Protein AF-A0A1H0EAZ0-F1 (afdb_monomer)

Structure (mmCIF, N/CA/C/O backbone):
data_AF-A0A1H0EAZ0-F1
#
_entry.id   AF-A0A1H0EAZ0-F1
#
loop_
_atom_site.group_PDB
_atom_site.id
_atom_site.type_symbol
_atom_site.label_atom_id
_atom_site.label_alt_id
_atom_site.label_comp_id
_atom_site.label_asym_id
_atom_site.label_entity_id
_atom_site.label_seq_id
_atom_site.pdbx_PDB_ins_code
_atom_site.Cartn_x
_atom_site.Cartn_y
_atom_site.Cartn_z
_atom_site.occupancy
_atom_site.B_iso_or_equiv
_atom_site.auth_seq_id
_atom_site.auth_comp_id
_atom_site.auth_asym_id
_atom_site.auth_atom_id
_atom_site.pdbx_PDB_model_num
ATOM 1 N N . MET A 1 1 ? 7.162 -7.312 -62.634 1.00 75.19 1 MET A N 1
ATOM 2 C CA . MET A 1 1 ? 7.905 -6.163 -62.086 1.00 75.19 1 MET A CA 1
ATOM 3 C C . MET A 1 1 ? 6.933 -5.300 -61.300 1.00 75.19 1 MET A C 1
ATOM 5 O O . MET A 1 1 ? 5.851 -5.012 -61.807 1.00 75.19 1 MET A O 1
ATOM 9 N N . LYS A 1 2 ? 7.267 -4.965 -60.054 1.00 89.38 2 LYS A N 1
ATOM 10 C CA . LYS A 1 2 ? 6.483 -4.031 -59.228 1.00 89.38 2 LYS A CA 1
ATOM 11 C C . LYS A 1 2 ? 6.548 -2.629 -59.865 1.00 89.38 2 LYS A C 1
ATOM 13 O O . LYS A 1 2 ? 7.605 -2.264 -60.364 1.00 89.38 2 LYS A O 1
ATOM 18 N N . GLN A 1 3 ? 5.442 -1.880 -59.892 1.00 92.50 3 GLN A N 1
ATOM 19 C CA . GLN A 1 3 ? 5.361 -0.563 -60.566 1.00 92.50 3 GLN A CA 1
ATOM 20 C C . GLN A 1 3 ? 5.279 0.632 -59.602 1.00 92.50 3 GLN A C 1
ATOM 22 O O . GLN A 1 3 ? 5.315 1.778 -60.044 1.00 92.50 3 GLN A O 1
ATOM 27 N N . GLU A 1 4 ? 5.167 0.376 -58.297 1.00 96.19 4 GLU A N 1
ATOM 28 C CA . GLU A 1 4 ? 5.025 1.400 -57.259 1.00 96.19 4 GLU A CA 1
ATOM 29 C C . GLU A 1 4 ? 5.944 1.061 -56.075 1.00 96.19 4 GLU A C 1
ATOM 31 O O . GLU A 1 4 ? 5.953 -0.098 -55.646 1.00 96.19 4 GLU A O 1
ATOM 36 N N . LEU A 1 5 ? 6.721 2.028 -55.567 1.00 98.12 5 LEU A N 1
ATOM 37 C CA . LEU A 1 5 ? 7.737 1.804 -54.526 1.00 98.12 5 LEU A CA 1
ATOM 38 C C . LEU A 1 5 ? 7.929 3.016 -53.596 1.00 98.12 5 LEU A C 1
ATOM 40 O O . LEU A 1 5 ? 8.307 4.093 -54.044 1.00 98.12 5 LEU A O 1
ATOM 44 N N . SER A 1 6 ? 7.781 2.819 -52.289 1.00 98.69 6 SER A N 1
ATOM 45 C CA . SER A 1 6 ? 8.208 3.776 -51.262 1.00 98.69 6 SER A CA 1
ATOM 46 C C . SER A 1 6 ? 9.520 3.308 -50.640 1.00 98.69 6 SER A C 1
ATOM 48 O O . SER A 1 6 ? 9.581 2.229 -50.052 1.00 98.69 6 SER A O 1
ATOM 50 N N . ILE A 1 7 ? 10.576 4.108 -50.755 1.00 98.62 7 ILE A N 1
ATOM 51 C CA . ILE A 1 7 ? 11.876 3.850 -50.130 1.00 98.62 7 ILE A CA 1
ATOM 52 C C . ILE A 1 7 ? 11.924 4.611 -48.803 1.00 98.62 7 ILE A C 1
ATOM 54 O O . ILE A 1 7 ? 11.739 5.823 -48.780 1.00 98.62 7 ILE A O 1
ATOM 58 N N . LEU A 1 8 ? 12.142 3.908 -47.695 1.00 98.62 8 LEU A N 1
ATOM 59 C CA . LEU A 1 8 ? 11.975 4.427 -46.338 1.00 98.62 8 LEU A CA 1
ATOM 60 C C . LEU A 1 8 ? 13.297 4.351 -45.574 1.00 98.62 8 LEU A C 1
ATOM 62 O O . LEU A 1 8 ? 13.820 3.258 -45.346 1.00 98.62 8 LEU A O 1
ATOM 66 N N . ILE A 1 9 ? 13.821 5.508 -45.171 1.00 97.88 9 ILE A N 1
ATOM 67 C CA . ILE A 1 9 ? 15.162 5.640 -44.592 1.00 97.88 9 ILE A CA 1
ATOM 68 C C . ILE A 1 9 ? 15.060 6.337 -43.227 1.00 97.88 9 ILE A C 1
ATOM 70 O O . ILE A 1 9 ? 14.933 7.564 -43.172 1.00 97.88 9 ILE A O 1
ATOM 74 N N . PRO A 1 10 ? 15.073 5.591 -42.108 1.00 96.56 10 PRO A N 1
ATOM 75 C CA . PRO A 1 10 ? 15.198 6.187 -40.786 1.00 96.56 10 PRO A CA 1
ATOM 76 C C . PRO A 1 10 ? 16.650 6.602 -40.521 1.00 96.56 10 PRO A C 1
ATOM 78 O O . PRO A 1 10 ? 17.575 5.816 -40.741 1.00 96.56 10 PRO A O 1
ATOM 81 N N . ILE A 1 11 ? 16.846 7.810 -39.990 1.00 94.00 11 ILE A N 1
ATOM 82 C CA . ILE A 1 11 ? 18.159 8.314 -39.569 1.00 94.00 11 ILE A CA 1
ATOM 83 C C . ILE A 1 11 ? 18.129 8.814 -38.123 1.00 94.00 11 ILE A C 1
ATOM 85 O O . ILE A 1 11 ? 17.109 9.294 -37.634 1.00 94.00 11 ILE A O 1
ATOM 89 N N . TYR A 1 12 ? 19.273 8.705 -37.452 1.00 90.88 12 TYR A N 1
ATOM 90 C CA . TYR A 1 12 ? 19.576 9.378 -36.190 1.00 90.88 12 TYR A CA 1
ATOM 91 C C . TYR A 1 12 ? 21.089 9.605 -36.138 1.00 90.88 12 TYR A C 1
ATOM 93 O O . TYR A 1 12 ? 21.846 8.635 -36.212 1.00 90.88 12 TYR A O 1
ATOM 101 N N . ASN A 1 13 ? 21.519 10.865 -36.059 1.00 87.50 13 ASN A N 1
ATOM 102 C CA . ASN A 1 13 ? 22.922 11.285 -36.098 1.00 87.50 13 ASN A CA 1
ATOM 103 C C . ASN A 1 13 ? 23.698 10.630 -37.267 1.00 87.50 13 ASN A C 1
ATOM 105 O O . ASN A 1 13 ? 24.755 10.033 -37.070 1.00 87.50 13 ASN A O 1
ATOM 109 N N . SER A 1 14 ? 23.144 10.697 -38.487 1.00 87.06 14 SER A N 1
ATOM 110 C CA . SER A 1 14 ? 23.717 10.092 -39.701 1.00 87.06 14 SER A CA 1
ATOM 111 C C . SER A 1 14 ? 23.388 10.913 -40.958 1.00 87.06 14 SER A C 1
ATOM 113 O O . SER A 1 14 ? 22.325 11.530 -41.028 1.00 87.06 14 SER A O 1
ATOM 115 N N . ASP A 1 15 ? 24.294 10.912 -41.944 1.00 89.31 15 ASP A N 1
ATOM 116 C CA . ASP A 1 15 ? 24.123 11.545 -43.261 1.00 89.31 15 ASP A CA 1
ATOM 117 C C . ASP A 1 15 ? 23.876 10.476 -44.340 1.00 89.31 15 ASP A C 1
ATOM 119 O O . ASP A 1 15 ? 24.774 9.714 -44.701 1.00 89.31 15 ASP A O 1
ATOM 123 N N . CYS A 1 16 ? 22.659 10.457 -44.890 1.00 92.81 16 CYS A N 1
ATOM 124 C CA . CYS A 1 16 ? 22.253 9.528 -45.948 1.00 92.81 16 CYS A CA 1
ATOM 125 C C . CYS A 1 16 ? 22.241 10.152 -47.361 1.00 92.81 16 CYS A C 1
ATOM 127 O O . CYS A 1 16 ? 21.711 9.554 -48.299 1.00 92.81 16 CYS A O 1
ATOM 129 N N . THR A 1 17 ? 22.831 11.337 -47.570 1.00 92.50 17 THR A N 1
ATOM 130 C CA . THR A 1 17 ? 22.710 12.101 -48.832 1.00 92.50 17 THR A CA 1
ATOM 131 C C . THR A 1 17 ? 23.202 11.303 -50.038 1.00 92.50 17 THR A C 1
ATOM 133 O O . THR A 1 17 ? 22.524 11.223 -51.063 1.00 92.50 17 THR A O 1
ATOM 136 N N . SER A 1 18 ? 24.361 10.649 -49.912 1.00 92.25 18 SER A N 1
ATOM 137 C CA . SER A 1 18 ? 24.937 9.833 -50.993 1.00 92.25 18 SER A CA 1
ATOM 138 C C . SER A 1 18 ? 24.083 8.601 -51.313 1.00 92.25 18 SER A C 1
ATOM 140 O O . SER A 1 18 ? 23.947 8.218 -52.477 1.00 92.25 18 SER A O 1
ATOM 142 N N . GLN A 1 19 ? 23.478 7.997 -50.286 1.00 95.44 19 GLN A N 1
ATOM 143 C CA . GLN A 1 19 ? 22.566 6.867 -50.432 1.00 95.44 19 GLN A CA 1
ATOM 144 C C . GLN A 1 19 ? 21.293 7.294 -51.173 1.00 95.44 19 GLN A C 1
ATOM 146 O O . GLN A 1 19 ? 20.914 6.662 -52.161 1.00 95.44 19 GLN A O 1
ATOM 151 N N . VAL A 1 20 ? 20.670 8.395 -50.744 1.00 96.12 20 VAL A N 1
ATOM 152 C CA . VAL A 1 20 ? 19.465 8.955 -51.370 1.00 96.12 20 VAL A CA 1
ATOM 153 C C . VAL A 1 20 ? 19.732 9.350 -52.818 1.00 96.12 20 VAL A C 1
ATOM 155 O O . VAL A 1 20 ? 18.945 8.995 -53.694 1.00 96.12 20 VAL A O 1
ATOM 158 N N . ALA A 1 21 ? 20.861 10.004 -53.098 1.00 95.00 21 ALA A N 1
ATOM 159 C CA . ALA A 1 21 ? 21.250 10.379 -54.455 1.00 95.00 21 ALA A CA 1
ATOM 160 C C . ALA A 1 21 ? 21.356 9.154 -55.380 1.00 95.00 21 ALA A C 1
ATOM 162 O O . ALA A 1 21 ? 20.850 9.169 -56.504 1.00 95.00 21 ALA A O 1
ATOM 163 N N . ALA A 1 22 ? 21.978 8.068 -54.905 1.00 96.56 22 ALA A N 1
ATOM 164 C CA . ALA A 1 22 ? 22.103 6.830 -55.669 1.00 96.56 22 ALA A CA 1
ATOM 165 C C . ALA A 1 22 ? 20.742 6.160 -55.920 1.00 96.56 22 ALA A C 1
ATOM 167 O O . ALA A 1 22 ? 20.476 5.739 -57.048 1.00 96.56 22 ALA A O 1
ATOM 168 N N . LEU A 1 23 ? 19.882 6.087 -54.899 1.00 97.38 23 LEU A N 1
ATOM 169 C CA . LEU A 1 23 ? 18.546 5.487 -54.988 1.00 97.38 23 LEU A CA 1
ATOM 170 C C . LEU A 1 23 ? 17.617 6.294 -55.901 1.00 97.38 23 LEU A C 1
ATOM 172 O O . LEU A 1 23 ? 16.982 5.712 -56.777 1.00 97.38 23 LEU A O 1
ATOM 176 N N . SER A 1 24 ? 17.595 7.622 -55.753 1.00 96.69 24 SER A N 1
ATOM 177 C CA . SER A 1 24 ? 16.812 8.530 -56.599 1.00 96.69 24 SER A CA 1
ATOM 178 C C . SER A 1 24 ? 17.235 8.414 -58.063 1.00 96.69 24 SER A C 1
ATOM 180 O O . SER A 1 24 ? 16.397 8.158 -58.922 1.00 96.69 24 SER A O 1
ATOM 182 N N . ARG A 1 25 ? 18.544 8.468 -58.353 1.00 96.38 25 ARG A N 1
ATOM 183 C CA . ARG A 1 25 ? 19.076 8.303 -59.716 1.00 96.38 25 ARG A CA 1
ATOM 184 C C . ARG A 1 25 ? 18.666 6.970 -60.350 1.00 96.38 25 ARG A C 1
ATOM 186 O O . ARG A 1 25 ? 18.361 6.931 -61.538 1.00 96.38 25 ARG A O 1
ATOM 193 N N . GLN A 1 26 ? 18.692 5.875 -59.587 1.00 97.31 26 GLN A N 1
ATOM 194 C CA . GLN A 1 26 ? 18.288 4.563 -60.098 1.00 97.31 26 GLN A CA 1
ATOM 195 C C . GLN A 1 26 ? 16.780 4.452 -60.316 1.00 97.31 26 GLN A C 1
ATOM 197 O O . GLN A 1 26 ? 16.370 3.838 -61.294 1.00 97.31 26 GLN A O 1
ATOM 202 N N . ALA A 1 27 ? 15.966 5.026 -59.428 1.00 96.50 27 ALA A N 1
ATOM 203 C CA . ALA A 1 27 ? 14.513 5.005 -59.552 1.00 96.50 27 ALA A CA 1
ATOM 204 C C . ALA A 1 27 ? 14.028 5.850 -60.745 1.00 96.50 27 ALA A C 1
ATOM 206 O O . ALA A 1 27 ? 13.235 5.358 -61.543 1.00 96.50 27 ALA A O 1
ATOM 207 N N . GLU A 1 28 ? 14.584 7.053 -60.934 1.00 95.56 28 GLU A N 1
ATOM 208 C CA . GLU A 1 28 ? 14.316 7.927 -62.092 1.00 95.56 28 GLU A CA 1
ATOM 209 C C . GLU A 1 28 ? 14.637 7.264 -63.438 1.00 95.56 28 GLU A C 1
ATOM 211 O O . GLU A 1 28 ? 13.974 7.503 -64.444 1.00 95.56 28 GLU A O 1
ATOM 216 N N . ALA A 1 29 ? 15.655 6.400 -63.475 1.00 95.62 29 ALA A N 1
ATOM 217 C CA . ALA A 1 29 ? 16.058 5.709 -64.696 1.00 95.62 29 ALA A CA 1
ATOM 218 C C . ALA A 1 29 ? 15.087 4.585 -65.124 1.00 95.62 29 ALA A C 1
ATOM 220 O O . ALA A 1 29 ? 15.291 3.973 -66.177 1.00 95.62 29 ALA A O 1
ATOM 221 N N . ILE A 1 30 ? 14.060 4.271 -64.324 1.00 96.06 30 ILE A N 1
ATOM 222 C CA . ILE A 1 30 ? 13.120 3.172 -64.575 1.00 96.06 30 ILE A CA 1
ATOM 223 C C . ILE A 1 30 ? 11.807 3.735 -65.128 1.00 96.06 30 ILE A C 1
ATOM 225 O O . ILE A 1 30 ? 10.995 4.317 -64.412 1.00 96.06 30 ILE A O 1
ATOM 229 N N . GLU A 1 31 ? 11.576 3.509 -66.420 1.00 93.94 31 GLU A N 1
ATOM 230 C CA . GLU A 1 31 ? 10.382 3.990 -67.119 1.00 93.94 31 GLU A CA 1
ATOM 231 C C . GLU A 1 31 ? 9.082 3.463 -66.482 1.00 93.94 31 GLU A C 1
ATOM 233 O O . GLU A 1 31 ? 8.897 2.258 -66.299 1.00 93.94 31 GLU A O 1
ATOM 238 N N . GLY A 1 32 ? 8.165 4.383 -66.163 1.00 93.06 32 GLY A N 1
ATOM 239 C CA . GLY A 1 32 ? 6.838 4.070 -65.625 1.00 93.06 32 GLY A CA 1
ATOM 240 C C . GLY A 1 32 ? 6.793 3.720 -64.133 1.00 93.06 32 GLY A C 1
ATOM 241 O O . GLY A 1 32 ? 5.708 3.430 -63.626 1.00 93.06 32 GLY A O 1
ATOM 242 N N . LEU A 1 33 ? 7.925 3.758 -63.420 1.00 96.88 33 LEU A N 1
ATOM 243 C CA . LEU A 1 33 ? 7.958 3.556 -61.973 1.00 96.88 33 LEU A CA 1
ATOM 244 C C . LEU A 1 33 ? 7.374 4.775 -61.252 1.00 96.88 33 LEU A C 1
ATOM 246 O O . LEU A 1 33 ? 7.866 5.891 -61.400 1.00 96.88 33 LEU A O 1
ATOM 250 N N . LYS A 1 34 ? 6.369 4.553 -60.404 1.00 97.38 34 LYS A N 1
ATOM 251 C CA . LYS A 1 34 ? 5.972 5.550 -59.407 1.00 97.38 34 LYS A CA 1
ATOM 252 C C . LYS A 1 34 ? 6.749 5.291 -58.130 1.00 97.38 34 LYS A C 1
ATOM 254 O O . LYS A 1 34 ? 6.650 4.200 -57.565 1.00 97.38 34 LYS A O 1
ATOM 259 N N . TYR A 1 35 ? 7.513 6.269 -57.668 1.00 98.00 35 TYR A N 1
ATOM 260 C CA . TYR A 1 35 ? 8.278 6.096 -56.446 1.00 98.00 35 TYR A CA 1
ATOM 261 C C . TYR A 1 35 ? 8.280 7.335 -55.563 1.00 98.00 35 TYR A C 1
ATOM 263 O O . TYR A 1 35 ? 7.905 8.431 -55.978 1.00 98.00 35 TYR A O 1
ATOM 271 N N . GLU A 1 36 ? 8.679 7.123 -54.318 1.00 98.06 36 GLU A N 1
ATOM 272 C CA . GLU A 1 36 ? 9.067 8.173 -53.388 1.00 98.06 36 GLU A CA 1
ATOM 273 C C . GLU A 1 36 ? 10.224 7.686 -52.516 1.00 98.06 36 GLU A C 1
ATOM 275 O O . GLU A 1 36 ? 10.402 6.480 -52.315 1.00 98.06 36 GLU A O 1
ATOM 280 N N . ILE A 1 37 ? 10.976 8.627 -51.958 1.00 98.25 37 ILE A N 1
ATOM 281 C CA . ILE A 1 37 ? 11.946 8.370 -50.898 1.00 98.25 37 ILE A CA 1
ATOM 282 C C . ILE A 1 37 ? 11.550 9.223 -49.701 1.00 98.25 37 ILE A C 1
ATOM 284 O O . ILE A 1 37 ? 11.485 10.445 -49.807 1.00 98.25 37 ILE A O 1
ATOM 288 N N . ILE A 1 38 ? 11.284 8.590 -48.564 1.00 97.81 38 ILE A N 1
ATOM 289 C CA . ILE A 1 38 ? 10.988 9.280 -47.312 1.00 97.81 38 ILE A CA 1
ATOM 290 C C . ILE A 1 38 ? 12.156 9.053 -46.363 1.00 97.81 38 ILE A C 1
ATOM 292 O O . ILE A 1 38 ? 12.427 7.924 -45.951 1.00 97.81 38 ILE A O 1
ATOM 296 N N . VAL A 1 39 ? 12.824 10.144 -46.008 1.00 97.31 39 VAL A N 1
ATOM 297 C CA . VAL A 1 39 ? 13.862 10.169 -44.981 1.00 97.31 39 VAL A CA 1
ATOM 298 C C . VAL A 1 39 ? 13.243 10.743 -43.712 1.00 97.31 39 VAL A C 1
ATOM 300 O O . VAL A 1 39 ? 12.748 11.870 -43.733 1.00 97.31 39 VAL A O 1
ATOM 303 N N . ALA A 1 40 ? 13.250 9.978 -42.621 1.00 96.00 40 ALA A N 1
ATOM 304 C CA . ALA A 1 40 ? 12.739 10.436 -41.330 1.00 96.00 40 ALA A CA 1
ATOM 305 C C . ALA A 1 40 ? 13.860 10.484 -40.288 1.00 96.00 40 ALA A C 1
ATOM 307 O O . ALA A 1 40 ? 14.454 9.460 -39.952 1.00 96.00 40 ALA A O 1
ATOM 308 N N . ASP A 1 41 ? 14.118 11.684 -39.779 1.00 94.56 41 ASP A N 1
ATOM 309 C CA . ASP A 1 41 ? 15.078 11.974 -38.722 1.00 94.56 41 ASP A CA 1
ATOM 310 C C . ASP A 1 41 ? 14.413 11.819 -37.350 1.00 94.56 41 ASP A C 1
ATOM 312 O O . ASP A 1 41 ? 13.504 12.579 -36.994 1.00 94.56 41 ASP A O 1
ATOM 316 N N . ASP A 1 42 ? 14.857 10.814 -36.592 1.00 93.69 42 ASP A N 1
ATOM 317 C CA . ASP A 1 42 ? 14.332 10.464 -35.273 1.00 93.69 42 ASP A CA 1
ATOM 318 C C . ASP A 1 42 ? 14.944 11.326 -34.160 1.00 93.69 42 ASP A C 1
ATOM 320 O O . ASP A 1 42 ? 15.516 10.823 -33.197 1.00 93.69 42 ASP A O 1
ATOM 324 N N . GLY A 1 43 ? 14.859 12.647 -34.321 1.00 91.38 43 GLY A N 1
ATOM 325 C CA . GLY A 1 43 ? 15.325 13.616 -33.332 1.00 91.38 43 GLY A CA 1
ATOM 326 C C . GLY A 1 43 ? 16.843 13.648 -33.161 1.00 91.38 4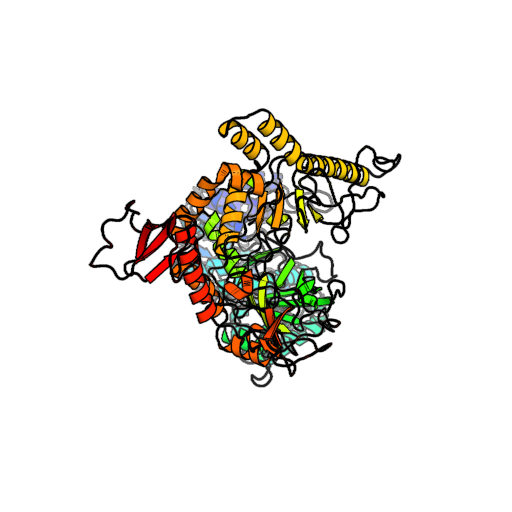3 GLY A C 1
ATOM 327 O O . GLY A 1 43 ? 17.306 13.649 -32.023 1.00 91.38 43 GLY A O 1
ATOM 328 N N . SER A 1 44 ? 17.606 13.650 -34.263 1.00 89.56 44 SER A N 1
ATOM 329 C CA . SER A 1 44 ? 19.066 13.839 -34.236 1.00 89.56 44 SER A CA 1
ATOM 330 C C . SER A 1 44 ? 19.468 15.090 -33.458 1.00 89.56 44 SER A C 1
ATOM 332 O O . SER A 1 44 ? 18.774 16.106 -33.475 1.00 89.56 44 SER A O 1
ATOM 334 N N . ASP A 1 45 ? 20.630 15.034 -32.821 1.00 84.12 45 ASP A N 1
ATOM 335 C CA . ASP A 1 45 ? 21.192 16.160 -32.090 1.00 84.12 45 ASP A CA 1
ATOM 336 C C . ASP A 1 45 ? 21.805 17.190 -33.049 1.00 84.12 45 ASP A C 1
ATOM 338 O O . ASP A 1 45 ? 22.197 16.896 -34.186 1.00 84.12 45 ASP A O 1
ATOM 342 N N . ARG A 1 46 ? 21.919 18.435 -32.578 1.00 82.31 46 ARG A N 1
ATOM 343 C CA . ARG A 1 46 ? 22.770 19.424 -33.247 1.00 82.31 46 ARG A CA 1
ATOM 344 C C . ARG A 1 46 ? 24.232 19.125 -32.942 1.00 82.31 46 ARG A C 1
ATOM 346 O O . ARG A 1 46 ? 24.571 18.748 -31.825 1.00 82.31 46 ARG A O 1
ATOM 353 N N . MET A 1 47 ? 25.090 19.348 -33.929 1.00 76.38 47 MET A N 1
ATOM 354 C CA . MET A 1 47 ? 26.537 19.305 -33.746 1.00 76.38 47 MET A CA 1
ATOM 355 C C . MET A 1 47 ? 26.993 20.430 -32.802 1.00 76.38 47 MET A C 1
ATOM 357 O O . MET A 1 47 ? 26.276 21.416 -32.608 1.00 76.38 47 MET A O 1
ATOM 361 N N . ASP A 1 48 ? 28.210 20.321 -32.261 1.00 76.06 48 ASP A N 1
ATOM 362 C CA . ASP A 1 48 ? 28.787 21.298 -31.318 1.00 76.06 48 ASP A CA 1
ATOM 363 C C . ASP A 1 48 ? 28.826 22.740 -31.862 1.00 76.06 48 ASP A C 1
ATOM 365 O O . ASP A 1 48 ? 28.812 23.706 -31.101 1.00 76.06 48 ASP A O 1
ATOM 369 N N . ASP A 1 49 ? 28.850 22.905 -33.186 1.00 77.06 49 ASP A N 1
ATOM 370 C CA . ASP A 1 49 ? 28.832 24.200 -33.875 1.00 77.06 49 ASP A CA 1
ATOM 371 C C . ASP A 1 49 ? 27.413 24.724 -34.186 1.00 77.06 49 ASP A C 1
ATOM 373 O O . ASP A 1 49 ? 27.246 25.735 -34.873 1.00 77.06 49 ASP A O 1
ATOM 377 N N . GLY A 1 50 ? 26.380 24.049 -33.676 1.00 75.69 50 GLY A N 1
ATOM 378 C CA . GLY A 1 50 ? 24.973 24.412 -33.823 1.00 75.69 50 GLY A CA 1
ATOM 379 C C . GLY A 1 50 ? 24.338 24.008 -35.155 1.00 75.69 50 GLY A C 1
ATOM 380 O O . GLY A 1 50 ? 23.145 24.269 -35.343 1.00 75.69 50 GLY A O 1
ATOM 381 N N . ARG A 1 51 ? 25.087 23.376 -36.070 1.00 80.12 51 ARG A N 1
ATOM 382 C CA . ARG A 1 51 ? 24.555 22.867 -37.341 1.00 80.12 51 ARG A CA 1
ATOM 383 C C . ARG A 1 51 ? 23.891 21.507 -37.158 1.00 80.12 51 ARG A C 1
ATOM 385 O O . ARG A 1 51 ? 24.195 20.753 -36.238 1.00 80.12 51 ARG A O 1
ATOM 392 N N . TRP A 1 52 ? 22.967 21.192 -38.056 1.00 78.94 52 TRP A N 1
ATOM 393 C CA . TRP A 1 52 ? 22.421 19.845 -38.159 1.00 78.94 52 TRP A CA 1
ATOM 394 C C . TRP A 1 52 ? 23.429 18.938 -38.852 1.00 78.94 52 TRP A C 1
ATOM 396 O O . TRP A 1 52 ? 24.070 19.360 -39.814 1.00 78.94 52 TRP A O 1
ATOM 406 N N . MET A 1 53 ? 23.527 17.689 -38.393 1.00 75.38 53 MET A N 1
ATOM 407 C CA . MET A 1 53 ? 24.358 16.677 -39.052 1.00 75.38 53 MET A CA 1
ATOM 408 C C . MET A 1 53 ? 23.923 16.429 -40.503 1.00 75.38 53 MET A C 1
ATOM 410 O O . MET A 1 53 ? 24.744 16.062 -41.336 1.00 75.38 53 MET A O 1
ATOM 414 N N . MET A 1 54 ? 22.648 16.688 -40.807 1.00 75.50 54 MET A N 1
ATOM 415 C CA . MET A 1 54 ? 22.094 16.613 -42.149 1.00 75.50 54 MET A CA 1
ATOM 416 C C . MET A 1 54 ? 21.301 17.879 -42.500 1.00 75.50 54 MET A C 1
ATOM 418 O O . MET A 1 54 ? 20.460 18.341 -41.718 1.00 75.50 54 MET A O 1
ATOM 422 N N . ASP A 1 55 ? 21.585 18.420 -43.685 1.00 76.00 55 ASP A N 1
ATOM 423 C CA . ASP A 1 55 ? 20.919 19.584 -44.277 1.00 76.00 55 ASP A CA 1
ATOM 424 C C . ASP A 1 55 ? 19.684 19.133 -45.078 1.00 76.00 55 ASP A C 1
ATOM 426 O O . ASP A 1 55 ? 19.791 18.416 -46.077 1.00 76.00 55 ASP A O 1
ATOM 430 N N . ASP A 1 56 ? 18.498 19.553 -44.636 1.00 76.44 56 ASP A N 1
ATOM 431 C CA . ASP A 1 56 ? 17.212 19.228 -45.258 1.00 76.44 56 ASP A CA 1
ATOM 432 C C . ASP A 1 56 ? 17.075 19.820 -46.669 1.00 76.44 56 ASP A C 1
ATOM 434 O O . ASP A 1 56 ? 16.398 19.239 -47.529 1.00 76.44 56 ASP A O 1
ATOM 438 N N . GLY A 1 57 ? 17.771 20.928 -46.943 1.00 76.69 57 GLY A N 1
ATOM 439 C CA . GLY A 1 57 ? 17.808 21.564 -48.256 1.00 76.69 57 GLY A CA 1
ATOM 440 C C . GLY A 1 57 ? 18.481 20.704 -49.329 1.00 76.69 57 GLY A C 1
ATOM 441 O O . GLY A 1 57 ? 18.058 20.731 -50.485 1.00 76.69 57 GLY A O 1
ATOM 442 N N . GLN A 1 58 ? 19.482 19.895 -48.960 1.00 82.38 58 GLN A N 1
ATOM 443 C CA . GLN A 1 58 ? 20.186 19.022 -49.908 1.00 82.38 58 GLN A CA 1
ATOM 444 C C . GLN A 1 58 ? 19.334 17.826 -50.332 1.00 82.38 58 GLN A C 1
ATOM 446 O O . GLN A 1 58 ? 19.309 17.471 -51.509 1.00 82.38 58 GLN A O 1
ATOM 451 N N . LEU A 1 59 ? 18.596 17.228 -49.393 1.00 86.19 59 LEU A N 1
ATOM 452 C CA . LEU A 1 59 ? 17.703 16.109 -49.693 1.00 86.19 59 LEU A CA 1
ATOM 453 C C . LEU A 1 59 ? 16.487 16.538 -50.509 1.00 86.19 59 LEU A C 1
ATOM 455 O O . LEU A 1 59 ? 16.089 15.837 -51.438 1.00 86.19 59 LEU A O 1
ATOM 459 N N . SER A 1 60 ? 15.931 17.707 -50.193 1.00 80.75 60 SER A N 1
ATOM 460 C CA . SER A 1 60 ? 14.746 18.244 -50.871 1.00 80.75 60 SER A CA 1
ATOM 461 C C . SER A 1 60 ? 15.005 18.626 -52.336 1.00 80.75 60 SER A C 1
ATOM 463 O O . SER A 1 60 ? 14.059 18.863 -53.083 1.00 80.75 60 SER A O 1
ATOM 465 N N . ALA A 1 61 ? 16.272 18.686 -52.764 1.00 87.12 61 ALA A N 1
ATOM 466 C CA . ALA A 1 61 ? 16.650 18.939 -54.153 1.00 87.12 61 ALA A CA 1
ATOM 467 C C . ALA A 1 61 ? 16.493 17.708 -55.066 1.00 87.12 61 ALA A C 1
ATOM 469 O O . ALA A 1 61 ? 16.464 17.859 -56.290 1.00 87.12 61 ALA A O 1
ATOM 470 N N . PHE A 1 62 ? 16.404 16.498 -54.504 1.00 91.00 62 PHE A N 1
ATOM 471 C CA . PHE A 1 62 ? 16.229 15.274 -55.283 1.00 91.00 62 PHE A CA 1
ATOM 472 C C . PHE A 1 62 ? 14.748 15.029 -55.629 1.00 91.00 62 PHE A C 1
ATOM 474 O O . PHE A 1 62 ? 13.864 15.270 -54.800 1.00 91.00 62 PHE A O 1
ATOM 481 N N . PRO A 1 63 ? 14.445 14.520 -56.837 1.00 88.56 63 PRO A N 1
ATOM 482 C CA . PRO A 1 63 ? 13.073 14.265 -57.252 1.00 88.56 63 PRO A CA 1
ATOM 483 C C . PRO A 1 63 ? 12.426 13.166 -56.403 1.00 88.56 63 PRO A C 1
ATOM 485 O O . PRO A 1 63 ? 13.028 12.125 -56.120 1.00 88.56 63 PRO A O 1
ATOM 488 N N . HIS A 1 64 ? 11.169 13.407 -56.022 1.00 95.06 64 HIS A N 1
ATOM 489 C CA . HIS A 1 64 ? 10.343 12.499 -55.221 1.00 95.06 64 HIS A CA 1
ATOM 490 C C . HIS A 1 64 ? 10.918 12.162 -53.833 1.00 95.06 64 HIS A C 1
ATOM 492 O O . HIS A 1 64 ? 10.582 11.124 -53.263 1.00 95.06 64 HIS A O 1
ATOM 498 N N . VAL A 1 65 ? 11.757 13.041 -53.270 1.00 96.31 65 VAL A N 1
ATOM 499 C CA . VAL A 1 65 ? 12.313 12.893 -51.919 1.00 96.31 65 VAL A CA 1
ATOM 500 C C . VAL A 1 65 ? 11.587 13.801 -50.928 1.00 96.31 65 VAL A C 1
ATOM 502 O O . VAL A 1 65 ? 11.390 14.989 -51.179 1.00 96.31 65 VAL A O 1
ATOM 505 N N . ARG A 1 66 ? 11.199 13.241 -49.780 1.00 95.25 66 ARG A N 1
ATOM 506 C CA . ARG A 1 66 ? 10.597 13.955 -48.651 1.00 95.25 66 ARG A CA 1
ATOM 507 C C . ARG A 1 66 ? 11.434 13.736 -47.397 1.00 95.25 66 ARG A C 1
ATOM 509 O O . ARG A 1 66 ? 11.667 12.598 -46.999 1.00 95.25 66 ARG A O 1
ATOM 516 N N . PHE A 1 67 ? 11.842 14.829 -46.762 1.00 94.94 67 PHE A N 1
ATOM 517 C CA . PHE A 1 67 ? 12.524 14.811 -45.472 1.00 94.94 67 PHE A CA 1
ATOM 518 C C . PHE A 1 67 ? 11.548 15.179 -44.349 1.00 94.94 67 PHE A C 1
ATOM 520 O O . PHE A 1 67 ? 10.794 16.144 -44.471 1.00 94.94 67 PHE A O 1
ATOM 527 N N . ILE A 1 68 ? 11.550 14.408 -43.262 1.00 94.69 68 ILE A N 1
ATOM 528 C CA . ILE A 1 68 ? 10.708 14.631 -42.083 1.00 94.69 68 ILE A CA 1
ATOM 529 C C . ILE A 1 68 ? 11.605 14.647 -40.850 1.00 94.69 68 ILE A C 1
ATOM 531 O O . ILE A 1 68 ? 12.233 13.641 -40.534 1.00 94.69 68 ILE A O 1
ATOM 535 N N . ARG A 1 69 ? 11.626 15.761 -40.115 1.00 93.00 69 ARG A N 1
ATOM 536 C CA . ARG A 1 69 ? 12.340 15.863 -38.837 1.00 93.00 69 ARG A CA 1
ATOM 537 C C . ARG A 1 69 ? 11.379 15.775 -37.665 1.00 93.00 69 ARG A C 1
ATOM 539 O O . ARG A 1 69 ? 10.375 16.484 -37.636 1.00 93.00 69 ARG A O 1
ATOM 546 N N . ARG A 1 70 ? 11.701 14.919 -36.697 1.00 92.31 70 ARG A N 1
ATOM 547 C CA . ARG A 1 70 ? 10.947 14.768 -35.448 1.00 92.31 70 ARG A CA 1
ATOM 548 C C . ARG A 1 70 ? 11.629 15.528 -34.315 1.00 92.31 70 ARG A C 1
ATOM 550 O O . ARG A 1 70 ? 12.832 15.757 -34.348 1.00 92.31 70 ARG A O 1
ATOM 557 N N . GLU A 1 71 ? 10.843 15.929 -33.320 1.00 89.12 71 GLU A N 1
ATOM 558 C CA . GLU A 1 71 ? 11.334 16.725 -32.184 1.00 89.12 71 GLU A CA 1
ATOM 559 C C . GLU A 1 71 ? 12.105 15.894 -31.153 1.00 89.12 71 GLU A C 1
ATOM 561 O O . GLU A 1 71 ? 12.959 16.422 -30.449 1.00 89.12 71 GLU A O 1
ATOM 566 N N . GLN A 1 72 ? 11.800 14.600 -31.059 1.00 90.25 72 GLN A N 1
ATOM 567 C CA . GLN A 1 72 ? 12.373 13.695 -30.070 1.00 90.25 72 GLN A CA 1
ATOM 568 C C . GLN A 1 72 ? 12.646 12.323 -30.681 1.00 90.25 72 GLN A C 1
ATOM 570 O O . GLN A 1 72 ? 11.866 11.839 -31.508 1.00 90.25 72 GLN A O 1
ATOM 575 N N . ASN A 1 73 ? 13.715 11.687 -30.208 1.00 89.69 73 ASN A N 1
ATOM 576 C CA . ASN A 1 73 ? 14.039 10.302 -30.517 1.00 89.69 73 ASN A CA 1
ATOM 577 C C . ASN A 1 73 ? 13.032 9.366 -29.837 1.00 89.69 73 ASN A C 1
ATOM 579 O O . ASN A 1 73 ? 12.910 9.370 -28.611 1.00 89.69 73 ASN A O 1
ATOM 583 N N . VAL A 1 74 ? 12.277 8.596 -30.630 1.00 89.19 74 VAL A N 1
ATOM 584 C CA . VAL A 1 74 ? 11.315 7.600 -30.109 1.00 89.19 74 VAL A CA 1
ATOM 585 C C . VAL A 1 74 ? 11.787 6.161 -30.268 1.00 89.19 74 VAL A C 1
ATOM 587 O O . VAL A 1 74 ? 11.156 5.248 -29.731 1.00 89.19 74 VAL A O 1
ATOM 590 N N . GLY A 1 75 ? 12.876 5.951 -30.998 1.00 90.31 75 GLY A N 1
ATOM 591 C CA . GLY A 1 75 ? 13.491 4.656 -31.187 1.00 90.31 75 GLY A CA 1
ATOM 592 C C . GLY A 1 75 ? 13.147 3.988 -32.518 1.00 90.31 75 GLY A C 1
ATOM 593 O O . GLY A 1 75 ? 12.168 4.272 -33.214 1.00 90.31 75 GLY A O 1
ATOM 594 N N . ARG A 1 76 ? 13.990 3.005 -32.841 1.00 90.88 76 ARG A N 1
ATOM 595 C CA . ARG A 1 76 ? 14.081 2.290 -34.1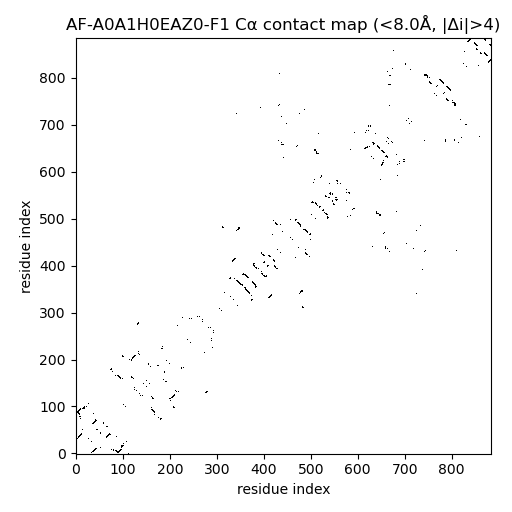25 1.00 90.88 76 ARG A CA 1
ATOM 596 C C . ARG A 1 76 ? 12.802 1.574 -34.562 1.00 90.88 76 ARG A C 1
ATOM 598 O O . ARG A 1 76 ? 12.537 1.484 -35.761 1.00 90.88 76 ARG A O 1
ATOM 605 N N . ALA A 1 77 ? 12.039 1.029 -33.617 1.00 94.44 77 ALA A N 1
ATOM 606 C CA . ALA A 1 77 ? 10.775 0.359 -33.909 1.00 94.44 77 ALA A CA 1
ATOM 607 C C . ALA A 1 77 ? 9.708 1.377 -34.341 1.00 94.44 77 ALA A C 1
ATOM 609 O O . ALA A 1 77 ? 9.143 1.278 -35.433 1.00 94.44 77 ALA A O 1
ATOM 610 N N . ALA A 1 78 ? 9.505 2.403 -33.516 1.00 95.62 78 ALA A N 1
ATOM 611 C CA . ALA A 1 78 ? 8.485 3.419 -33.725 1.00 95.62 78 ALA A CA 1
ATOM 612 C C . ALA A 1 78 ? 8.766 4.295 -34.960 1.00 95.62 78 ALA A C 1
ATOM 614 O O . ALA A 1 78 ? 7.844 4.556 -35.731 1.00 95.62 78 ALA A O 1
ATOM 615 N N . ILE A 1 79 ? 10.022 4.670 -35.245 1.00 95.94 79 ILE A N 1
ATOM 616 C CA . ILE A 1 79 ? 10.340 5.446 -36.461 1.00 95.94 79 ILE A CA 1
ATOM 617 C C . ILE A 1 79 ? 10.042 4.670 -37.755 1.00 95.94 79 ILE A C 1
ATOM 619 O O . ILE A 1 79 ? 9.596 5.248 -38.747 1.00 95.94 79 ILE A O 1
ATOM 623 N N . ARG A 1 80 ? 10.222 3.342 -37.759 1.00 97.12 80 ARG A N 1
ATOM 624 C CA . ARG A 1 80 ? 9.890 2.500 -38.921 1.00 97.12 80 ARG A CA 1
ATOM 625 C C . ARG A 1 80 ? 8.384 2.328 -39.091 1.00 97.12 80 ARG A C 1
ATOM 627 O O . ARG A 1 80 ? 7.895 2.380 -40.219 1.00 97.12 80 ARG A O 1
ATOM 634 N N . ASN A 1 81 ? 7.646 2.184 -37.990 1.00 97.75 81 ASN A N 1
ATOM 635 C CA . ASN A 1 81 ? 6.182 2.190 -38.015 1.00 97.75 81 ASN A CA 1
ATOM 636 C C . ASN A 1 81 ? 5.646 3.538 -38.528 1.00 97.75 81 ASN A C 1
ATOM 638 O O . ASN A 1 81 ? 4.753 3.568 -39.374 1.00 97.75 81 ASN A O 1
ATOM 642 N N . PHE A 1 82 ? 6.242 4.647 -38.084 1.00 97.69 82 PHE A N 1
ATOM 643 C CA . PHE A 1 82 ? 5.939 5.992 -38.567 1.00 97.69 82 PHE A CA 1
ATOM 644 C C . PHE A 1 82 ? 6.161 6.117 -40.082 1.00 97.69 82 PHE A C 1
ATOM 646 O O . PHE A 1 82 ? 5.239 6.485 -40.806 1.00 97.69 82 PHE A O 1
ATOM 653 N N . LEU A 1 83 ? 7.334 5.717 -40.584 1.00 98.12 83 LEU A N 1
ATOM 654 C CA . LEU A 1 83 ? 7.641 5.715 -42.020 1.00 98.12 83 LEU A CA 1
ATOM 655 C C . LEU A 1 83 ? 6.650 4.871 -42.842 1.00 98.12 83 LEU A C 1
ATOM 657 O O . LEU A 1 83 ? 6.256 5.277 -43.933 1.00 98.12 83 LEU A O 1
ATOM 661 N N . CYS A 1 84 ? 6.204 3.721 -42.323 1.00 97.81 84 CYS A N 1
ATOM 662 C CA . CYS A 1 84 ? 5.172 2.904 -42.971 1.00 97.81 84 CYS A CA 1
ATOM 663 C C . CYS A 1 84 ? 3.840 3.659 -43.125 1.00 97.81 84 CYS A C 1
ATOM 665 O O . CYS A 1 84 ? 3.157 3.510 -44.142 1.00 97.81 84 CYS A O 1
ATOM 667 N N . ASN A 1 85 ? 3.453 4.448 -42.123 1.00 97.62 85 ASN A N 1
ATOM 668 C CA . ASN A 1 85 ? 2.218 5.229 -42.164 1.00 97.62 85 ASN A CA 1
ATOM 669 C C . ASN A 1 85 ? 2.318 6.403 -43.144 1.00 97.62 85 ASN A C 1
ATOM 671 O O . ASN A 1 85 ? 1.351 6.684 -43.849 1.00 97.62 85 ASN A O 1
ATOM 675 N N . GLU A 1 86 ? 3.497 7.017 -43.235 1.00 98.12 86 GLU A N 1
ATOM 676 C CA . GLU A 1 86 ? 3.788 8.123 -44.150 1.00 98.12 86 GLU A CA 1
ATOM 677 C C . GLU A 1 86 ? 3.895 7.703 -45.623 1.00 98.12 86 GLU A C 1
ATOM 679 O O . GLU A 1 86 ? 3.655 8.521 -46.510 1.00 98.12 86 GLU A O 1
ATOM 684 N N . ALA A 1 87 ? 4.260 6.451 -45.897 1.00 97.94 87 ALA A N 1
ATOM 685 C CA . ALA A 1 87 ? 4.415 5.931 -47.252 1.00 97.94 87 ALA A CA 1
ATOM 686 C C . ALA A 1 87 ? 3.099 5.965 -48.047 1.00 97.94 87 ALA A C 1
ATOM 688 O O . ALA A 1 87 ? 2.047 5.596 -47.532 1.00 97.94 87 ALA A O 1
ATOM 689 N N . GLN A 1 88 ? 3.137 6.314 -49.328 1.00 97.00 88 GLN A N 1
ATOM 690 C CA . GLN A 1 88 ? 1.971 6.352 -50.210 1.00 97.00 88 GLN A CA 1
ATOM 691 C C . GLN A 1 88 ? 1.770 5.054 -51.013 1.00 97.00 88 GLN A C 1
ATOM 693 O O . GLN A 1 88 ? 0.631 4.711 -51.330 1.00 97.00 88 GLN A O 1
ATOM 698 N N . TYR A 1 89 ? 2.840 4.310 -51.318 1.00 97.88 89 TYR A N 1
ATOM 699 C CA . TYR A 1 89 ? 2.783 3.153 -52.219 1.00 97.88 89 TYR A CA 1
ATOM 700 C C . TYR A 1 89 ? 2.687 1.804 -51.491 1.00 97.88 89 TYR A C 1
ATOM 702 O O . TYR A 1 89 ? 2.935 1.674 -50.291 1.00 97.88 89 TYR A O 1
ATOM 710 N N . ALA A 1 90 ? 2.299 0.768 -52.243 1.00 95.06 90 ALA A N 1
ATOM 711 C CA . ALA A 1 90 ? 2.021 -0.566 -51.707 1.00 95.06 90 ALA A CA 1
ATOM 712 C C . ALA A 1 90 ? 3.273 -1.370 -51.316 1.00 95.06 90 ALA A C 1
ATOM 714 O O . ALA A 1 90 ? 3.166 -2.306 -50.520 1.00 95.06 90 ALA A O 1
ATOM 715 N N . TRP A 1 91 ? 4.444 -1.033 -51.861 1.00 98.12 91 TRP A N 1
ATOM 716 C CA . TRP A 1 91 ? 5.710 -1.706 -51.570 1.00 98.12 91 TRP A CA 1
ATOM 717 C C . TRP A 1 91 ? 6.657 -0.775 -50.835 1.00 98.12 91 TRP A C 1
ATOM 719 O O . TRP A 1 91 ? 6.931 0.321 -51.311 1.00 98.12 91 TRP A O 1
ATOM 729 N N . LEU A 1 92 ? 7.165 -1.238 -49.696 1.00 98.62 92 LEU A N 1
ATOM 730 C CA . LEU A 1 92 ? 8.025 -0.478 -48.802 1.00 98.62 92 LEU A CA 1
ATOM 731 C C . LEU A 1 92 ? 9.424 -1.093 -48.807 1.00 98.62 92 LEU A C 1
ATOM 733 O O . LEU A 1 92 ? 9.587 -2.238 -48.383 1.00 98.62 92 LEU A O 1
ATOM 737 N N . LEU A 1 93 ? 10.421 -0.357 -49.288 1.00 98.44 93 LEU A N 1
ATOM 738 C CA . LEU A 1 93 ? 11.831 -0.729 -49.195 1.00 98.44 93 LEU A CA 1
ATOM 739 C C . LEU A 1 93 ? 12.468 0.032 -48.035 1.00 98.44 93 LEU A C 1
ATOM 741 O O . LEU A 1 93 ? 12.769 1.215 -48.161 1.00 98.44 93 LEU A O 1
ATOM 745 N N . PHE A 1 94 ? 12.675 -0.650 -46.915 1.00 98.44 94 PHE A N 1
ATOM 746 C CA . PHE A 1 94 ? 13.383 -0.103 -45.765 1.00 98.44 94 PHE A CA 1
ATOM 747 C C . PHE A 1 94 ? 14.892 -0.271 -45.927 1.00 98.44 94 PHE A C 1
ATOM 749 O O . PHE A 1 94 ? 15.376 -1.363 -46.243 1.00 98.44 94 PHE A O 1
ATOM 756 N N . MET A 1 95 ? 15.617 0.814 -45.671 1.00 96.81 95 MET A N 1
ATOM 757 C CA . MET A 1 95 ? 17.072 0.893 -45.752 1.00 96.81 95 MET A CA 1
ATOM 758 C C . MET A 1 95 ? 17.598 1.643 -44.530 1.00 96.81 95 MET A C 1
ATOM 760 O O . MET A 1 95 ? 17.084 2.714 -44.221 1.00 96.81 95 MET A O 1
ATOM 764 N N . ASP A 1 96 ? 18.619 1.123 -43.850 1.00 93.81 96 ASP A N 1
ATOM 765 C CA . ASP A 1 96 ? 19.289 1.904 -42.800 1.00 93.81 96 ASP A CA 1
ATOM 766 C C . ASP A 1 96 ? 20.063 3.080 -43.437 1.00 93.81 96 ASP A C 1
ATOM 768 O O . ASP A 1 96 ? 20.571 2.970 -44.558 1.00 93.81 96 ASP A O 1
ATOM 772 N N . GLY A 1 97 ? 20.114 4.221 -42.742 1.00 91.94 97 GLY A N 1
ATOM 773 C CA . GLY A 1 97 ? 20.640 5.483 -43.283 1.00 91.94 97 GLY A CA 1
ATOM 774 C C . GLY A 1 97 ? 22.151 5.547 -43.518 1.00 91.94 97 GLY A C 1
ATOM 775 O O . GLY A 1 97 ? 22.623 6.455 -44.191 1.00 91.94 97 GLY A O 1
ATOM 776 N N . ASP A 1 98 ? 22.906 4.581 -43.001 1.00 89.75 98 ASP A N 1
ATOM 777 C CA . ASP A 1 98 ? 24.365 4.469 -43.103 1.00 89.75 98 ASP A CA 1
ATOM 778 C C . ASP A 1 98 ? 24.817 3.438 -44.159 1.00 89.75 98 ASP A C 1
ATOM 780 O O . ASP A 1 98 ? 25.985 3.045 -44.219 1.00 89.75 98 ASP A O 1
ATOM 784 N N . MET A 1 99 ? 23.903 2.996 -45.030 1.00 94.25 99 MET A N 1
ATOM 785 C CA . MET A 1 99 ? 24.194 1.983 -46.046 1.00 94.25 99 MET A CA 1
ATOM 786 C C . MET A 1 99 ? 24.596 2.600 -47.392 1.00 94.25 99 MET A C 1
ATOM 788 O O . MET A 1 99 ? 23.960 3.514 -47.913 1.00 94.25 99 MET A O 1
ATOM 792 N N . THR A 1 100 ? 25.603 2.015 -48.035 1.00 94.81 100 THR A N 1
ATOM 793 C CA . THR A 1 100 ? 26.029 2.334 -49.405 1.00 94.81 100 THR A CA 1
ATOM 794 C C . THR A 1 100 ? 25.256 1.503 -50.434 1.00 94.81 100 THR A C 1
ATOM 796 O O . THR A 1 100 ? 24.902 0.355 -50.173 1.00 94.81 100 THR A O 1
ATOM 799 N N . ILE A 1 101 ? 25.025 2.043 -51.635 1.00 96.25 101 ILE A N 1
ATOM 800 C CA . ILE A 1 101 ? 24.417 1.311 -52.760 1.00 96.25 101 ILE A CA 1
ATOM 801 C C . ILE A 1 101 ? 25.527 0.832 -53.710 1.00 96.25 101 ILE A C 1
ATOM 803 O O . ILE A 1 101 ? 26.056 1.644 -54.467 1.00 96.25 101 ILE A O 1
ATOM 807 N N . PRO A 1 102 ? 25.923 -0.457 -53.679 1.00 91.31 102 PRO A N 1
ATOM 808 C CA . PRO A 1 102 ? 27.130 -0.920 -54.369 1.00 91.31 102 PRO A CA 1
ATOM 809 C C . PRO A 1 102 ? 26.939 -1.195 -55.869 1.00 91.31 102 PRO A C 1
ATOM 811 O O . PRO A 1 102 ? 27.920 -1.370 -56.584 1.00 91.31 102 PRO A O 1
ATOM 814 N N . SER A 1 103 ? 25.698 -1.273 -56.349 1.00 91.94 103 SER A N 1
ATOM 815 C CA . SER A 1 103 ? 25.364 -1.642 -57.730 1.00 91.94 103 SER A CA 1
ATOM 816 C C . SER A 1 103 ? 24.461 -0.604 -58.380 1.00 91.94 103 SER A C 1
ATOM 818 O O . SER A 1 103 ? 23.509 -0.155 -57.739 1.00 91.94 103 SER A O 1
ATOM 820 N N . ASP A 1 104 ? 24.665 -0.322 -59.665 1.00 94.62 104 ASP A N 1
ATOM 821 C CA . ASP A 1 104 ? 23.843 0.625 -60.434 1.00 94.62 104 ASP A CA 1
ATOM 822 C C . ASP A 1 104 ? 22.431 0.109 -60.788 1.00 94.62 104 ASP A C 1
ATOM 824 O O . ASP A 1 104 ? 21.606 0.876 -61.276 1.00 94.62 104 ASP A O 1
ATOM 828 N N . ASP A 1 105 ? 22.122 -1.163 -60.516 1.00 95.75 105 ASP A N 1
ATOM 829 C CA . ASP A 1 105 ? 20.825 -1.804 -60.778 1.00 95.75 105 ASP A CA 1
ATOM 830 C C . ASP A 1 105 ? 20.067 -2.230 -59.499 1.00 95.75 105 ASP A C 1
ATOM 832 O O . ASP A 1 105 ? 19.100 -2.989 -59.572 1.00 95.75 105 ASP A O 1
ATOM 836 N N . PHE A 1 106 ? 20.480 -1.741 -58.324 1.00 97.69 106 PHE A N 1
ATOM 837 C CA . PHE A 1 106 ? 19.953 -2.129 -57.006 1.00 97.69 106 PHE A CA 1
ATOM 838 C C . PHE A 1 106 ? 18.423 -2.021 -56.897 1.00 97.69 106 PHE A C 1
ATOM 840 O O . PHE A 1 106 ? 17.760 -2.973 -56.473 1.00 97.69 106 PHE A O 1
ATOM 847 N N . VAL A 1 107 ? 17.849 -0.879 -57.299 1.00 97.44 107 VAL A N 1
ATOM 848 C CA . VAL A 1 107 ? 16.392 -0.648 -57.256 1.00 97.44 107 VAL A CA 1
ATOM 849 C C . VAL A 1 107 ? 15.675 -1.589 -58.224 1.00 97.44 107 VAL A C 1
ATOM 851 O O . VAL A 1 107 ? 14.690 -2.229 -57.856 1.00 97.44 107 VAL A O 1
ATOM 854 N N . ARG A 1 108 ? 16.209 -1.752 -59.441 1.00 96.50 108 ARG A N 1
ATOM 855 C CA . ARG A 1 108 ? 15.638 -2.649 -60.455 1.00 96.50 108 ARG A CA 1
ATOM 856 C C . ARG A 1 108 ? 15.596 -4.096 -59.967 1.00 96.50 108 ARG A C 1
ATOM 858 O O . ARG A 1 108 ? 14.558 -4.744 -60.078 1.00 96.50 108 ARG A O 1
ATOM 865 N N . ARG A 1 109 ? 16.674 -4.571 -59.333 1.00 96.56 109 ARG A N 1
ATOM 866 C CA . ARG A 1 109 ? 16.741 -5.914 -58.739 1.00 96.56 109 ARG A CA 1
ATOM 867 C C . ARG A 1 109 ? 15.682 -6.134 -57.656 1.00 96.56 109 ARG A C 1
ATOM 869 O O . ARG A 1 109 ? 15.155 -7.238 -57.563 1.00 96.56 109 ARG A O 1
ATOM 876 N N . TRP A 1 110 ? 15.303 -5.110 -56.886 1.00 97.06 110 TRP A N 1
ATOM 877 C CA . TRP A 1 110 ? 14.184 -5.207 -55.936 1.00 97.06 110 TRP A CA 1
ATOM 878 C C . TRP A 1 110 ? 12.810 -5.293 -56.615 1.00 97.06 110 TRP A C 1
ATOM 880 O O . TRP A 1 110 ? 11.958 -6.072 -56.177 1.00 97.06 110 TRP A O 1
ATOM 890 N N . LEU A 1 111 ? 12.589 -4.530 -57.689 1.00 96.00 111 LEU A N 1
ATOM 891 C CA . LEU A 1 111 ? 11.327 -4.547 -58.442 1.00 96.00 111 LEU A CA 1
ATOM 892 C C . LEU A 1 111 ? 11.105 -5.860 -59.206 1.00 96.00 111 LEU A C 1
ATOM 894 O O . LEU A 1 111 ? 9.953 -6.282 -59.379 1.00 96.00 111 LEU A O 1
ATOM 898 N N . ASP A 1 112 ? 12.199 -6.487 -59.642 1.00 94.50 112 ASP A N 1
ATOM 899 C CA . ASP A 1 112 ? 12.221 -7.766 -60.357 1.00 94.50 112 ASP A CA 1
ATOM 900 C C . ASP A 1 112 ? 12.286 -8.983 -59.428 1.00 94.50 112 ASP A C 1
ATOM 902 O O . ASP A 1 112 ? 11.968 -10.094 -59.853 1.00 94.50 112 ASP A O 1
ATOM 906 N N . ALA A 1 113 ? 12.650 -8.796 -58.156 1.00 93.94 113 ALA A N 1
ATOM 907 C CA . ALA A 1 113 ? 12.702 -9.886 -57.194 1.00 93.94 113 ALA A CA 1
ATOM 908 C C . ALA A 1 113 ? 11.316 -10.515 -56.976 1.00 93.94 113 ALA A C 1
ATOM 910 O O . ALA A 1 113 ? 10.319 -9.821 -56.725 1.00 93.94 113 ALA A O 1
ATOM 911 N N . ASP A 1 114 ? 11.292 -11.850 -56.989 1.00 92.94 114 ASP A N 1
ATOM 912 C CA . ASP A 1 114 ? 10.125 -12.686 -56.695 1.00 92.94 114 ASP A CA 1
ATOM 913 C C . ASP A 1 114 ? 9.813 -12.691 -55.187 1.00 92.94 114 ASP A C 1
ATOM 915 O O . ASP A 1 114 ? 10.053 -13.644 -54.446 1.00 92.94 114 ASP A O 1
ATOM 919 N N . VAL A 1 115 ? 9.381 -11.526 -54.710 1.00 94.75 115 VAL A N 1
ATOM 920 C CA . VAL A 1 115 ? 8.969 -11.260 -53.332 1.00 94.75 115 VAL A CA 1
ATOM 921 C C . VAL A 1 115 ? 7.466 -11.025 -53.337 1.00 94.75 115 VAL A C 1
ATOM 923 O O . VAL A 1 115 ? 7.020 -9.994 -53.848 1.00 94.75 115 VAL A O 1
ATOM 926 N N . GLU A 1 116 ? 6.715 -11.969 -52.767 1.00 91.75 116 GLU A N 1
ATOM 927 C CA . GLU A 1 116 ? 5.248 -11.918 -52.654 1.00 91.75 116 GLU A CA 1
ATOM 928 C C . GLU A 1 116 ? 4.764 -11.034 -51.500 1.00 91.75 116 GLU A C 1
ATOM 930 O O . GLU A 1 116 ? 3.766 -10.334 -51.642 1.00 91.75 116 GLU A O 1
ATOM 935 N N . GLN A 1 117 ? 5.466 -11.049 -50.360 1.00 94.81 117 GLN A N 1
ATOM 936 C CA . GLN A 1 117 ? 5.076 -10.277 -49.174 1.00 94.81 117 GLN A CA 1
ATOM 937 C C . GLN A 1 117 ? 6.258 -9.593 -48.487 1.00 94.81 117 GLN A C 1
ATOM 939 O O . GLN A 1 117 ? 6.173 -8.405 -48.189 1.00 94.81 117 GLN A O 1
ATOM 944 N N . VAL A 1 118 ? 7.353 -10.318 -48.233 1.00 97.56 118 VAL A N 1
ATOM 945 C CA . VAL A 1 118 ? 8.542 -9.785 -47.554 1.00 97.56 118 VAL A CA 1
ATOM 946 C C . VAL A 1 118 ? 9.821 -10.445 -48.063 1.00 97.56 118 VAL A C 1
ATOM 948 O O . VAL A 1 118 ? 9.882 -11.662 -48.269 1.00 97.56 118 VAL A O 1
ATOM 951 N N . GLY A 1 119 ? 10.860 -9.641 -48.271 1.00 97.12 119 GLY A N 1
ATOM 952 C CA . GLY A 1 119 ? 12.169 -10.118 -48.678 1.00 97.12 119 GLY A CA 1
ATOM 953 C C . GLY A 1 119 ? 13.308 -9.311 -48.071 1.00 97.12 119 GLY A C 1
ATOM 954 O O . GLY A 1 119 ? 13.189 -8.109 -47.881 1.00 97.12 119 GLY A O 1
ATOM 955 N N . TYR A 1 120 ? 14.424 -9.974 -47.781 1.00 97.44 120 TYR A N 1
ATOM 956 C CA . TYR A 1 120 ? 15.619 -9.376 -47.190 1.00 97.44 120 TYR A CA 1
ATOM 957 C C . TYR A 1 120 ? 16.813 -9.497 -48.142 1.00 97.44 120 TYR A C 1
ATOM 959 O O . TYR A 1 120 ? 17.198 -10.604 -48.528 1.00 97.44 120 TYR A O 1
ATOM 967 N N . GLY A 1 121 ? 17.417 -8.368 -48.517 1.00 95.31 121 GLY A N 1
ATOM 968 C CA . GLY A 1 121 ? 18.473 -8.302 -49.533 1.00 95.31 121 GLY A CA 1
ATOM 969 C C . GLY A 1 121 ? 19.864 -8.648 -49.007 1.00 95.31 121 GLY A C 1
ATOM 970 O O . GLY A 1 121 ? 20.718 -9.078 -49.778 1.00 95.31 121 GLY A O 1
ATOM 971 N N . GLY A 1 122 ? 20.075 -8.565 -47.690 1.00 94.56 122 GLY A N 1
ATOM 972 C CA . GLY A 1 122 ? 21.398 -8.743 -47.091 1.00 94.56 122 GLY A CA 1
ATOM 973 C C . GLY A 1 122 ? 22.266 -7.491 -47.192 1.00 94.56 122 GLY A C 1
ATOM 974 O O . GLY A 1 122 ? 21.830 -6.443 -47.680 1.00 94.56 122 GLY A O 1
ATOM 975 N N . TYR A 1 123 ? 23.511 -7.623 -46.745 1.00 94.94 123 TYR A N 1
ATOM 976 C CA . TYR A 1 123 ? 24.537 -6.604 -46.910 1.00 94.94 123 TYR A CA 1
ATOM 977 C C . TYR A 1 123 ? 25.927 -7.221 -47.110 1.00 94.94 123 TYR A C 1
ATOM 979 O O . TYR A 1 123 ? 26.166 -8.365 -46.721 1.00 94.94 123 TYR A O 1
ATOM 987 N N . ILE A 1 124 ? 26.826 -6.461 -47.732 1.00 94.56 124 ILE A N 1
ATOM 988 C CA . ILE A 1 124 ? 28.245 -6.786 -47.923 1.00 94.56 124 ILE A CA 1
ATOM 989 C C . ILE A 1 124 ? 29.122 -5.848 -47.098 1.00 94.56 124 ILE A C 1
ATOM 991 O O . ILE A 1 124 ? 28.739 -4.713 -46.817 1.00 94.56 124 ILE A O 1
ATOM 995 N N . ILE A 1 125 ? 30.304 -6.328 -46.721 1.00 93.88 125 ILE A N 1
ATOM 996 C CA . ILE A 1 125 ? 31.237 -5.616 -45.847 1.00 93.88 125 ILE A CA 1
ATOM 997 C C . ILE A 1 125 ? 32.258 -4.860 -46.700 1.00 93.88 125 ILE A C 1
ATOM 999 O O . ILE A 1 125 ? 32.858 -5.416 -47.618 1.00 93.88 125 ILE A O 1
ATOM 1003 N N . GLY A 1 126 ? 32.438 -3.571 -46.421 1.00 90.69 126 GLY A N 1
ATOM 1004 C CA . GLY A 1 126 ? 33.442 -2.737 -47.085 1.00 90.69 126 GLY A CA 1
ATOM 1005 C C . GLY A 1 126 ? 34.833 -2.928 -46.498 1.00 90.69 126 GLY A C 1
ATOM 1006 O O . GLY A 1 126 ? 35.010 -3.523 -45.437 1.00 90.69 126 GLY A O 1
ATOM 1007 N N . ARG A 1 127 ? 35.856 -2.359 -47.136 1.00 89.94 127 ARG A N 1
ATOM 1008 C CA . ARG A 1 127 ? 37.199 -2.353 -46.545 1.00 89.94 127 ARG A CA 1
ATOM 1009 C C . ARG A 1 127 ? 37.213 -1.469 -45.290 1.00 89.94 127 ARG A C 1
ATOM 1011 O O . ARG A 1 127 ? 36.889 -0.294 -45.385 1.00 89.94 127 ARG A O 1
ATOM 1018 N N . GLY A 1 128 ? 37.628 -2.026 -44.154 1.00 90.38 128 GLY A N 1
ATOM 1019 C CA . GLY A 1 128 ? 37.815 -1.306 -42.889 1.00 90.38 128 GLY A CA 1
ATOM 1020 C C . GLY A 1 128 ? 39.227 -1.463 -42.320 1.00 90.38 128 GLY A C 1
ATOM 1021 O O . GLY A 1 128 ? 40.073 -2.161 -42.889 1.00 90.38 128 GLY A O 1
ATOM 1022 N N . GLU A 1 129 ? 39.488 -0.799 -41.194 1.00 91.44 129 GLU A N 1
ATOM 1023 C CA . GLU A 1 129 ? 40.775 -0.857 -40.494 1.00 91.44 129 GLU A CA 1
ATOM 1024 C C . GLU A 1 129 ? 40.863 -2.057 -39.537 1.00 91.44 129 GLU A C 1
ATOM 1026 O O . GLU A 1 129 ? 39.936 -2.331 -38.780 1.00 91.44 129 GLU A O 1
ATOM 1031 N N . GLU A 1 130 ? 42.011 -2.742 -39.485 1.00 90.56 130 GLU A N 1
ATOM 1032 C CA . GLU A 1 130 ? 42.243 -3.876 -38.561 1.00 90.56 130 GLU A CA 1
ATOM 1033 C C . GLU A 1 130 ? 42.264 -3.472 -37.073 1.00 90.56 130 GLU A C 1
ATOM 1035 O O . GLU A 1 130 ? 42.259 -4.331 -36.193 1.00 90.56 130 GLU A O 1
ATOM 1040 N N . THR A 1 131 ? 42.311 -2.172 -36.784 1.00 94.12 131 THR A N 1
ATOM 1041 C CA . THR A 1 131 ? 42.205 -1.578 -35.444 1.00 94.12 131 THR A CA 1
ATOM 1042 C C . THR A 1 131 ? 40.748 -1.455 -34.979 1.00 94.12 131 THR A C 1
ATOM 1044 O O . THR A 1 131 ? 40.505 -1.273 -33.784 1.00 94.12 131 THR A O 1
ATOM 1047 N N . ASN A 1 132 ? 39.771 -1.576 -35.888 1.00 95.88 132 ASN A N 1
ATOM 1048 C CA . ASN A 1 132 ? 38.352 -1.377 -35.614 1.00 95.88 132 ASN A CA 1
ATOM 1049 C C . ASN A 1 132 ? 37.641 -2.709 -35.283 1.00 95.88 132 ASN A C 1
ATOM 1051 O O . ASN A 1 132 ? 37.517 -3.615 -36.109 1.00 95.88 132 ASN A O 1
ATOM 1055 N N . LEU A 1 133 ? 37.136 -2.830 -34.055 1.00 96.25 133 LEU A N 1
ATOM 1056 C CA . LEU A 1 133 ? 36.445 -4.004 -33.527 1.00 96.25 133 LEU A CA 1
ATOM 1057 C C . LEU A 1 133 ? 35.147 -4.314 -34.286 1.00 96.25 133 LEU A C 1
ATOM 1059 O O . LEU A 1 133 ? 34.854 -5.496 -34.485 1.00 96.25 133 LEU A O 1
ATOM 1063 N N . ARG A 1 134 ? 34.383 -3.295 -34.711 1.00 95.12 134 ARG A N 1
ATOM 1064 C CA . ARG A 1 134 ? 33.156 -3.489 -35.499 1.00 95.12 134 ARG A CA 1
ATOM 1065 C C . ARG A 1 134 ? 33.490 -4.144 -36.833 1.00 95.12 134 ARG A C 1
ATOM 1067 O O . ARG A 1 134 ? 32.912 -5.181 -37.148 1.00 95.12 134 ARG A O 1
ATOM 1074 N N . TYR A 1 135 ? 34.468 -3.609 -37.560 1.00 95.00 135 TYR A N 1
ATOM 1075 C CA . TYR A 1 135 ? 34.932 -4.187 -38.821 1.00 95.00 135 TYR A CA 1
ATOM 1076 C C . TYR A 1 135 ? 35.431 -5.624 -38.645 1.00 95.00 135 TYR A C 1
ATOM 1078 O O . TYR A 1 135 ? 35.008 -6.522 -39.373 1.00 95.00 135 TYR A O 1
ATOM 1086 N N . LEU A 1 136 ? 36.284 -5.879 -37.646 1.00 94.81 136 LEU A N 1
ATOM 1087 C CA . LEU A 1 136 ? 36.775 -7.231 -37.364 1.00 94.81 136 LEU A CA 1
ATOM 1088 C C . LEU A 1 136 ? 35.628 -8.215 -37.085 1.00 94.81 136 LEU A C 1
ATOM 1090 O O . LEU A 1 136 ? 35.693 -9.370 -37.516 1.00 94.81 136 LEU A O 1
ATOM 1094 N N . TYR A 1 137 ? 34.603 -7.772 -36.352 1.00 93.75 137 TYR A N 1
ATOM 1095 C CA . TYR A 1 137 ? 33.431 -8.578 -36.026 1.00 93.75 137 TYR A CA 1
ATOM 1096 C C . TYR A 1 137 ? 32.600 -8.890 -37.274 1.00 93.75 137 TYR A C 1
ATOM 1098 O O . TYR A 1 137 ? 32.329 -10.061 -37.536 1.00 93.75 137 TYR A O 1
ATOM 1106 N N . GLU A 1 138 ? 32.257 -7.876 -38.069 1.00 93.19 138 GLU A N 1
ATOM 1107 C CA . GLU A 1 138 ? 31.491 -8.041 -39.310 1.00 93.19 138 GLU A CA 1
ATOM 1108 C C . GLU A 1 138 ? 32.230 -8.920 -40.324 1.00 93.19 138 GLU A C 1
ATOM 1110 O O . GLU A 1 138 ? 31.653 -9.857 -40.876 1.00 93.19 138 GLU A O 1
ATOM 1115 N N . ARG A 1 139 ? 33.540 -8.709 -40.495 1.00 92.50 139 ARG A N 1
ATOM 1116 C CA . ARG A 1 139 ? 34.377 -9.525 -41.382 1.00 92.50 139 ARG A CA 1
ATOM 1117 C C . ARG A 1 139 ? 34.425 -10.995 -40.957 1.00 92.50 139 ARG A C 1
ATOM 1119 O O . ARG A 1 139 ? 34.465 -11.882 -41.801 1.00 92.50 139 ARG A O 1
ATOM 1126 N N . GLN A 1 140 ? 34.407 -11.292 -39.653 1.00 92.06 140 GLN A N 1
ATOM 1127 C CA . GLN A 1 140 ? 34.316 -12.680 -39.181 1.00 92.06 140 GLN A CA 1
ATOM 1128 C C . GLN A 1 140 ? 32.965 -13.330 -39.540 1.00 92.06 140 GLN A C 1
ATOM 1130 O O . GLN A 1 140 ? 32.907 -14.552 -39.695 1.00 92.06 140 GLN A O 1
ATOM 1135 N N . CYS A 1 141 ? 31.897 -12.540 -39.658 1.00 87.62 141 CYS A N 1
ATOM 1136 C CA . CYS A 1 141 ? 30.545 -13.002 -39.972 1.00 87.62 141 CYS A CA 1
ATOM 1137 C C . CYS A 1 141 ? 30.239 -13.034 -41.480 1.00 87.62 141 CYS A C 1
ATOM 1139 O O . CYS A 1 141 ? 29.278 -13.688 -41.875 1.00 87.62 141 CYS A O 1
ATOM 1141 N N . GLU A 1 142 ? 31.069 -12.405 -42.317 1.00 88.50 142 GLU A N 1
ATOM 1142 C CA . GLU A 1 142 ? 30.842 -12.184 -43.754 1.00 88.50 142 GLU A CA 1
ATOM 1143 C C . GLU A 1 1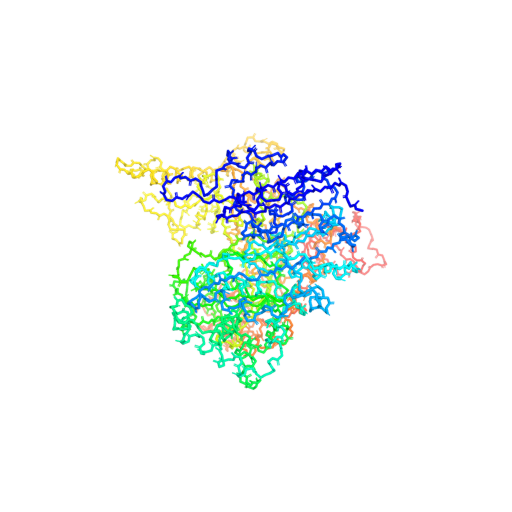42 ? 30.442 -13.446 -44.537 1.00 88.50 142 GLU A C 1
ATOM 1145 O O . GLU A 1 142 ? 29.530 -13.405 -45.363 1.00 88.50 142 GLU A O 1
ATOM 1150 N N . ALA A 1 143 ? 31.040 -14.602 -44.225 1.00 86.38 143 ALA A N 1
ATOM 1151 C CA . ALA A 1 143 ? 30.700 -15.875 -44.869 1.00 86.38 143 ALA A CA 1
ATOM 1152 C C . ALA A 1 143 ? 29.213 -16.264 -44.710 1.00 86.38 143 ALA A C 1
ATOM 1154 O O . ALA A 1 143 ? 28.662 -16.961 -45.560 1.00 86.38 143 ALA A O 1
ATOM 1155 N N . MET A 1 144 ? 28.551 -15.788 -43.650 1.00 83.56 144 MET A N 1
ATOM 1156 C CA . MET A 1 144 ? 27.134 -16.037 -43.366 1.00 83.56 144 MET A CA 1
ATOM 1157 C C . MET A 1 144 ? 26.189 -15.032 -44.044 1.00 83.56 144 MET A C 1
ATOM 1159 O O . MET A 1 144 ? 24.973 -15.214 -43.981 1.00 83.56 144 MET A O 1
ATOM 1163 N N . HIS A 1 145 ? 26.702 -13.967 -44.672 1.00 86.94 145 HIS A N 1
ATOM 1164 C CA . HIS A 1 145 ? 25.873 -12.900 -45.253 1.00 86.94 145 HIS A CA 1
ATOM 1165 C C . HIS A 1 145 ? 25.369 -13.230 -46.671 1.00 86.94 145 HIS A C 1
ATOM 1167 O O . HIS A 1 145 ? 24.458 -12.567 -47.181 1.00 86.94 145 HIS A O 1
ATOM 1173 N N . THR A 1 146 ? 25.897 -14.286 -47.303 1.00 91.62 146 THR A N 1
ATOM 1174 C CA . THR A 1 146 ? 25.496 -14.706 -48.655 1.00 91.62 146 THR A CA 1
ATOM 1175 C C . THR A 1 146 ? 24.009 -15.065 -48.725 1.00 91.62 146 THR A C 1
ATOM 1177 O O . THR A 1 146 ? 23.407 -15.543 -47.760 1.00 91.62 146 THR A O 1
ATOM 1180 N N . ALA A 1 147 ? 23.383 -14.859 -49.887 1.00 92.62 147 ALA A N 1
ATOM 1181 C CA . ALA A 1 147 ? 21.980 -15.228 -50.075 1.00 92.62 147 ALA A CA 1
ATOM 1182 C C . ALA A 1 147 ? 21.727 -16.729 -49.835 1.00 92.62 147 ALA A C 1
ATOM 1184 O O . ALA A 1 147 ? 20.672 -17.096 -49.321 1.00 92.62 147 ALA A O 1
ATOM 1185 N N . GLU A 1 148 ? 22.692 -17.592 -50.165 1.00 93.38 148 GLU A N 1
ATOM 1186 C CA . GLU A 1 148 ? 22.604 -19.035 -49.929 1.00 93.38 148 GLU A CA 1
ATOM 1187 C C . GLU A 1 148 ? 22.538 -19.380 -48.435 1.00 93.38 148 GLU A C 1
ATOM 1189 O O . GLU A 1 148 ? 21.632 -20.105 -48.021 1.00 93.38 148 GLU A O 1
ATOM 1194 N N . GLU A 1 149 ? 23.434 -18.829 -47.608 1.00 92.56 149 GLU A N 1
ATOM 1195 C CA . GLU A 1 149 ? 23.432 -19.095 -46.164 1.00 92.56 149 GLU A CA 1
ATOM 1196 C C . GLU A 1 149 ? 22.181 -18.533 -45.486 1.00 92.56 149 GLU A C 1
ATOM 1198 O O . GLU A 1 149 ? 21.521 -19.233 -44.709 1.00 92.56 149 GLU A O 1
ATOM 1203 N N . ARG A 1 150 ? 21.773 -17.308 -45.843 1.00 92.94 150 ARG A N 1
ATOM 1204 C CA . ARG A 1 150 ? 20.576 -16.680 -45.267 1.00 92.94 150 ARG A CA 1
ATOM 1205 C C . ARG A 1 150 ? 19.306 -17.499 -45.534 1.00 92.94 150 ARG A C 1
ATOM 1207 O O . ARG A 1 150 ? 18.470 -17.632 -44.641 1.00 92.94 150 ARG A O 1
ATOM 1214 N N . ARG A 1 151 ? 19.184 -18.139 -46.708 1.00 93.75 151 ARG A N 1
ATOM 1215 C CA . ARG A 1 151 ? 18.047 -19.024 -47.051 1.00 93.75 151 ARG A CA 1
ATOM 1216 C C . ARG A 1 151 ? 17.944 -20.270 -46.172 1.00 93.75 151 ARG A C 1
ATOM 1218 O O . ARG A 1 151 ? 16.847 -20.811 -46.053 1.00 93.75 151 ARG A O 1
ATOM 1225 N N . LYS A 1 152 ? 19.032 -20.729 -45.545 1.00 92.38 152 LYS A N 1
ATOM 1226 C CA . LYS A 1 152 ? 18.997 -21.904 -44.653 1.00 92.38 152 LYS A CA 1
ATOM 1227 C C . LYS A 1 152 ? 18.252 -21.613 -43.351 1.00 92.38 152 LYS A C 1
ATOM 1229 O O . LYS A 1 152 ? 17.671 -22.523 -42.761 1.00 92.38 152 LYS A O 1
ATOM 1234 N N . ARG A 1 153 ? 18.271 -20.359 -42.883 1.00 89.19 153 ARG A N 1
ATOM 1235 C CA . ARG A 1 153 ? 17.583 -19.913 -41.658 1.00 89.19 153 ARG A CA 1
ATOM 1236 C C . ARG A 1 153 ? 16.981 -18.511 -41.848 1.00 89.19 153 ARG A C 1
ATOM 1238 O O . ARG A 1 153 ? 17.409 -17.576 -41.171 1.00 89.19 153 ARG A O 1
ATOM 1245 N N . PRO A 1 154 ? 15.964 -18.359 -42.715 1.00 91.19 154 PRO A N 1
ATOM 1246 C CA . PRO A 1 154 ? 15.521 -17.053 -43.214 1.00 91.19 154 PRO A CA 1
ATOM 1247 C C . PRO A 1 154 ? 15.090 -16.092 -42.098 1.00 91.19 154 PRO A C 1
ATOM 1249 O O . PRO A 1 154 ? 15.497 -14.937 -42.060 1.00 91.19 154 PRO A O 1
ATOM 1252 N N . PHE A 1 155 ? 14.363 -16.601 -41.103 1.00 89.94 155 PHE A N 1
ATOM 1253 C CA . PHE A 1 155 ? 13.891 -15.806 -39.964 1.00 89.94 155 PHE A CA 1
ATOM 1254 C C . PHE A 1 155 ? 14.986 -15.392 -38.973 1.00 89.94 155 PHE A C 1
ATOM 1256 O O . PHE A 1 155 ? 14.812 -14.412 -38.264 1.00 89.94 155 PHE A O 1
ATOM 1263 N N . MET A 1 156 ? 16.096 -16.136 -38.895 1.00 83.56 156 MET A N 1
ATOM 1264 C CA . MET A 1 156 ? 17.209 -15.834 -37.977 1.00 83.56 156 MET A CA 1
ATOM 1265 C C . MET A 1 156 ? 18.227 -14.868 -38.590 1.00 83.56 156 MET A C 1
ATOM 1267 O O . MET A 1 156 ? 19.055 -14.326 -37.868 1.00 83.56 156 MET A O 1
ATOM 1271 N N . HIS A 1 157 ? 18.190 -14.706 -39.913 1.00 87.38 157 HIS A N 1
ATOM 1272 C CA . HIS A 1 157 ? 19.069 -13.826 -40.679 1.00 87.38 157 HIS A CA 1
ATOM 1273 C C . HIS A 1 157 ? 18.328 -12.603 -41.227 1.00 87.38 157 HIS A C 1
ATOM 1275 O O . HIS A 1 157 ? 18.832 -11.950 -42.134 1.00 87.38 157 HIS A O 1
ATOM 1281 N N . PHE A 1 158 ? 17.112 -12.329 -40.755 1.00 92.31 158 PHE A N 1
ATOM 1282 C CA . PHE A 1 158 ? 16.397 -11.114 -41.117 1.00 92.31 158 PHE A CA 1
ATOM 1283 C C . PHE A 1 158 ? 16.972 -9.931 -40.334 1.00 92.31 158 PHE A C 1
ATOM 1285 O O . PHE A 1 158 ? 17.058 -9.997 -39.111 1.00 92.31 158 PHE A O 1
ATOM 1292 N N . HIS A 1 159 ? 17.315 -8.858 -41.046 1.00 91.69 159 HIS A N 1
ATOM 1293 C CA . HIS A 1 159 ? 17.765 -7.594 -40.468 1.00 91.69 159 HIS A CA 1
ATOM 1294 C C . HIS A 1 159 ? 17.074 -6.426 -41.168 1.00 91.69 159 HIS A C 1
ATOM 1296 O O . HIS A 1 159 ? 16.711 -6.510 -42.343 1.00 91.69 159 HIS A O 1
ATOM 1302 N N . THR A 1 160 ? 16.933 -5.310 -40.460 1.00 93.38 160 THR A N 1
ATOM 1303 C CA . THR A 1 160 ? 16.195 -4.134 -40.943 1.00 93.38 160 THR A CA 1
ATOM 1304 C C . THR A 1 160 ? 16.953 -3.264 -41.944 1.00 93.38 160 THR A C 1
ATOM 1306 O O . THR A 1 160 ? 16.360 -2.343 -42.492 1.00 93.38 160 THR A O 1
ATOM 1309 N N . CYS A 1 161 ? 18.231 -3.549 -42.207 1.00 92.75 161 CYS A N 1
ATOM 1310 C CA . CYS A 1 161 ? 19.104 -2.668 -42.986 1.00 92.75 161 CYS A CA 1
ATOM 1311 C C . CYS A 1 161 ? 18.801 -2.599 -44.491 1.00 92.75 161 CYS A C 1
ATOM 1313 O O . CYS A 1 161 ? 19.250 -1.662 -45.145 1.00 92.75 161 CYS A O 1
ATOM 1315 N N . ASN A 1 162 ? 18.096 -3.592 -45.049 1.00 96.62 162 ASN A N 1
ATOM 1316 C CA . ASN A 1 162 ? 17.791 -3.686 -46.482 1.00 96.62 162 ASN A CA 1
ATOM 1317 C C . ASN A 1 162 ? 16.690 -4.731 -46.742 1.00 96.62 162 ASN A C 1
ATOM 1319 O O . ASN A 1 162 ? 16.984 -5.893 -47.064 1.00 96.62 162 ASN A O 1
ATOM 1323 N N . PHE A 1 163 ? 15.421 -4.358 -46.564 1.00 98.00 163 PHE A N 1
ATOM 1324 C CA . PHE A 1 163 ? 14.299 -5.276 -46.782 1.00 98.00 163 PHE A CA 1
ATOM 1325 C C . PHE A 1 163 ? 13.108 -4.624 -47.486 1.00 98.00 163 PHE A C 1
ATOM 1327 O O . PHE A 1 163 ? 12.763 -3.473 -47.241 1.00 98.00 163 PHE A O 1
ATOM 1334 N N . LEU A 1 164 ? 12.458 -5.406 -48.346 1.00 98.19 164 LEU A N 1
ATOM 1335 C CA . LEU A 1 164 ? 11.237 -5.045 -49.054 1.00 98.19 164 LEU A CA 1
ATOM 1336 C C . LEU A 1 164 ? 10.045 -5.736 -48.387 1.00 98.19 164 LEU A C 1
ATOM 1338 O O . LEU A 1 164 ? 10.083 -6.948 -48.177 1.00 98.19 164 LEU A O 1
ATOM 1342 N N . ILE A 1 165 ? 8.975 -5.003 -48.096 1.00 98.19 165 ILE A N 1
ATOM 1343 C CA . ILE A 1 165 ? 7.743 -5.547 -47.515 1.00 98.19 165 ILE A CA 1
ATOM 1344 C C . ILE A 1 165 ? 6.504 -4.891 -48.130 1.00 98.19 165 ILE A C 1
ATOM 1346 O O . ILE A 1 165 ? 6.518 -3.714 -48.480 1.00 98.19 165 ILE A O 1
ATOM 1350 N N . SER A 1 166 ? 5.409 -5.636 -48.268 1.00 97.88 166 SER A N 1
ATOM 1351 C CA . SER A 1 166 ? 4.124 -5.043 -48.649 1.00 97.88 166 SER A CA 1
ATOM 1352 C C . SER A 1 166 ? 3.569 -4.191 -47.500 1.00 97.88 166 SER A C 1
ATOM 1354 O O . SER A 1 166 ? 3.540 -4.649 -46.354 1.00 97.88 166 SER A O 1
ATOM 1356 N N . LYS A 1 167 ? 3.065 -2.993 -47.800 1.00 97.81 167 LYS A N 1
ATOM 1357 C CA . LYS A 1 167 ? 2.474 -2.080 -46.813 1.00 97.81 167 LYS A CA 1
ATOM 1358 C C . LYS A 1 167 ? 1.370 -2.732 -45.959 1.00 97.81 167 LYS A C 1
ATOM 1360 O O . LYS A 1 167 ? 1.440 -2.583 -44.740 1.00 97.81 167 LYS A O 1
ATOM 1365 N N . PRO A 1 168 ? 0.422 -3.521 -46.514 1.00 97.31 168 PRO A N 1
ATOM 1366 C CA . PRO A 1 168 ? -0.592 -4.194 -45.698 1.00 97.31 168 PRO A CA 1
ATOM 1367 C C . PRO A 1 168 ? 0.006 -5.145 -44.655 1.00 97.31 168 PRO A C 1
ATOM 1369 O O . PRO A 1 168 ? -0.447 -5.173 -43.514 1.00 97.31 168 PRO A O 1
ATOM 1372 N N . LEU A 1 169 ? 1.059 -5.887 -45.019 1.00 97.38 169 LEU A N 1
ATOM 1373 C CA . LEU A 1 169 ? 1.733 -6.787 -44.084 1.00 97.38 169 LEU A CA 1
ATOM 1374 C C . LEU A 1 169 ? 2.434 -6.014 -42.962 1.00 97.38 169 LEU A C 1
ATOM 1376 O O . LEU A 1 169 ? 2.344 -6.409 -41.802 1.00 97.38 169 LEU A O 1
ATOM 1380 N N . MET A 1 170 ? 3.099 -4.908 -43.307 1.00 97.00 170 MET A N 1
ATOM 1381 C CA . MET A 1 170 ? 3.779 -4.045 -42.340 1.00 97.00 170 MET A CA 1
ATOM 1382 C C . MET A 1 170 ? 2.791 -3.404 -41.351 1.00 97.00 170 MET A C 1
ATOM 1384 O O . MET A 1 170 ? 3.069 -3.338 -40.159 1.00 97.00 170 MET A O 1
ATOM 1388 N N . GLN A 1 171 ? 1.609 -2.997 -41.822 1.00 96.25 171 GLN A N 1
ATOM 1389 C CA . GLN A 1 171 ? 0.541 -2.463 -40.969 1.00 96.25 171 GLN A CA 1
ATOM 1390 C C . GLN A 1 171 ? -0.105 -3.537 -40.084 1.00 96.25 171 GLN A C 1
ATOM 1392 O O . GLN A 1 171 ? -0.487 -3.254 -38.952 1.00 96.25 171 GLN A O 1
ATOM 1397 N N . GLN A 1 172 ? -0.224 -4.771 -40.581 1.00 97.19 172 GLN A N 1
ATOM 1398 C CA . GLN A 1 172 ? -0.768 -5.889 -39.811 1.00 97.19 172 GLN A CA 1
ATOM 1399 C C . GLN A 1 172 ? 0.200 -6.370 -38.718 1.00 97.19 172 GLN A C 1
ATOM 1401 O O . GLN A 1 172 ? -0.229 -6.771 -37.634 1.00 97.19 172 GLN A O 1
ATOM 1406 N N . TYR A 1 173 ? 1.504 -6.330 -38.989 1.00 96.75 173 TYR A N 1
ATOM 1407 C CA . TYR A 1 173 ? 2.551 -6.764 -38.070 1.00 96.75 173 TYR A CA 1
ATOM 1408 C C . TYR A 1 173 ? 3.589 -5.652 -37.875 1.00 96.75 173 TYR A C 1
ATOM 1410 O O . TYR A 1 173 ? 4.705 -5.810 -38.351 1.00 96.75 173 TYR A O 1
ATOM 1418 N N . PRO A 1 174 ? 3.274 -4.546 -37.176 1.00 96.75 174 PRO A N 1
ATOM 1419 C CA . PRO A 1 174 ? 4.238 -3.469 -36.942 1.00 96.75 174 PRO A CA 1
ATOM 1420 C C . PRO A 1 174 ? 5.385 -3.924 -36.026 1.00 96.75 174 PRO A C 1
ATOM 1422 O O . PRO A 1 174 ? 5.236 -4.896 -35.269 1.00 96.75 174 PRO A O 1
ATOM 1425 N N . PHE A 1 175 ? 6.513 -3.203 -36.048 1.00 96.38 175 PHE A N 1
ATOM 1426 C CA . PHE A 1 175 ? 7.571 -3.391 -35.050 1.00 96.38 175 PHE A CA 1
ATOM 1427 C C . PHE A 1 175 ? 7.021 -3.128 -33.644 1.00 96.38 175 PHE A C 1
ATOM 1429 O O . PHE A 1 175 ? 6.133 -2.298 -33.456 1.00 96.38 175 PHE A O 1
ATOM 1436 N N . ASP A 1 176 ? 7.538 -3.860 -32.659 1.00 94.62 176 ASP A N 1
ATOM 1437 C CA . ASP A 1 176 ? 7.113 -3.734 -31.267 1.00 94.62 176 ASP A CA 1
ATOM 1438 C C . ASP A 1 176 ? 7.755 -2.497 -30.627 1.00 94.62 176 ASP A C 1
ATOM 1440 O O . ASP A 1 176 ? 8.966 -2.455 -30.412 1.00 94.62 176 ASP A O 1
ATOM 1444 N N . GLU A 1 177 ? 6.942 -1.484 -30.334 1.00 94.19 177 GLU A N 1
ATOM 1445 C CA . GLU A 1 177 ? 7.412 -0.192 -29.822 1.00 94.19 177 GLU A CA 1
ATOM 1446 C C . GLU A 1 177 ? 7.884 -0.240 -28.365 1.00 94.19 177 GLU A C 1
ATOM 1448 O O . GLU A 1 177 ? 8.436 0.747 -27.891 1.00 94.19 177 GLU A O 1
ATOM 1453 N N . ARG A 1 178 ? 7.766 -1.387 -27.674 1.00 93.00 178 ARG A N 1
ATOM 1454 C CA . ARG A 1 178 ? 8.438 -1.599 -26.380 1.00 93.00 178 ARG A CA 1
ATOM 1455 C C . ARG A 1 178 ? 9.969 -1.555 -26.521 1.00 93.00 178 ARG A C 1
ATOM 1457 O O . ARG A 1 178 ? 10.670 -1.285 -25.550 1.00 93.00 178 ARG A O 1
ATOM 1464 N N . PHE A 1 179 ? 10.504 -1.811 -27.719 1.00 87.94 179 PHE A N 1
ATOM 1465 C CA . PHE A 1 179 ? 11.938 -1.742 -28.012 1.00 87.94 179 PHE A CA 1
ATOM 1466 C C . PHE A 1 179 ? 12.381 -0.288 -28.232 1.00 87.94 179 PHE A C 1
ATOM 1468 O O . PHE A 1 179 ? 12.508 0.179 -29.365 1.00 87.94 179 PHE A O 1
ATOM 1475 N N . HIS A 1 180 ? 12.628 0.423 -27.130 1.00 83.81 180 HIS A N 1
ATOM 1476 C CA . HIS A 1 180 ? 13.130 1.804 -27.150 1.00 83.81 180 HIS A CA 1
ATOM 1477 C C . HIS A 1 180 ? 14.645 1.894 -27.386 1.00 83.81 180 HIS A C 1
ATOM 1479 O O . HIS A 1 180 ? 15.133 2.854 -27.979 1.00 83.81 180 HIS A O 1
ATOM 1485 N N . HIS A 1 181 ? 15.388 0.886 -26.929 1.00 84.12 181 HIS A N 1
ATOM 1486 C CA . HIS A 1 181 ? 16.848 0.835 -26.963 1.00 84.12 181 HIS A CA 1
ATOM 1487 C C . HIS A 1 181 ? 17.368 -0.036 -28.112 1.00 84.12 181 HIS A C 1
ATOM 1489 O O . HIS A 1 181 ? 16.629 -0.812 -28.716 1.00 84.12 181 HIS A O 1
ATOM 1495 N N . TYR A 1 182 ? 18.657 0.090 -28.428 1.00 86.31 182 TYR A N 1
ATOM 1496 C CA . TYR A 1 182 ? 19.284 -0.622 -29.540 1.00 86.31 182 TYR A CA 1
ATOM 1497 C C . TYR A 1 182 ? 19.128 -2.154 -29.448 1.00 86.31 182 TYR A C 1
ATOM 1499 O O . TYR A 1 182 ? 19.470 -2.764 -28.433 1.00 86.31 182 TYR A O 1
ATOM 1507 N N . GLY A 1 183 ? 18.715 -2.775 -30.560 1.00 89.50 183 GLY A N 1
ATOM 1508 C CA . GLY A 1 183 ? 18.882 -4.199 -30.859 1.00 89.50 183 GLY A CA 1
ATOM 1509 C C . GLY A 1 183 ? 17.673 -5.101 -30.587 1.00 89.50 183 GLY A C 1
ATOM 1510 O O . GLY A 1 183 ? 16.898 -4.887 -29.662 1.00 89.50 183 GLY A O 1
ATOM 1511 N N . TYR A 1 184 ? 17.611 -6.207 -31.339 1.00 92.31 184 TYR A N 1
ATOM 1512 C CA . TYR A 1 184 ? 16.642 -7.313 -31.238 1.00 92.31 184 TYR A CA 1
ATOM 1513 C C . TYR A 1 184 ? 15.200 -7.008 -31.673 1.00 92.31 184 TYR A C 1
ATOM 1515 O O . TYR A 1 184 ? 14.379 -7.933 -31.682 1.00 92.31 184 TYR A O 1
ATOM 1523 N N . GLU A 1 185 ? 14.884 -5.782 -32.098 1.00 93.50 185 GLU A N 1
ATOM 1524 C CA . GLU A 1 185 ? 13.575 -5.461 -32.673 1.00 93.50 185 GLU A CA 1
ATOM 1525 C C . GLU A 1 185 ? 13.342 -6.217 -33.995 1.00 93.50 185 GLU A C 1
ATOM 1527 O O . GLU A 1 185 ? 12.243 -6.704 -34.270 1.00 93.50 185 GLU A O 1
ATOM 1532 N N . ASP A 1 186 ? 14.408 -6.387 -34.778 1.00 93.06 186 ASP A N 1
ATOM 1533 C CA . ASP A 1 186 ? 14.449 -7.138 -36.033 1.00 93.06 186 ASP A CA 1
ATOM 1534 C C . ASP A 1 186 ? 14.265 -8.648 -35.810 1.00 93.06 186 ASP A C 1
ATOM 1536 O O . ASP A 1 186 ? 13.488 -9.303 -36.511 1.00 93.06 186 ASP A O 1
ATOM 1540 N N . VAL A 1 187 ? 14.910 -9.192 -34.775 1.00 93.12 187 VAL A N 1
ATOM 1541 C CA . VAL A 1 187 ? 14.787 -10.597 -34.366 1.00 93.12 187 VAL A CA 1
ATOM 1542 C C . VAL A 1 187 ? 13.355 -10.912 -33.938 1.00 93.12 187 VAL A C 1
ATOM 1544 O O . VAL A 1 187 ? 12.795 -11.934 -34.353 1.00 93.12 187 VAL A O 1
ATOM 1547 N N . LEU A 1 188 ? 12.735 -10.046 -33.127 1.00 93.19 188 LEU A N 1
ATOM 1548 C CA . LEU A 1 188 ? 11.347 -10.236 -32.709 1.00 93.19 188 LEU A CA 1
ATOM 1549 C C . LEU A 1 188 ? 10.387 -10.130 -33.899 1.00 93.19 188 LEU A C 1
ATOM 1551 O O . LEU A 1 188 ? 9.460 -10.935 -34.011 1.00 93.19 188 LEU A O 1
ATOM 1555 N N . PHE A 1 189 ? 10.627 -9.192 -34.814 1.00 94.62 189 PHE A N 1
ATOM 1556 C CA . PHE A 1 189 ? 9.846 -9.067 -36.040 1.00 94.62 189 PHE A CA 1
ATOM 1557 C C . PHE A 1 189 ? 9.918 -10.345 -36.889 1.00 94.62 189 PHE A C 1
ATOM 1559 O O . PHE A 1 189 ? 8.884 -10.929 -37.221 1.00 94.62 189 PHE A O 1
ATOM 1566 N N . GLY A 1 190 ? 11.124 -10.867 -37.138 1.00 93.25 190 GLY A N 1
ATOM 1567 C CA . GLY A 1 190 ? 11.323 -12.143 -37.832 1.00 93.25 190 GLY A CA 1
ATOM 1568 C C . GLY A 1 190 ? 10.623 -13.319 -37.137 1.00 93.25 190 GLY A C 1
ATOM 1569 O O . GLY A 1 190 ? 9.997 -14.155 -37.797 1.00 93.25 190 GLY A O 1
ATOM 1570 N N . LYS A 1 191 ? 10.649 -13.365 -35.797 1.00 92.38 191 LYS A N 1
ATOM 1571 C CA . LYS A 1 191 ? 9.900 -14.352 -35.000 1.00 92.38 191 LYS A CA 1
ATOM 1572 C C . LYS A 1 191 ? 8.388 -14.238 -35.217 1.00 92.38 191 LYS A C 1
ATOM 1574 O O . LYS A 1 191 ? 7.744 -15.265 -35.435 1.00 92.38 191 LYS A O 1
ATOM 1579 N N . ARG A 1 192 ? 7.821 -13.028 -35.177 1.00 93.56 192 ARG A N 1
ATOM 1580 C CA . ARG A 1 192 ? 6.377 -12.796 -35.373 1.00 93.56 192 ARG A CA 1
ATOM 1581 C C . ARG A 1 192 ? 5.928 -13.210 -36.771 1.00 93.56 192 ARG A C 1
ATOM 1583 O O . ARG A 1 192 ? 4.928 -13.912 -36.896 1.00 93.56 192 ARG A O 1
ATOM 1590 N N . LEU A 1 193 ? 6.710 -12.876 -37.800 1.00 94.56 193 LEU A N 1
ATOM 1591 C CA . LEU A 1 193 ? 6.444 -13.322 -39.170 1.00 94.56 193 LEU A CA 1
ATOM 1592 C C . LEU A 1 193 ? 6.441 -14.853 -39.278 1.00 94.56 193 LEU A C 1
ATOM 1594 O O . LEU A 1 193 ? 5.532 -15.429 -39.875 1.00 94.56 193 LEU A O 1
ATOM 1598 N N . ARG A 1 194 ? 7.404 -15.529 -38.634 1.00 93.62 194 ARG A N 1
ATOM 1599 C CA . ARG A 1 194 ? 7.441 -16.998 -38.589 1.00 93.62 194 ARG A CA 1
ATOM 1600 C C . ARG A 1 194 ? 6.206 -17.590 -37.916 1.00 93.62 194 ARG A C 1
ATOM 1602 O O . ARG A 1 194 ? 5.661 -18.570 -38.414 1.00 93.62 194 ARG A O 1
ATOM 1609 N N . GLN A 1 195 ? 5.786 -17.028 -36.784 1.00 92.75 195 GLN A N 1
ATOM 1610 C CA . GLN A 1 195 ? 4.607 -17.491 -36.043 1.00 92.75 195 GLN A CA 1
ATOM 1611 C C . GLN A 1 195 ? 3.313 -17.307 -36.842 1.00 92.75 195 GLN A C 1
ATOM 1613 O O . GLN A 1 195 ? 2.418 -18.139 -36.746 1.00 92.75 195 GLN A O 1
ATOM 1618 N N . ALA A 1 196 ? 3.246 -16.264 -37.667 1.00 93.81 196 ALA A N 1
ATOM 1619 C CA . ALA A 1 196 ? 2.147 -16.012 -38.592 1.00 93.81 196 ALA A CA 1
ATOM 1620 C C . ALA A 1 196 ? 2.227 -16.833 -39.897 1.00 93.81 196 ALA A C 1
ATOM 1622 O O . ALA A 1 196 ? 1.370 -16.685 -40.763 1.00 93.81 196 ALA A O 1
ATOM 1623 N N . GLY A 1 197 ? 3.241 -17.693 -40.064 1.00 95.25 197 GLY A N 1
ATOM 1624 C CA . GLY A 1 197 ? 3.409 -18.519 -41.265 1.00 95.25 197 GLY A CA 1
ATOM 1625 C C . GLY A 1 197 ? 3.857 -17.746 -42.511 1.00 95.25 197 GLY A C 1
ATOM 1626 O O . GLY A 1 197 ? 3.766 -18.273 -43.617 1.00 95.25 197 GLY A O 1
ATOM 1627 N N . ILE A 1 198 ? 4.355 -16.518 -42.352 1.00 96.44 198 ILE A N 1
ATOM 1628 C CA . ILE A 1 198 ? 4.771 -15.653 -43.461 1.00 96.44 198 ILE A CA 1
ATOM 1629 C C . ILE A 1 198 ? 6.185 -16.027 -43.897 1.00 96.44 198 ILE A C 1
ATOM 1631 O O . ILE A 1 198 ? 7.103 -16.097 -43.081 1.00 96.44 198 ILE A O 1
ATOM 1635 N N . ARG A 1 199 ? 6.393 -16.243 -45.196 1.00 95.19 199 ARG A N 1
ATOM 1636 C CA . ARG A 1 199 ? 7.704 -16.592 -45.756 1.00 95.19 199 ARG A CA 1
ATOM 1637 C C . ARG A 1 199 ? 8.545 -15.340 -46.027 1.00 95.19 199 ARG A C 1
ATOM 1639 O O . ARG A 1 199 ? 8.082 -14.428 -46.701 1.00 95.19 199 ARG A O 1
ATOM 1646 N N . ILE A 1 200 ? 9.810 -15.351 -45.592 1.00 95.94 200 ILE A N 1
ATOM 1647 C CA . ILE A 1 200 ? 10.808 -14.329 -45.954 1.00 95.94 200 ILE A CA 1
ATOM 1648 C C . ILE A 1 200 ? 11.665 -14.832 -47.117 1.00 95.94 200 ILE A C 1
ATOM 1650 O O . ILE A 1 200 ? 12.295 -15.890 -47.030 1.00 95.94 200 ILE A O 1
ATOM 1654 N N . VAL A 1 201 ? 11.685 -14.080 -48.218 1.00 96.38 201 VAL A N 1
ATOM 1655 C CA . VAL A 1 201 ? 12.517 -14.374 -49.395 1.00 96.38 201 VAL A CA 1
ATOM 1656 C C . VAL A 1 201 ? 13.875 -13.685 -49.258 1.00 96.38 201 VAL A C 1
ATOM 1658 O O . VAL A 1 201 ? 13.962 -12.544 -48.828 1.00 96.38 201 VAL A O 1
ATOM 1661 N N . HIS A 1 202 ? 14.960 -14.357 -49.635 1.00 96.38 202 HIS A N 1
ATOM 1662 C CA . HIS A 1 202 ? 16.316 -13.803 -49.542 1.00 96.38 202 HIS A CA 1
ATOM 1663 C C . HIS A 1 202 ? 16.943 -13.694 -50.939 1.00 96.38 202 HIS A C 1
ATOM 1665 O O . HIS A 1 202 ? 17.672 -14.609 -51.360 1.00 96.38 202 HIS A O 1
ATOM 1671 N N . PRO A 1 203 ? 16.615 -12.632 -51.703 1.00 94.81 203 PRO A N 1
ATOM 1672 C CA . PRO A 1 203 ? 17.290 -12.346 -52.961 1.00 94.81 203 PRO A CA 1
ATOM 1673 C C . PRO A 1 203 ? 18.753 -11.963 -52.714 1.00 94.81 203 PRO A C 1
ATOM 1675 O O . PRO A 1 203 ? 19.134 -11.528 -51.621 1.00 94.81 203 PRO A O 1
ATOM 1678 N N . ASP A 1 204 ? 19.572 -12.138 -53.746 1.00 95.12 204 ASP A N 1
ATOM 1679 C CA . ASP A 1 204 ? 20.948 -11.650 -53.757 1.00 95.12 204 ASP A CA 1
ATOM 1680 C C . ASP A 1 204 ? 20.958 -10.192 -54.231 1.00 95.12 204 ASP A C 1
ATOM 1682 O O . ASP A 1 204 ? 21.214 -9.893 -55.396 1.00 95.12 204 ASP A O 1
ATOM 1686 N N . ASN A 1 205 ? 20.548 -9.292 -53.333 1.00 96.19 205 ASN A N 1
ATOM 1687 C CA . ASN A 1 205 ? 20.511 -7.851 -53.574 1.00 96.19 205 ASN A CA 1
ATOM 1688 C C . ASN A 1 205 ? 21.070 -7.073 -52.374 1.00 96.19 205 ASN A C 1
ATOM 1690 O O . ASN A 1 205 ? 20.314 -6.373 -51.695 1.00 96.19 205 ASN A O 1
ATOM 1694 N N . PRO A 1 206 ? 22.364 -7.249 -52.047 1.00 95.69 206 PRO A N 1
ATOM 1695 C CA . PRO A 1 206 ? 22.925 -6.687 -50.831 1.00 95.69 206 PRO A CA 1
ATOM 1696 C C . PRO A 1 206 ? 23.157 -5.177 -50.938 1.00 95.69 206 PRO A C 1
ATOM 1698 O O . PRO A 1 206 ? 23.566 -4.669 -51.983 1.00 95.69 206 PRO A O 1
ATOM 1701 N N . ALA A 1 207 ? 22.960 -4.480 -49.821 1.00 96.19 207 ALA A N 1
ATOM 1702 C CA . ALA A 1 207 ? 23.473 -3.127 -49.610 1.00 96.19 207 ALA A CA 1
ATOM 1703 C C . ALA A 1 207 ? 24.924 -3.184 -49.083 1.00 96.19 207 ALA A C 1
ATOM 1705 O O . ALA A 1 207 ? 25.385 -4.233 -48.643 1.00 96.19 207 ALA A O 1
ATOM 1706 N N . GLY A 1 208 ? 25.674 -2.088 -49.131 1.00 94.94 208 GLY A N 1
ATOM 1707 C CA . GLY A 1 208 ? 27.047 -2.013 -48.622 1.00 94.94 208 GLY A CA 1
ATOM 1708 C C . GLY A 1 208 ? 27.108 -1.433 -47.212 1.00 94.94 208 GLY A C 1
ATOM 1709 O O . GLY A 1 208 ? 26.586 -0.349 -46.987 1.00 94.94 208 GLY A O 1
ATOM 1710 N N . PHE A 1 209 ? 27.764 -2.116 -46.277 1.00 94.12 209 PHE A N 1
ATOM 1711 C CA . PHE A 1 209 ? 28.065 -1.599 -44.939 1.00 94.12 209 PHE A CA 1
ATOM 1712 C C . PHE A 1 209 ? 29.549 -1.230 -44.867 1.00 94.12 209 PHE A C 1
ATOM 1714 O O . PHE A 1 209 ? 30.407 -2.107 -44.713 1.00 94.12 209 PHE A O 1
ATOM 1721 N N . PHE A 1 210 ? 29.854 0.046 -45.124 1.00 91.56 210 PHE A N 1
ATOM 1722 C CA . PHE A 1 210 ? 31.220 0.533 -45.376 1.00 91.56 210 PHE A CA 1
ATOM 1723 C C . PHE A 1 210 ? 31.719 1.527 -44.322 1.00 91.56 210 PHE A C 1
ATOM 1725 O O . PHE A 1 210 ? 32.920 1.789 -44.280 1.00 91.56 210 PHE A O 1
ATOM 1732 N N . ASP A 1 211 ? 30.821 2.056 -43.493 1.00 89.69 211 ASP A N 1
ATOM 1733 C CA . ASP A 1 211 ? 31.161 2.947 -42.390 1.00 89.69 211 ASP A CA 1
ATOM 1734 C C . ASP A 1 211 ? 31.146 2.169 -41.070 1.00 89.69 211 ASP A C 1
ATOM 1736 O O . ASP A 1 211 ? 30.225 1.399 -40.787 1.00 89.69 211 ASP A O 1
ATOM 1740 N N . TYR A 1 212 ? 32.202 2.333 -40.278 1.00 91.81 212 TYR A N 1
ATOM 1741 C CA . TYR A 1 212 ? 32.406 1.593 -39.041 1.00 91.81 212 TYR A CA 1
ATOM 1742 C C . TYR A 1 212 ? 32.579 2.571 -37.892 1.00 91.81 212 TYR A C 1
ATOM 1744 O O . TYR A 1 212 ? 33.595 3.256 -37.783 1.00 91.81 212 TYR A O 1
ATOM 1752 N N . GLU A 1 213 ? 31.611 2.559 -36.982 1.00 90.38 213 GLU A N 1
ATOM 1753 C CA . GLU A 1 213 ? 31.709 3.268 -35.711 1.00 90.38 213 GLU A CA 1
ATOM 1754 C C . GLU A 1 213 ? 32.975 2.870 -34.931 1.00 90.38 213 GLU A C 1
ATOM 1756 O O . GLU A 1 213 ? 33.501 1.758 -35.080 1.00 90.38 213 GLU A O 1
ATOM 1761 N N . ASP A 1 214 ? 33.476 3.771 -34.083 1.00 94.19 214 ASP A N 1
ATOM 1762 C CA . ASP A 1 214 ? 34.665 3.472 -33.291 1.00 94.19 214 ASP A CA 1
ATOM 1763 C C . ASP A 1 214 ? 34.418 2.382 -32.236 1.00 94.19 214 ASP A C 1
ATOM 1765 O O . ASP A 1 214 ? 33.292 2.016 -31.880 1.00 94.19 214 ASP A O 1
ATOM 1769 N N . ASN A 1 215 ? 35.521 1.863 -31.699 1.00 96.44 215 ASN A N 1
ATOM 1770 C CA . ASN A 1 215 ? 35.491 0.743 -30.769 1.00 96.44 215 ASN A CA 1
ATOM 1771 C C . ASN A 1 215 ? 34.693 1.037 -29.492 1.00 96.44 215 ASN A C 1
ATOM 1773 O O . ASN A 1 215 ? 34.042 0.139 -28.959 1.00 96.44 215 ASN A O 1
ATOM 1777 N N . ALA A 1 216 ? 34.750 2.264 -28.971 1.00 93.56 216 ALA A N 1
ATOM 1778 C CA . ALA A 1 216 ? 34.045 2.623 -27.748 1.00 93.56 216 ALA A CA 1
ATOM 1779 C C . ALA A 1 216 ? 32.534 2.707 -27.982 1.00 93.56 216 ALA A C 1
ATOM 1781 O O . ALA A 1 216 ? 31.768 2.170 -27.174 1.00 93.56 216 ALA A O 1
ATOM 1782 N N . HIS A 1 217 ? 32.118 3.298 -29.101 1.00 91.12 217 HIS A N 1
ATOM 1783 C CA . HIS A 1 217 ? 30.719 3.351 -29.509 1.00 91.12 217 HIS A CA 1
ATOM 1784 C C . HIS A 1 217 ? 30.158 1.950 -29.783 1.00 91.12 217 HIS A C 1
ATOM 1786 O O . HIS A 1 217 ? 29.107 1.606 -29.237 1.00 91.12 217 HIS A O 1
ATOM 1792 N N . PHE A 1 218 ? 30.887 1.091 -30.508 1.00 94.94 218 PHE A N 1
ATOM 1793 C CA . PHE A 1 218 ? 30.434 -0.277 -30.782 1.00 94.94 218 PHE A CA 1
ATOM 1794 C C . PHE A 1 218 ? 30.265 -1.117 -29.507 1.00 94.94 218 PHE A C 1
ATOM 1796 O O . PHE A 1 218 ? 29.285 -1.857 -29.358 1.00 94.94 218 PHE A O 1
ATOM 1803 N N . VAL A 1 219 ? 31.203 -1.003 -28.558 1.00 95.62 219 VAL A N 1
ATOM 1804 C CA . VAL A 1 219 ? 31.092 -1.688 -27.262 1.00 95.62 219 VAL A CA 1
ATOM 1805 C C . VAL A 1 219 ? 29.887 -1.164 -26.482 1.00 95.62 219 VAL A C 1
ATOM 1807 O O . VAL A 1 219 ? 29.103 -1.973 -25.991 1.00 95.62 219 VAL A O 1
ATOM 1810 N N . SER A 1 220 ? 29.681 0.156 -26.435 1.00 92.25 220 SER A N 1
ATOM 1811 C CA . SER A 1 220 ? 28.526 0.766 -25.762 1.00 92.25 220 SER A CA 1
ATOM 1812 C C . SER A 1 220 ? 27.189 0.277 -26.336 1.00 92.25 220 SER A C 1
ATOM 1814 O O . SER A 1 220 ? 26.341 -0.210 -25.586 1.00 92.25 220 SER A O 1
ATOM 1816 N N . LYS A 1 221 ? 27.030 0.290 -27.670 1.00 92.12 221 LYS A N 1
ATOM 1817 C CA . LYS A 1 221 ? 25.836 -0.257 -28.343 1.00 92.12 221 LYS A CA 1
ATOM 1818 C C . LYS A 1 221 ? 25.655 -1.749 -28.079 1.00 92.12 221 LYS A C 1
ATOM 1820 O O . LYS A 1 221 ? 24.536 -2.230 -27.927 1.00 92.12 221 LYS A O 1
ATOM 1825 N N . THR A 1 222 ? 26.747 -2.505 -27.989 1.00 95.12 222 THR A N 1
ATOM 1826 C CA . THR A 1 222 ? 26.680 -3.931 -27.644 1.00 95.12 222 THR A CA 1
ATOM 1827 C C . THR A 1 222 ? 26.169 -4.145 -26.219 1.00 95.12 222 THR A C 1
ATOM 1829 O O . THR A 1 222 ? 25.329 -5.018 -26.005 1.00 95.12 222 THR A O 1
ATOM 1832 N N . GLU A 1 223 ? 26.658 -3.374 -25.244 1.00 93.88 223 GLU A N 1
ATOM 1833 C CA . GLU A 1 223 ? 26.173 -3.417 -23.860 1.00 93.88 223 GLU A CA 1
ATOM 1834 C C . GLU A 1 223 ? 24.683 -3.050 -23.782 1.00 93.88 223 GLU A C 1
ATOM 1836 O O . GLU A 1 223 ? 23.918 -3.737 -23.104 1.00 93.88 223 GLU A O 1
ATOM 1841 N N . GLU A 1 224 ? 24.262 -2.011 -24.511 1.00 89.94 224 GLU A N 1
ATOM 1842 C CA . GLU A 1 224 ? 22.857 -1.613 -24.644 1.00 89.94 224 GLU A CA 1
ATOM 1843 C C . GLU A 1 224 ? 22.004 -2.755 -25.201 1.00 89.94 224 GLU A C 1
ATOM 1845 O O . GLU A 1 224 ? 21.048 -3.168 -24.550 1.00 89.94 224 GLU A O 1
ATOM 1850 N N . GLY A 1 225 ? 22.425 -3.371 -26.309 1.00 92.69 225 GLY A N 1
ATOM 1851 C CA . GLY A 1 225 ? 21.728 -4.523 -26.876 1.00 92.69 225 GLY A CA 1
ATOM 1852 C C . GLY A 1 225 ? 21.617 -5.701 -25.908 1.00 92.69 225 GLY A C 1
ATOM 1853 O O . GLY A 1 225 ? 20.596 -6.383 -25.871 1.00 92.69 225 GLY A O 1
ATOM 1854 N N . LEU A 1 226 ? 22.628 -5.959 -25.075 1.00 93.94 226 LEU A N 1
ATOM 1855 C CA . LEU A 1 226 ? 22.546 -7.020 -24.064 1.00 93.94 226 LEU A CA 1
ATOM 1856 C C . LEU A 1 226 ? 21.561 -6.695 -22.932 1.00 93.94 226 LEU A C 1
ATOM 1858 O O . LEU A 1 226 ? 20.947 -7.625 -22.400 1.00 93.94 226 LEU A O 1
ATOM 1862 N N . ARG A 1 227 ? 21.379 -5.413 -22.587 1.00 89.88 227 ARG A N 1
ATOM 1863 C CA . ARG A 1 227 ? 20.322 -4.967 -21.665 1.00 89.88 227 ARG A CA 1
ATOM 1864 C C . ARG A 1 227 ? 18.942 -5.169 -22.293 1.00 89.88 227 ARG A C 1
ATOM 1866 O O . ARG A 1 227 ? 18.116 -5.833 -21.669 1.00 89.88 227 ARG A O 1
ATOM 1873 N N . THR A 1 228 ? 18.751 -4.764 -23.551 1.00 89.38 228 THR A N 1
ATOM 1874 C CA . THR A 1 228 ? 17.516 -5.024 -24.315 1.00 89.38 228 THR A CA 1
ATOM 1875 C C . THR A 1 228 ? 17.208 -6.525 -24.384 1.00 89.38 228 THR A C 1
ATOM 1877 O O . THR A 1 228 ? 16.099 -6.963 -24.088 1.00 89.38 228 THR A O 1
ATOM 1880 N N . LEU A 1 229 ? 18.212 -7.366 -24.666 1.00 91.88 229 LEU A N 1
ATOM 1881 C CA . LEU A 1 229 ? 18.044 -8.824 -24.668 1.00 91.88 229 LEU A CA 1
ATOM 1882 C C . LEU A 1 229 ? 17.604 -9.366 -23.304 1.00 91.88 229 LEU A C 1
ATOM 1884 O O . LEU A 1 229 ? 16.844 -10.333 -23.240 1.00 91.88 229 LEU A O 1
ATOM 1888 N N . LYS A 1 230 ? 18.121 -8.803 -22.206 1.00 86.56 230 LYS A N 1
ATOM 1889 C CA . LYS A 1 230 ? 17.776 -9.243 -20.850 1.00 86.56 230 LYS A CA 1
ATOM 1890 C C . LYS A 1 230 ? 16.331 -8.895 -20.501 1.00 86.56 230 LYS A C 1
ATOM 1892 O O . LYS A 1 230 ? 15.649 -9.721 -19.877 1.00 86.56 230 LYS A O 1
ATOM 1897 N N . GLU A 1 231 ? 15.911 -7.696 -20.884 1.00 86.06 231 GLU A N 1
ATOM 1898 C CA . GLU A 1 231 ? 14.557 -7.176 -20.722 1.00 86.06 231 GLU A CA 1
ATOM 1899 C C . GLU A 1 231 ? 13.552 -8.050 -21.482 1.00 86.06 231 GLU A C 1
ATOM 1901 O O . GLU A 1 231 ? 12.691 -8.672 -20.861 1.00 86.06 231 GLU A O 1
ATOM 1906 N N . PHE A 1 232 ? 13.766 -8.255 -22.784 1.00 86.56 232 PHE A N 1
ATOM 1907 C CA . PHE A 1 232 ? 12.876 -9.023 -23.668 1.00 86.56 232 PHE A CA 1
ATOM 1908 C C . PHE A 1 232 ? 13.228 -10.518 -23.774 1.00 86.56 232 PHE A C 1
ATOM 1910 O O . PHE A 1 232 ? 12.922 -11.185 -24.765 1.00 86.56 232 PHE A O 1
ATOM 1917 N N . ARG A 1 233 ? 13.889 -11.092 -22.760 1.00 86.25 233 ARG A N 1
ATOM 1918 C CA . ARG A 1 233 ? 14.418 -12.472 -22.821 1.00 86.25 233 ARG A CA 1
ATOM 1919 C C . ARG A 1 233 ? 13.347 -13.541 -23.059 1.00 86.25 233 ARG A C 1
ATOM 1921 O O . ARG A 1 233 ? 13.615 -14.532 -23.733 1.00 86.25 233 ARG A O 1
ATOM 1928 N N . SER A 1 234 ? 12.150 -13.353 -22.503 1.00 81.81 234 SER A N 1
ATOM 1929 C CA . SER A 1 234 ? 10.999 -14.243 -22.694 1.00 81.81 234 SER A CA 1
ATOM 1930 C C . SER A 1 234 ? 10.515 -14.183 -24.142 1.00 81.81 234 SER A C 1
ATOM 1932 O O . SER A 1 234 ? 10.387 -15.215 -24.806 1.00 81.81 234 SER A O 1
ATOM 1934 N N . ASP A 1 235 ? 10.347 -12.966 -24.656 1.00 86.44 235 ASP A N 1
ATOM 1935 C CA . ASP A 1 235 ? 9.909 -12.688 -26.021 1.00 86.44 235 ASP A CA 1
ATOM 1936 C C . ASP A 1 235 ? 10.914 -13.194 -27.067 1.00 86.44 235 ASP A C 1
ATOM 1938 O O . ASP A 1 235 ? 10.516 -13.623 -28.149 1.00 86.44 235 ASP A O 1
ATOM 1942 N N . LEU A 1 236 ? 12.208 -13.244 -26.744 1.00 87.81 236 LEU A N 1
ATOM 1943 C CA . LEU A 1 236 ? 13.286 -13.644 -27.660 1.00 87.81 236 LEU A CA 1
ATOM 1944 C C . LEU A 1 236 ? 13.773 -15.095 -27.472 1.00 87.81 236 LEU A C 1
ATOM 1946 O O . LEU A 1 236 ? 14.682 -15.549 -28.182 1.00 87.81 236 LEU A O 1
ATOM 1950 N N . ARG A 1 237 ? 13.178 -15.859 -26.544 1.00 84.25 237 ARG A N 1
ATOM 1951 C CA . ARG A 1 237 ? 13.586 -17.245 -26.256 1.00 84.25 237 ARG A CA 1
ATOM 1952 C C . ARG A 1 237 ? 13.486 -18.124 -27.506 1.00 84.25 237 ARG A C 1
ATOM 1954 O O . ARG A 1 237 ? 12.468 -18.124 -28.198 1.00 84.25 237 ARG A O 1
ATOM 1961 N N . GLY A 1 238 ? 14.556 -18.866 -27.798 1.00 81.44 238 GLY A N 1
ATOM 1962 C CA . GLY A 1 238 ? 14.676 -19.722 -28.987 1.00 81.44 238 GLY A CA 1
ATOM 1963 C C . GLY A 1 238 ? 15.041 -18.996 -30.291 1.00 81.44 238 GLY A C 1
ATOM 1964 O O . GLY A 1 238 ? 15.242 -19.662 -31.304 1.00 81.44 238 GLY A O 1
ATOM 1965 N N . TYR A 1 239 ? 15.156 -17.662 -30.271 1.00 84.62 239 TYR A N 1
ATOM 1966 C CA . TYR A 1 239 ? 15.500 -16.837 -31.440 1.00 84.62 239 TYR A CA 1
ATOM 1967 C C . TYR A 1 239 ? 16.761 -15.978 -31.230 1.00 84.62 239 TYR A C 1
ATOM 1969 O O . TYR A 1 239 ? 17.275 -15.397 -32.178 1.00 84.62 239 TYR A O 1
ATOM 1977 N N . SER A 1 240 ? 17.331 -15.960 -30.019 1.00 88.38 240 SER A N 1
ATOM 1978 C CA . SER A 1 240 ? 18.648 -15.372 -29.734 1.00 88.38 240 SER A CA 1
ATOM 1979 C C . SER A 1 240 ? 19.712 -16.452 -29.523 1.00 88.38 240 SER A C 1
ATOM 1981 O O . SER A 1 240 ? 19.552 -17.355 -28.694 1.00 88.38 240 SER A O 1
ATOM 1983 N N . GLN A 1 241 ? 20.839 -16.338 -30.235 1.00 87.12 241 GLN A N 1
ATOM 1984 C CA . GLN A 1 241 ? 21.989 -17.233 -30.053 1.00 87.12 241 GLN A CA 1
ATOM 1985 C C . GLN A 1 241 ? 22.603 -17.100 -28.652 1.00 87.12 241 GLN A C 1
ATOM 1987 O O . GLN A 1 241 ? 23.019 -18.101 -28.078 1.00 87.12 241 GLN A O 1
ATOM 1992 N N . MET A 1 242 ? 22.621 -15.887 -28.083 1.00 90.06 242 MET A N 1
ATOM 1993 C CA . MET A 1 242 ? 23.141 -15.647 -26.732 1.00 90.06 242 MET A CA 1
ATOM 1994 C C . MET A 1 242 ? 22.283 -16.352 -25.677 1.00 90.06 242 MET A C 1
ATOM 1996 O O . MET A 1 242 ? 22.830 -17.055 -24.833 1.00 90.06 242 MET A O 1
ATOM 2000 N N . LEU A 1 243 ? 20.951 -16.231 -25.760 1.00 87.75 243 LEU A N 1
ATOM 2001 C CA . LEU A 1 243 ? 20.044 -16.949 -24.853 1.00 87.75 243 LEU A CA 1
ATOM 2002 C C . LEU A 1 243 ? 20.201 -18.461 -25.007 1.00 87.75 243 LEU A C 1
ATOM 2004 O O . LEU A 1 243 ? 20.403 -19.153 -24.021 1.00 87.75 243 LEU A O 1
ATOM 2008 N N . THR A 1 244 ? 20.217 -18.958 -26.247 1.00 88.00 244 THR A N 1
ATOM 2009 C CA . THR A 1 244 ? 20.397 -20.393 -26.531 1.00 88.00 244 THR A CA 1
ATOM 2010 C C . THR A 1 244 ? 21.704 -20.926 -25.938 1.00 88.00 244 THR A C 1
ATOM 2012 O O . THR A 1 244 ? 21.734 -22.007 -25.355 1.00 88.00 244 THR A O 1
ATOM 2015 N N . PHE A 1 245 ? 22.790 -20.160 -26.057 1.00 88.94 245 PHE A N 1
ATOM 2016 C CA . PHE A 1 245 ? 24.083 -20.529 -25.496 1.00 88.94 245 PHE A CA 1
ATOM 2017 C C . PHE A 1 245 ? 24.064 -20.530 -23.962 1.00 88.94 245 PHE A C 1
ATOM 2019 O O . PHE A 1 245 ? 24.516 -21.492 -23.347 1.00 88.94 245 PHE A O 1
ATOM 2026 N N . VAL A 1 246 ? 23.516 -19.484 -23.334 1.00 87.06 246 VAL A N 1
ATOM 2027 C CA . VAL A 1 246 ? 23.408 -19.383 -21.869 1.00 87.06 246 VAL A CA 1
ATOM 2028 C C . VAL A 1 246 ? 22.514 -20.486 -21.296 1.00 87.06 246 VAL A C 1
ATOM 2030 O O . VAL A 1 246 ? 22.871 -21.084 -20.276 1.00 87.06 246 VAL A O 1
ATOM 2033 N N . ASP A 1 247 ? 21.399 -20.794 -21.954 1.00 80.88 247 ASP A N 1
ATOM 2034 C CA . ASP A 1 247 ? 20.473 -21.866 -21.575 1.00 80.88 247 ASP A CA 1
ATOM 2035 C C . ASP A 1 247 ? 21.134 -23.249 -21.704 1.00 80.88 247 ASP A C 1
ATOM 2037 O O . ASP A 1 247 ? 20.919 -24.119 -20.862 1.00 80.88 247 ASP A O 1
ATOM 2041 N N . GLY A 1 248 ? 22.012 -23.435 -22.698 1.00 82.75 248 GLY A N 1
ATOM 2042 C CA . GLY A 1 248 ? 22.784 -24.667 -22.898 1.00 82.75 248 GLY A CA 1
ATOM 2043 C C . GLY A 1 248 ? 23.923 -24.900 -21.894 1.00 82.75 248 GLY A C 1
ATOM 2044 O O . GLY A 1 248 ? 24.458 -26.006 -21.813 1.00 82.75 248 GLY A O 1
ATOM 2045 N N . ILE A 1 249 ? 24.317 -23.898 -21.097 1.00 83.69 249 ILE A N 1
ATOM 2046 C CA . ILE A 1 249 ? 25.296 -24.093 -20.016 1.00 83.69 249 ILE A CA 1
ATOM 2047 C C . ILE A 1 249 ? 24.573 -24.692 -18.800 1.00 83.69 249 ILE A C 1
ATOM 2049 O O . ILE A 1 249 ? 24.033 -23.973 -17.956 1.00 83.69 249 ILE A O 1
ATOM 2053 N N . HIS A 1 250 ? 24.602 -26.019 -18.681 1.00 75.00 250 HIS A N 1
ATOM 2054 C CA . HIS A 1 250 ? 23.940 -26.745 -17.587 1.00 75.00 250 HIS A CA 1
ATOM 2055 C C . HIS A 1 250 ? 24.697 -26.692 -16.246 1.00 75.00 250 HIS A C 1
ATOM 2057 O O . HIS A 1 250 ? 24.119 -26.944 -15.193 1.00 75.00 250 HIS A O 1
ATOM 2063 N N . ILE A 1 251 ? 25.986 -26.331 -16.252 1.00 77.75 251 ILE A N 1
ATOM 2064 C CA . ILE A 1 251 ? 26.816 -26.273 -15.040 1.00 77.75 251 ILE A CA 1
ATOM 2065 C C . ILE A 1 251 ? 26.824 -24.843 -14.479 1.00 77.75 251 ILE A C 1
ATOM 2067 O O . ILE A 1 251 ? 27.516 -23.961 -14.993 1.00 77.75 251 ILE A O 1
ATOM 2071 N N . SER A 1 252 ? 26.100 -24.611 -13.379 1.00 69.50 252 SER A N 1
ATOM 2072 C CA . SER A 1 252 ? 25.973 -23.284 -12.739 1.00 69.50 252 SER A CA 1
ATOM 2073 C C . SER A 1 252 ? 27.318 -22.672 -12.298 1.00 69.50 252 SER A C 1
ATOM 2075 O O . SER A 1 252 ? 27.523 -21.456 -12.384 1.00 69.50 252 SER A O 1
ATOM 2077 N N . ALA A 1 253 ? 28.289 -23.509 -11.909 1.00 70.62 253 ALA A N 1
ATOM 2078 C CA . ALA A 1 253 ? 29.636 -23.058 -11.554 1.00 70.62 253 ALA A CA 1
ATOM 2079 C C . ALA A 1 253 ? 30.344 -22.351 -12.723 1.00 70.62 253 ALA A C 1
ATOM 2081 O O . ALA A 1 253 ? 31.001 -21.335 -12.514 1.00 70.62 253 ALA A O 1
ATOM 2082 N N . VAL A 1 254 ? 30.148 -22.815 -13.963 1.00 79.81 254 VAL A N 1
ATOM 2083 C CA . VAL A 1 254 ? 30.748 -22.200 -15.159 1.00 79.81 254 VAL A CA 1
ATOM 2084 C C . VAL A 1 254 ? 30.189 -20.795 -15.381 1.00 79.81 254 VAL A C 1
ATOM 2086 O O . VAL A 1 254 ? 30.958 -19.849 -15.549 1.00 79.81 254 VAL A O 1
ATOM 2089 N N . LYS A 1 255 ? 28.861 -20.626 -15.286 1.00 81.50 255 LYS A N 1
ATOM 2090 C CA . LYS A 1 255 ? 28.213 -19.301 -15.343 1.00 81.50 255 LYS A CA 1
ATOM 2091 C C . LYS A 1 255 ? 28.761 -18.375 -14.255 1.00 81.50 255 LYS A C 1
ATOM 2093 O O . LYS A 1 255 ? 29.036 -17.204 -14.509 1.00 81.50 255 LYS A O 1
ATOM 2098 N N . SER A 1 256 ? 28.962 -18.904 -13.048 1.00 74.31 256 SER A N 1
ATOM 2099 C CA . SER A 1 256 ? 29.484 -18.140 -11.912 1.00 74.31 256 SER A CA 1
ATOM 2100 C C . SER A 1 256 ? 30.937 -17.709 -12.088 1.00 74.31 256 SER A C 1
ATOM 2102 O O . SER A 1 256 ? 31.245 -16.559 -11.788 1.00 74.31 256 SER A O 1
ATOM 2104 N N . VAL A 1 257 ? 31.803 -18.575 -12.618 1.00 83.75 257 VAL A N 1
ATOM 2105 C CA . VAL A 1 257 ? 33.207 -18.244 -12.907 1.00 83.75 257 VAL A CA 1
ATOM 2106 C C . VAL A 1 257 ? 33.301 -17.155 -13.972 1.00 83.75 257 VAL A C 1
ATOM 2108 O O . VAL A 1 257 ? 34.005 -16.173 -13.766 1.00 83.75 257 VAL A O 1
ATOM 2111 N N . ILE A 1 258 ? 32.553 -17.278 -15.072 1.00 88.06 258 ILE A N 1
ATOM 2112 C CA . ILE A 1 258 ? 32.554 -16.283 -16.159 1.00 88.06 258 ILE A CA 1
ATOM 2113 C C . ILE A 1 258 ? 32.043 -14.927 -15.657 1.00 88.06 258 ILE A C 1
ATOM 2115 O O . ILE A 1 258 ? 32.615 -13.879 -15.950 1.00 88.06 258 ILE A O 1
ATOM 2119 N N . ARG A 1 259 ? 30.991 -14.944 -14.839 1.00 83.38 259 ARG A N 1
ATOM 2120 C CA . ARG A 1 259 ? 30.444 -13.742 -14.208 1.00 83.38 259 ARG A CA 1
ATOM 2121 C C . ARG A 1 259 ? 31.426 -13.106 -13.217 1.00 83.38 259 ARG A C 1
ATOM 2123 O O . ARG A 1 259 ? 31.556 -11.886 -13.197 1.00 83.38 259 ARG A O 1
ATOM 2130 N N . LEU A 1 260 ? 32.109 -13.906 -12.393 1.00 81.44 260 LEU A N 1
ATOM 2131 C CA . LEU A 1 260 ? 33.126 -13.419 -11.454 1.00 81.44 260 LEU A CA 1
ATOM 2132 C C . LEU A 1 260 ? 34.316 -12.815 -12.202 1.00 81.44 260 LEU A C 1
ATOM 2134 O O . LEU A 1 260 ? 34.764 -11.728 -11.850 1.00 81.44 260 LEU A O 1
ATOM 2138 N N . TRP A 1 261 ? 34.777 -13.487 -13.256 1.00 88.94 261 TRP A N 1
ATOM 2139 C CA . TRP A 1 261 ? 35.806 -12.979 -14.154 1.00 88.94 261 TRP A CA 1
ATOM 2140 C C . TRP A 1 261 ? 35.429 -11.597 -14.691 1.00 88.94 261 TRP A C 1
ATOM 2142 O O . TRP A 1 261 ? 36.182 -10.647 -14.505 1.00 88.94 261 TRP A O 1
ATOM 2152 N N . HIS A 1 262 ? 34.230 -11.455 -15.258 1.00 93.19 262 HIS A N 1
ATOM 2153 C CA . HIS A 1 262 ? 33.771 -10.177 -15.796 1.00 93.19 262 HIS A CA 1
ATOM 2154 C C . HIS A 1 262 ? 33.641 -9.089 -14.720 1.00 93.19 262 HIS A C 1
ATOM 2156 O O . HIS A 1 262 ? 33.977 -7.936 -14.961 1.00 93.19 262 HIS A O 1
ATOM 2162 N N . ARG A 1 263 ? 33.227 -9.429 -13.494 1.00 83.62 263 ARG A N 1
ATOM 2163 C CA . ARG A 1 263 ? 33.198 -8.455 -12.387 1.00 83.62 263 ARG A CA 1
ATOM 2164 C C . ARG A 1 263 ? 34.585 -7.949 -11.999 1.00 83.62 263 ARG A C 1
ATOM 2166 O O . ARG A 1 263 ? 34.728 -6.771 -11.697 1.00 83.62 263 ARG A O 1
ATOM 2173 N N . LEU A 1 264 ? 35.583 -8.829 -11.974 1.00 85.38 264 LEU A N 1
ATOM 2174 C CA . LEU A 1 264 ? 36.945 -8.470 -11.571 1.00 85.38 264 LEU A CA 1
ATOM 2175 C C . LEU A 1 264 ? 37.722 -7.781 -12.697 1.00 85.38 264 LEU A C 1
ATOM 2177 O O . LEU A 1 264 ? 38.513 -6.878 -12.439 1.00 85.38 264 LEU A O 1
ATOM 2181 N N . PHE A 1 265 ? 37.494 -8.200 -13.941 1.00 92.06 265 PHE A N 1
ATOM 2182 C CA . PHE A 1 265 ? 38.308 -7.805 -15.086 1.00 92.06 265 PHE A CA 1
ATOM 2183 C C . PHE A 1 265 ? 37.546 -7.008 -16.146 1.00 92.06 265 PHE A C 1
ATOM 2185 O O . PHE A 1 265 ? 38.172 -6.560 -17.100 1.00 92.06 265 PHE A O 1
ATOM 2192 N N . GLY A 1 266 ? 36.247 -6.743 -15.987 1.00 88.94 266 GLY A N 1
ATOM 2193 C CA . GLY A 1 266 ? 35.404 -6.094 -17.000 1.00 88.94 266 GLY A CA 1
ATOM 2194 C C . GLY A 1 266 ? 35.933 -4.746 -17.491 1.00 88.94 266 GLY A C 1
ATOM 2195 O O . GLY A 1 266 ? 35.888 -4.464 -18.686 1.00 88.94 266 GLY A O 1
ATOM 2196 N N . THR A 1 267 ? 36.533 -3.942 -16.610 1.00 90.56 267 THR A N 1
ATOM 2197 C CA . THR A 1 267 ? 37.196 -2.682 -16.993 1.00 90.56 267 THR A CA 1
ATOM 2198 C C . THR A 1 267 ? 38.421 -2.921 -17.878 1.00 90.56 267 THR A C 1
ATOM 2200 O O . THR A 1 267 ? 38.651 -2.182 -18.835 1.00 90.56 267 THR A O 1
ATOM 2203 N N . TRP A 1 268 ? 39.210 -3.959 -17.586 1.00 95.50 268 TRP A N 1
ATOM 2204 C CA . TRP A 1 268 ? 40.348 -4.359 -18.416 1.00 95.50 268 TRP A CA 1
ATOM 2205 C C . TRP A 1 268 ? 39.884 -4.922 -19.761 1.00 95.50 268 TRP A C 1
ATOM 2207 O O . TRP A 1 268 ? 40.434 -4.544 -20.796 1.00 95.50 268 TRP A O 1
ATOM 2217 N N . GLU A 1 269 ? 38.843 -5.760 -19.755 1.00 96.00 269 GLU A N 1
ATOM 2218 C CA . GLU A 1 269 ? 38.240 -6.299 -20.973 1.00 96.00 269 GLU A CA 1
ATOM 2219 C C . GLU A 1 269 ? 37.783 -5.155 -21.877 1.00 96.00 269 GLU A C 1
ATOM 2221 O O . GLU A 1 269 ? 38.237 -5.045 -23.015 1.00 96.00 269 GLU A O 1
ATOM 2226 N N . ARG A 1 270 ? 36.983 -4.231 -21.329 1.00 95.38 270 ARG A N 1
ATOM 2227 C CA . ARG A 1 270 ? 36.502 -3.044 -22.038 1.00 95.38 270 ARG A CA 1
ATOM 2228 C C . ARG A 1 270 ? 37.652 -2.185 -22.558 1.00 95.38 270 ARG A C 1
ATOM 2230 O O . ARG A 1 270 ? 37.615 -1.756 -23.705 1.00 95.38 270 ARG A O 1
ATOM 2237 N N . ARG A 1 271 ? 38.711 -1.976 -21.768 1.00 94.69 271 ARG A N 1
ATOM 2238 C CA . ARG A 1 271 ? 39.892 -1.211 -22.200 1.00 94.69 271 ARG A CA 1
ATOM 2239 C C . ARG A 1 271 ? 40.609 -1.857 -23.386 1.00 94.69 271 ARG A C 1
ATOM 2241 O O . ARG A 1 271 ? 41.055 -1.131 -24.267 1.00 94.69 271 ARG A O 1
ATOM 2248 N N . ASN A 1 272 ? 40.732 -3.187 -23.430 1.00 96.44 272 ASN A N 1
ATOM 2249 C CA . ASN A 1 272 ? 41.280 -3.862 -24.610 1.00 96.44 272 ASN A CA 1
ATOM 2250 C C . ASN A 1 272 ? 40.354 -3.705 -25.822 1.00 96.44 272 ASN A C 1
ATOM 2252 O O . ASN A 1 272 ? 40.836 -3.402 -26.912 1.00 96.44 272 ASN A O 1
ATOM 2256 N N . LEU A 1 273 ? 39.046 -3.877 -25.628 1.00 96.19 273 LEU A N 1
ATOM 2257 C CA . LEU A 1 273 ? 38.060 -3.755 -26.700 1.00 96.19 273 LEU A CA 1
ATOM 2258 C C . LEU A 1 273 ? 38.020 -2.345 -27.298 1.00 96.19 273 LEU A C 1
ATOM 2260 O O . LEU A 1 273 ? 37.863 -2.225 -28.503 1.00 96.19 273 LEU A O 1
ATOM 2264 N N . CYS A 1 274 ? 38.248 -1.307 -26.489 1.00 95.50 274 CYS A N 1
ATOM 2265 C CA . CYS A 1 274 ? 38.365 0.089 -26.920 1.00 95.50 274 CYS A CA 1
ATOM 2266 C C . CYS A 1 274 ? 39.770 0.490 -27.420 1.00 95.50 274 CYS A C 1
ATOM 2268 O O . CYS A 1 274 ? 39.990 1.663 -27.704 1.00 95.50 274 CYS A O 1
ATOM 2270 N N . SER A 1 275 ? 40.741 -0.428 -27.476 1.00 93.88 275 SER A N 1
ATOM 2271 C CA . SER A 1 275 ? 42.121 -0.115 -27.889 1.00 93.88 275 SER A CA 1
ATOM 2272 C C . SER A 1 275 ? 42.333 -0.264 -29.398 1.00 93.88 275 SER A C 1
ATOM 2274 O O . SER A 1 275 ? 41.473 -0.792 -30.091 1.00 93.88 275 SER A O 1
ATOM 2276 N N . GLU A 1 276 ? 43.516 0.106 -29.897 1.00 92.75 276 GLU A N 1
ATOM 2277 C CA . GLU A 1 276 ? 43.934 -0.123 -31.294 1.00 92.75 276 GLU A CA 1
ATOM 2278 C C . GLU A 1 276 ? 44.200 -1.607 -31.628 1.00 92.75 276 GLU A C 1
ATOM 2280 O O . GLU A 1 276 ? 44.456 -1.952 -32.778 1.00 92.75 276 GLU A O 1
ATOM 2285 N N . LYS A 1 277 ? 44.176 -2.510 -30.635 1.00 93.38 277 LYS A N 1
ATOM 2286 C CA . LYS A 1 277 ? 44.361 -3.961 -30.827 1.00 93.38 277 LYS A CA 1
ATOM 2287 C C . LYS A 1 277 ? 43.246 -4.757 -30.136 1.00 93.38 277 LYS A C 1
ATOM 2289 O O . LYS A 1 277 ? 43.518 -5.483 -29.166 1.00 93.38 277 LYS A O 1
ATOM 2294 N N . PRO A 1 278 ? 41.988 -4.618 -30.587 1.00 95.38 278 PRO A N 1
ATOM 2295 C CA . PRO A 1 278 ? 40.859 -5.267 -29.941 1.00 95.38 278 PRO A CA 1
ATOM 2296 C C . PRO A 1 278 ? 40.829 -6.776 -30.239 1.00 95.38 278 PRO A C 1
ATOM 2298 O O . PRO A 1 278 ? 41.182 -7.234 -31.325 1.00 95.38 278 PRO A O 1
ATOM 2301 N N . SER A 1 279 ? 40.397 -7.581 -29.265 1.00 95.94 279 SER A N 1
ATOM 2302 C CA . SER A 1 279 ? 40.336 -9.044 -29.395 1.00 95.94 279 SER A CA 1
ATOM 2303 C C . SER A 1 279 ? 38.905 -9.554 -29.571 1.00 95.94 279 SER A C 1
ATOM 2305 O O . SER A 1 279 ? 38.092 -9.473 -28.653 1.00 95.94 279 SER A O 1
ATOM 2307 N N . LEU A 1 280 ? 38.606 -10.202 -30.705 1.00 94.38 280 LEU A N 1
ATOM 2308 C CA . LEU A 1 280 ? 37.291 -10.827 -30.948 1.00 94.38 280 LEU A CA 1
ATOM 2309 C C . LEU A 1 280 ? 36.969 -11.971 -29.978 1.00 94.38 280 LEU A C 1
ATOM 2311 O O . LEU A 1 280 ? 35.809 -12.193 -29.631 1.00 94.38 280 LEU A O 1
ATOM 2315 N N . ARG A 1 281 ? 37.986 -12.719 -29.530 1.00 94.81 281 ARG A N 1
ATOM 2316 C CA . ARG A 1 281 ? 37.787 -13.777 -28.524 1.00 94.81 281 ARG A CA 1
ATOM 2317 C C . ARG A 1 281 ? 37.390 -13.168 -27.184 1.00 94.81 281 ARG A C 1
ATOM 2319 O O . ARG A 1 281 ? 36.461 -13.661 -26.549 1.00 94.81 281 ARG A O 1
ATOM 2326 N N . LEU A 1 282 ? 38.059 -12.079 -26.800 1.00 95.50 282 LEU A N 1
ATOM 2327 C CA . LEU A 1 282 ? 37.728 -11.341 -25.589 1.00 95.50 282 LEU A CA 1
ATOM 2328 C C . LEU A 1 282 ? 36.349 -10.695 -25.694 1.00 95.50 282 LEU A C 1
ATOM 2330 O O . LEU A 1 282 ? 35.594 -10.746 -24.738 1.00 95.50 282 LEU A O 1
ATOM 2334 N N . PHE A 1 283 ? 35.978 -10.183 -26.868 1.00 96.12 283 PHE A N 1
ATOM 2335 C CA . PHE A 1 283 ? 34.661 -9.597 -27.105 1.00 96.12 283 PHE A CA 1
ATOM 2336 C C . PHE A 1 283 ? 33.524 -10.600 -26.876 1.00 96.12 283 PHE A C 1
ATOM 2338 O O . PHE A 1 283 ? 32.537 -10.283 -26.216 1.00 96.12 283 PHE A O 1
ATOM 2345 N N . LYS A 1 284 ? 33.671 -11.847 -27.349 1.00 94.06 284 LYS A N 1
ATOM 2346 C CA . LYS A 1 284 ? 32.686 -12.915 -27.091 1.00 94.06 284 LYS A CA 1
ATOM 2347 C C . LYS A 1 284 ? 32.569 -13.240 -25.597 1.00 94.06 284 LYS A C 1
ATOM 2349 O O . LYS A 1 284 ? 31.452 -13.383 -25.102 1.00 94.06 284 LYS A O 1
ATOM 2354 N N . LEU A 1 285 ? 33.699 -13.325 -24.887 1.00 94.50 285 LEU A N 1
ATOM 2355 C CA . LEU A 1 285 ? 33.718 -13.553 -23.438 1.00 94.50 285 LEU A CA 1
ATOM 2356 C C . LEU A 1 285 ? 33.092 -12.380 -22.673 1.00 94.50 285 LEU A C 1
ATOM 2358 O O . LEU A 1 285 ? 32.265 -12.606 -21.797 1.00 94.50 285 LEU A O 1
ATOM 2362 N N . TYR A 1 286 ? 33.425 -11.151 -23.064 1.00 96.00 286 TYR A N 1
ATOM 2363 C CA . TYR A 1 286 ? 32.887 -9.916 -22.508 1.00 96.00 286 TYR A CA 1
ATOM 2364 C C . TYR A 1 286 ? 31.365 -9.866 -22.642 1.00 96.00 286 TYR A C 1
ATOM 2366 O O . TYR A 1 286 ? 30.679 -9.683 -21.643 1.00 96.00 286 TYR A O 1
ATOM 2374 N N . LYS A 1 287 ? 30.813 -10.129 -23.839 1.00 95.69 287 LYS A N 1
ATOM 2375 C CA . LYS A 1 287 ? 29.356 -10.173 -24.062 1.00 95.69 287 LYS A CA 1
ATOM 2376 C C . LYS A 1 287 ? 28.661 -11.177 -23.141 1.00 95.69 287 LYS A C 1
ATOM 2378 O O . LYS A 1 287 ? 27.617 -10.876 -22.571 1.00 95.69 287 LYS A O 1
ATOM 2383 N N . LEU A 1 288 ? 29.234 -12.372 -22.999 1.00 94.06 288 LEU A N 1
ATOM 2384 C CA . LEU A 1 288 ? 28.688 -13.418 -22.138 1.00 94.06 288 LEU A CA 1
ATOM 2385 C C . LEU A 1 288 ? 28.771 -13.036 -20.654 1.00 94.06 288 LEU A C 1
ATOM 2387 O O . LEU A 1 288 ? 27.787 -13.166 -19.931 1.00 94.06 288 LEU A O 1
ATOM 2391 N N . GLY A 1 289 ? 29.932 -12.558 -20.205 1.00 93.12 289 GLY A N 1
ATOM 2392 C CA . GLY A 1 289 ? 30.164 -12.118 -18.832 1.00 93.12 289 GLY A CA 1
ATOM 2393 C C . GLY A 1 289 ? 29.248 -10.969 -18.430 1.00 93.12 289 GLY A C 1
ATOM 2394 O O . GLY A 1 289 ? 28.595 -11.059 -17.390 1.00 93.12 289 GLY A O 1
ATOM 2395 N N . TYR A 1 290 ? 29.134 -9.962 -19.297 1.00 93.12 290 TYR A N 1
ATOM 2396 C CA . TYR A 1 290 ? 28.234 -8.824 -19.145 1.00 93.12 290 TYR A CA 1
ATOM 2397 C C . TYR A 1 290 ? 26.774 -9.273 -19.061 1.00 93.12 290 TYR A C 1
ATOM 2399 O O . TYR A 1 290 ? 26.054 -8.918 -18.137 1.00 93.12 290 TYR A O 1
ATOM 2407 N N . PHE A 1 291 ? 26.317 -10.134 -19.972 1.00 91.56 291 PHE A N 1
ATOM 2408 C CA . PHE A 1 291 ? 24.942 -10.635 -19.928 1.00 91.56 291 PHE A CA 1
ATOM 2409 C C . PHE A 1 291 ? 24.642 -11.452 -18.656 1.00 91.56 291 PHE A C 1
ATOM 2411 O O . PHE A 1 291 ? 23.564 -11.348 -18.066 1.00 91.56 291 PHE A O 1
ATOM 2418 N N . LEU A 1 292 ? 25.603 -12.255 -18.189 1.00 87.38 292 LEU A N 1
ATOM 2419 C CA . LEU A 1 292 ? 25.459 -13.034 -16.959 1.00 87.38 292 LEU A CA 1
ATOM 2420 C C . LEU A 1 292 ? 25.472 -12.157 -15.699 1.00 87.38 292 LEU A C 1
ATOM 2422 O O . LEU A 1 292 ? 24.801 -12.510 -14.726 1.00 87.38 292 LEU A O 1
ATOM 2426 N N . THR A 1 293 ? 26.183 -11.023 -15.683 1.00 84.62 293 THR A N 1
ATOM 2427 C CA . THR A 1 293 ? 26.100 -10.066 -14.565 1.00 84.62 293 THR A CA 1
ATOM 2428 C C . THR A 1 293 ? 24.752 -9.358 -14.494 1.00 84.62 293 THR A C 1
ATOM 2430 O O . THR A 1 293 ? 24.361 -8.988 -13.389 1.00 84.62 293 THR A O 1
ATOM 2433 N N . LEU A 1 294 ? 24.002 -9.270 -15.600 1.00 77.75 294 LEU A N 1
ATOM 2434 C CA . LEU A 1 294 ? 22.612 -8.789 -15.609 1.00 77.75 294 LEU A CA 1
ATOM 2435 C C . LEU A 1 294 ? 21.611 -9.789 -14.984 1.00 77.75 294 LEU A C 1
ATOM 2437 O O . LEU A 1 294 ? 20.419 -9.500 -14.897 1.00 77.75 294 LEU A O 1
ATOM 2441 N N . THR A 1 295 ? 22.039 -10.995 -14.576 1.00 61.81 295 THR A N 1
ATOM 2442 C CA . THR A 1 295 ? 21.160 -12.040 -14.010 1.00 61.81 295 THR A CA 1
ATOM 2443 C C . THR A 1 295 ? 21.307 -12.156 -12.483 1.00 61.81 295 THR A C 1
ATOM 2445 O O . THR A 1 295 ? 22.414 -12.168 -11.943 1.00 61.81 295 THR A O 1
ATOM 2448 N N . LYS A 1 296 ? 20.155 -12.216 -11.794 1.00 60.97 296 LYS A N 1
ATOM 2449 C CA . LYS A 1 296 ? 19.952 -11.901 -10.366 1.00 60.97 296 LYS A CA 1
ATOM 2450 C C . LYS A 1 296 ? 20.807 -12.716 -9.394 1.00 60.97 296 LYS A C 1
ATOM 2452 O O . LYS A 1 296 ? 21.003 -13.919 -9.557 1.00 60.97 296 LYS A O 1
ATOM 2457 N N . LEU A 1 297 ? 21.266 -12.044 -8.336 1.00 55.72 297 LEU A N 1
ATOM 2458 C CA . LEU A 1 297 ? 22.156 -12.586 -7.304 1.00 55.72 297 LEU A CA 1
ATOM 2459 C C . LEU A 1 297 ? 21.458 -13.603 -6.378 1.00 55.72 297 LEU A C 1
ATOM 2461 O O . LEU A 1 297 ? 22.079 -14.600 -6.016 1.00 55.72 297 LEU A O 1
ATOM 2465 N N . LEU A 1 298 ? 20.185 -13.369 -6.029 1.00 55.62 298 LEU A N 1
ATOM 2466 C CA . LEU A 1 298 ? 19.449 -14.160 -5.032 1.00 55.62 298 LEU A CA 1
ATOM 2467 C C . LEU A 1 298 ? 19.137 -15.581 -5.514 1.00 55.62 298 LEU A C 1
ATOM 2469 O O . LEU A 1 298 ? 19.491 -16.540 -4.841 1.00 55.62 298 LEU A O 1
ATOM 2473 N N . LEU A 1 299 ? 18.582 -15.733 -6.719 1.00 57.41 299 LEU A N 1
ATOM 2474 C CA . LEU A 1 299 ? 18.314 -17.049 -7.318 1.00 57.41 299 LEU A CA 1
ATOM 2475 C C . LEU A 1 299 ? 19.584 -17.909 -7.406 1.00 57.41 299 LEU A C 1
ATOM 2477 O O . LEU A 1 299 ? 19.562 -19.121 -7.222 1.00 57.41 299 LEU A O 1
ATOM 2481 N N . LEU A 1 300 ? 20.721 -17.262 -7.651 1.00 53.91 300 LEU A N 1
ATOM 2482 C CA . LEU A 1 300 ? 22.008 -17.932 -7.738 1.00 53.91 300 LEU A CA 1
ATOM 2483 C C . LEU A 1 300 ? 22.535 -18.381 -6.375 1.00 53.91 300 LEU A C 1
ATOM 2485 O O . LEU A 1 300 ? 23.179 -19.424 -6.309 1.00 53.91 300 LEU A O 1
ATOM 2489 N N . LEU A 1 301 ? 22.237 -17.641 -5.303 1.00 57.25 301 LEU A N 1
ATOM 2490 C CA . LEU A 1 301 ? 22.484 -18.087 -3.932 1.00 57.25 301 LEU A CA 1
ATOM 2491 C C . LEU A 1 301 ? 21.628 -19.324 -3.621 1.00 57.25 301 LEU A C 1
ATOM 2493 O O . LEU A 1 301 ? 22.160 -20.318 -3.142 1.00 57.25 301 LEU A O 1
ATOM 2497 N N . ILE A 1 302 ? 20.340 -19.307 -3.983 1.00 58.62 302 ILE A N 1
ATOM 2498 C CA . ILE A 1 302 ? 19.410 -20.425 -3.747 1.00 58.62 302 ILE A CA 1
ATOM 2499 C C . ILE A 1 302 ? 19.882 -21.692 -4.471 1.00 58.62 302 ILE A C 1
ATOM 2501 O O . ILE A 1 302 ? 20.078 -22.725 -3.837 1.00 58.62 302 ILE A O 1
ATOM 2505 N N . LEU A 1 303 ? 20.150 -21.600 -5.778 1.00 55.12 303 LEU A N 1
ATOM 2506 C CA . LEU A 1 303 ? 20.574 -22.737 -6.607 1.00 55.12 303 LEU A CA 1
ATOM 2507 C C . LEU A 1 303 ? 21.967 -23.285 -6.250 1.00 55.12 303 LEU A C 1
ATOM 2509 O O . LEU A 1 303 ? 22.299 -24.402 -6.643 1.00 55.12 303 LEU A O 1
ATOM 2513 N N . SER A 1 304 ? 22.809 -22.503 -5.565 1.00 55.69 304 SER A N 1
ATOM 2514 C CA . SER A 1 304 ? 24.153 -22.930 -5.138 1.00 55.69 304 SER A CA 1
ATOM 2515 C C . SER A 1 304 ? 24.227 -23.375 -3.676 1.00 55.69 304 SER A C 1
ATOM 2517 O O . SER A 1 304 ? 25.228 -23.974 -3.283 1.00 55.69 304 SER A O 1
ATOM 2519 N N . THR A 1 305 ? 23.180 -23.127 -2.884 1.00 62.53 305 THR A N 1
ATOM 2520 C CA . THR A 1 305 ? 23.105 -23.538 -1.480 1.00 62.53 305 THR A CA 1
ATOM 2521 C C . THR A 1 305 ? 22.432 -24.910 -1.395 1.00 62.53 305 THR A C 1
ATOM 2523 O O . THR A 1 305 ? 21.306 -25.055 -1.876 1.00 62.53 305 THR A O 1
ATOM 2526 N N . PRO A 1 306 ? 23.078 -25.933 -0.798 1.00 68.25 306 PRO A N 1
ATOM 2527 C CA . PRO A 1 306 ? 22.432 -27.220 -0.554 1.00 68.25 306 PRO A CA 1
ATOM 2528 C C . PRO A 1 306 ? 21.104 -27.027 0.186 1.00 68.25 306 PRO A C 1
ATOM 2530 O O . PRO A 1 306 ? 21.043 -26.193 1.082 1.00 68.25 306 PRO A O 1
ATOM 2533 N N . ILE A 1 307 ? 20.071 -27.817 -0.132 1.00 63.75 307 ILE A N 1
ATOM 2534 C CA . ILE A 1 307 ? 18.732 -27.698 0.489 1.00 63.75 307 ILE A CA 1
ATOM 2535 C C . ILE A 1 307 ? 18.825 -27.679 2.025 1.00 63.75 307 ILE A C 1
ATOM 2537 O O . ILE A 1 307 ? 18.219 -26.836 2.673 1.00 63.75 307 ILE A O 1
ATOM 2541 N N . ALA A 1 308 ? 19.673 -28.534 2.608 1.00 61.09 308 ALA A N 1
ATOM 2542 C CA . ALA A 1 308 ? 19.902 -28.606 4.056 1.00 61.09 308 ALA A CA 1
ATOM 2543 C C . ALA A 1 308 ? 20.549 -27.347 4.682 1.00 61.09 308 ALA A C 1
ATOM 2545 O O . ALA A 1 308 ? 20.613 -27.240 5.902 1.00 61.09 308 ALA A O 1
ATOM 2546 N N . ALA A 1 309 ? 21.059 -26.423 3.866 1.00 67.56 309 ALA A N 1
ATOM 2547 C CA . ALA A 1 309 ? 21.679 -25.166 4.280 1.00 67.56 309 ALA A CA 1
ATOM 2548 C C . ALA A 1 309 ? 20.857 -23.928 3.865 1.00 67.56 309 ALA A C 1
ATOM 2550 O O . ALA A 1 309 ? 21.305 -22.802 4.084 1.00 67.56 309 ALA A O 1
ATOM 2551 N N . GLN A 1 310 ? 19.680 -24.111 3.252 1.00 79.62 310 GLN A N 1
ATOM 2552 C CA . GLN A 1 310 ? 18.774 -23.006 2.939 1.00 79.62 310 GLN A CA 1
ATOM 2553 C C . GLN A 1 310 ? 18.096 -22.496 4.214 1.00 79.62 310 GLN A C 1
ATOM 2555 O O . GLN A 1 310 ? 17.760 -23.266 5.113 1.00 79.62 310 GLN A O 1
ATOM 2560 N N . THR A 1 311 ? 17.910 -21.179 4.307 1.00 88.75 311 THR A N 1
ATOM 2561 C CA . THR A 1 311 ? 17.210 -20.574 5.445 1.00 88.75 311 THR A CA 1
ATOM 2562 C C . THR A 1 311 ? 15.701 -20.818 5.342 1.00 88.75 311 THR A C 1
ATOM 2564 O O . THR A 1 311 ? 15.190 -20.953 4.225 1.00 88.75 311 THR A O 1
ATOM 2567 N N . PRO A 1 312 ? 14.956 -20.800 6.465 1.00 93.56 312 PRO A N 1
ATOM 2568 C CA . PRO A 1 312 ? 13.498 -20.938 6.451 1.00 93.56 312 PRO A CA 1
ATOM 2569 C C . PRO A 1 312 ? 12.781 -19.995 5.472 1.00 93.56 312 PRO A C 1
ATOM 2571 O O . PRO A 1 312 ? 11.830 -20.409 4.814 1.00 93.56 312 PRO A O 1
ATOM 2574 N N . PHE A 1 313 ? 13.254 -18.752 5.328 1.00 94.31 313 PHE A N 1
ATOM 2575 C CA . PHE A 1 313 ? 12.733 -17.807 4.335 1.00 94.31 313 PHE A CA 1
ATOM 2576 C C . PHE A 1 313 ? 12.881 -18.324 2.900 1.00 94.31 313 PHE A C 1
ATOM 2578 O O . PHE A 1 313 ? 11.913 -18.318 2.144 1.00 94.31 313 PHE A O 1
ATOM 2585 N N . ILE A 1 314 ? 14.081 -18.785 2.528 1.00 90.12 314 ILE A N 1
ATOM 2586 C CA . ILE A 1 314 ? 14.357 -19.289 1.178 1.00 90.12 314 ILE A CA 1
ATOM 2587 C C . ILE A 1 314 ? 13.515 -20.527 0.881 1.00 90.12 314 ILE A C 1
ATOM 2589 O O . ILE A 1 314 ? 12.933 -20.616 -0.201 1.00 90.12 314 ILE A O 1
ATOM 2593 N N . THR A 1 315 ? 13.406 -21.446 1.840 1.00 90.81 315 THR A N 1
ATOM 2594 C CA . THR A 1 315 ? 12.542 -22.622 1.713 1.00 90.81 315 THR A CA 1
ATOM 2595 C C . THR A 1 315 ? 11.092 -22.201 1.469 1.00 90.81 315 THR A C 1
ATOM 2597 O O . THR A 1 315 ? 10.495 -22.612 0.476 1.00 90.81 315 THR A O 1
ATOM 2600 N N . ALA A 1 316 ? 10.558 -21.298 2.300 1.00 93.06 316 ALA A N 1
ATOM 2601 C CA . ALA A 1 316 ? 9.162 -20.877 2.230 1.00 93.06 316 ALA A CA 1
ATOM 2602 C C . ALA A 1 316 ? 8.780 -20.221 0.894 1.00 93.06 316 ALA A C 1
ATOM 2604 O O . ALA A 1 316 ? 7.693 -20.497 0.378 1.00 93.06 316 ALA A O 1
ATOM 2605 N N . ILE A 1 317 ? 9.653 -19.376 0.330 1.00 93.25 317 ILE A N 1
ATOM 2606 C CA . ILE A 1 317 ? 9.397 -18.736 -0.970 1.00 93.25 317 ILE A CA 1
ATOM 2607 C C . ILE A 1 317 ? 9.599 -19.715 -2.137 1.00 93.25 317 ILE A C 1
ATOM 2609 O O . ILE A 1 317 ? 8.832 -19.681 -3.095 1.00 93.25 317 ILE A O 1
ATOM 2613 N N . THR A 1 318 ? 10.577 -20.626 -2.058 1.00 88.38 318 THR A N 1
ATOM 2614 C CA . THR A 1 318 ? 10.854 -21.607 -3.128 1.00 88.38 318 THR A CA 1
ATOM 2615 C C . THR A 1 318 ? 9.705 -22.603 -3.277 1.00 88.38 318 THR A C 1
ATOM 2617 O O . THR A 1 318 ? 9.260 -22.867 -4.391 1.00 88.38 318 THR A O 1
ATOM 2620 N N . GLU A 1 319 ? 9.152 -23.090 -2.162 1.00 89.44 319 GLU A N 1
ATOM 2621 C CA . GLU A 1 319 ? 7.955 -23.947 -2.147 1.00 89.44 319 GLU A CA 1
ATOM 2622 C C . GLU A 1 319 ? 6.719 -23.274 -2.760 1.00 89.44 319 GLU A C 1
ATOM 2624 O O . GLU A 1 319 ? 5.772 -23.953 -3.151 1.00 89.44 319 GLU A O 1
ATOM 2629 N N . ARG A 1 320 ? 6.731 -21.941 -2.863 1.00 89.75 320 ARG A N 1
ATOM 2630 C CA . ARG A 1 320 ? 5.633 -21.120 -3.387 1.00 89.75 320 ARG A CA 1
ATOM 2631 C C . ARG A 1 320 ? 5.931 -20.526 -4.759 1.00 89.75 320 ARG A C 1
ATOM 2633 O O . ARG A 1 320 ? 5.297 -19.562 -5.157 1.00 89.75 320 ARG A O 1
ATOM 2640 N N . GLY A 1 321 ? 6.868 -21.123 -5.493 1.00 86.44 321 GLY A N 1
ATOM 2641 C CA . GLY A 1 321 ? 7.135 -20.751 -6.881 1.00 86.44 321 GLY A CA 1
ATOM 2642 C C . GLY A 1 321 ? 8.167 -19.641 -7.047 1.00 86.44 321 GLY A C 1
ATOM 2643 O O . GLY A 1 321 ? 8.215 -19.013 -8.105 1.00 86.44 321 GLY A O 1
ATOM 2644 N N . TYR A 1 322 ? 9.024 -19.396 -6.049 1.00 84.50 322 TYR A N 1
ATOM 2645 C CA . TYR A 1 322 ? 10.202 -18.564 -6.271 1.00 84.50 322 TYR A CA 1
ATOM 2646 C C . TYR A 1 322 ? 11.218 -19.304 -7.161 1.00 84.50 322 TYR A C 1
ATOM 2648 O O . TYR A 1 322 ? 11.981 -20.151 -6.692 1.00 84.50 322 TYR A O 1
ATOM 2656 N N . ASP A 1 323 ? 11.230 -18.978 -8.453 1.00 76.94 323 ASP A N 1
ATOM 2657 C CA . ASP A 1 323 ? 12.057 -19.610 -9.482 1.00 76.94 323 ASP A CA 1
ATOM 2658 C C . ASP A 1 323 ? 12.773 -18.583 -10.396 1.00 76.94 323 ASP A C 1
ATOM 2660 O O . ASP A 1 323 ? 12.922 -17.400 -10.079 1.00 76.94 323 ASP A O 1
ATOM 2664 N N . GLU A 1 324 ? 13.267 -19.038 -11.550 1.00 66.06 324 GLU A N 1
ATOM 2665 C CA . GLU A 1 324 ? 13.941 -18.193 -12.543 1.00 66.06 324 GLU A CA 1
ATOM 2666 C C . GLU A 1 324 ? 13.043 -17.176 -13.265 1.00 66.06 324 GLU A C 1
ATOM 2668 O O . GLU A 1 324 ? 13.553 -16.212 -13.855 1.00 66.06 324 GLU A O 1
ATOM 2673 N N . ASN A 1 325 ? 11.725 -17.366 -13.203 1.00 70.88 325 ASN A N 1
ATOM 2674 C CA . ASN A 1 325 ? 10.722 -16.532 -13.851 1.00 70.88 325 ASN A CA 1
ATOM 2675 C C . ASN A 1 325 ? 10.253 -15.379 -12.963 1.00 70.88 325 ASN A C 1
ATOM 2677 O O . ASN A 1 325 ? 9.756 -14.392 -13.506 1.00 70.88 325 ASN A O 1
ATOM 2681 N N . VAL A 1 326 ? 10.481 -15.453 -11.644 1.00 81.25 326 VAL A N 1
ATOM 2682 C CA . VAL A 1 326 ? 10.192 -14.360 -10.703 1.00 81.25 326 VAL A CA 1
ATOM 2683 C C . VAL A 1 326 ? 10.718 -13.038 -11.250 1.00 81.25 326 VAL A C 1
ATOM 2685 O O . VAL A 1 326 ? 11.890 -12.924 -11.632 1.00 81.25 326 VAL A O 1
ATOM 2688 N N . GLN A 1 327 ? 9.876 -12.012 -11.262 1.00 84.50 327 GLN A N 1
ATOM 2689 C CA . GLN A 1 327 ? 10.241 -10.635 -11.546 1.00 84.50 327 GLN A CA 1
ATOM 2690 C C . GLN A 1 327 ? 10.839 -10.000 -10.285 1.00 84.50 327 GLN A C 1
ATOM 2692 O O . GLN A 1 327 ? 10.305 -10.124 -9.195 1.00 84.50 327 GLN A O 1
ATOM 2697 N N . ASP A 1 328 ? 11.991 -9.347 -10.419 1.00 84.88 328 ASP A N 1
ATOM 2698 C CA . ASP A 1 328 ? 12.697 -8.725 -9.294 1.00 84.88 328 ASP A CA 1
ATOM 2699 C C . ASP A 1 328 ? 12.683 -7.245 -9.585 1.00 84.88 328 ASP A C 1
ATOM 2701 O O . ASP A 1 328 ? 13.215 -6.798 -10.601 1.00 84.88 328 ASP A O 1
ATOM 2705 N N . LEU A 1 329 ? 11.981 -6.541 -8.721 1.00 88.50 329 LEU A N 1
ATOM 2706 C CA . LEU A 1 329 ? 11.666 -5.135 -8.815 1.00 88.50 329 LEU A CA 1
ATOM 2707 C C . LEU A 1 329 ? 12.588 -4.320 -7.894 1.00 88.50 329 LEU A C 1
ATOM 2709 O O . LEU A 1 329 ? 12.335 -3.140 -7.668 1.00 88.50 329 LEU A O 1
ATOM 2713 N N . SER A 1 330 ? 13.670 -4.918 -7.372 1.00 85.69 330 SER A N 1
ATOM 2714 C CA . SER A 1 330 ? 14.625 -4.251 -6.472 1.00 85.69 330 SER A CA 1
ATOM 2715 C C . SER A 1 330 ? 15.234 -2.985 -7.071 1.00 85.69 330 SER A C 1
ATOM 2717 O O . SER A 1 330 ? 15.464 -2.028 -6.335 1.00 85.69 330 SER A O 1
ATOM 2719 N N . ASP A 1 331 ? 15.425 -2.933 -8.390 1.00 81.50 331 ASP A N 1
ATOM 2720 C CA . ASP A 1 331 ? 15.967 -1.757 -9.083 1.00 81.50 331 ASP A CA 1
ATOM 2721 C C . ASP A 1 331 ? 14.871 -0.772 -9.541 1.00 81.50 331 ASP A C 1
ATOM 2723 O O . ASP A 1 331 ? 15.176 0.344 -9.952 1.00 81.50 331 ASP A O 1
ATOM 2727 N N . SER A 1 332 ? 13.584 -1.130 -9.428 1.00 84.50 332 SER A N 1
ATOM 2728 C CA . SER A 1 332 ? 12.480 -0.262 -9.857 1.00 84.50 332 SER A CA 1
ATOM 2729 C C . SER A 1 332 ? 12.174 0.830 -8.833 1.00 84.50 332 SER A C 1
ATOM 2731 O O . SER A 1 332 ? 12.012 0.548 -7.645 1.00 84.50 332 SER A O 1
ATOM 2733 N N . MET A 1 333 ? 12.028 2.077 -9.282 1.00 86.88 333 MET A N 1
ATOM 2734 C CA . MET A 1 333 ? 11.577 3.195 -8.437 1.00 86.88 333 MET A CA 1
ATOM 2735 C C . MET A 1 333 ? 10.058 3.233 -8.247 1.00 86.88 333 MET A C 1
ATOM 2737 O O . MET A 1 333 ? 9.558 3.932 -7.368 1.00 86.88 333 MET A O 1
ATOM 2741 N N . THR A 1 334 ? 9.316 2.470 -9.047 1.00 90.12 334 THR A N 1
ATOM 2742 C CA . THR A 1 334 ? 7.865 2.335 -8.926 1.00 90.12 334 THR A CA 1
ATOM 2743 C C . THR A 1 334 ? 7.502 0.862 -8.972 1.00 90.12 334 THR A C 1
ATOM 2745 O O . THR A 1 334 ? 7.737 0.175 -9.966 1.00 90.12 334 THR A O 1
ATOM 2748 N N . ILE A 1 335 ? 6.947 0.363 -7.876 1.00 93.00 335 ILE A N 1
ATOM 2749 C CA . ILE A 1 335 ? 6.528 -1.028 -7.735 1.00 93.00 335 ILE A CA 1
ATOM 2750 C C . ILE A 1 335 ? 5.015 -1.024 -7.622 1.00 93.00 335 ILE A C 1
ATOM 2752 O O . ILE A 1 335 ? 4.458 -0.500 -6.660 1.00 93.00 335 ILE A O 1
ATOM 2756 N N . LYS A 1 336 ? 4.361 -1.604 -8.625 1.00 95.12 336 LYS A N 1
ATOM 2757 C CA . LYS A 1 336 ? 2.923 -1.833 -8.635 1.00 95.12 336 LYS A CA 1
ATOM 2758 C C . LYS A 1 336 ? 2.697 -3.324 -8.819 1.00 95.12 336 LYS A C 1
ATOM 2760 O O . LYS A 1 336 ? 3.066 -3.859 -9.860 1.00 95.12 336 LYS A O 1
ATOM 2765 N N . ILE A 1 337 ? 2.109 -3.953 -7.815 1.00 95.00 337 ILE A N 1
ATOM 2766 C CA . ILE A 1 337 ? 1.707 -5.359 -7.847 1.00 95.00 337 ILE A CA 1
ATOM 2767 C C . ILE A 1 337 ? 0.279 -5.479 -7.311 1.00 95.00 337 ILE A C 1
ATOM 2769 O O . ILE A 1 337 ? -0.227 -4.541 -6.691 1.00 95.00 337 ILE A O 1
ATOM 2773 N N . ASP A 1 338 ? -0.379 -6.604 -7.559 1.00 95.38 338 ASP A N 1
ATOM 2774 C CA . ASP A 1 338 ? -1.697 -6.878 -6.980 1.00 95.38 338 ASP A CA 1
ATOM 2775 C C . ASP A 1 338 ? -1.604 -7.053 -5.453 1.00 95.38 338 ASP A C 1
ATOM 2777 O O . ASP A 1 338 ? -0.513 -7.224 -4.903 1.00 95.38 338 ASP A O 1
ATOM 2781 N N . GLU A 1 339 ? -2.736 -6.963 -4.745 1.00 94.81 339 GLU A N 1
ATOM 2782 C CA . GLU A 1 339 ? -2.762 -7.241 -3.303 1.00 94.81 339 GLU A CA 1
ATOM 2783 C C . GLU A 1 339 ? -2.351 -8.709 -3.070 1.00 94.81 339 GLU A C 1
ATOM 2785 O O . GLU A 1 339 ? -3.007 -9.613 -3.594 1.00 94.81 339 GLU A O 1
ATOM 2790 N N . PRO A 1 340 ? -1.266 -8.983 -2.320 1.00 96.19 340 PRO A N 1
ATOM 2791 C CA . PRO A 1 340 ? -0.836 -10.348 -2.062 1.00 96.19 340 PRO A CA 1
ATOM 2792 C C . PRO A 1 340 ? -1.876 -11.117 -1.250 1.00 96.19 340 PRO A C 1
ATOM 2794 O O . PRO A 1 340 ? -2.354 -10.643 -0.220 1.00 96.19 340 PRO A O 1
ATOM 2797 N N . THR A 1 341 ? -2.148 -12.359 -1.646 1.00 95.19 341 THR A N 1
ATOM 2798 C CA . THR A 1 341 ? -2.915 -13.291 -0.811 1.00 95.19 341 THR A CA 1
ATOM 2799 C C . THR A 1 341 ? -2.172 -13.570 0.500 1.00 95.19 341 THR A C 1
ATOM 2801 O O . THR A 1 341 ? -2.764 -13.501 1.572 1.00 95.19 341 THR A O 1
ATOM 2804 N N . LEU A 1 342 ? -0.864 -13.830 0.423 1.00 97.88 342 LEU A N 1
ATOM 2805 C CA . LEU A 1 342 ? 0.045 -13.944 1.562 1.00 97.88 342 LEU A CA 1
ATOM 2806 C C . LEU A 1 342 ? 1.444 -13.516 1.117 1.00 97.88 342 LEU A C 1
ATOM 2808 O O . LEU A 1 342 ? 2.000 -14.095 0.186 1.00 97.88 342 LEU A O 1
ATOM 2812 N N . ALA A 1 343 ? 2.038 -12.546 1.808 1.00 98.19 343 ALA A N 1
ATOM 2813 C CA . ALA A 1 343 ? 3.393 -12.090 1.504 1.00 98.19 343 ALA A CA 1
ATOM 2814 C C . ALA A 1 343 ? 4.460 -12.700 2.425 1.00 98.19 343 ALA A C 1
ATOM 2816 O O . ALA A 1 343 ? 4.204 -13.023 3.584 1.00 98.19 343 ALA A O 1
ATOM 2817 N N . PHE A 1 344 ? 5.698 -12.767 1.940 1.00 98.50 344 PHE A N 1
ATOM 2818 C CA . PHE A 1 344 ? 6.863 -13.240 2.689 1.00 98.50 344 PHE A CA 1
ATOM 2819 C C . PHE A 1 344 ? 7.875 -12.114 2.798 1.00 98.50 344 PHE A C 1
ATOM 2821 O O . PHE A 1 344 ? 8.456 -11.695 1.797 1.00 98.50 344 PHE A O 1
ATOM 2828 N N . VAL A 1 345 ? 8.087 -11.627 4.016 1.00 98.56 345 VAL A N 1
ATOM 2829 C CA . VAL A 1 345 ? 8.935 -10.472 4.299 1.00 98.56 345 VAL A CA 1
ATOM 2830 C C . VAL A 1 345 ? 10.178 -10.928 5.048 1.00 98.56 345 VAL A C 1
ATOM 2832 O O . VAL A 1 345 ? 10.062 -11.524 6.110 1.00 98.56 345 VAL A O 1
ATOM 2835 N N . ASN A 1 346 ? 11.373 -10.617 4.555 1.00 98.12 346 ASN A N 1
ATOM 2836 C CA . ASN A 1 346 ? 12.626 -10.906 5.251 1.00 98.12 346 ASN A CA 1
ATOM 2837 C C . ASN A 1 346 ? 13.385 -9.615 5.570 1.00 98.12 346 ASN A C 1
ATOM 2839 O O . ASN A 1 346 ? 13.723 -8.825 4.689 1.00 98.12 346 ASN A O 1
ATOM 2843 N N . LEU A 1 347 ? 13.655 -9.408 6.856 1.00 97.56 347 LEU A N 1
ATOM 2844 C CA . LEU A 1 347 ? 14.373 -8.251 7.374 1.00 97.56 347 LEU A CA 1
ATOM 2845 C C . LEU A 1 347 ? 15.863 -8.582 7.492 1.00 97.56 347 LEU A C 1
ATOM 2847 O O . LEU A 1 347 ? 16.269 -9.420 8.304 1.00 97.56 347 LEU A O 1
ATOM 2851 N N . THR A 1 348 ? 16.700 -7.908 6.702 1.00 93.62 348 THR A N 1
ATOM 2852 C CA . THR A 1 348 ? 18.151 -8.157 6.638 1.00 93.62 348 THR A CA 1
ATOM 2853 C C . THR A 1 348 ? 18.971 -6.886 6.860 1.00 93.62 348 THR A C 1
ATOM 2855 O O . THR A 1 348 ? 18.472 -5.768 6.796 1.00 93.62 348 THR A O 1
ATOM 2858 N N . GLY A 1 349 ? 20.253 -7.032 7.203 1.00 88.94 349 GLY A N 1
ATOM 2859 C CA . GLY A 1 349 ? 21.153 -5.892 7.444 1.00 88.94 349 GLY A CA 1
ATOM 2860 C C . GLY A 1 349 ? 20.969 -5.161 8.782 1.00 88.94 349 GLY A C 1
ATOM 2861 O O . GLY A 1 349 ? 21.775 -4.296 9.103 1.00 88.94 349 GLY A O 1
ATOM 2862 N N . PHE A 1 350 ? 19.979 -5.535 9.595 1.00 89.38 350 PHE A N 1
ATOM 2863 C CA . PHE A 1 350 ? 19.776 -4.966 10.929 1.00 89.38 350 PHE A CA 1
ATOM 2864 C C . PHE A 1 350 ? 20.718 -5.590 11.973 1.00 89.38 350 PHE A C 1
ATOM 2866 O O . PHE A 1 350 ? 20.856 -6.818 12.063 1.00 89.38 350 PHE A O 1
ATOM 2873 N N . SER A 1 351 ? 21.338 -4.759 12.815 1.00 82.81 351 SER A N 1
ATOM 2874 C CA . SER A 1 351 ? 22.109 -5.226 13.979 1.00 82.81 351 SER A CA 1
ATOM 2875 C C . SER A 1 351 ? 21.183 -5.763 15.077 1.00 82.81 351 SER A C 1
ATOM 2877 O O . SER A 1 351 ? 21.439 -6.831 15.632 1.00 82.81 351 SER A O 1
ATOM 2879 N N . LYS A 1 352 ? 20.064 -5.069 15.307 1.00 90.62 352 LYS A N 1
ATOM 2880 C CA . LYS A 1 352 ? 18.930 -5.447 16.160 1.00 90.62 352 LYS A CA 1
ATOM 2881 C C . LYS A 1 352 ? 17.627 -4.919 15.553 1.00 90.62 352 LYS A C 1
ATOM 2883 O O . LYS A 1 352 ? 17.656 -3.991 14.748 1.00 90.62 352 LYS A O 1
ATOM 2888 N N . LEU A 1 353 ? 16.490 -5.469 15.971 1.00 94.31 353 LEU A N 1
ATOM 2889 C CA . LEU A 1 353 ? 15.190 -4.865 15.673 1.00 94.31 353 LEU A CA 1
ATOM 2890 C C . LEU A 1 353 ? 14.864 -3.735 16.668 1.00 94.31 353 LEU A C 1
ATOM 2892 O O . LEU A 1 353 ? 15.301 -3.806 17.823 1.00 94.31 353 LEU A O 1
ATOM 2896 N N . PRO A 1 354 ? 14.085 -2.717 16.254 1.00 94.12 354 PRO A N 1
ATOM 2897 C CA . PRO A 1 354 ? 13.611 -1.661 17.142 1.00 94.12 354 PRO A CA 1
ATOM 2898 C C . PRO A 1 354 ? 12.847 -2.200 18.350 1.00 94.12 354 PRO A C 1
ATOM 2900 O O . PRO A 1 354 ? 11.966 -3.050 18.223 1.00 94.12 354 PRO A O 1
ATOM 2903 N N . THR A 1 355 ? 13.131 -1.648 19.528 1.00 91.75 355 THR A N 1
ATOM 2904 C CA . THR A 1 355 ? 12.396 -1.987 20.765 1.00 91.75 355 THR A CA 1
ATOM 2905 C C . THR A 1 355 ? 11.509 -0.856 21.282 1.00 91.75 355 THR A C 1
ATOM 2907 O O . THR A 1 355 ? 10.677 -1.089 22.160 1.00 91.75 355 THR A O 1
ATOM 2910 N N . LYS A 1 356 ? 11.678 0.357 20.742 1.00 90.12 356 LYS A N 1
ATOM 2911 C CA . LYS A 1 356 ? 10.963 1.588 21.106 1.00 90.12 356 LYS A CA 1
ATOM 2912 C C . LYS A 1 356 ? 10.662 2.402 19.844 1.00 90.12 356 LYS A C 1
ATOM 2914 O O . LYS A 1 356 ? 11.335 2.229 18.830 1.00 90.12 356 LYS A O 1
ATOM 2919 N N . LYS A 1 357 ? 9.712 3.340 19.921 1.00 88.88 357 LYS A N 1
ATOM 2920 C CA . LYS A 1 357 ? 9.377 4.253 18.809 1.00 88.88 357 LYS A CA 1
ATOM 2921 C C . LYS A 1 357 ? 10.557 5.115 18.343 1.00 88.88 357 LYS A C 1
ATOM 2923 O O . LYS A 1 357 ? 10.686 5.383 17.158 1.00 88.88 357 LYS A O 1
ATOM 2928 N N . THR A 1 358 ? 11.427 5.516 19.268 1.00 88.50 358 THR A N 1
ATOM 2929 C CA . THR A 1 358 ? 12.609 6.352 18.992 1.00 88.50 358 THR A CA 1
ATOM 2930 C C . THR A 1 358 ? 13.848 5.552 18.576 1.00 88.50 358 THR A C 1
ATOM 2932 O O . THR A 1 358 ? 14.882 6.139 18.270 1.00 88.50 358 THR A O 1
ATOM 2935 N N . ASP A 1 359 ? 13.774 4.217 18.588 1.00 90.06 359 ASP A N 1
ATOM 2936 C CA . ASP A 1 359 ? 14.890 3.325 18.260 1.00 90.06 359 ASP A CA 1
ATOM 2937 C C . ASP A 1 359 ? 14.934 3.058 16.753 1.00 90.06 359 ASP A C 1
ATOM 2939 O O . ASP A 1 359 ? 14.507 2.003 16.287 1.00 90.06 359 ASP A O 1
ATOM 2943 N N . VAL A 1 360 ? 15.428 4.041 16.001 1.00 92.81 360 VAL A N 1
ATOM 2944 C CA . VAL A 1 360 ? 15.468 3.997 14.537 1.00 92.81 360 VAL A CA 1
ATOM 2945 C C . VAL A 1 360 ? 16.561 3.055 14.043 1.00 92.81 360 VAL A C 1
ATOM 2947 O O . VAL A 1 360 ? 17.745 3.267 14.309 1.00 92.81 360 VAL A O 1
ATOM 2950 N N . GLN A 1 361 ? 16.173 2.013 13.305 1.00 95.31 361 GLN A N 1
ATOM 2951 C CA . GLN A 1 361 ? 17.083 1.003 12.764 1.00 95.31 361 GLN A CA 1
ATOM 2952 C C . GLN A 1 361 ? 17.053 1.002 11.236 1.00 95.31 361 GLN A C 1
ATOM 2954 O O . GLN A 1 361 ? 15.990 1.051 10.627 1.00 95.31 361 GLN A O 1
ATOM 2959 N N . LYS A 1 362 ? 18.229 0.915 10.616 1.00 95.12 362 LYS A N 1
ATOM 2960 C CA . LYS A 1 362 ? 18.407 0.915 9.159 1.00 95.12 362 LYS A CA 1
ATOM 2961 C C . LYS A 1 362 ? 18.798 -0.476 8.676 1.00 95.12 362 LYS A C 1
ATOM 2963 O O . LYS A 1 362 ? 19.622 -1.139 9.306 1.00 95.12 362 LYS A O 1
ATOM 2968 N N . GLY A 1 363 ? 18.220 -0.904 7.564 1.00 95.06 363 GLY A N 1
ATOM 2969 C CA . GLY A 1 363 ? 18.482 -2.211 6.979 1.00 95.06 363 GLY A CA 1
ATOM 2970 C C . GLY A 1 363 ? 17.743 -2.379 5.662 1.00 95.06 363 GLY A C 1
ATOM 2971 O O . GLY A 1 363 ? 17.512 -1.414 4.938 1.00 95.06 363 GLY A O 1
ATOM 2972 N N . TYR A 1 364 ? 17.391 -3.615 5.343 1.00 96.12 364 TYR A N 1
ATOM 2973 C CA . TYR A 1 364 ? 16.726 -3.964 4.099 1.00 96.12 364 TYR A CA 1
ATOM 2974 C C . TYR A 1 364 ? 15.478 -4.780 4.384 1.00 96.12 364 TYR A C 1
ATOM 2976 O O . TYR A 1 364 ? 15.484 -5.664 5.243 1.00 96.12 364 TYR A O 1
ATOM 2984 N N . LEU A 1 365 ? 14.432 -4.483 3.625 1.00 97.69 365 LEU A N 1
ATOM 2985 C CA . LEU A 1 365 ? 13.225 -5.283 3.570 1.00 97.69 365 LEU A CA 1
ATOM 2986 C C . LEU A 1 365 ? 13.182 -5.976 2.220 1.00 97.69 365 LEU A C 1
ATOM 2988 O O . LEU A 1 365 ? 13.224 -5.332 1.171 1.00 97.69 365 LEU A O 1
ATOM 2992 N N . GLU A 1 366 ? 13.132 -7.295 2.281 1.00 97.06 366 GLU A N 1
ATOM 2993 C CA . GLU A 1 366 ? 12.905 -8.177 1.150 1.00 97.06 366 GLU A CA 1
ATOM 2994 C C . GLU A 1 366 ? 11.456 -8.638 1.205 1.00 97.06 366 GLU A C 1
ATOM 2996 O O . GLU A 1 366 ? 10.990 -9.016 2.276 1.00 97.06 366 GLU A O 1
ATOM 3001 N N . MET A 1 367 ? 10.746 -8.599 0.086 1.00 97.38 367 MET A N 1
ATOM 3002 C CA . MET A 1 367 ? 9.367 -9.060 -0.006 1.00 97.38 367 MET A CA 1
ATOM 3003 C C . MET A 1 367 ? 9.210 -9.934 -1.240 1.00 97.38 367 MET A C 1
ATOM 3005 O O . MET A 1 367 ? 9.601 -9.528 -2.330 1.00 97.38 367 MET A O 1
ATOM 3009 N N . TYR A 1 368 ? 8.621 -11.111 -1.053 1.00 97.44 368 TYR A N 1
ATOM 3010 C CA . TYR A 1 368 ? 8.042 -11.928 -2.112 1.00 97.44 368 TYR A CA 1
ATOM 3011 C C . TYR A 1 368 ? 6.525 -11.944 -1.929 1.00 97.44 368 TYR A C 1
ATOM 3013 O O . TYR A 1 368 ? 6.044 -12.173 -0.819 1.00 97.44 368 TYR A O 1
ATOM 3021 N N . ASP A 1 369 ? 5.776 -11.677 -2.991 1.00 95.62 369 ASP A N 1
ATOM 3022 C CA . ASP A 1 369 ? 4.316 -11.544 -2.938 1.00 95.62 369 ASP A CA 1
ATOM 3023 C C . ASP A 1 369 ? 3.555 -12.877 -3.041 1.00 95.62 369 ASP A C 1
ATOM 3025 O O . ASP A 1 369 ? 2.336 -12.892 -2.902 1.00 95.62 369 ASP A O 1
ATOM 3029 N N . GLY A 1 370 ? 4.256 -13.986 -3.300 1.00 92.19 370 GLY A N 1
ATOM 3030 C CA . GLY A 1 370 ? 3.637 -15.291 -3.558 1.00 92.19 370 GLY A CA 1
ATOM 3031 C C . GLY A 1 370 ? 3.146 -15.488 -4.998 1.00 92.19 370 GLY A C 1
ATOM 3032 O O . GLY A 1 370 ? 2.742 -16.591 -5.342 1.00 92.19 370 GLY A O 1
ATOM 3033 N N . ASN A 1 371 ? 3.224 -14.456 -5.844 1.00 90.50 371 ASN A N 1
ATOM 3034 C CA . ASN A 1 371 ? 2.686 -14.418 -7.208 1.00 90.50 371 ASN A CA 1
ATOM 3035 C C . ASN A 1 371 ? 3.755 -14.061 -8.256 1.00 90.50 371 ASN A C 1
ATOM 3037 O O . ASN A 1 371 ? 3.446 -13.625 -9.364 1.00 90.50 371 ASN A O 1
ATOM 3041 N N . GLY A 1 372 ? 5.031 -14.277 -7.928 1.00 87.62 372 GLY A N 1
ATOM 3042 C CA . GLY A 1 372 ? 6.132 -14.114 -8.876 1.00 87.62 372 GLY A CA 1
ATOM 3043 C C . GLY A 1 372 ? 6.777 -12.729 -8.882 1.00 87.62 372 GLY A C 1
ATOM 3044 O O . GLY A 1 372 ? 7.610 -12.484 -9.753 1.00 87.62 372 GLY A O 1
ATOM 3045 N N . HIS A 1 373 ? 6.490 -11.857 -7.913 1.00 94.12 373 HIS A N 1
ATOM 3046 C CA . HIS A 1 373 ? 7.193 -10.586 -7.742 1.00 94.12 373 HIS A CA 1
ATOM 3047 C C . HIS A 1 373 ? 8.014 -10.577 -6.456 1.00 94.12 373 HIS A C 1
ATOM 3049 O O . HIS A 1 373 ? 7.552 -10.923 -5.370 1.00 94.12 373 HIS A O 1
ATOM 3055 N N . TYR A 1 374 ? 9.259 -10.135 -6.577 1.00 94.62 374 TYR A N 1
ATOM 3056 C CA . TYR A 1 374 ? 10.174 -9.948 -5.464 1.00 94.62 374 TYR A CA 1
ATOM 3057 C C . TYR A 1 374 ? 10.766 -8.545 -5.495 1.00 94.62 374 TYR A C 1
ATOM 3059 O O . TYR A 1 374 ? 11.039 -8.008 -6.566 1.00 94.62 374 TYR A O 1
ATOM 3067 N N . PHE A 1 375 ? 11.029 -7.954 -4.337 1.00 93.81 375 PHE A N 1
ATOM 3068 C CA . PHE A 1 375 ? 11.895 -6.783 -4.249 1.00 93.81 375 PHE A CA 1
ATOM 3069 C C . PHE A 1 375 ? 12.678 -6.756 -2.945 1.00 93.81 375 PHE A C 1
ATOM 3071 O O . PHE A 1 375 ? 12.231 -7.249 -1.914 1.00 93.81 375 PHE A O 1
ATOM 3078 N N . ARG A 1 376 ? 13.833 -6.096 -2.988 1.00 93.94 376 ARG A N 1
ATOM 3079 C CA . ARG A 1 376 ? 14.676 -5.776 -1.843 1.00 93.94 376 ARG A CA 1
ATOM 3080 C C . ARG A 1 376 ? 14.969 -4.286 -1.833 1.00 93.94 376 ARG A C 1
ATOM 3082 O O . ARG A 1 376 ? 15.645 -3.786 -2.729 1.00 93.94 376 ARG A O 1
ATOM 3089 N N . LYS A 1 377 ? 14.500 -3.575 -0.808 1.00 93.81 377 LYS A N 1
ATOM 3090 C CA . LYS A 1 377 ? 14.660 -2.118 -0.704 1.00 93.81 377 LYS A CA 1
ATOM 3091 C C . LYS A 1 377 ? 15.277 -1.695 0.633 1.00 93.81 377 LYS A C 1
ATOM 3093 O O . LYS A 1 377 ? 14.995 -2.331 1.654 1.00 93.81 377 LYS A O 1
ATOM 3098 N N . PRO A 1 378 ? 16.118 -0.641 0.649 1.00 95.50 378 PRO A N 1
ATOM 3099 C CA . PRO A 1 378 ? 16.538 0.006 1.886 1.00 95.50 378 PRO A CA 1
ATOM 3100 C C . PRO A 1 378 ? 15.321 0.504 2.663 1.00 95.50 378 PRO A C 1
ATOM 3102 O O . PRO A 1 378 ? 14.416 1.126 2.100 1.00 95.50 378 PRO A O 1
ATOM 3105 N N . VAL A 1 379 ? 15.297 0.229 3.962 1.00 96.88 379 VAL A N 1
ATOM 3106 C CA . VAL A 1 379 ? 14.196 0.622 4.837 1.00 96.88 379 VAL A CA 1
ATOM 3107 C C . VAL A 1 379 ? 14.729 1.085 6.188 1.00 96.88 379 VAL A C 1
ATOM 3109 O O . VAL A 1 379 ? 15.696 0.538 6.733 1.00 96.88 379 VAL A O 1
ATOM 3112 N N . THR A 1 380 ? 14.035 2.059 6.754 1.00 95.81 380 THR A N 1
ATOM 3113 C CA . THR A 1 380 ? 14.138 2.455 8.149 1.00 95.81 380 THR A CA 1
ATOM 3114 C C . THR A 1 380 ? 12.966 1.858 8.931 1.00 95.81 380 THR A C 1
ATOM 3116 O O . THR A 1 380 ? 11.806 2.008 8.540 1.00 95.81 380 THR A O 1
ATOM 3119 N N . LEU A 1 381 ? 13.266 1.179 10.039 1.00 95.81 381 LEU A N 1
ATOM 3120 C CA . LEU A 1 381 ? 12.292 0.593 10.957 1.00 95.81 381 LEU A CA 1
ATOM 3121 C C . LEU A 1 381 ? 12.284 1.329 12.296 1.00 95.81 381 LEU A C 1
ATOM 3123 O O . LEU A 1 381 ? 13.338 1.558 12.886 1.00 95.81 381 LEU A O 1
ATOM 3127 N N . ASN A 1 382 ? 11.082 1.583 12.812 1.00 94.69 382 ASN A N 1
ATOM 3128 C CA . ASN A 1 382 ? 10.827 2.079 14.168 1.00 94.69 382 ASN A CA 1
ATOM 3129 C C . ASN A 1 382 ? 9.816 1.174 14.876 1.00 94.69 382 ASN A C 1
ATOM 3131 O O . ASN A 1 382 ? 8.965 0.574 14.216 1.00 94.69 382 ASN A O 1
ATOM 3135 N N . GLY A 1 383 ? 9.850 1.107 16.211 1.00 94.31 383 GLY A N 1
ATOM 3136 C CA . GLY A 1 383 ? 8.748 0.500 16.965 1.00 94.31 383 GLY A CA 1
ATOM 3137 C C . GLY A 1 383 ? 7.439 1.269 16.742 1.00 94.31 383 GLY A C 1
ATOM 3138 O O . GLY A 1 383 ? 7.460 2.488 16.582 1.00 94.31 383 GLY A O 1
ATOM 3139 N N . GLN A 1 384 ? 6.300 0.574 16.720 1.00 92.19 384 GLN A N 1
ATOM 3140 C CA . GLN A 1 384 ? 4.982 1.176 16.484 1.00 92.19 384 GLN A CA 1
ATOM 3141 C C . GLN A 1 384 ? 3.987 0.834 17.608 1.00 92.19 384 GLN A C 1
ATOM 3143 O O . GLN A 1 384 ? 3.981 -0.277 18.137 1.00 92.19 384 GLN A O 1
ATOM 3148 N N . GLY A 1 385 ? 3.123 1.806 17.931 1.00 87.44 385 GLY A N 1
ATOM 3149 C CA . GLY A 1 385 ? 2.106 1.730 18.989 1.00 87.44 385 GLY A CA 1
ATOM 3150 C C . GLY A 1 385 ? 2.644 2.159 20.356 1.00 87.44 385 GLY A C 1
ATOM 3151 O O . GLY A 1 385 ? 3.842 2.092 20.593 1.00 87.44 385 GLY A O 1
ATOM 3152 N N . ASP A 1 386 ? 1.796 2.683 21.241 1.00 83.50 386 ASP A N 1
ATOM 3153 C CA . ASP A 1 386 ? 2.221 3.081 22.597 1.00 83.50 386 ASP A CA 1
ATOM 3154 C C . ASP A 1 386 ? 2.125 1.909 23.561 1.00 83.50 386 ASP A C 1
ATOM 3156 O O . ASP A 1 386 ? 3.103 1.485 24.174 1.00 83.50 386 ASP A O 1
ATOM 3160 N N . TYR A 1 387 ? 0.932 1.334 23.638 1.00 83.62 387 TYR A N 1
ATOM 3161 C CA . TYR A 1 387 ? 0.637 0.241 24.543 1.00 83.62 387 TYR A CA 1
ATOM 3162 C C . TYR A 1 387 ? 1.300 -1.070 24.116 1.00 83.62 387 TYR A C 1
ATOM 3164 O O . TYR A 1 387 ? 1.900 -1.767 24.934 1.00 83.62 387 TYR A O 1
ATOM 3172 N N . THR A 1 388 ? 1.267 -1.379 22.818 1.00 87.44 388 THR A N 1
ATOM 3173 C CA . THR A 1 388 ? 1.830 -2.612 22.253 1.00 87.44 388 THR A CA 1
ATOM 3174 C C . THR A 1 388 ? 3.344 -2.717 22.435 1.00 87.44 388 THR A C 1
ATOM 3176 O O . THR A 1 388 ? 3.892 -3.817 22.385 1.00 87.44 388 THR A O 1
ATOM 3179 N N . MET A 1 389 ? 4.040 -1.613 22.735 1.00 90.00 389 MET A N 1
ATOM 3180 C CA . MET A 1 389 ? 5.489 -1.630 22.950 1.00 90.00 389 MET A CA 1
ATOM 3181 C C . MET A 1 389 ? 5.931 -2.428 24.172 1.00 90.00 389 MET A C 1
ATOM 3183 O O . MET A 1 389 ? 7.095 -2.824 24.248 1.00 90.00 389 MET A O 1
ATOM 3187 N N . ARG A 1 390 ? 5.021 -2.732 25.098 1.00 87.94 390 ARG A N 1
ATOM 3188 C CA . ARG A 1 390 ? 5.301 -3.613 26.238 1.00 87.94 390 ARG A CA 1
ATOM 3189 C C . ARG A 1 390 ? 5.392 -5.098 25.864 1.00 87.94 390 ARG A C 1
ATOM 3191 O O . ARG A 1 390 ? 6.013 -5.856 26.599 1.00 87.94 390 ARG A O 1
ATOM 3198 N N . TYR A 1 391 ? 4.794 -5.521 24.747 1.00 89.62 391 TYR A N 1
ATOM 3199 C CA . TYR A 1 391 ? 4.778 -6.928 24.337 1.00 89.62 391 TYR A CA 1
ATOM 3200 C C . TYR A 1 391 ? 6.123 -7.356 23.754 1.00 89.62 391 TYR A C 1
ATOM 3202 O O . TYR A 1 391 ? 6.804 -6.525 23.161 1.00 89.62 391 TYR A O 1
ATOM 3210 N N . PRO A 1 392 ? 6.548 -8.622 23.895 1.00 91.56 392 PRO A N 1
ATOM 3211 C CA . PRO A 1 392 ? 7.839 -9.074 23.374 1.00 91.56 392 PRO A CA 1
ATOM 3212 C C . PRO A 1 392 ? 7.919 -8.974 21.842 1.00 91.56 392 PRO A C 1
ATOM 3214 O O . PRO A 1 392 ? 8.927 -8.499 21.316 1.00 91.56 392 PRO A O 1
ATOM 3217 N N . LYS A 1 393 ? 6.837 -9.325 21.139 1.00 94.69 393 LYS A N 1
ATOM 3218 C CA . LYS A 1 393 ? 6.690 -9.147 19.691 1.00 94.69 393 LYS A CA 1
ATOM 3219 C C . LYS A 1 393 ? 6.240 -7.714 19.390 1.00 94.69 393 LYS A C 1
ATOM 3221 O O . LYS A 1 393 ? 5.195 -7.280 19.875 1.00 94.69 393 LYS A O 1
ATOM 3226 N N . LYS A 1 394 ? 7.042 -6.956 18.634 1.00 94.81 394 LYS A N 1
ATOM 3227 C CA . LYS A 1 394 ? 6.762 -5.537 18.342 1.00 94.81 394 LYS A CA 1
ATOM 3228 C C . LYS A 1 394 ? 6.009 -5.372 17.028 1.00 94.81 394 LYS A C 1
ATOM 3230 O O . LYS A 1 394 ? 6.229 -6.138 16.095 1.00 94.81 394 LYS A O 1
ATOM 3235 N N . ASN A 1 395 ? 5.204 -4.316 16.939 1.00 95.88 395 ASN A N 1
ATOM 3236 C CA . ASN A 1 395 ? 4.807 -3.748 15.653 1.00 95.88 395 ASN A CA 1
ATOM 3237 C C . ASN A 1 395 ? 5.948 -2.877 15.116 1.00 95.88 395 ASN A C 1
ATOM 3239 O O . ASN A 1 395 ? 6.665 -2.249 15.906 1.00 95.88 395 ASN A O 1
ATOM 3243 N N . PHE A 1 396 ? 6.058 -2.764 13.794 1.00 97.12 396 PHE A N 1
ATOM 3244 C CA . PHE A 1 396 ? 7.052 -1.908 13.152 1.00 97.12 396 PHE A CA 1
ATOM 3245 C C . PHE A 1 396 ? 6.409 -0.895 12.213 1.00 97.12 396 PHE A C 1
ATOM 3247 O O . PHE A 1 396 ? 5.477 -1.212 11.478 1.00 97.12 396 PHE A O 1
ATOM 3254 N N . SER A 1 397 ? 6.943 0.323 12.209 1.00 96.19 397 SER A N 1
ATOM 3255 C CA . SER A 1 397 ? 6.730 1.275 11.124 1.00 96.19 397 SER A CA 1
ATOM 3256 C C . SER A 1 397 ? 7.881 1.167 10.141 1.00 96.19 397 SER A C 1
ATOM 3258 O O . SER A 1 397 ? 9.032 1.352 10.530 1.00 96.19 397 SER A O 1
ATOM 3260 N N . CYS A 1 398 ? 7.555 0.876 8.885 1.00 96.62 398 CYS A N 1
ATOM 3261 C CA . CYS A 1 398 ? 8.497 0.770 7.781 1.00 96.62 398 CYS A CA 1
ATOM 3262 C C . CYS A 1 398 ? 8.460 2.062 6.965 1.00 96.62 398 CYS A C 1
ATOM 3264 O O . CYS A 1 398 ? 7.375 2.511 6.582 1.00 96.62 398 CYS A O 1
ATOM 3266 N N . HIS A 1 399 ? 9.624 2.653 6.716 1.00 95.69 399 HIS A N 1
ATOM 3267 C CA . HIS A 1 399 ? 9.809 3.817 5.851 1.00 95.69 399 HIS A CA 1
ATOM 3268 C C . HIS A 1 399 ? 10.897 3.489 4.837 1.00 95.69 399 HIS A C 1
ATOM 3270 O O . HIS A 1 399 ? 12.053 3.286 5.213 1.00 95.69 399 HIS A O 1
ATOM 3276 N N . PHE A 1 400 ? 10.520 3.347 3.571 1.00 96.12 400 PHE A N 1
ATOM 3277 C CA . PHE A 1 400 ? 11.471 3.048 2.512 1.00 96.12 400 PHE A CA 1
ATOM 3278 C C . PHE A 1 400 ? 12.327 4.272 2.201 1.00 96.12 400 PHE A C 1
ATOM 3280 O O . PHE A 1 400 ? 11.926 5.407 2.432 1.00 96.12 400 PHE A O 1
ATOM 3287 N N . THR A 1 401 ? 13.538 4.018 1.719 1.00 91.75 401 THR A N 1
ATOM 3288 C CA . THR A 1 401 ? 14.541 5.050 1.435 1.00 91.75 401 THR A CA 1
ATOM 3289 C C . THR A 1 401 ? 15.331 4.672 0.189 1.00 91.75 401 THR A C 1
ATOM 3291 O O . THR A 1 401 ? 15.275 3.524 -0.267 1.00 91.75 401 THR A O 1
ATOM 3294 N N . ASP A 1 402 ? 16.089 5.619 -0.355 1.00 84.88 402 ASP A N 1
ATOM 3295 C CA . ASP A 1 402 ? 17.131 5.299 -1.327 1.00 84.88 402 ASP A CA 1
ATOM 3296 C C . ASP A 1 402 ? 18.348 4.613 -0.667 1.00 84.88 402 ASP A C 1
ATOM 3298 O O . ASP A 1 402 ? 18.416 4.405 0.548 1.00 84.88 402 ASP A O 1
ATOM 3302 N N . ALA A 1 403 ? 19.354 4.260 -1.471 1.00 80.00 403 ALA A N 1
ATOM 3303 C CA . ALA A 1 403 ? 20.577 3.619 -0.981 1.00 80.00 403 ALA A CA 1
ATOM 3304 C C . ALA A 1 403 ? 21.420 4.506 -0.035 1.00 80.00 403 ALA A C 1
ATOM 3306 O O . ALA A 1 403 ? 22.321 4.000 0.637 1.00 80.00 403 ALA A O 1
ATOM 3307 N N . THR A 1 404 ? 21.137 5.810 0.027 1.00 83.50 404 THR A N 1
ATOM 3308 C CA . THR A 1 404 ? 21.775 6.786 0.922 1.00 83.50 404 THR A CA 1
ATOM 3309 C C . THR A 1 404 ? 20.959 7.068 2.185 1.00 83.50 404 THR A C 1
ATOM 3311 O O . THR A 1 404 ? 21.379 7.874 3.017 1.00 83.50 404 THR A O 1
ATOM 3314 N N . TRP A 1 405 ? 19.853 6.341 2.386 1.00 87.19 405 TRP A N 1
ATOM 3315 C CA . TRP A 1 405 ? 18.907 6.505 3.493 1.00 87.19 405 TRP A CA 1
ATOM 3316 C C . TRP A 1 405 ? 18.108 7.809 3.441 1.00 87.19 405 TRP A C 1
ATOM 3318 O O . TRP A 1 405 ? 17.677 8.295 4.489 1.00 87.19 405 TRP A O 1
ATOM 3328 N N . ASN A 1 406 ? 17.925 8.372 2.246 1.00 83.31 406 ASN A N 1
ATOM 3329 C CA . ASN A 1 406 ? 17.069 9.528 2.031 1.00 83.31 406 ASN A CA 1
ATOM 3330 C C . ASN A 1 406 ? 15.628 9.080 1.731 1.00 83.31 406 ASN A C 1
ATOM 3332 O O . ASN A 1 406 ? 15.404 8.206 0.890 1.00 83.31 406 ASN A O 1
ATOM 3336 N N . GLU A 1 407 ? 14.656 9.679 2.420 1.00 81.62 407 GLU A N 1
ATOM 3337 C CA . GLU A 1 407 ? 13.222 9.415 2.234 1.00 81.62 407 GLU A CA 1
ATOM 3338 C C . GLU A 1 407 ? 12.677 10.073 0.958 1.00 81.62 407 GLU A C 1
ATOM 3340 O O . GLU A 1 407 ? 11.780 9.522 0.327 1.00 81.62 407 GLU A O 1
ATOM 3345 N N . ASP A 1 408 ? 13.254 11.195 0.510 1.00 80.06 408 ASP A N 1
ATOM 3346 C CA . ASP A 1 408 ? 12.819 11.867 -0.726 1.00 80.06 408 ASP A CA 1
ATOM 3347 C C . ASP A 1 408 ? 13.115 11.028 -1.983 1.00 80.06 408 ASP A C 1
ATOM 3349 O O . ASP A 1 408 ? 12.464 11.189 -3.015 1.00 80.06 408 ASP A O 1
ATOM 3353 N N . GLY A 1 409 ? 14.089 10.117 -1.888 1.00 81.31 409 GLY A N 1
ATOM 3354 C CA . GLY A 1 409 ? 14.433 9.142 -2.922 1.00 81.31 409 GLY A CA 1
ATOM 3355 C C . GLY A 1 409 ? 13.757 7.779 -2.739 1.00 81.31 409 GLY A C 1
ATOM 3356 O O . GLY A 1 409 ? 14.189 6.805 -3.353 1.00 81.31 409 GLY A O 1
ATOM 3357 N N . ALA A 1 410 ? 12.752 7.657 -1.867 1.00 87.94 410 ALA A N 1
ATOM 3358 C CA . ALA A 1 410 ? 12.069 6.390 -1.629 1.00 87.94 410 ALA A CA 1
ATOM 3359 C C . ALA A 1 410 ? 11.319 5.882 -2.881 1.00 87.94 410 ALA A C 1
ATOM 3361 O O . ALA A 1 410 ? 10.811 6.680 -3.673 1.00 87.94 410 ALA A O 1
ATOM 3362 N N . PRO A 1 411 ? 11.207 4.553 -3.071 1.00 90.44 411 PRO A N 1
ATOM 3363 C CA . PRO A 1 411 ? 10.357 3.989 -4.111 1.00 90.44 411 PRO A CA 1
ATOM 3364 C C . PRO A 1 411 ? 8.874 4.244 -3.811 1.00 90.44 411 PRO A C 1
ATOM 3366 O O . PRO A 1 411 ? 8.434 4.162 -2.664 1.00 90.44 411 PRO A O 1
ATOM 3369 N N . ASP A 1 412 ? 8.084 4.453 -4.862 1.00 90.88 412 ASP A N 1
ATOM 3370 C CA . ASP A 1 412 ? 6.625 4.428 -4.771 1.00 90.88 412 ASP A CA 1
ATOM 3371 C C . ASP A 1 412 ? 6.151 2.965 -4.817 1.00 90.88 412 ASP A C 1
ATOM 3373 O O . ASP A 1 412 ? 6.341 2.280 -5.827 1.00 90.88 412 ASP A O 1
ATOM 3377 N N . LEU A 1 413 ? 5.522 2.484 -3.740 1.00 95.25 413 LEU A N 1
ATOM 3378 C CA . LEU A 1 413 ? 4.945 1.139 -3.658 1.00 95.25 413 LEU A CA 1
ATOM 3379 C C . LEU A 1 413 ? 3.418 1.201 -3.714 1.00 95.25 413 LEU A C 1
ATOM 3381 O O . LEU A 1 413 ? 2.793 1.989 -2.999 1.00 95.25 413 LEU A O 1
ATOM 3385 N N . LYS A 1 414 ? 2.817 0.340 -4.532 1.00 94.94 414 LYS A N 1
ATOM 3386 C CA . LYS A 1 414 ? 1.371 0.189 -4.678 1.00 94.94 414 LYS A CA 1
ATOM 3387 C C . LYS A 1 414 ? 0.985 -1.290 -4.711 1.00 94.94 414 LYS A C 1
ATOM 3389 O O . LYS A 1 414 ? 1.560 -2.054 -5.485 1.00 94.94 414 LYS A O 1
ATOM 3394 N N . PHE A 1 415 ? -0.013 -1.639 -3.904 1.00 95.88 415 PHE A N 1
ATOM 3395 C CA . PHE A 1 415 ? -0.592 -2.977 -3.804 1.00 9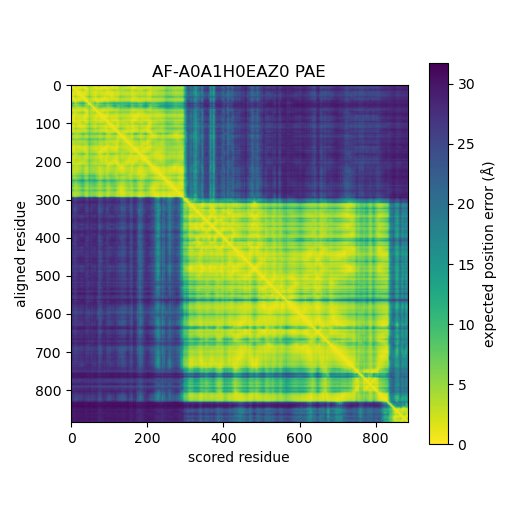5.88 415 PHE A CA 1
ATOM 3396 C C . PHE A 1 415 ? -2.072 -2.895 -4.176 1.00 95.88 415 PHE A C 1
ATOM 3398 O O . PHE A 1 415 ? -2.804 -2.116 -3.569 1.00 95.88 415 PHE A O 1
ATOM 3405 N N . GLY A 1 416 ? -2.490 -3.636 -5.200 1.00 93.75 416 GLY A N 1
ATOM 3406 C CA . GLY A 1 416 ? -3.871 -3.643 -5.680 1.00 93.75 416 GLY A CA 1
ATOM 3407 C C . GLY A 1 416 ? -4.394 -2.241 -6.013 1.00 93.75 416 GLY A C 1
ATOM 3408 O O . GLY A 1 416 ? -3.777 -1.484 -6.774 1.00 93.75 416 GLY A O 1
ATOM 3409 N N . ASP A 1 417 ? -5.538 -1.903 -5.425 1.00 92.44 417 ASP A N 1
ATOM 3410 C CA . ASP A 1 417 ? -6.231 -0.623 -5.573 1.00 92.44 417 ASP A CA 1
ATOM 3411 C C . ASP A 1 417 ? -5.831 0.415 -4.512 1.00 92.44 417 ASP A C 1
ATOM 3413 O O . ASP A 1 417 ? -6.472 1.454 -4.401 1.00 92.44 417 ASP A O 1
ATOM 3417 N N . TRP A 1 418 ? -4.775 0.174 -3.728 1.00 95.06 418 TRP A N 1
ATOM 3418 C CA . TRP A 1 418 ? -4.339 1.135 -2.719 1.00 95.06 418 TRP A CA 1
ATOM 3419 C C . TRP A 1 418 ? -3.646 2.341 -3.350 1.00 95.06 418 TRP A C 1
ATOM 3421 O O . TRP A 1 418 ? -2.908 2.236 -4.335 1.00 95.06 418 TRP A O 1
ATOM 3431 N N . VAL A 1 419 ? -3.763 3.494 -2.690 1.00 94.81 419 VAL A N 1
ATOM 3432 C CA . VAL A 1 419 ? -2.913 4.642 -3.005 1.00 94.81 419 VAL A CA 1
ATOM 3433 C C . VAL A 1 419 ? -1.429 4.297 -2.823 1.00 94.81 419 VAL A C 1
ATOM 3435 O O . VAL A 1 419 ? -1.022 3.687 -1.832 1.00 94.81 419 VAL A O 1
ATOM 3438 N N . LYS A 1 420 ? -0.588 4.759 -3.753 1.00 94.25 420 LYS A N 1
ATOM 3439 C CA . LYS A 1 420 ? 0.866 4.568 -3.666 1.00 94.25 420 LYS A CA 1
ATOM 3440 C C . LYS A 1 420 ? 1.475 5.223 -2.416 1.00 94.25 420 LYS A C 1
ATOM 3442 O O . LYS A 1 420 ? 1.185 6.387 -2.114 1.00 94.25 420 LYS A O 1
ATOM 3447 N N . GLN A 1 421 ? 2.355 4.511 -1.712 1.00 92.81 421 GLN A N 1
ATOM 3448 C CA . GLN A 1 421 ? 3.059 4.995 -0.518 1.00 92.81 421 GLN A CA 1
ATOM 3449 C C . GLN A 1 421 ? 4.514 4.517 -0.454 1.00 92.81 421 GLN A C 1
ATOM 3451 O O . GLN A 1 421 ? 4.916 3.561 -1.105 1.00 92.81 421 GLN A O 1
ATOM 3456 N N . ASP A 1 422 ? 5.283 5.200 0.383 1.00 91.94 422 ASP A N 1
ATOM 3457 C CA . ASP A 1 422 ? 6.691 4.959 0.716 1.00 91.94 422 ASP A CA 1
ATOM 3458 C C . ASP A 1 422 ? 6.840 4.390 2.145 1.00 91.94 422 ASP A C 1
ATOM 3460 O O . ASP A 1 422 ? 7.948 4.176 2.640 1.00 91.94 422 ASP A O 1
ATOM 3464 N N . GLY A 1 423 ? 5.730 4.100 2.834 1.00 94.81 423 GLY A N 1
ATOM 3465 C CA . GLY A 1 423 ? 5.765 3.565 4.188 1.00 94.81 423 GLY A CA 1
ATOM 3466 C C . GLY A 1 423 ? 4.505 2.812 4.600 1.00 94.81 423 GLY A C 1
ATOM 3467 O O . GLY A 1 423 ? 3.388 3.240 4.339 1.00 94.81 423 GLY A O 1
ATOM 3468 N N . PHE A 1 424 ? 4.708 1.714 5.330 1.00 96.88 424 PHE A N 1
ATOM 3469 C CA . PHE A 1 424 ? 3.670 0.768 5.767 1.00 96.88 424 PHE A CA 1
ATOM 3470 C C . PHE A 1 424 ? 3.893 0.351 7.225 1.00 96.88 424 PHE A C 1
ATOM 3472 O O . PHE A 1 424 ? 4.961 0.616 7.791 1.00 96.88 424 PHE A O 1
ATOM 3479 N N . HIS A 1 425 ? 2.892 -0.238 7.870 1.00 97.31 425 HIS A N 1
ATOM 3480 C CA . HIS A 1 425 ? 3.073 -0.873 9.175 1.00 97.31 425 HIS A CA 1
ATOM 3481 C C . HIS A 1 425 ? 3.169 -2.390 9.023 1.00 97.31 425 HIS A C 1
ATOM 3483 O O . HIS A 1 425 ? 2.453 -2.985 8.228 1.00 97.31 425 HIS A O 1
ATOM 3489 N N . LEU A 1 426 ? 4.016 -3.009 9.842 1.00 97.88 426 LEU A N 1
ATOM 3490 C CA . LEU A 1 426 ? 3.931 -4.426 10.173 1.00 97.88 426 LEU A CA 1
ATOM 3491 C C . LEU A 1 426 ? 3.252 -4.523 11.541 1.00 97.88 426 LEU A C 1
ATOM 3493 O O . LEU A 1 426 ? 3.876 -4.231 12.569 1.00 97.88 426 LEU A O 1
ATOM 3497 N N . LYS A 1 427 ? 1.972 -4.898 11.566 1.00 96.50 427 LYS A N 1
ATOM 3498 C CA . LYS A 1 427 ? 1.183 -5.048 12.799 1.00 96.50 427 LYS A CA 1
ATOM 3499 C C . LYS A 1 427 ? 1.226 -6.505 13.255 1.00 96.50 427 LYS A C 1
ATOM 3501 O O . LYS A 1 427 ? 0.857 -7.405 12.516 1.00 96.50 427 LYS A O 1
ATOM 3506 N N . ALA A 1 428 ? 1.718 -6.732 14.468 1.00 95.56 428 ALA A N 1
ATOM 3507 C CA . ALA A 1 428 ? 1.919 -8.061 15.036 1.00 95.56 428 ALA A CA 1
ATOM 3508 C C . ALA A 1 428 ? 0.639 -8.683 15.597 1.00 95.56 428 ALA A C 1
ATOM 3510 O O . ALA A 1 428 ? 0.604 -9.896 15.772 1.00 95.56 428 ALA A O 1
ATOM 3511 N N . PHE A 1 429 ? -0.333 -7.842 15.986 1.00 93.38 429 PHE A N 1
ATOM 3512 C CA . PHE A 1 429 ? -1.576 -8.238 16.657 1.00 93.38 429 PHE A CA 1
ATOM 3513 C C . PHE A 1 429 ? -1.347 -9.303 17.749 1.00 93.38 429 PHE A C 1
ATOM 3515 O O . PHE A 1 429 ? -1.983 -10.347 17.794 1.00 93.38 429 PHE A O 1
ATOM 3522 N N . TYR A 1 430 ? -0.380 -9.038 18.638 1.00 92.12 430 TYR A N 1
ATOM 3523 C CA . TYR A 1 430 ? 0.178 -10.025 19.575 1.00 92.12 430 TYR A CA 1
ATOM 3524 C C . TYR A 1 430 ? -0.827 -10.631 20.568 1.00 92.12 430 TYR A C 1
ATOM 3526 O O . TYR A 1 430 ? -0.536 -11.656 21.177 1.00 92.12 430 TYR A O 1
ATOM 3534 N N . THR A 1 431 ? -1.979 -10.008 20.789 1.00 88.62 431 THR A N 1
ATOM 3535 C CA . THR A 1 431 ? -3.034 -10.520 21.680 1.00 88.62 431 THR A CA 1
ATOM 3536 C C . THR A 1 431 ? -4.153 -11.237 20.941 1.00 88.62 431 THR A C 1
ATOM 3538 O O . THR A 1 431 ? -5.009 -11.819 21.591 1.00 88.62 431 THR A O 1
ATOM 3541 N N . ASP A 1 432 ? -4.153 -11.171 19.615 1.00 90.50 432 ASP A N 1
ATOM 3542 C CA . ASP A 1 432 ? -5.237 -11.622 18.754 1.00 90.50 432 ASP A CA 1
ATOM 3543 C C . ASP A 1 432 ? -4.948 -13.013 18.176 1.00 90.50 432 ASP A C 1
ATOM 3545 O O . ASP A 1 432 ? -3.849 -13.232 17.663 1.00 90.50 432 ASP A O 1
ATOM 3549 N N . TYR A 1 433 ? -5.916 -13.929 18.221 1.00 92.12 433 TYR A N 1
ATOM 3550 C CA . TYR A 1 433 ? -5.744 -15.302 17.746 1.00 92.12 433 TYR A CA 1
ATOM 3551 C C . TYR A 1 433 ? -5.517 -15.387 16.220 1.00 92.12 433 TYR A C 1
ATOM 3553 O O . TYR A 1 433 ? -4.471 -15.906 15.821 1.00 92.12 433 TYR A O 1
ATOM 3561 N N . PRO A 1 434 ? -6.368 -14.812 15.341 1.00 93.81 434 PRO A N 1
ATOM 3562 C CA . PRO A 1 434 ? -6.094 -14.758 13.901 1.00 93.81 434 PRO A CA 1
ATOM 3563 C C . PRO A 1 434 ? -4.905 -13.883 13.486 1.00 93.81 434 PRO A C 1
ATOM 3565 O O . PRO A 1 434 ? -4.464 -13.984 12.341 1.00 93.81 434 PRO A O 1
ATOM 3568 N N . ARG A 1 435 ? -4.372 -13.033 14.376 1.00 94.94 435 ARG A N 1
ATOM 3569 C CA . ARG A 1 435 ? -3.341 -12.023 14.054 1.00 94.94 435 ARG A CA 1
ATOM 3570 C C . ARG A 1 435 ? -3.793 -11.043 12.959 1.00 94.94 435 ARG A C 1
ATOM 3572 O O . ARG A 1 435 ? -2.986 -10.629 12.128 1.00 94.94 435 ARG A O 1
ATOM 3579 N N . GLY A 1 436 ? -5.074 -10.685 12.945 1.00 95.00 436 GLY A N 1
ATOM 3580 C CA . GLY A 1 436 ? -5.683 -9.886 11.882 1.00 95.00 436 GLY A CA 1
ATOM 3581 C C . GLY A 1 436 ? -7.154 -9.521 12.070 1.00 95.00 436 GLY A C 1
ATOM 3582 O O . GLY A 1 436 ? -7.760 -9.045 11.116 1.00 95.00 436 GLY A O 1
ATOM 3583 N N . LEU A 1 437 ? -7.744 -9.674 13.264 1.00 93.25 437 LEU A N 1
ATOM 3584 C CA . LEU A 1 437 ? -9.136 -9.266 13.513 1.00 93.25 437 LEU A CA 1
ATOM 3585 C C . LEU A 1 437 ? -9.383 -7.789 13.204 1.00 93.25 437 LEU A C 1
ATOM 3587 O O . LEU A 1 437 ? -10.426 -7.445 12.655 1.00 93.25 437 LEU A O 1
ATOM 3591 N N . GLY A 1 438 ? -8.406 -6.923 13.483 1.00 94.00 438 GLY A N 1
ATOM 3592 C CA . GLY A 1 438 ? -8.492 -5.516 13.096 1.00 94.00 438 GLY A CA 1
ATOM 3593 C C . GLY A 1 438 ? -8.572 -5.316 11.580 1.00 94.00 438 GLY A C 1
ATOM 3594 O O . GLY A 1 438 ? -9.321 -4.456 11.127 1.00 94.00 438 GLY A O 1
ATOM 3595 N N . GLU A 1 439 ? -7.865 -6.132 10.792 1.00 96.12 439 GLU A N 1
ATOM 3596 C CA . GLU A 1 439 ? -7.947 -6.091 9.325 1.00 96.12 439 GLU A CA 1
ATOM 3597 C C . GLU A 1 439 ? -9.285 -6.637 8.826 1.00 96.12 439 GLU A C 1
ATOM 3599 O O . GLU A 1 439 ? -9.912 -6.020 7.968 1.00 96.12 439 GLU A O 1
ATOM 3604 N N . ALA A 1 440 ? -9.790 -7.721 9.424 1.00 96.00 440 ALA A N 1
ATOM 3605 C CA . ALA A 1 440 ? -11.138 -8.217 9.144 1.00 96.00 440 ALA A CA 1
ATOM 3606 C C . ALA A 1 440 ? -12.206 -7.142 9.426 1.00 96.00 440 ALA A C 1
ATOM 3608 O O . ALA A 1 440 ? -13.122 -6.942 8.627 1.00 96.00 440 ALA A O 1
ATOM 3609 N N . ALA A 1 441 ? -12.054 -6.379 10.514 1.00 96.81 441 ALA A N 1
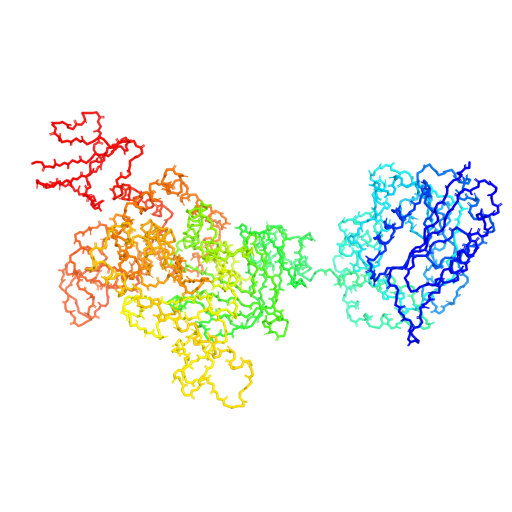ATOM 3610 C CA . ALA A 1 441 ? -12.946 -5.273 10.847 1.00 96.81 441 ALA A CA 1
ATOM 3611 C C . ALA A 1 441 ? -12.864 -4.103 9.843 1.00 96.81 441 ALA A C 1
ATOM 3613 O O . ALA A 1 441 ? -13.888 -3.459 9.597 1.00 96.81 441 ALA A O 1
ATOM 3614 N N . TYR A 1 442 ? -11.693 -3.833 9.245 1.00 97.44 442 TYR A N 1
ATOM 3615 C CA . TYR A 1 442 ? -11.560 -2.860 8.149 1.00 97.44 442 TYR A CA 1
ATOM 3616 C C . TYR A 1 442 ? -12.158 -3.372 6.837 1.00 97.44 442 TYR A C 1
ATOM 3618 O O . TYR A 1 442 ? -12.825 -2.602 6.148 1.00 97.44 442 TYR A O 1
ATOM 3626 N N . LYS A 1 443 ? -11.983 -4.657 6.498 1.00 96.75 443 LYS A N 1
ATOM 3627 C CA . LYS A 1 443 ? -12.623 -5.257 5.315 1.00 96.75 443 LYS A CA 1
ATOM 3628 C C . LYS A 1 443 ? -14.150 -5.217 5.438 1.00 96.75 443 LYS A C 1
ATOM 3630 O O . LYS A 1 443 ? -14.816 -4.816 4.487 1.00 96.75 443 LYS A O 1
ATOM 3635 N N . LEU A 1 444 ? -14.697 -5.506 6.624 1.00 98.00 444 LEU A N 1
ATOM 3636 C CA . LEU A 1 444 ? -16.125 -5.330 6.908 1.00 98.00 444 LEU A CA 1
ATOM 3637 C C . LEU A 1 444 ? -16.558 -3.864 6.758 1.00 98.00 444 LEU A C 1
ATOM 3639 O O . LEU A 1 444 ? -17.550 -3.585 6.092 1.00 98.00 444 LEU A O 1
ATOM 3643 N N . PHE A 1 445 ? -15.799 -2.914 7.316 1.00 97.94 445 PHE A N 1
ATOM 3644 C CA . PHE A 1 445 ? -16.096 -1.486 7.157 1.00 97.94 445 PHE A CA 1
ATOM 3645 C C . PHE A 1 445 ? -16.087 -1.053 5.683 1.00 97.94 445 PHE A C 1
ATOM 3647 O O . PHE A 1 445 ? -16.959 -0.301 5.260 1.00 97.94 445 PHE A O 1
ATOM 3654 N N . SER A 1 446 ? -15.157 -1.577 4.879 1.00 97.06 446 SER A N 1
ATOM 3655 C CA . SER A 1 446 ? -15.109 -1.322 3.438 1.00 97.06 446 SER A CA 1
ATOM 3656 C C . SER A 1 446 ? -16.351 -1.837 2.708 1.00 97.06 446 SER A C 1
ATOM 3658 O O . SER A 1 446 ? -16.794 -1.178 1.773 1.00 97.06 446 SER A O 1
ATOM 3660 N N . GLN A 1 447 ? -16.911 -2.985 3.110 1.00 98.00 447 GLN A N 1
ATOM 3661 C CA . GLN A 1 447 ? -18.180 -3.474 2.560 1.00 98.00 447 GLN A CA 1
ATOM 3662 C C . GLN A 1 447 ? -19.355 -2.589 2.985 1.00 98.00 447 GLN A C 1
ATOM 3664 O O . GLN A 1 447 ? -20.226 -2.311 2.166 1.00 98.00 447 GLN A O 1
ATOM 3669 N N . MET A 1 448 ? -19.364 -2.111 4.238 1.00 97.81 448 MET A N 1
ATOM 3670 C CA . MET A 1 448 ? -20.433 -1.244 4.742 1.00 97.81 448 MET A CA 1
ATOM 3671 C C . MET A 1 448 ? -20.576 0.026 3.914 1.00 97.81 448 MET A C 1
ATOM 3673 O O . MET A 1 448 ? -21.689 0.404 3.587 1.00 97.81 448 MET A O 1
ATOM 3677 N N . ILE A 1 449 ? -19.466 0.679 3.571 1.00 97.25 449 ILE A N 1
ATOM 3678 C CA . ILE A 1 449 ? -19.485 1.976 2.881 1.00 97.25 449 ILE A CA 1
ATOM 3679 C C . ILE A 1 449 ? -19.423 1.859 1.351 1.00 97.25 449 ILE A C 1
ATOM 3681 O O . ILE A 1 449 ? -19.266 2.873 0.674 1.00 97.25 449 ILE A O 1
ATOM 3685 N N . ALA A 1 450 ? -19.491 0.648 0.792 1.00 96.25 450 ALA A N 1
ATOM 3686 C CA . ALA A 1 450 ? -19.330 0.421 -0.647 1.00 96.25 450 ALA A CA 1
ATOM 3687 C C . ALA A 1 450 ? -20.440 1.074 -1.495 1.00 96.25 450 ALA A C 1
ATOM 3689 O O . ALA A 1 450 ? -20.254 1.304 -2.687 1.00 96.25 450 ALA A O 1
ATOM 3690 N N . ASP A 1 451 ? -21.581 1.383 -0.878 1.00 94.75 451 ASP A N 1
ATOM 3691 C CA . ASP A 1 451 ? -22.714 2.093 -1.472 1.00 94.75 451 ASP A CA 1
ATOM 3692 C C . ASP A 1 451 ? -22.621 3.625 -1.341 1.00 94.75 451 ASP A C 1
ATOM 3694 O O . ASP A 1 451 ? -23.510 4.345 -1.800 1.00 94.75 451 ASP A O 1
ATOM 3698 N N . ARG A 1 452 ? -21.551 4.146 -0.727 1.00 95.62 452 ARG A N 1
ATOM 3699 C CA . ARG A 1 452 ? -21.320 5.581 -0.533 1.00 95.62 452 ARG A CA 1
ATOM 3700 C C . ARG A 1 452 ? -20.287 6.119 -1.531 1.00 95.62 452 ARG A C 1
ATOM 3702 O O . ARG A 1 452 ? -19.320 5.427 -1.855 1.00 95.62 452 ARG A O 1
ATOM 3709 N N . PRO A 1 453 ? -20.411 7.387 -1.968 1.00 96.31 453 PRO A N 1
ATOM 3710 C CA . PRO A 1 453 ? -19.315 8.073 -2.641 1.00 96.31 453 PRO A CA 1
ATOM 3711 C C . PRO A 1 453 ? -18.070 8.160 -1.740 1.00 96.31 453 PRO A C 1
ATOM 3713 O O . PRO A 1 453 ? -18.195 8.195 -0.507 1.00 96.31 453 PRO A O 1
ATOM 3716 N N . PRO A 1 454 ? -16.863 8.273 -2.321 1.00 96.38 454 PRO A N 1
ATOM 3717 C CA . PRO A 1 454 ? -15.648 8.473 -1.547 1.00 96.38 454 PRO A CA 1
ATOM 3718 C C . PRO A 1 454 ? -15.734 9.687 -0.615 1.00 96.38 454 PRO A C 1
ATOM 3720 O O . PRO A 1 454 ? -16.351 10.705 -0.931 1.00 96.38 454 PRO A O 1
ATOM 3723 N N . TYR A 1 455 ? -15.063 9.612 0.537 1.00 97.06 455 TYR A N 1
ATOM 3724 C CA . TYR A 1 455 ? -15.113 10.656 1.570 1.00 97.06 455 TYR A CA 1
ATOM 3725 C C . TYR A 1 455 ? -14.763 12.061 1.058 1.00 97.06 455 TYR A C 1
ATOM 3727 O O . TYR A 1 455 ? -15.376 13.035 1.482 1.00 97.06 455 TYR A O 1
ATOM 3735 N N . TRP A 1 456 ? -13.794 12.189 0.148 1.00 95.44 456 TRP A N 1
ATOM 3736 C CA . TRP A 1 456 ? -13.444 13.500 -0.403 1.00 95.44 456 TRP A CA 1
ATOM 3737 C C . TRP A 1 456 ? -14.558 14.107 -1.252 1.00 95.44 456 TRP A C 1
ATOM 3739 O O . TRP A 1 456 ? -14.799 15.305 -1.137 1.00 95.44 456 TRP A O 1
ATOM 3749 N N . GLU A 1 457 ? -15.283 13.300 -2.029 1.00 96.38 457 GLU A N 1
ATOM 3750 C CA . GLU A 1 457 ? -16.415 13.779 -2.829 1.00 96.38 457 GLU A CA 1
ATOM 3751 C C . GLU A 1 457 ? -17.572 14.217 -1.928 1.00 96.38 457 GLU A C 1
ATOM 3753 O O . GLU A 1 457 ? -18.157 15.277 -2.148 1.00 96.38 457 GLU A O 1
ATOM 3758 N N . ARG A 1 458 ? -17.827 13.479 -0.837 1.00 94.81 458 ARG A N 1
ATOM 3759 C CA . ARG A 1 458 ? -18.792 13.883 0.204 1.00 94.81 458 ARG A CA 1
ATOM 3760 C C . ARG A 1 458 ? -18.417 15.198 0.896 1.00 94.81 458 ARG A C 1
ATOM 3762 O O . ARG A 1 458 ? -19.296 15.956 1.309 1.00 94.81 458 ARG A O 1
ATOM 3769 N N . GLY A 1 459 ? -17.118 15.482 0.983 1.00 93.62 459 GLY A N 1
ATOM 3770 C CA . GLY A 1 459 ? -16.549 16.748 1.449 1.00 93.62 459 GLY A CA 1
ATOM 3771 C C . GLY A 1 459 ? -16.394 17.826 0.367 1.00 93.62 459 GLY A C 1
ATOM 3772 O O . GLY A 1 459 ? -15.709 18.815 0.611 1.00 93.62 459 GLY A O 1
ATOM 3773 N N . GLY A 1 460 ? -16.962 17.643 -0.832 1.00 94.56 460 GLY A N 1
ATOM 3774 C CA . GLY A 1 460 ? -16.939 18.643 -1.908 1.00 94.56 460 GLY A CA 1
ATOM 3775 C C . GLY A 1 460 ? -15.618 18.751 -2.681 1.00 94.56 460 GLY A C 1
ATOM 3776 O O . GLY A 1 460 ? -15.392 19.735 -3.387 1.00 94.56 460 GLY A O 1
ATOM 3777 N N . TYR A 1 461 ? -14.735 17.759 -2.574 1.00 96.06 461 TYR A N 1
ATOM 3778 C CA . TYR A 1 461 ? -13.466 17.694 -3.295 1.00 96.06 461 TYR A CA 1
ATOM 3779 C C . TYR A 1 461 ? -13.494 16.560 -4.325 1.00 96.06 461 TYR A C 1
ATOM 3781 O O . TYR A 1 461 ? -13.737 15.420 -3.966 1.00 96.06 461 TYR A O 1
ATOM 3789 N N . TYR A 1 462 ? -13.222 16.852 -5.602 1.00 95.00 462 TYR A N 1
ATOM 3790 C CA . TYR A 1 462 ? -13.461 15.921 -6.724 1.00 95.00 462 TYR A CA 1
ATOM 3791 C C . TYR A 1 462 ? -12.186 15.505 -7.480 1.00 95.00 462 TYR A C 1
ATOM 3793 O O . TYR A 1 462 ? -12.236 15.128 -8.649 1.00 95.00 462 TYR A O 1
ATOM 3801 N N . GLU A 1 463 ? -11.012 15.599 -6.847 1.00 93.62 463 GLU A N 1
ATOM 3802 C CA . GLU A 1 463 ? -9.782 15.069 -7.450 1.00 93.62 463 GLU A CA 1
ATOM 3803 C C . GLU A 1 463 ? -9.737 13.543 -7.300 1.00 93.62 463 GLU A C 1
ATOM 3805 O O . GLU A 1 463 ? -9.811 13.027 -6.182 1.00 93.62 463 GLU A O 1
ATOM 3810 N N . SER A 1 464 ? -9.592 12.833 -8.424 1.00 91.56 464 SER A N 1
ATOM 3811 C CA . SER A 1 464 ? -9.533 11.368 -8.460 1.00 91.56 464 SER A CA 1
ATOM 3812 C C . SER A 1 464 ? -8.412 10.823 -7.574 1.00 91.56 464 SER A C 1
ATOM 3814 O O . SER A 1 464 ? -7.280 11.316 -7.594 1.00 91.56 464 SER A O 1
ATOM 3816 N N . SER A 1 465 ? -8.735 9.797 -6.790 1.00 94.31 465 SER A N 1
ATOM 3817 C CA . SER A 1 465 ? -7.813 9.178 -5.847 1.00 94.31 465 SER A CA 1
ATOM 3818 C C . SER A 1 465 ? -8.239 7.756 -5.506 1.00 94.31 465 SER A C 1
ATOM 3820 O O . SER A 1 465 ? -9.401 7.389 -5.629 1.00 94.31 465 SER A O 1
ATOM 3822 N N . GLU A 1 466 ? -7.273 6.981 -5.033 1.00 93.88 466 GLU A N 1
ATOM 3823 C CA . GLU A 1 466 ? -7.420 5.609 -4.523 1.00 93.88 466 GLU A CA 1
ATOM 3824 C C . GLU A 1 466 ? -7.278 5.574 -2.992 1.00 93.88 466 GLU A C 1
ATOM 3826 O O . GLU A 1 466 ? -6.892 4.580 -2.376 1.00 93.88 466 GLU A O 1
ATOM 3831 N N . ALA A 1 467 ? -7.483 6.725 -2.359 1.00 95.56 467 ALA A N 1
ATOM 3832 C CA . ALA A 1 467 ? -7.491 6.844 -0.916 1.00 95.56 467 ALA A CA 1
ATOM 3833 C C . ALA A 1 467 ? -8.659 6.041 -0.324 1.00 95.56 467 ALA A C 1
ATOM 3835 O O . ALA A 1 467 ? -9.774 6.079 -0.826 1.00 95.56 467 ALA A O 1
ATOM 3836 N N . ARG A 1 468 ? -8.423 5.345 0.786 1.00 94.44 468 ARG A N 1
ATOM 3837 C CA . ARG A 1 468 ? -9.492 4.678 1.543 1.00 94.44 468 ARG A CA 1
ATOM 3838 C C . ARG A 1 468 ? -10.007 5.539 2.694 1.00 94.44 468 ARG A C 1
ATOM 3840 O O . ARG A 1 468 ? -11.131 5.366 3.132 1.00 94.44 468 ARG A O 1
ATOM 3847 N N . CYS A 1 469 ? -9.200 6.475 3.194 1.00 96.31 469 CYS A N 1
ATOM 3848 C CA . CYS A 1 469 ? -9.430 7.263 4.416 1.00 96.31 469 CYS A CA 1
ATOM 3849 C C . CYS A 1 469 ? -9.433 6.455 5.732 1.00 96.31 469 CYS A C 1
ATOM 3851 O O . CYS A 1 469 ? -9.596 7.023 6.813 1.00 96.31 469 CYS A O 1
ATOM 3853 N N . PHE A 1 470 ? -9.180 5.149 5.665 1.00 95.69 470 PHE A N 1
ATOM 3854 C CA . PHE A 1 470 ? -8.916 4.254 6.792 1.00 95.69 470 PHE A CA 1
ATOM 3855 C C . PHE A 1 470 ? -7.822 3.236 6.402 1.00 95.69 470 PHE A C 1
ATOM 3857 O O . PHE A 1 470 ? -7.468 3.138 5.219 1.00 95.69 470 PHE A O 1
ATOM 3864 N N . PRO A 1 471 ? -7.192 2.547 7.371 1.00 95.56 471 PRO A N 1
ATOM 3865 C CA . PRO A 1 471 ? -6.231 1.481 7.086 1.00 95.56 471 PRO A CA 1
ATOM 3866 C C . PRO A 1 471 ? -6.855 0.286 6.357 1.00 95.56 471 PRO A C 1
ATOM 3868 O O . PRO A 1 471 ? -8.043 0.025 6.481 1.00 95.56 471 PRO A O 1
ATOM 3871 N N . ASP A 1 472 ? -6.023 -0.451 5.634 1.00 94.75 472 ASP A N 1
ATOM 3872 C CA . ASP A 1 472 ? -6.347 -1.749 5.040 1.00 94.75 472 ASP A CA 1
ATOM 3873 C C . ASP A 1 472 ? -5.074 -2.607 5.056 1.00 94.75 472 ASP A C 1
ATOM 3875 O O . ASP A 1 472 ? -3.968 -2.061 5.189 1.00 94.75 472 ASP A O 1
ATOM 3879 N N . GLY A 1 473 ? -5.205 -3.924 4.948 1.00 95.81 473 GLY A N 1
ATOM 3880 C CA . GLY A 1 473 ? -4.092 -4.838 5.142 1.00 95.81 473 GLY A CA 1
ATOM 3881 C C . GLY A 1 473 ? -4.276 -6.227 4.547 1.00 95.81 473 GLY A C 1
ATOM 3882 O O . GLY A 1 473 ? -5.387 -6.703 4.326 1.00 95.81 473 GLY A O 1
ATOM 3883 N N . PHE A 1 474 ? -3.142 -6.896 4.343 1.00 97.62 474 PHE A N 1
ATOM 3884 C CA . PHE A 1 474 ? -3.054 -8.307 3.958 1.00 97.62 474 PHE A CA 1
ATOM 3885 C C . PHE A 1 474 ? -2.055 -9.048 4.865 1.00 97.62 474 PHE A C 1
ATOM 3887 O O . PHE A 1 474 ? -1.158 -8.414 5.443 1.00 97.62 474 PHE A O 1
ATOM 3894 N N . PRO A 1 475 ? -2.186 -10.376 5.034 1.00 98.25 475 PRO A N 1
ATOM 3895 C CA . PRO A 1 475 ? -1.302 -11.124 5.914 1.00 98.25 475 PRO A CA 1
ATOM 3896 C C . PRO A 1 475 ? 0.103 -11.264 5.317 1.00 98.25 475 PRO A C 1
ATOM 3898 O O . PRO A 1 475 ? 0.296 -11.383 4.102 1.00 98.25 475 PRO A O 1
ATOM 3901 N N . CYS A 1 476 ? 1.111 -11.295 6.183 1.00 98.38 476 CYS A N 1
ATOM 3902 C CA . CYS A 1 476 ? 2.480 -11.593 5.800 1.00 98.38 476 CYS A CA 1
ATOM 3903 C C . CYS A 1 476 ? 3.226 -12.412 6.858 1.00 98.38 476 CYS A C 1
ATOM 3905 O O . CYS A 1 476 ? 2.997 -12.296 8.063 1.00 98.38 476 CYS A O 1
ATOM 3907 N N . ILE A 1 477 ? 4.159 -13.239 6.394 1.00 98.69 477 ILE A N 1
ATOM 3908 C CA . ILE A 1 477 ? 5.085 -13.979 7.245 1.00 98.69 477 ILE A CA 1
ATOM 3909 C C . ILE A 1 477 ? 6.398 -13.213 7.301 1.00 98.69 477 ILE A C 1
ATOM 3911 O O . ILE A 1 477 ? 7.047 -12.999 6.275 1.00 98.69 477 ILE A O 1
ATOM 3915 N N . VAL A 1 478 ? 6.794 -12.802 8.503 1.00 98.69 478 VAL A N 1
ATOM 3916 C CA . VAL A 1 478 ? 8.031 -12.058 8.725 1.00 98.69 478 VAL A CA 1
ATOM 3917 C C . VAL A 1 478 ? 9.144 -13.008 9.147 1.00 98.69 478 VAL A C 1
ATOM 3919 O O . VAL A 1 478 ? 8.991 -13.819 10.062 1.00 98.69 478 VAL A O 1
ATOM 3922 N N . TYR A 1 479 ? 10.292 -12.834 8.506 1.00 98.38 479 TYR A N 1
ATOM 3923 C CA . TYR A 1 479 ? 11.564 -13.472 8.793 1.00 98.38 479 TYR A CA 1
ATOM 3924 C C . TYR A 1 479 ? 12.597 -12.410 9.162 1.00 98.38 479 TYR A C 1
ATOM 3926 O O . TYR A 1 479 ? 12.539 -11.265 8.706 1.00 98.38 479 TYR A O 1
ATOM 3934 N N . VAL A 1 480 ? 13.574 -12.784 9.978 1.00 96.19 480 VAL A N 1
ATOM 3935 C CA . VAL A 1 480 ? 14.698 -11.923 10.351 1.00 96.19 480 VAL A CA 1
ATOM 3936 C C . VAL A 1 480 ? 15.972 -12.680 10.053 1.00 96.19 480 VAL A C 1
ATOM 3938 O O . VAL A 1 480 ? 16.226 -13.724 10.643 1.00 96.19 480 VAL A O 1
ATOM 3941 N N . LYS A 1 481 ? 16.784 -12.153 9.132 1.00 91.56 481 LYS A N 1
ATOM 3942 C CA . LYS A 1 481 ? 18.006 -12.823 8.654 1.00 91.56 481 LYS A CA 1
ATOM 3943 C C . LYS A 1 481 ? 17.740 -14.258 8.165 1.00 91.56 481 LYS A C 1
ATOM 3945 O O . LYS A 1 481 ? 18.611 -15.113 8.261 1.00 91.56 481 LYS A O 1
ATOM 3950 N N . GLY A 1 482 ? 16.556 -14.492 7.596 1.00 92.62 482 GLY A N 1
ATOM 3951 C CA . GLY A 1 482 ? 16.126 -15.783 7.065 1.00 92.62 482 GLY A CA 1
ATOM 3952 C C . GLY A 1 482 ? 15.380 -16.688 8.049 1.00 92.62 482 GLY A C 1
ATOM 3953 O O . GLY A 1 482 ? 14.730 -17.622 7.587 1.00 92.62 482 GLY A O 1
ATOM 3954 N N . ASP A 1 483 ? 15.408 -16.403 9.352 1.00 95.44 483 ASP A N 1
ATOM 3955 C CA . ASP A 1 483 ? 14.723 -17.206 10.372 1.00 95.44 483 ASP A CA 1
ATOM 3956 C C . ASP A 1 483 ? 13.294 -16.717 10.598 1.00 95.44 483 ASP A C 1
ATOM 3958 O O . ASP A 1 483 ? 13.045 -15.510 10.596 1.00 95.44 483 ASP A O 1
ATOM 3962 N N . PHE A 1 484 ? 12.354 -17.642 10.816 1.00 97.81 484 PHE A N 1
ATOM 3963 C CA . PHE A 1 484 ? 10.960 -17.298 11.101 1.00 97.81 484 PHE A CA 1
ATOM 3964 C C . PHE A 1 484 ? 10.867 -16.401 12.342 1.00 97.81 484 PHE A C 1
ATOM 3966 O O . PHE A 1 484 ? 11.429 -16.703 13.399 1.00 97.81 484 PHE A O 1
ATOM 3973 N N . TYR A 1 485 ? 10.147 -15.288 12.213 1.00 97.88 485 TYR A N 1
ATOM 3974 C CA . TYR A 1 485 ? 9.938 -14.340 13.301 1.00 97.88 485 TYR A CA 1
ATOM 3975 C C . TYR A 1 485 ? 8.478 -14.284 13.748 1.00 97.88 485 TYR A C 1
ATOM 3977 O O . TYR A 1 485 ? 8.225 -14.251 14.953 1.00 97.88 485 TYR A O 1
ATOM 3985 N N . GLY A 1 486 ? 7.524 -14.296 12.816 1.00 98.06 486 GLY A N 1
ATOM 3986 C CA . GLY A 1 486 ? 6.106 -14.418 13.149 1.00 98.06 486 GLY A CA 1
ATOM 3987 C C . GLY A 1 486 ? 5.153 -13.971 12.046 1.00 98.06 486 GLY A C 1
ATOM 3988 O O . GLY A 1 486 ? 5.568 -13.423 11.026 1.00 98.06 486 GLY A O 1
ATOM 3989 N N . ILE A 1 487 ? 3.862 -14.158 12.303 1.00 98.62 487 ILE A N 1
ATOM 3990 C CA . ILE A 1 487 ? 2.749 -13.686 11.469 1.00 98.62 487 ILE A CA 1
ATOM 3991 C C . ILE A 1 487 ? 2.495 -12.199 11.736 1.00 98.62 487 ILE A C 1
ATOM 3993 O O . ILE A 1 487 ? 2.468 -11.767 12.890 1.00 98.62 487 ILE A O 1
ATOM 3997 N N . TYR A 1 488 ? 2.309 -11.412 10.687 1.00 98.44 488 TYR A N 1
ATOM 3998 C CA . TYR A 1 488 ? 2.012 -9.986 10.754 1.00 98.44 488 TYR A CA 1
ATOM 3999 C C . TYR A 1 488 ? 0.920 -9.624 9.745 1.00 98.44 488 TYR A C 1
ATOM 4001 O O . TYR A 1 488 ? 0.685 -10.349 8.783 1.00 98.44 488 TYR A O 1
ATOM 4009 N N . ALA A 1 489 ? 0.302 -8.463 9.927 1.00 98.06 489 ALA A N 1
ATOM 4010 C CA . ALA A 1 489 ? -0.402 -7.771 8.858 1.00 98.06 489 ALA A CA 1
ATOM 4011 C C . ALA A 1 489 ? 0.502 -6.694 8.256 1.00 98.06 489 ALA A C 1
ATOM 4013 O O . ALA A 1 489 ? 1.092 -5.883 8.983 1.00 98.06 489 ALA A O 1
ATOM 4014 N N . TRP A 1 490 ? 0.590 -6.674 6.929 1.00 98.06 490 TRP A N 1
ATOM 4015 C CA . TRP A 1 490 ? 1.114 -5.543 6.179 1.00 98.06 490 TRP A CA 1
ATOM 4016 C C . TRP A 1 490 ? -0.003 -4.518 6.002 1.00 98.06 490 TRP A C 1
ATOM 4018 O O . TRP A 1 490 ? -0.959 -4.780 5.280 1.00 98.06 490 TRP A O 1
ATOM 4028 N N . GLN A 1 491 ? 0.105 -3.365 6.660 1.00 97.00 491 GLN A N 1
ATOM 4029 C CA . GLN A 1 491 ? -1.005 -2.422 6.789 1.00 97.00 491 GLN A CA 1
ATOM 4030 C C . GLN A 1 491 ? -0.690 -1.050 6.172 1.00 97.00 491 GLN A C 1
ATOM 4032 O O . GLN A 1 491 ? 0.365 -0.446 6.421 1.00 97.00 491 GLN A O 1
ATOM 4037 N N . LEU A 1 492 ? -1.652 -0.533 5.409 1.00 95.75 492 LEU A N 1
ATOM 4038 C CA . LEU A 1 492 ? -1.697 0.814 4.853 1.00 95.75 492 LEU A CA 1
ATOM 4039 C C . LEU A 1 492 ? -1.778 1.869 5.966 1.00 95.75 492 LEU A C 1
ATOM 4041 O O . LEU A 1 492 ? -2.599 1.793 6.881 1.00 95.75 492 LEU A O 1
ATOM 4045 N N . LYS A 1 493 ? -0.934 2.903 5.894 1.00 92.44 493 LYS A N 1
ATOM 4046 C CA . LYS A 1 493 ? -0.906 3.956 6.917 1.00 92.44 493 LYS A CA 1
ATOM 4047 C C . LYS A 1 493 ? -2.029 4.976 6.729 1.00 92.44 493 LYS A C 1
ATOM 4049 O O . LYS A 1 493 ? -2.424 5.308 5.609 1.00 92.44 493 LYS A O 1
ATOM 4054 N N . LYS A 1 494 ? -2.405 5.616 7.843 1.00 90.94 494 LYS A N 1
ATOM 4055 C CA . LYS A 1 494 ? -3.147 6.893 7.912 1.00 90.94 494 LYS A CA 1
ATOM 4056 C C . LYS A 1 494 ? -2.310 8.093 7.429 1.00 90.94 494 LYS A C 1
ATOM 4058 O O . LYS A 1 494 ? -2.068 9.068 8.142 1.00 90.94 494 LYS A O 1
ATOM 4063 N N . HIS A 1 495 ? -1.758 7.964 6.230 1.00 92.44 495 HIS A N 1
ATOM 4064 C CA . HIS A 1 495 ? -0.951 8.980 5.575 1.00 92.44 495 HIS A CA 1
ATOM 4065 C C . HIS A 1 495 ? -1.849 9.914 4.758 1.00 92.44 495 HIS A C 1
ATOM 4067 O O . HIS A 1 495 ? -2.841 9.462 4.199 1.00 92.44 495 HIS A O 1
ATOM 4073 N N . ARG A 1 496 ? -1.470 11.189 4.589 1.00 93.88 496 ARG A N 1
ATOM 4074 C CA . ARG A 1 496 ? -2.251 12.176 3.808 1.00 93.88 496 ARG A CA 1
ATOM 4075 C C . ARG A 1 496 ? -2.635 11.687 2.402 1.00 93.88 496 ARG A C 1
ATOM 4077 O O . ARG A 1 496 ? -3.697 12.042 1.912 1.00 93.88 496 ARG A O 1
ATOM 4084 N N . LYS A 1 497 ? -1.786 10.861 1.760 1.00 94.75 497 LYS A N 1
ATOM 4085 C CA . LYS A 1 497 ? -2.081 10.254 0.446 1.00 94.75 497 LYS A CA 1
ATOM 4086 C C . LYS A 1 497 ? -3.322 9.352 0.553 1.00 94.75 497 LYS A C 1
ATOM 4088 O O . LYS A 1 497 ? -4.186 9.437 -0.301 1.00 94.75 497 LYS A O 1
ATOM 4093 N N . ASN A 1 498 ? -3.442 8.580 1.636 1.00 96.62 498 ASN A N 1
ATOM 4094 C CA . ASN A 1 498 ? -4.612 7.747 1.942 1.00 96.62 498 ASN A CA 1
ATOM 4095 C C . ASN A 1 498 ? -5.818 8.536 2.457 1.00 96.62 498 ASN A C 1
ATOM 4097 O O . ASN A 1 498 ? -6.876 7.958 2.638 1.00 96.62 498 ASN A O 1
ATOM 4101 N N . MET A 1 499 ? -5.671 9.839 2.682 1.00 96.56 499 MET A N 1
ATOM 4102 C CA . MET A 1 499 ? -6.781 10.741 2.982 1.00 96.56 499 MET A CA 1
ATOM 4103 C C . MET A 1 499 ? -7.138 11.613 1.772 1.00 96.56 499 MET A C 1
ATOM 4105 O O . MET A 1 499 ? -7.895 12.549 1.928 1.00 96.56 499 MET A O 1
ATOM 4109 N N . ASN A 1 500 ? -6.532 11.417 0.593 1.00 96.94 500 ASN A N 1
ATOM 4110 C CA . ASN A 1 500 ? -6.629 12.348 -0.543 1.00 96.94 500 ASN A CA 1
ATOM 4111 C C . ASN A 1 500 ? -6.365 13.832 -0.175 1.00 96.94 500 ASN A C 1
ATOM 4113 O O . ASN A 1 500 ? -6.970 14.754 -0.720 1.00 96.94 500 ASN A O 1
ATOM 4117 N N . GLN A 1 501 ? -5.467 14.090 0.785 1.00 97.31 501 GLN A N 1
ATOM 4118 C CA . GLN A 1 501 ? -5.224 15.437 1.299 1.00 97.31 501 GLN A CA 1
ATOM 4119 C C . GLN A 1 501 ? -3.905 16.060 0.829 1.00 97.31 501 GLN A C 1
ATOM 4121 O O . GLN A 1 501 ? -2.857 15.406 0.726 1.00 97.31 501 GLN A O 1
ATOM 4126 N N . LYS A 1 502 ? -3.948 17.375 0.575 1.00 95.38 502 LYS A N 1
ATOM 4127 C CA . LYS A 1 502 ? -2.799 18.169 0.128 1.00 95.38 502 LYS A CA 1
ATOM 4128 C C . LYS A 1 502 ? -2.017 18.705 1.324 1.00 95.38 502 LYS A C 1
ATOM 4130 O O . LYS A 1 502 ? -2.575 19.121 2.328 1.00 95.38 502 LYS A O 1
ATOM 4135 N N . LYS A 1 503 ? -0.688 18.725 1.193 1.00 94.12 503 LYS A N 1
ATOM 4136 C CA . LYS A 1 503 ? 0.223 19.129 2.278 1.00 94.12 503 LYS A CA 1
ATOM 4137 C C . LYS A 1 503 ? 0.247 20.636 2.569 1.00 94.12 503 LYS A C 1
ATOM 4139 O O . LYS A 1 503 ? 0.802 21.003 3.591 1.00 94.12 503 LYS A O 1
ATOM 4144 N N . ALA A 1 504 ? -0.294 21.468 1.679 1.00 94.31 504 ALA A N 1
ATOM 4145 C CA . ALA A 1 504 ? -0.218 22.930 1.731 1.00 94.31 504 ALA A CA 1
ATOM 4146 C C . ALA A 1 504 ? -1.587 23.570 1.434 1.00 94.31 504 ALA A C 1
ATOM 4148 O O . ALA A 1 504 ? -1.699 24.443 0.579 1.00 94.31 504 ALA A O 1
ATOM 4149 N N . ARG A 1 505 ? -2.646 23.058 2.072 1.00 96.44 505 ARG A N 1
ATOM 4150 C CA . ARG A 1 505 ? -4.014 23.575 1.950 1.00 96.44 505 ARG A CA 1
ATOM 4151 C C . ARG A 1 505 ? -4.669 23.567 3.327 1.00 96.44 505 ARG A C 1
ATOM 4153 O O . ARG A 1 505 ? -4.767 22.499 3.925 1.00 96.44 505 ARG A O 1
ATOM 4160 N N . ALA A 1 506 ? -5.087 24.734 3.815 1.00 97.44 506 ALA A N 1
ATOM 4161 C CA . ALA A 1 506 ? -5.594 24.895 5.178 1.00 97.44 506 ALA A CA 1
ATOM 4162 C C . ALA A 1 506 ? -6.904 24.146 5.429 1.00 97.44 506 ALA A C 1
ATOM 4164 O O . ALA A 1 506 ? -7.118 23.638 6.518 1.00 97.44 506 ALA A O 1
ATOM 4165 N N . THR A 1 507 ? -7.730 24.007 4.392 1.00 97.56 507 THR A N 1
ATOM 4166 C CA . THR A 1 507 ? -9.022 23.308 4.434 1.00 97.56 507 THR A CA 1
ATOM 4167 C C . THR A 1 507 ? -8.907 21.781 4.424 1.00 97.56 507 THR A C 1
ATOM 4169 O O . THR A 1 507 ? -9.881 21.085 4.684 1.00 97.56 507 THR A O 1
ATOM 4172 N N . HIS A 1 508 ? -7.718 21.227 4.155 1.00 98.19 508 HIS A N 1
ATOM 4173 C CA . HIS A 1 508 ? -7.468 19.783 4.203 1.00 98.19 508 HIS A CA 1
ATOM 4174 C C . HIS A 1 508 ? -6.844 19.408 5.550 1.00 98.19 508 HIS A C 1
ATOM 4176 O O . HIS A 1 508 ? -5.620 19.285 5.666 1.00 98.19 508 HIS A O 1
ATOM 4182 N N . ILE A 1 509 ? -7.691 19.224 6.563 1.00 98.56 509 ILE A N 1
ATOM 4183 C CA . ILE A 1 509 ? -7.259 18.983 7.944 1.00 98.56 509 ILE A CA 1
ATOM 4184 C C . ILE A 1 509 ? -7.491 17.525 8.324 1.00 98.56 509 ILE A C 1
ATOM 4186 O O . ILE A 1 509 ? -8.530 16.953 8.003 1.00 98.56 509 ILE A O 1
ATOM 4190 N N . HIS A 1 510 ? -6.532 16.914 9.019 1.00 98.06 510 HIS A N 1
ATOM 4191 C CA . HIS A 1 510 ? -6.672 15.580 9.611 1.00 98.06 510 HIS A CA 1
ATOM 4192 C C . HIS A 1 510 ? -6.177 15.602 11.055 1.00 98.06 510 HIS A C 1
ATOM 4194 O O . HIS A 1 510 ? -5.007 15.889 11.303 1.00 98.06 510 HIS A O 1
ATOM 4200 N N . LEU A 1 511 ? -7.073 15.300 11.990 1.00 96.50 511 LEU A N 1
ATOM 4201 C CA . LEU A 1 511 ? -6.850 15.252 13.428 1.00 96.50 511 LEU A CA 1
ATOM 4202 C C . LEU A 1 511 ? -6.816 13.810 13.940 1.00 96.50 511 LEU A C 1
ATOM 4204 O O . LEU A 1 511 ? -7.588 12.948 13.509 1.00 96.50 511 LEU A O 1
ATOM 4208 N N . ASP A 1 512 ? -5.929 13.563 14.898 1.00 94.25 512 ASP A N 1
ATOM 4209 C CA . ASP A 1 512 ? -5.684 12.234 15.455 1.00 94.25 512 ASP A CA 1
ATOM 4210 C C . ASP A 1 512 ? -5.318 12.311 16.933 1.00 94.25 512 ASP A C 1
ATOM 4212 O O . ASP A 1 512 ? -4.362 12.980 17.307 1.00 94.25 512 ASP A O 1
ATOM 4216 N N . GLY A 1 513 ? -6.072 11.630 17.790 1.00 91.50 513 GLY A N 1
ATOM 4217 C CA . GLY A 1 513 ? -5.837 11.633 19.230 1.00 91.50 513 GLY A CA 1
ATOM 4218 C C . GLY A 1 513 ? -7.129 11.552 20.031 1.00 91.50 513 GLY A C 1
ATOM 4219 O O . GLY A 1 513 ? -8.119 10.971 19.584 1.00 91.50 513 GLY A O 1
ATOM 4220 N N . ASN A 1 514 ? -7.107 12.122 21.236 1.00 91.69 514 ASN A N 1
ATOM 4221 C CA . ASN A 1 514 ? -8.275 12.175 22.108 1.00 91.69 514 ASN A CA 1
ATOM 4222 C C . ASN A 1 514 ? -9.009 13.504 21.906 1.00 91.69 514 ASN A C 1
ATOM 4224 O O . ASN A 1 514 ? -8.548 14.552 22.358 1.00 91.69 514 ASN A O 1
ATOM 4228 N N . LEU A 1 515 ? -10.139 13.435 21.208 1.00 89.69 515 LEU A N 1
ATOM 4229 C CA . LEU A 1 515 ? -10.886 14.590 20.703 1.00 89.69 515 LEU A CA 1
ATOM 4230 C C . LEU A 1 515 ? -12.224 14.762 21.428 1.00 89.69 515 LEU A C 1
ATOM 4232 O O . LEU A 1 515 ? -13.158 15.309 20.868 1.00 89.69 515 LEU A O 1
ATOM 4236 N N . ASN A 1 516 ? -12.352 14.265 22.657 1.00 90.88 516 ASN A N 1
ATOM 4237 C CA . ASN A 1 516 ? -13.628 14.297 23.363 1.00 90.88 516 ASN A CA 1
ATOM 4238 C C . ASN A 1 516 ? -14.102 15.722 23.735 1.00 90.88 516 ASN A C 1
ATOM 4240 O O . ASN A 1 516 ? -13.408 16.722 23.545 1.00 90.88 516 ASN A O 1
ATOM 4244 N N . ASP A 1 517 ? -15.282 15.800 24.344 1.00 92.44 517 ASP A N 1
ATOM 4245 C CA . ASP A 1 517 ? -15.918 17.041 24.805 1.00 92.44 517 ASP A CA 1
ATOM 4246 C C . ASP A 1 517 ? -15.019 17.915 25.687 1.00 92.44 517 ASP A C 1
ATOM 4248 O O . ASP A 1 517 ? -15.076 19.138 25.599 1.00 92.44 517 ASP A O 1
ATOM 4252 N N . GLN A 1 518 ? -14.191 17.297 26.535 1.00 92.31 518 GLN A N 1
ATOM 4253 C CA . GLN A 1 518 ? -13.269 18.006 27.423 1.00 92.31 518 GLN A CA 1
ATOM 4254 C C . GLN A 1 518 ? -12.132 18.684 26.642 1.00 92.31 518 GLN A C 1
ATOM 4256 O O . GLN A 1 518 ? -11.542 19.648 27.132 1.00 92.31 518 GLN A O 1
ATOM 4261 N N . TYR A 1 519 ? -11.784 18.163 25.464 1.00 93.50 519 TYR A N 1
ATOM 4262 C CA . TYR A 1 519 ? -10.562 18.526 24.749 1.00 93.50 519 TYR A CA 1
ATOM 4263 C C . TYR A 1 519 ? -10.778 19.249 23.425 1.00 93.50 519 TYR A C 1
ATOM 4265 O O . TYR A 1 519 ? -9.827 19.885 22.968 1.00 93.50 519 TYR A O 1
ATOM 4273 N N . LEU A 1 520 ? -11.958 19.148 22.809 1.00 94.62 520 LEU A N 1
ATOM 4274 C CA . LEU A 1 520 ? -12.246 19.862 21.566 1.00 94.62 520 LEU A CA 1
ATOM 4275 C C . LEU A 1 520 ? -13.708 20.298 21.431 1.00 94.62 520 LEU A C 1
ATOM 4277 O O . LEU A 1 520 ? -13.976 21.480 21.241 1.00 94.62 520 LEU A O 1
ATOM 4281 N N . PHE A 1 521 ? -14.661 19.366 21.500 1.00 93.19 521 PHE A N 1
ATOM 4282 C CA . PHE A 1 521 ? -15.998 19.623 20.949 1.00 93.19 521 PHE A CA 1
ATOM 4283 C C . PHE A 1 521 ? -16.873 20.618 21.729 1.00 93.19 521 PHE A C 1
ATOM 4285 O O . PHE A 1 521 ? -17.847 21.094 21.163 1.00 93.19 521 PHE A O 1
ATOM 4292 N N . LYS A 1 522 ? -16.573 20.946 22.996 1.00 92.19 522 LYS A N 1
ATOM 4293 C CA . LYS A 1 522 ? -17.372 21.889 23.815 1.00 92.19 522 LYS A CA 1
ATOM 4294 C C . LYS A 1 522 ? -16.664 23.226 24.058 1.00 92.19 522 LYS A C 1
ATOM 4296 O O . LYS A 1 522 ? -16.623 23.726 25.181 1.00 92.19 522 LYS A O 1
ATOM 4301 N N . GLY A 1 523 ? -16.055 23.782 23.014 1.00 89.62 523 GLY A N 1
ATOM 4302 C CA . GLY A 1 523 ? -15.439 25.113 23.012 1.00 89.62 523 GLY A CA 1
ATOM 4303 C C . GLY A 1 523 ? -14.094 25.231 23.736 1.00 89.62 523 GLY A C 1
ATOM 4304 O O . GLY A 1 523 ? -13.472 26.289 23.696 1.00 89.62 523 GLY A O 1
ATOM 4305 N N . THR A 1 524 ? -13.618 24.163 24.382 1.00 90.25 524 THR A N 1
ATOM 4306 C CA . THR A 1 524 ? -12.276 24.100 24.977 1.00 90.25 524 THR A CA 1
ATOM 4307 C C . THR A 1 524 ? -11.351 23.327 24.052 1.00 90.25 524 THR A C 1
ATOM 4309 O O . THR A 1 524 ? -11.667 22.195 23.704 1.00 90.25 524 THR A O 1
ATOM 4312 N N . ILE A 1 525 ? -10.185 23.890 23.716 1.00 96.75 525 ILE A N 1
ATOM 4313 C CA . ILE A 1 525 ? -9.186 23.213 22.879 1.00 96.75 525 ILE A CA 1
ATOM 4314 C C . ILE A 1 525 ? -7.956 22.858 23.709 1.00 96.75 525 ILE A C 1
ATOM 4316 O O . ILE A 1 525 ? -7.203 23.721 24.157 1.00 96.75 525 ILE A O 1
ATOM 4320 N N . SER A 1 526 ? -7.722 21.559 23.880 1.00 96.56 526 SER A N 1
ATOM 4321 C CA . SER A 1 526 ? -6.509 21.021 24.495 1.00 96.56 526 SER A CA 1
ATOM 4322 C C . SER A 1 526 ? -5.531 20.554 23.417 1.00 96.56 526 SER A C 1
ATOM 4324 O O . SER A 1 526 ? -5.461 19.370 23.093 1.00 96.56 526 SER A O 1
ATOM 4326 N N . TRP A 1 527 ? -4.733 21.481 22.884 1.00 95.62 527 TRP A N 1
ATOM 4327 C CA . TRP A 1 527 ? -3.786 21.243 21.779 1.00 95.62 527 TRP A CA 1
ATOM 4328 C C . TRP A 1 527 ? -2.730 20.155 22.022 1.00 95.62 527 TRP A C 1
ATOM 4330 O O . TRP A 1 527 ? -2.069 19.719 21.088 1.00 95.62 527 TRP A O 1
ATOM 4340 N N . ASN A 1 528 ? -2.545 19.712 23.266 1.00 94.75 528 ASN A N 1
ATOM 4341 C CA . ASN A 1 528 ? -1.646 18.614 23.626 1.00 94.75 528 ASN A CA 1
ATOM 4342 C C . ASN A 1 528 ? -2.323 17.228 23.618 1.00 94.75 528 ASN A C 1
ATOM 4344 O O . ASN A 1 528 ? -1.700 16.254 24.041 1.00 94.75 528 ASN A O 1
ATOM 4348 N N . ARG A 1 529 ? -3.599 17.131 23.216 1.00 94.06 529 ARG A N 1
ATOM 4349 C CA . ARG A 1 529 ? -4.384 15.881 23.223 1.00 94.06 529 ARG A CA 1
ATOM 4350 C C . ARG A 1 529 ? -4.596 15.262 21.845 1.00 94.06 529 ARG A C 1
ATOM 4352 O O . ARG A 1 529 ? -4.969 14.089 21.783 1.00 94.06 529 ARG A O 1
ATOM 4359 N N . PHE A 1 530 ? -4.339 16.008 20.776 1.00 94.06 530 PHE A N 1
ATOM 4360 C CA . PHE A 1 530 ? -4.483 15.541 19.402 1.00 94.06 530 PHE A CA 1
ATOM 4361 C C . PHE A 1 530 ? -3.416 16.141 18.485 1.00 94.06 530 PHE A C 1
ATOM 4363 O O . PHE A 1 530 ? -2.966 17.267 18.683 1.00 94.06 530 PHE A O 1
ATOM 4370 N N . GLU A 1 531 ? -3.019 15.377 17.477 1.00 95.06 531 GLU A N 1
ATOM 4371 C CA . GLU A 1 531 ? -2.100 15.776 16.421 1.00 95.06 531 GLU A CA 1
ATOM 4372 C C . GLU A 1 531 ? -2.871 16.413 15.259 1.00 95.06 531 GLU A C 1
ATOM 4374 O O . GLU A 1 531 ? -3.919 15.906 14.857 1.00 95.06 531 GLU A O 1
ATOM 4379 N N . VAL A 1 532 ? -2.311 17.460 14.655 1.00 96.88 532 VAL A N 1
ATOM 4380 C CA . VAL A 1 532 ? -2.689 17.937 13.320 1.00 96.88 532 VAL A CA 1
ATOM 4381 C C . VAL A 1 532 ? -1.786 17.224 12.318 1.00 96.88 532 VAL A C 1
ATOM 4383 O O . VAL A 1 532 ? -0.619 17.572 12.126 1.00 96.88 532 VAL A O 1
ATOM 4386 N N . ARG A 1 533 ? -2.298 16.150 11.715 1.00 95.44 533 ARG A N 1
ATOM 4387 C CA . ARG A 1 533 ? -1.531 15.280 10.813 1.00 95.44 533 ARG A CA 1
ATOM 4388 C C . ARG A 1 533 ? -1.348 15.890 9.430 1.00 95.44 533 ARG A C 1
ATOM 4390 O O . ARG A 1 533 ? -0.307 15.651 8.810 1.00 95.44 533 ARG A O 1
ATOM 4397 N N . THR A 1 534 ? -2.334 16.646 8.963 1.00 96.00 534 THR A N 1
ATOM 4398 C CA . THR A 1 534 ? -2.346 17.360 7.680 1.00 96.00 534 THR A CA 1
ATOM 4399 C C . THR A 1 534 ? -3.047 18.704 7.900 1.00 96.00 534 THR A C 1
ATOM 4401 O O . THR A 1 534 ? -4.013 18.711 8.667 1.00 96.00 534 THR A O 1
ATOM 4404 N N . PRO A 1 535 ? -2.591 19.815 7.283 1.00 96.44 535 PRO A N 1
ATOM 4405 C CA . PRO A 1 535 ? -1.433 19.959 6.381 1.00 96.44 535 PRO A CA 1
ATOM 4406 C C . PRO A 1 535 ? -0.061 19.795 7.074 1.00 96.44 535 PRO A C 1
ATOM 4408 O O . PRO A 1 535 ? 0.022 19.496 8.262 1.00 96.44 535 PRO A O 1
ATOM 4411 N N . LYS A 1 536 ? 1.037 19.874 6.306 1.00 92.44 536 LYS A N 1
ATOM 4412 C CA . LYS A 1 536 ? 2.420 19.717 6.804 1.00 92.44 536 LYS A CA 1
ATOM 4413 C C . LYS A 1 536 ? 3.136 21.067 6.857 1.00 92.44 536 LYS A C 1
ATOM 4415 O O . LYS A 1 536 ? 2.718 22.005 6.191 1.00 92.44 536 LYS A O 1
ATOM 4420 N N . THR A 1 537 ? 4.245 21.122 7.600 1.00 91.25 537 THR A N 1
ATOM 4421 C CA . THR A 1 537 ? 5.051 22.344 7.787 1.00 91.25 537 THR A CA 1
ATOM 4422 C C . THR A 1 537 ? 4.240 23.449 8.470 1.00 91.25 537 THR A C 1
ATOM 4424 O O . THR A 1 537 ? 4.081 24.540 7.940 1.00 91.25 537 THR A O 1
ATOM 4427 N N . LEU A 1 538 ? 3.689 23.133 9.642 1.00 96.19 538 LEU A N 1
ATOM 4428 C CA . LEU A 1 538 ? 2.971 24.084 10.493 1.00 96.19 538 LEU A CA 1
ATOM 4429 C C . LEU A 1 538 ? 3.907 24.684 11.550 1.00 96.19 538 LEU A C 1
ATOM 4431 O O . LEU A 1 538 ? 5.007 24.172 11.760 1.00 96.19 538 LEU A O 1
ATOM 4435 N N . TYR A 1 539 ? 3.465 25.739 12.232 1.00 96.69 539 TYR A N 1
ATOM 4436 C CA . TYR A 1 539 ? 4.210 26.431 13.283 1.00 96.69 539 TYR A CA 1
ATOM 4437 C C . TYR A 1 539 ? 3.404 26.535 14.578 1.00 96.69 539 TYR A C 1
ATOM 4439 O O . TYR A 1 539 ? 2.196 26.773 14.568 1.00 96.69 539 TYR A O 1
ATOM 4447 N N . THR A 1 540 ? 4.088 26.363 15.708 1.00 96.69 540 THR A N 1
ATOM 4448 C CA . THR A 1 540 ? 3.500 26.524 17.041 1.00 96.69 540 THR A CA 1
ATOM 4449 C C . THR A 1 540 ? 3.460 27.993 17.451 1.00 96.69 540 THR A C 1
ATOM 4451 O O . THR A 1 540 ? 4.225 28.810 16.940 1.00 96.69 540 THR A O 1
ATOM 4454 N N . VAL A 1 541 ? 2.643 28.332 18.453 1.00 95.31 541 VAL A N 1
ATOM 4455 C CA . VAL A 1 541 ? 2.614 29.681 19.062 1.00 95.31 541 VAL A CA 1
ATOM 4456 C C . VAL A 1 541 ? 3.973 30.149 19.592 1.00 95.31 541 VAL A C 1
ATOM 4458 O O . VAL A 1 541 ? 4.179 31.346 19.749 1.00 95.31 541 VAL A O 1
ATOM 4461 N N . GLN A 1 542 ? 4.912 29.230 19.847 1.00 93.19 542 GLN A N 1
ATOM 4462 C CA . GLN A 1 542 ? 6.287 29.558 20.244 1.00 93.19 542 GLN A CA 1
ATOM 4463 C C . GLN A 1 542 ? 7.229 29.807 19.050 1.00 93.19 542 GLN A C 1
ATOM 4465 O O . GLN A 1 542 ? 8.432 29.939 19.254 1.00 93.19 542 GLN A O 1
ATOM 4470 N N . GLY A 1 543 ? 6.723 29.828 17.813 1.00 90.94 543 GLY A N 1
ATOM 4471 C CA . GLY A 1 543 ? 7.515 30.047 16.597 1.00 90.94 543 GLY A CA 1
ATOM 4472 C C . GLY A 1 543 ? 8.331 28.834 16.135 1.00 90.94 543 GLY A C 1
ATOM 4473 O O . GLY A 1 543 ? 9.108 28.948 15.191 1.00 90.94 543 GLY A O 1
ATOM 4474 N N . ASN A 1 544 ? 8.155 27.667 16.760 1.00 93.75 544 ASN A N 1
ATOM 4475 C CA . ASN A 1 544 ? 8.832 26.434 16.360 1.00 93.75 544 ASN A CA 1
ATOM 4476 C C . ASN A 1 544 ? 8.038 25.708 15.273 1.00 93.75 544 ASN A C 1
ATOM 4478 O O . ASN A 1 544 ? 6.812 25.797 15.241 1.00 93.75 544 ASN A O 1
ATOM 4482 N N . VAL A 1 545 ? 8.716 24.923 14.432 1.00 94.50 545 VAL A N 1
ATOM 4483 C CA . VAL A 1 545 ? 8.028 23.997 13.522 1.00 94.50 545 VAL A CA 1
ATOM 4484 C C . VAL A 1 545 ? 7.215 23.004 14.356 1.00 94.50 545 VAL A C 1
ATOM 4486 O O . VAL A 1 545 ? 7.716 22.426 15.321 1.00 94.50 545 VAL A O 1
ATOM 4489 N N . TYR A 1 546 ? 5.949 22.826 13.994 1.00 93.88 546 TYR A N 1
ATOM 4490 C CA . TYR A 1 546 ? 5.030 21.909 14.648 1.00 93.88 546 TYR A CA 1
ATOM 4491 C C . TYR A 1 546 ? 5.488 20.462 14.444 1.00 93.88 546 TYR A C 1
ATOM 4493 O O . TYR A 1 546 ? 5.472 19.929 13.331 1.00 93.88 546 TYR A O 1
ATOM 4501 N N . ASP A 1 547 ? 5.868 19.822 15.547 1.00 82.00 547 ASP A N 1
ATOM 4502 C CA . ASP A 1 547 ? 6.122 18.390 15.615 1.00 82.00 547 ASP A CA 1
ATOM 4503 C C . ASP A 1 547 ? 4.834 17.681 16.038 1.00 82.00 547 ASP A C 1
ATOM 4505 O O . ASP A 1 547 ? 4.443 17.710 17.207 1.00 82.00 547 ASP A O 1
ATOM 4509 N N . GLY A 1 548 ? 4.176 17.031 15.079 1.00 82.12 548 GLY A N 1
ATOM 4510 C CA . GLY A 1 548 ? 2.947 16.278 15.326 1.00 82.12 548 GLY A CA 1
ATOM 4511 C C . GLY A 1 548 ? 3.089 15.186 16.389 1.00 82.12 548 GLY A C 1
ATOM 4512 O O . GLY A 1 548 ? 2.087 14.834 16.988 1.00 82.12 548 GLY A O 1
ATOM 4513 N N . ASN A 1 549 ? 4.301 14.703 16.694 1.00 78.62 549 ASN A N 1
ATOM 4514 C CA . ASN A 1 549 ? 4.514 13.699 17.746 1.00 78.62 549 ASN A CA 1
ATOM 4515 C C . ASN A 1 549 ? 4.473 14.284 19.167 1.00 78.62 549 ASN A C 1
ATOM 4517 O O . ASN A 1 549 ? 4.323 13.546 20.141 1.00 78.62 549 ASN A O 1
ATOM 4521 N N . SER A 1 550 ? 4.639 15.603 19.297 1.00 86.00 550 SER A N 1
ATOM 4522 C CA . SER A 1 550 ? 4.552 16.336 20.562 1.00 86.00 550 SER A CA 1
ATOM 4523 C C . SER A 1 550 ? 3.593 17.518 20.404 1.00 86.00 550 SER A C 1
ATOM 4525 O O . SER A 1 550 ? 4.051 18.663 20.424 1.00 86.00 550 SER A O 1
ATOM 4527 N N . PRO A 1 551 ? 2.274 17.278 20.250 1.00 90.62 551 PRO A N 1
ATOM 4528 C CA . PRO A 1 551 ? 1.326 18.310 19.849 1.00 90.62 551 PRO A CA 1
ATOM 4529 C C . PRO A 1 551 ? 1.349 19.559 20.733 1.00 90.62 551 PRO A C 1
ATOM 4531 O O . PRO A 1 551 ? 1.371 19.489 21.969 1.00 90.62 551 PRO A O 1
ATOM 4534 N N . LYS A 1 552 ? 1.346 20.718 20.072 1.00 95.00 552 LYS A N 1
ATOM 4535 C CA . LYS A 1 552 ? 1.311 22.057 20.666 1.00 95.00 552 LYS A CA 1
ATOM 4536 C C . LYS A 1 552 ? 0.321 22.938 19.923 1.00 95.00 552 LYS A C 1
ATOM 4538 O O . LYS A 1 552 ? -0.052 22.658 18.790 1.00 95.00 552 LYS A O 1
ATOM 4543 N N . GLU A 1 553 ? -0.069 24.025 20.571 1.00 96.69 553 GLU A N 1
ATOM 4544 C CA . GLU A 1 553 ? -0.937 25.023 19.964 1.00 96.69 553 GLU A CA 1
ATOM 4545 C C . GLU A 1 553 ? -0.290 25.664 18.735 1.00 96.69 553 GLU A C 1
ATOM 4547 O O . GLU A 1 553 ? 0.889 26.036 18.772 1.00 96.69 553 GLU A O 1
ATOM 4552 N N . LEU A 1 554 ? -1.076 25.785 17.664 1.00 97.62 554 LEU A N 1
ATOM 4553 C CA . LEU A 1 554 ? -0.676 26.424 16.415 1.00 97.62 554 LEU A CA 1
ATOM 4554 C C . LEU A 1 554 ? -0.673 27.950 16.538 1.00 97.62 554 LEU A C 1
ATOM 4556 O O . LEU A 1 554 ? -1.453 28.538 17.292 1.00 97.62 554 LEU A O 1
ATOM 4560 N N . ILE A 1 555 ? 0.221 28.585 15.787 1.00 96.88 555 ILE A N 1
ATOM 4561 C CA . ILE A 1 555 ? 0.312 30.042 15.713 1.00 96.88 555 ILE A CA 1
ATOM 4562 C C . ILE A 1 555 ? -0.917 30.647 15.018 1.00 96.88 555 ILE A C 1
ATOM 4564 O O . ILE A 1 555 ? -1.465 30.036 14.107 1.00 96.88 555 ILE A O 1
ATOM 4568 N N . ASP A 1 556 ? -1.335 31.836 15.450 1.00 96.44 556 ASP A N 1
ATOM 4569 C CA . ASP A 1 556 ? -2.378 32.654 14.820 1.00 96.44 556 ASP A CA 1
ATOM 4570 C C . ASP A 1 556 ? -1.916 34.110 14.671 1.00 96.44 556 ASP A C 1
ATOM 4572 O O . ASP A 1 556 ? -0.838 34.474 15.142 1.00 96.44 556 ASP A O 1
ATOM 4576 N N . GLU A 1 557 ? -2.755 34.941 14.051 1.00 94.88 557 GLU A N 1
ATOM 4577 C CA . GLU A 1 557 ? -2.522 36.371 13.815 1.00 94.88 557 GLU A CA 1
ATOM 4578 C C . GLU A 1 557 ? -2.318 37.221 15.077 1.00 94.88 557 GLU A C 1
ATOM 4580 O O . GLU A 1 557 ? -1.744 38.306 15.002 1.00 94.88 557 GLU A O 1
ATOM 4585 N N . ASN A 1 558 ? -2.733 36.724 16.245 1.00 93.69 558 ASN A N 1
ATOM 4586 C CA . ASN A 1 558 ? -2.557 37.418 17.520 1.00 93.69 558 ASN A CA 1
ATOM 4587 C C . ASN A 1 558 ? -1.197 37.116 18.163 1.00 93.69 558 ASN A C 1
ATOM 4589 O O . ASN A 1 558 ? -0.818 37.746 19.155 1.00 93.69 558 ASN A O 1
ATOM 4593 N N . SER A 1 559 ? -0.452 36.146 17.629 1.00 93.25 559 SER A N 1
ATOM 4594 C CA . SER A 1 559 ? 0.870 35.810 18.132 1.00 93.25 559 SER A CA 1
ATOM 4595 C C . SER A 1 559 ? 1.896 36.886 17.763 1.00 93.25 559 SER A C 1
ATOM 4597 O O . SER A 1 559 ? 2.020 37.237 16.587 1.00 93.25 559 SER A O 1
ATOM 4599 N N . PRO A 1 560 ? 2.754 37.321 18.707 1.00 91.69 560 PRO A N 1
ATOM 4600 C CA . PRO A 1 560 ? 3.867 38.223 18.402 1.00 91.69 560 PRO A CA 1
ATOM 4601 C C . PRO A 1 560 ? 4.912 37.602 17.457 1.00 91.69 560 PRO A C 1
ATOM 4603 O O . PRO A 1 560 ? 5.841 38.284 17.039 1.00 91.69 560 PRO A O 1
ATOM 4606 N N . LEU A 1 561 ? 4.791 36.306 17.145 1.00 92.06 561 LEU A N 1
ATOM 4607 C CA . LEU A 1 561 ? 5.688 35.564 16.261 1.00 92.06 561 LEU A CA 1
ATOM 4608 C C . LEU A 1 561 ? 5.054 35.234 14.897 1.00 92.06 561 LEU A C 1
ATOM 4610 O O . LEU A 1 561 ? 5.664 34.482 14.138 1.00 92.06 561 LEU A O 1
ATOM 4614 N N . TYR A 1 562 ? 3.836 35.707 14.594 1.00 89.81 562 TYR A N 1
ATOM 4615 C CA . TYR A 1 562 ? 3.082 35.304 13.396 1.00 89.81 562 TYR A CA 1
ATOM 4616 C C . TYR A 1 562 ? 3.723 35.767 12.089 1.00 89.81 562 TYR A C 1
ATOM 4618 O O . TYR A 1 562 ? 3.894 34.975 11.167 1.00 89.81 562 TYR A O 1
ATOM 4626 N N . ILE A 1 563 ? 4.117 37.034 12.022 1.00 77.50 563 ILE A N 1
ATOM 4627 C CA . ILE A 1 563 ? 4.847 37.605 10.893 1.00 77.50 563 ILE A CA 1
ATOM 4628 C C . ILE A 1 563 ? 5.890 38.536 11.494 1.00 77.50 563 ILE A C 1
ATOM 4630 O O . ILE A 1 563 ? 5.543 39.522 12.140 1.00 77.50 563 ILE A O 1
ATOM 4634 N N . VAL A 1 564 ? 7.160 38.179 11.322 1.00 77.12 564 VAL A N 1
ATOM 4635 C CA . VAL A 1 564 ? 8.296 38.995 11.753 1.00 77.12 564 VAL A CA 1
ATOM 4636 C C . VAL A 1 564 ? 8.967 39.563 10.505 1.00 77.12 564 VAL A C 1
ATOM 4638 O O . VAL A 1 564 ? 9.068 38.874 9.485 1.00 77.12 564 VAL A O 1
ATOM 4641 N N . ASP A 1 565 ? 9.396 40.824 10.571 1.00 79.12 565 ASP A N 1
ATOM 4642 C CA . ASP A 1 565 ? 10.133 41.465 9.481 1.00 79.12 565 ASP A CA 1
ATOM 4643 C C . ASP A 1 565 ? 11.370 40.623 9.097 1.00 79.12 565 ASP A C 1
ATOM 4645 O O . ASP A 1 565 ? 11.993 39.983 9.947 1.00 79.12 565 ASP A O 1
ATOM 4649 N N . ASP A 1 566 ? 11.708 40.605 7.804 1.00 85.06 566 ASP A N 1
ATOM 4650 C CA . ASP A 1 566 ? 12.838 39.868 7.210 1.00 85.06 566 ASP A CA 1
ATOM 4651 C C . ASP A 1 566 ? 12.762 38.318 7.226 1.00 85.06 566 ASP A C 1
ATOM 4653 O O . ASP A 1 566 ? 13.743 37.645 6.890 1.00 85.06 566 ASP A O 1
ATOM 4657 N N . GLU A 1 567 ? 11.613 37.704 7.544 1.00 89.50 567 GLU A N 1
ATOM 4658 C CA . GLU A 1 567 ? 11.455 36.243 7.435 1.00 89.50 567 GLU A CA 1
ATOM 4659 C C . GLU A 1 567 ? 11.340 35.739 5.978 1.00 89.50 567 GLU A C 1
ATOM 4661 O O . GLU A 1 567 ? 10.664 36.358 5.149 1.00 89.50 567 GLU A O 1
ATOM 4666 N N . PRO A 1 568 ? 11.918 34.562 5.649 1.00 93.50 568 PRO A N 1
ATOM 4667 C CA . PRO A 1 568 ? 11.724 33.928 4.349 1.00 93.50 568 PRO A CA 1
ATOM 4668 C C . PRO A 1 568 ? 10.243 33.709 4.013 1.00 93.50 568 PRO A C 1
ATOM 4670 O O . PRO A 1 568 ? 9.472 33.216 4.838 1.00 93.50 568 PRO A O 1
ATOM 4673 N N . ASP A 1 569 ? 9.869 33.952 2.755 1.00 92.31 569 ASP A N 1
ATOM 4674 C CA . ASP A 1 569 ? 8.502 33.761 2.242 1.00 92.31 569 ASP A CA 1
ATOM 4675 C C . ASP A 1 569 ? 7.913 32.373 2.544 1.00 92.31 569 ASP A C 1
ATOM 4677 O O . ASP A 1 569 ? 6.709 32.238 2.758 1.00 92.31 569 ASP A O 1
ATOM 4681 N N . SER A 1 570 ? 8.746 31.328 2.554 1.00 91.88 570 SER A N 1
ATOM 4682 C CA . SER A 1 570 ? 8.323 29.962 2.878 1.00 91.88 570 SER A CA 1
ATOM 4683 C C . SER A 1 570 ? 7.871 29.811 4.332 1.00 91.88 570 SER A C 1
ATOM 4685 O O . SER A 1 570 ? 6.918 29.080 4.591 1.00 91.88 570 SER A O 1
ATOM 4687 N N . ILE A 1 571 ? 8.521 30.514 5.264 1.00 94.19 571 ILE A N 1
ATOM 4688 C CA . ILE A 1 571 ? 8.158 30.531 6.685 1.00 94.19 571 ILE A CA 1
ATOM 4689 C C . ILE A 1 571 ? 6.890 31.359 6.878 1.00 94.19 571 ILE A C 1
ATOM 4691 O O . ILE A 1 571 ? 5.957 30.880 7.520 1.00 94.19 571 ILE A O 1
ATOM 4695 N N . ARG A 1 572 ? 6.809 32.547 6.261 1.00 93.44 572 ARG A N 1
ATOM 4696 C CA . ARG A 1 572 ? 5.614 33.404 6.329 1.00 93.44 572 ARG A CA 1
ATOM 4697 C C . ARG A 1 572 ? 4.358 32.656 5.869 1.00 93.44 572 ARG A C 1
ATOM 4699 O O . ARG A 1 572 ? 3.403 32.547 6.630 1.00 93.44 572 ARG A O 1
ATOM 4706 N N . LYS A 1 573 ? 4.407 32.021 4.692 1.00 94.31 573 LYS A N 1
ATOM 4707 C CA . LYS A 1 573 ? 3.295 31.209 4.156 1.00 94.31 573 LYS A CA 1
ATOM 4708 C C . LYS A 1 573 ? 2.920 30.028 5.052 1.00 94.31 573 LYS A C 1
ATOM 4710 O O . LYS A 1 573 ? 1.754 29.661 5.139 1.00 94.31 573 LYS A O 1
ATOM 4715 N N . ALA A 1 574 ? 3.897 29.402 5.706 1.00 95.44 574 ALA A N 1
ATOM 4716 C CA . ALA A 1 574 ? 3.646 28.296 6.627 1.00 95.44 574 ALA A CA 1
ATOM 4717 C C . ALA A 1 574 ? 2.969 28.758 7.929 1.00 95.44 574 ALA A C 1
ATOM 4719 O O . ALA A 1 574 ? 2.125 28.042 8.474 1.00 95.44 574 ALA A O 1
ATOM 4720 N N . LYS A 1 575 ? 3.303 29.955 8.423 1.00 96.44 575 LYS A N 1
ATOM 4721 C CA . LYS A 1 575 ? 2.613 30.571 9.562 1.00 96.44 575 LYS A CA 1
ATOM 4722 C C . LYS A 1 575 ? 1.196 30.999 9.185 1.00 96.44 575 LYS A C 1
ATOM 4724 O O . LYS A 1 575 ? 0.282 30.644 9.919 1.00 96.44 575 LYS A O 1
ATOM 4729 N N . GLU A 1 576 ? 1.000 31.619 8.018 1.00 96.00 576 GLU A N 1
ATOM 4730 C CA . GLU A 1 576 ? -0.330 31.931 7.459 1.00 96.00 576 GLU A CA 1
ATOM 4731 C C . GLU A 1 576 ? -1.214 30.677 7.370 1.00 96.00 576 GLU A C 1
ATOM 4733 O O . GLU A 1 576 ? -2.314 30.642 7.919 1.00 96.00 576 GLU A O 1
ATOM 4738 N N . LEU A 1 577 ? -0.677 29.592 6.798 1.00 97.44 577 LEU A N 1
ATOM 4739 C CA . LEU A 1 577 ? -1.336 28.285 6.758 1.00 97.44 577 LEU A CA 1
ATOM 4740 C C . LEU A 1 577 ? -1.690 27.765 8.162 1.00 97.44 577 LEU A C 1
ATOM 4742 O O . LEU A 1 577 ? -2.744 27.167 8.353 1.00 97.44 577 LEU A O 1
ATOM 4746 N N . SER A 1 578 ? -0.812 27.969 9.148 1.00 98.06 578 SER A N 1
ATOM 4747 C CA . SER A 1 578 ? -1.045 27.531 10.531 1.00 98.06 578 SER A CA 1
ATOM 4748 C C . SER A 1 578 ? -2.181 28.296 11.203 1.00 98.06 578 SER A C 1
ATOM 4750 O O . SER A 1 578 ? -2.973 27.673 11.911 1.00 98.06 578 SER A O 1
ATOM 4752 N N . ALA A 1 579 ? -2.286 29.604 10.952 1.00 98.12 579 ALA A N 1
ATOM 4753 C CA . ALA A 1 579 ? -3.365 30.435 11.474 1.00 98.12 579 ALA A CA 1
ATOM 4754 C C . ALA A 1 579 ? -4.722 30.039 10.887 1.00 98.12 579 ALA A C 1
ATOM 4756 O O . ALA A 1 579 ? -5.677 29.857 11.637 1.00 98.12 579 ALA A O 1
ATOM 4757 N N . GLU A 1 580 ? -4.792 29.816 9.574 1.00 98.19 580 GLU A N 1
ATOM 4758 C CA . GLU A 1 580 ? -6.026 29.389 8.904 1.00 98.19 580 GLU A CA 1
ATOM 4759 C C . GLU A 1 580 ? -6.472 27.992 9.380 1.00 98.19 580 GLU A C 1
ATOM 4761 O O . GLU A 1 580 ? -7.633 27.777 9.726 1.00 98.19 580 GLU A O 1
ATOM 4766 N N . VAL A 1 581 ? -5.536 27.044 9.530 1.00 98.56 581 VAL A N 1
ATOM 4767 C CA . VAL A 1 581 ? -5.831 25.725 10.128 1.00 98.56 581 VAL A CA 1
ATOM 4768 C C . VAL A 1 581 ? -6.337 25.866 11.565 1.00 98.56 581 VAL A C 1
ATOM 47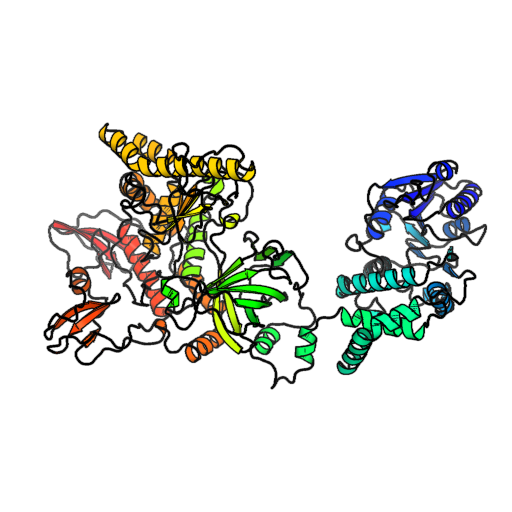70 O O . VAL A 1 581 ? -7.289 25.187 11.958 1.00 98.56 581 VAL A O 1
ATOM 4773 N N . LYS A 1 582 ? -5.717 26.742 12.365 1.00 98.31 582 LYS A N 1
ATOM 4774 C CA . LYS A 1 582 ? -6.159 27.009 13.736 1.00 98.31 582 LYS A CA 1
ATOM 4775 C C . LYS A 1 582 ? -7.577 27.569 13.771 1.00 98.31 582 LYS A C 1
ATOM 4777 O O .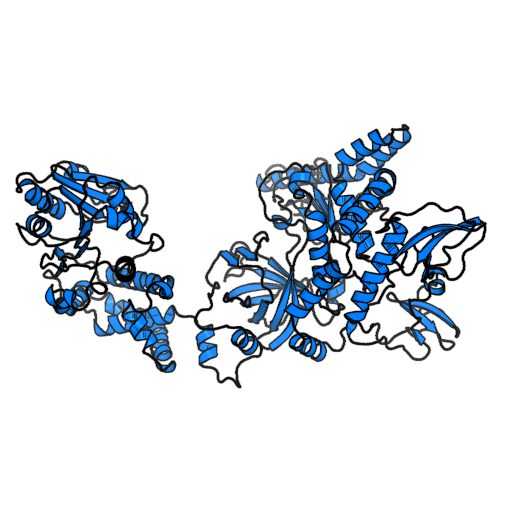 LYS A 1 582 ? -8.358 27.111 14.603 1.00 98.31 582 LYS A O 1
ATOM 4782 N N . GLN A 1 583 ? -7.919 28.475 12.859 1.00 98.38 583 GLN A N 1
ATOM 4783 C CA . GLN A 1 583 ? -9.257 29.047 12.745 1.00 98.38 583 GLN A CA 1
ATOM 4784 C C . GLN A 1 583 ? -10.318 27.967 12.492 1.00 98.38 583 GLN A C 1
ATOM 4786 O O . GLN A 1 583 ? -11.308 27.918 13.215 1.00 98.38 583 GLN A O 1
ATOM 4791 N N . HIS A 1 584 ? -10.093 27.045 11.552 1.00 98.62 584 HIS A N 1
ATOM 4792 C CA . HIS A 1 584 ? -11.030 25.944 11.288 1.00 98.62 584 HIS A CA 1
ATOM 4793 C C . HIS A 1 584 ? -11.204 24.997 12.490 1.00 98.62 584 HIS A C 1
ATOM 4795 O O . HIS A 1 584 ? -12.309 24.547 12.787 1.00 98.62 584 HIS A O 1
ATOM 4801 N N . ILE A 1 585 ? -10.127 24.704 13.231 1.00 98.50 585 ILE A N 1
ATOM 4802 C CA . ILE A 1 585 ? -10.210 23.884 14.456 1.00 98.50 585 ILE A CA 1
ATOM 4803 C C . ILE A 1 585 ? -10.959 24.638 15.568 1.00 98.50 585 ILE A C 1
ATOM 4805 O O . ILE A 1 585 ? -11.732 24.038 16.320 1.00 98.50 585 ILE A O 1
ATOM 4809 N N . GLN A 1 586 ? -10.752 25.953 15.673 1.00 98.00 586 GLN A N 1
ATOM 4810 C CA . GLN A 1 586 ? -11.511 26.812 16.579 1.00 98.00 586 GLN A CA 1
ATOM 4811 C C . GLN A 1 586 ? -12.992 26.818 16.220 1.00 98.00 586 GLN A C 1
ATOM 4813 O O . GLN A 1 586 ? -13.820 26.638 17.109 1.00 98.00 586 GLN A O 1
ATOM 4818 N N . GLU A 1 587 ? -13.329 26.928 14.942 1.00 98.00 587 GLU A N 1
ATOM 4819 C CA . GLU A 1 587 ? -14.706 26.867 14.465 1.00 98.00 587 GLU A CA 1
ATOM 4820 C C . GLU A 1 587 ? -15.379 25.534 14.830 1.00 98.00 587 GLU A C 1
ATOM 4822 O O . GLU A 1 587 ? -16.436 25.537 15.465 1.00 98.00 587 GLU A O 1
ATOM 4827 N N . LEU A 1 588 ? -14.713 24.402 14.560 1.00 98.25 588 LEU A N 1
ATOM 4828 C CA . LEU A 1 588 ? -15.176 23.069 14.971 1.00 98.25 588 LEU A CA 1
ATOM 4829 C C . LEU A 1 588 ? -15.474 23.003 16.475 1.00 98.25 588 LEU A C 1
ATOM 4831 O O . LEU A 1 588 ? -16.491 22.441 16.885 1.00 98.25 588 LEU A O 1
ATOM 4835 N N . SER A 1 589 ? -14.609 23.589 17.312 1.00 97.50 589 SER A N 1
ATOM 4836 C CA . SER A 1 589 ? -14.807 23.594 18.767 1.00 97.50 589 SER A CA 1
ATOM 4837 C C . SER A 1 589 ? -16.086 24.321 19.198 1.00 97.50 589 SER A C 1
ATOM 4839 O O . SER A 1 589 ? -16.642 24.003 20.249 1.00 97.50 589 SER A O 1
ATOM 4841 N N . GLN A 1 590 ? -16.572 25.271 18.392 1.00 97.44 590 GLN A N 1
ATOM 4842 C CA . GLN A 1 590 ? -17.766 26.070 18.676 1.00 97.44 590 GLN A CA 1
ATOM 4843 C C . GLN A 1 590 ? -19.057 25.457 18.121 1.00 97.44 590 GLN A C 1
ATOM 4845 O O . GLN A 1 590 ? -20.144 25.901 18.479 1.00 97.44 590 GLN A O 1
ATOM 4850 N N . TYR A 1 591 ? -19.003 24.414 17.289 1.00 97.56 591 TYR A N 1
ATOM 4851 C CA . TYR A 1 591 ? -20.223 23.822 16.725 1.00 97.56 591 TYR A CA 1
ATOM 4852 C C . TYR A 1 591 ? -21.206 23.329 17.786 1.00 97.56 591 TYR A C 1
ATOM 4854 O O . TYR A 1 591 ? -22.415 23.417 17.585 1.00 97.56 591 TYR A O 1
ATOM 4862 N N . TRP A 1 592 ? -20.716 22.882 18.945 1.00 96.19 592 TRP A N 1
ATOM 4863 C CA . TRP A 1 592 ? -21.589 22.518 20.056 1.00 96.19 592 TRP A CA 1
ATOM 4864 C C . TRP A 1 592 ? -22.425 23.692 20.573 1.00 96.19 592 TRP A C 1
ATOM 4866 O O . TRP A 1 592 ? -23.631 23.528 20.757 1.00 96.19 592 TRP A O 1
ATOM 4876 N N . SER A 1 593 ? -21.808 24.848 20.845 1.00 96.31 593 SER A N 1
ATOM 4877 C CA . SER A 1 593 ? -22.535 26.016 21.363 1.00 96.31 593 SER A CA 1
ATOM 4878 C C . SER A 1 593 ? -23.538 26.510 20.332 1.00 96.31 593 SER A C 1
ATOM 4880 O O . SER A 1 593 ? -24.701 26.684 20.670 1.00 96.31 593 SER A O 1
ATOM 4882 N N . VAL A 1 594 ? -23.132 26.587 19.064 1.00 96.62 594 VAL A N 1
ATOM 4883 C CA . VAL A 1 594 ? -24.015 26.986 17.961 1.00 96.62 594 VAL A CA 1
ATOM 4884 C C . VAL A 1 594 ? -25.246 26.078 17.859 1.00 96.62 594 VAL A C 1
ATOM 4886 O O . VAL A 1 594 ? -26.368 26.574 17.847 1.00 96.62 594 VAL A O 1
ATOM 4889 N N . LEU A 1 595 ? -25.069 24.753 17.841 1.00 97.25 595 LEU A N 1
ATOM 4890 C CA . LEU A 1 595 ? -26.197 23.813 17.773 1.00 97.25 595 LEU A CA 1
ATOM 4891 C C . LEU A 1 595 ? -27.069 23.853 19.036 1.00 97.25 595 LEU A C 1
ATOM 4893 O O . LEU A 1 595 ? -28.286 23.712 18.945 1.00 97.25 595 LEU A O 1
ATOM 4897 N N . THR A 1 596 ? -26.466 24.083 20.205 1.00 97.00 596 THR A N 1
ATOM 4898 C CA . THR A 1 596 ? -27.207 24.254 21.464 1.00 97.00 596 THR A CA 1
ATOM 4899 C C . THR A 1 596 ? -28.068 25.515 21.434 1.00 97.00 596 THR A C 1
ATOM 4901 O O . THR A 1 596 ? -29.221 25.466 21.853 1.00 97.00 596 THR A O 1
ATOM 4904 N N . ASP A 1 597 ? -27.543 26.625 20.915 1.00 97.75 597 ASP A N 1
ATOM 4905 C CA . ASP A 1 597 ? -28.267 27.893 20.818 1.00 97.75 597 ASP A CA 1
ATOM 4906 C C . ASP A 1 597 ? -29.423 27.811 19.814 1.00 97.75 597 ASP A C 1
ATOM 4908 O O . ASP A 1 597 ? -30.491 28.370 20.061 1.00 97.75 597 ASP A O 1
ATOM 4912 N N . ILE A 1 598 ? -29.235 27.090 18.704 1.00 97.31 598 ILE A N 1
ATOM 4913 C CA . ILE A 1 598 ? -30.290 26.830 17.712 1.00 97.31 598 ILE A CA 1
ATOM 4914 C C . ILE A 1 598 ? -31.385 25.940 18.318 1.00 97.31 598 ILE A C 1
ATOM 4916 O O . ILE A 1 598 ? -32.568 26.256 18.205 1.00 97.31 598 ILE A O 1
ATOM 4920 N N . GLU A 1 599 ? -31.011 24.869 19.025 1.00 96.75 599 GLU A N 1
ATOM 4921 C CA . GLU A 1 599 ? -31.967 24.012 19.737 1.00 96.75 599 GLU A CA 1
ATOM 4922 C C . GLU A 1 599 ? -32.739 24.793 20.818 1.00 96.75 599 GLU A C 1
ATOM 4924 O O . GLU A 1 599 ? -33.951 24.629 20.956 1.00 96.75 599 GLU A O 1
ATOM 4929 N N . ALA A 1 600 ? -32.064 25.681 21.555 1.00 97.31 600 ALA A N 1
ATOM 4930 C CA . ALA A 1 600 ? -32.677 26.527 22.581 1.00 97.31 600 ALA A CA 1
ATOM 4931 C C . ALA A 1 600 ? -33.665 27.561 22.010 1.00 97.31 600 ALA A C 1
ATOM 4933 O O . ALA A 1 600 ? -34.521 28.056 22.742 1.00 97.31 600 ALA A O 1
ATOM 4934 N N . GLN A 1 601 ? -33.571 27.867 20.715 1.00 96.62 601 GLN A N 1
ATOM 4935 C CA . GLN A 1 601 ? -34.536 28.688 19.977 1.00 96.62 601 GLN A CA 1
ATOM 4936 C C . GLN A 1 601 ? -35.730 27.873 19.451 1.00 96.62 601 GLN A C 1
ATOM 4938 O O . GLN A 1 601 ? -36.477 28.363 18.607 1.00 96.62 601 GLN A O 1
ATOM 4943 N N . GLU A 1 602 ? -35.918 26.645 19.948 1.00 94.25 602 GLU A N 1
ATOM 4944 C CA . GLU A 1 602 ? -37.009 25.737 19.573 1.00 94.25 602 GLU A CA 1
ATOM 4945 C C . GLU A 1 602 ? -37.030 25.412 18.068 1.00 94.25 602 GLU A C 1
ATOM 4947 O O . GLU A 1 602 ? -38.093 25.247 17.462 1.00 94.25 602 GLU A O 1
ATOM 4952 N N . ALA A 1 603 ? -35.846 25.306 17.451 1.00 94.12 603 ALA A N 1
ATOM 4953 C CA . ALA A 1 603 ? -35.718 24.873 16.066 1.00 94.12 603 ALA A CA 1
ATOM 4954 C C . ALA A 1 603 ? -36.407 23.515 15.838 1.00 94.12 603 ALA A C 1
ATOM 4956 O O . ALA A 1 603 ? -36.323 22.592 16.651 1.00 94.12 603 ALA A O 1
ATOM 4957 N N . SER A 1 604 ? -37.083 23.384 14.697 1.00 95.62 604 SER A N 1
ATOM 4958 C CA . SER A 1 604 ? -37.687 22.118 14.276 1.00 95.62 604 SER A CA 1
ATOM 4959 C C . SER A 1 604 ? -36.627 21.035 14.046 1.00 95.62 604 SER A C 1
ATOM 4961 O O . SER A 1 604 ? -35.462 21.332 13.783 1.00 95.62 604 SER A O 1
ATOM 4963 N N . ILE A 1 605 ? -37.044 19.763 14.075 1.00 94.31 605 ILE A N 1
ATOM 4964 C CA . ILE A 1 605 ? -36.164 18.621 13.764 1.00 94.31 605 ILE A CA 1
ATOM 4965 C C . ILE A 1 605 ? -35.487 18.806 12.399 1.00 94.31 605 ILE A C 1
ATOM 4967 O O . ILE A 1 605 ? -34.287 18.587 12.284 1.00 94.31 605 ILE A O 1
ATOM 4971 N N . GLU A 1 606 ? -36.233 19.265 11.392 1.00 96.12 606 GLU A N 1
ATOM 4972 C CA . GLU A 1 606 ? -35.709 19.520 10.045 1.00 96.12 606 GLU A CA 1
ATOM 4973 C C . GLU A 1 606 ? -34.617 20.599 10.048 1.00 96.12 606 GLU A C 1
ATOM 4975 O O . GLU A 1 606 ? -33.544 20.403 9.484 1.00 96.12 606 GLU A O 1
ATOM 4980 N N . GLN A 1 607 ? -34.847 21.712 10.750 1.00 97.25 607 GLN A N 1
ATOM 4981 C CA . GLN A 1 607 ? -33.840 22.768 10.894 1.00 97.25 607 GLN A CA 1
ATOM 4982 C C . GLN A 1 607 ? -32.592 22.261 11.623 1.00 97.25 607 GLN A C 1
ATOM 4984 O O . GLN A 1 607 ? -31.476 22.533 11.191 1.00 97.25 607 GLN A O 1
ATOM 4989 N N . MET A 1 608 ? -32.760 21.478 12.693 1.00 98.00 608 MET A N 1
ATOM 4990 C CA . MET A 1 608 ? -31.628 20.881 13.403 1.00 98.00 608 MET A CA 1
ATOM 4991 C C . MET A 1 608 ? -30.819 19.950 12.501 1.00 98.00 608 MET A C 1
ATOM 4993 O O . MET A 1 608 ? -29.590 20.001 12.517 1.00 98.00 608 MET A O 1
ATOM 4997 N N . ARG A 1 609 ? -31.486 19.122 11.690 1.00 98.25 609 ARG A N 1
ATOM 4998 C CA . ARG A 1 609 ? -30.815 18.228 10.740 1.00 98.25 609 ARG A CA 1
ATOM 4999 C C . ARG A 1 609 ? -30.001 19.011 9.713 1.00 98.25 609 ARG A C 1
ATOM 5001 O O . ARG A 1 609 ? -28.812 18.729 9.581 1.00 98.25 609 ARG A O 1
ATOM 5008 N N . GLN A 1 610 ? -30.584 20.044 9.102 1.00 97.88 610 GLN A N 1
ATOM 5009 C CA . GLN A 1 610 ? -29.895 20.916 8.142 1.00 97.88 610 GLN A CA 1
ATOM 5010 C C . GLN A 1 610 ? -28.644 21.574 8.742 1.00 97.88 610 GLN A C 1
ATOM 5012 O O . GLN A 1 610 ? -27.590 21.612 8.110 1.00 97.88 610 GLN A O 1
ATOM 5017 N N . GLU A 1 611 ? -28.726 22.060 9.981 1.00 97.81 611 GLU A N 1
ATOM 5018 C CA . GLU A 1 611 ? -27.584 22.677 10.661 1.00 97.81 611 GLU A CA 1
ATOM 5019 C C . GLU A 1 611 ? -26.493 21.651 11.014 1.00 97.81 611 GLU A C 1
ATOM 5021 O O . GLU A 1 611 ? -25.297 21.945 10.928 1.00 97.81 611 GLU A O 1
ATOM 5026 N N . ILE A 1 612 ? -26.866 20.420 11.365 1.00 98.31 612 ILE A N 1
ATOM 5027 C CA . ILE A 1 612 ? -25.898 19.339 11.588 1.00 98.31 612 ILE A CA 1
ATOM 5028 C C . ILE A 1 612 ? -25.199 18.963 10.271 1.00 98.31 612 ILE A C 1
ATOM 5030 O O . ILE A 1 612 ? -23.976 18.840 10.252 1.00 98.31 612 ILE A O 1
ATOM 5034 N N . GLU A 1 613 ? -25.939 18.827 9.170 1.00 97.44 613 GLU A N 1
ATOM 5035 C CA . GLU A 1 613 ? -25.413 18.418 7.856 1.00 97.44 613 GLU A CA 1
ATOM 5036 C C . GLU A 1 613 ? -24.443 19.434 7.240 1.00 97.44 613 GLU A C 1
ATOM 5038 O O . GLU A 1 613 ? -23.494 19.040 6.557 1.00 97.44 613 GLU A O 1
ATOM 5043 N N . GLN A 1 614 ? -24.628 20.729 7.522 1.00 96.25 614 GLN A N 1
ATOM 5044 C CA . GLN A 1 614 ? -23.682 21.783 7.131 1.00 96.25 614 GLN A CA 1
ATOM 5045 C C . GLN A 1 614 ? -22.313 21.634 7.815 1.00 96.25 614 GLN A C 1
ATOM 5047 O O . GLN A 1 614 ? -21.298 22.057 7.271 1.00 96.25 614 GLN A O 1
ATOM 5052 N N . ARG A 1 615 ? -22.281 21.044 9.015 1.00 97.62 615 ARG A N 1
ATOM 5053 C CA . ARG A 1 615 ? -21.093 20.970 9.883 1.00 97.62 615 ARG A CA 1
ATOM 5054 C C . ARG A 1 615 ? -20.448 19.591 9.888 1.00 97.62 615 ARG A C 1
ATOM 5056 O O . ARG A 1 615 ? -19.257 19.465 10.172 1.00 97.62 615 ARG A O 1
ATOM 5063 N N . PHE A 1 616 ? -21.214 18.551 9.566 1.00 98.31 616 PHE A N 1
ATOM 5064 C CA . PHE A 1 616 ? -20.753 17.172 9.605 1.00 98.31 616 PHE A CA 1
ATOM 5065 C C . PHE A 1 616 ? -21.247 16.338 8.418 1.00 98.31 616 PHE A C 1
ATOM 5067 O O . PHE A 1 616 ? -22.340 16.531 7.884 1.00 98.31 616 PHE A O 1
ATOM 5074 N N . ASP A 1 617 ? -20.438 15.359 8.020 1.00 98.38 617 ASP A N 1
ATOM 5075 C CA . ASP A 1 617 ? -20.888 14.242 7.189 1.00 98.38 617 ASP A CA 1
ATOM 5076 C C . ASP A 1 617 ? -21.671 13.262 8.078 1.00 98.38 617 ASP A C 1
ATOM 5078 O O . ASP A 1 617 ? -21.097 12.466 8.827 1.00 98.38 617 ASP A O 1
ATOM 5082 N N . THR A 1 618 ? -22.999 13.379 8.050 1.00 98.12 618 THR A N 1
ATOM 5083 C CA . THR A 1 618 ? -23.914 12.578 8.871 1.00 98.12 618 THR A CA 1
ATOM 5084 C C . THR A 1 618 ? -23.857 11.098 8.510 1.00 98.12 618 THR A C 1
ATOM 5086 O O . THR A 1 618 ? -23.868 10.268 9.416 1.00 98.12 618 THR A O 1
ATOM 5089 N N . ASP A 1 619 ? -23.676 10.758 7.231 1.00 98.06 619 ASP A N 1
ATOM 5090 C CA . ASP A 1 619 ? -23.486 9.376 6.786 1.00 98.06 619 ASP A CA 1
ATOM 5091 C C . ASP A 1 619 ? -22.229 8.762 7.407 1.00 98.06 619 ASP A C 1
ATOM 5093 O O . ASP A 1 619 ? -22.285 7.665 7.957 1.00 98.06 619 ASP A O 1
ATOM 5097 N N . ALA A 1 620 ? -21.103 9.484 7.401 1.00 98.12 620 ALA A N 1
ATOM 5098 C CA . ALA A 1 620 ? -19.871 9.014 8.036 1.00 98.12 620 ALA A CA 1
ATOM 5099 C C . ALA A 1 620 ? -20.040 8.769 9.547 1.00 98.12 620 ALA A C 1
ATOM 5101 O O . ALA A 1 620 ? -19.493 7.803 10.085 1.00 98.12 620 ALA A O 1
ATOM 5102 N N . LEU A 1 621 ? -20.798 9.626 10.237 1.00 97.88 621 LEU A N 1
ATOM 5103 C CA . LEU A 1 621 ? -21.093 9.459 11.663 1.00 97.88 621 LEU A CA 1
ATOM 5104 C C . LEU A 1 621 ? -22.007 8.255 11.921 1.00 97.88 621 LEU A C 1
ATOM 5106 O O . LEU A 1 621 ? -21.764 7.495 12.859 1.00 97.88 621 LEU A O 1
ATOM 5110 N N . ILE A 1 622 ? -23.033 8.064 11.093 1.00 98.44 622 ILE A N 1
ATOM 5111 C CA . ILE A 1 622 ? -23.948 6.923 11.182 1.00 98.44 622 ILE A CA 1
ATOM 5112 C C . ILE A 1 622 ? -23.190 5.615 10.916 1.00 98.44 622 ILE A C 1
ATOM 5114 O O . ILE A 1 622 ? -23.252 4.703 11.742 1.00 98.44 622 ILE A O 1
ATOM 5118 N N . ASP A 1 623 ? -22.408 5.542 9.834 1.00 98.12 623 ASP A N 1
ATOM 5119 C CA . ASP A 1 623 ? -21.587 4.375 9.487 1.00 98.12 623 ASP A CA 1
ATOM 5120 C C . ASP A 1 623 ? -20.607 4.023 10.616 1.00 98.12 623 ASP A C 1
ATOM 5122 O O . ASP A 1 623 ? -20.476 2.855 10.993 1.00 98.12 623 ASP A O 1
ATOM 5126 N N . TYR A 1 624 ? -19.953 5.030 11.211 1.00 97.44 624 TYR A N 1
ATOM 5127 C CA . TYR A 1 624 ? -19.067 4.829 12.358 1.00 97.44 624 TYR A CA 1
ATOM 5128 C C . TYR A 1 624 ? -19.822 4.274 13.570 1.00 97.44 624 TYR A C 1
ATOM 5130 O O . TYR A 1 624 ? -19.355 3.324 14.198 1.00 97.44 624 TYR A O 1
ATOM 5138 N N . ALA A 1 625 ? -20.981 4.844 13.917 1.00 96.56 625 ALA A N 1
ATOM 5139 C CA . ALA A 1 625 ? -21.773 4.393 15.059 1.00 96.56 625 ALA A CA 1
ATOM 5140 C C . ALA A 1 625 ? -22.229 2.939 14.878 1.00 96.56 625 ALA A C 1
ATOM 5142 O O . ALA A 1 625 ? -22.044 2.116 15.773 1.00 96.56 625 ALA A O 1
ATOM 5143 N N . VAL A 1 626 ? -22.756 2.607 13.699 1.00 97.31 626 VAL A N 1
ATOM 5144 C CA . VAL A 1 626 ? -23.217 1.259 13.357 1.00 97.31 626 VAL A CA 1
ATOM 5145 C C . VAL A 1 626 ? -22.058 0.254 13.374 1.00 97.31 626 VAL A C 1
ATOM 5147 O O . VAL A 1 626 ? -22.185 -0.811 13.982 1.00 97.31 626 VAL A O 1
ATOM 5150 N N . HIS A 1 627 ? -20.897 0.605 12.807 1.00 97.31 627 HIS A N 1
ATOM 5151 C CA . HIS A 1 627 ? -19.685 -0.226 12.864 1.00 97.31 627 HIS A CA 1
ATOM 5152 C C . HIS A 1 627 ? -19.205 -0.440 14.302 1.00 97.31 627 HIS A C 1
ATOM 5154 O O . HIS A 1 627 ? -18.919 -1.572 14.700 1.00 97.31 627 HIS A O 1
ATOM 5160 N N . TYR A 1 628 ? -19.166 0.629 15.101 1.00 95.44 628 TYR A N 1
ATOM 5161 C CA . TYR A 1 628 ? -18.788 0.597 16.512 1.00 95.44 628 TYR A CA 1
ATOM 5162 C C . TYR A 1 628 ? -19.728 -0.308 17.322 1.00 95.44 628 TYR A C 1
ATOM 5164 O O . TYR A 1 628 ? -19.268 -1.097 18.150 1.00 95.44 628 TYR A O 1
ATOM 5172 N N . TYR A 1 629 ? -21.038 -0.250 17.064 1.00 94.62 629 TYR A N 1
ATOM 5173 C CA . TYR A 1 629 ? -22.019 -1.116 17.714 1.00 94.62 629 TYR A CA 1
ATOM 5174 C C . TYR A 1 629 ? -21.866 -2.575 17.284 1.00 94.62 629 TYR A C 1
ATOM 5176 O O . TYR A 1 629 ? -21.897 -3.451 18.150 1.00 94.62 629 TYR A O 1
ATOM 5184 N N . PHE A 1 630 ? -21.658 -2.843 15.995 1.00 96.19 630 PHE A N 1
ATOM 5185 C CA . PHE A 1 630 ? -21.496 -4.198 15.470 1.00 96.19 630 PHE A CA 1
ATOM 5186 C C . PHE A 1 630 ? -20.210 -4.861 15.952 1.00 96.19 630 PHE A C 1
ATOM 5188 O O . PHE A 1 630 ? -20.248 -5.891 16.617 1.00 96.19 630 PHE A O 1
ATOM 5195 N N . THR A 1 631 ? -19.063 -4.243 15.685 1.00 94.62 631 THR A N 1
ATOM 5196 C CA . THR A 1 631 ? -17.748 -4.812 16.018 1.00 94.62 631 THR A CA 1
ATOM 5197 C C . THR A 1 631 ? -17.419 -4.739 17.503 1.00 94.62 631 THR A C 1
ATOM 5199 O O . THR A 1 631 ? -16.498 -5.415 17.960 1.00 94.62 631 THR A O 1
ATOM 5202 N N . ARG A 1 632 ? -18.166 -3.920 18.254 1.00 90.88 632 ARG A N 1
ATOM 5203 C CA . ARG A 1 632 ? -17.891 -3.560 19.645 1.00 90.88 632 ARG A CA 1
ATOM 5204 C C . ARG A 1 632 ? -16.448 -3.081 19.811 1.00 90.88 632 ARG A C 1
ATOM 5206 O O . ARG A 1 632 ? -15.716 -3.594 20.647 1.00 90.88 632 ARG A O 1
ATOM 5213 N N . ASN A 1 633 ? -16.055 -2.085 19.017 1.00 89.94 633 ASN A N 1
ATOM 5214 C CA . ASN A 1 633 ? -14.740 -1.458 19.136 1.00 89.94 633 ASN A CA 1
ATOM 5215 C C . ASN A 1 633 ? -14.565 -0.858 20.546 1.00 89.94 633 ASN A C 1
ATOM 5217 O O . ASN A 1 633 ? -15.058 0.233 20.834 1.00 89.94 633 ASN A O 1
ATOM 5221 N N . GLY A 1 634 ? -13.865 -1.572 21.429 1.00 81.94 634 GLY A N 1
ATOM 5222 C CA . GLY A 1 634 ? -13.767 -1.234 22.852 1.00 81.94 634 GLY A CA 1
ATOM 5223 C C . GLY A 1 634 ? -13.062 0.094 23.138 1.00 81.94 634 GLY A C 1
ATOM 5224 O O . GLY A 1 634 ? -13.259 0.672 24.207 1.00 81.94 634 GLY A O 1
ATOM 5225 N N . ASP A 1 635 ? -12.282 0.604 22.182 1.00 80.94 635 ASP A N 1
ATOM 5226 C CA . ASP A 1 635 ? -11.477 1.819 22.339 1.00 80.94 635 ASP A CA 1
ATOM 5227 C C . ASP A 1 635 ? -11.947 2.991 21.452 1.00 80.94 635 ASP A C 1
ATOM 5229 O O . ASP A 1 635 ? -11.415 4.097 21.540 1.00 80.94 635 ASP A O 1
ATOM 5233 N N . GLY A 1 636 ? -12.970 2.767 20.620 1.00 85.69 636 GLY A N 1
ATOM 5234 C CA . GLY A 1 636 ? -13.440 3.695 19.584 1.00 85.69 636 GLY A CA 1
ATOM 5235 C C . GLY A 1 636 ? -14.416 4.782 20.038 1.00 85.69 636 GLY A C 1
ATOM 5236 O O . GLY A 1 636 ? -15.133 5.325 19.201 1.00 85.69 636 GLY A O 1
ATOM 5237 N N . SER A 1 637 ? -14.524 5.075 21.338 1.00 81.62 637 SER A N 1
ATOM 5238 C CA . SER A 1 637 ? -15.519 6.031 21.859 1.00 81.62 637 SER A CA 1
ATOM 5239 C C . SER A 1 637 ? -14.990 7.439 22.137 1.00 81.62 637 SER A C 1
ATOM 5241 O O . SER A 1 637 ? -15.777 8.375 22.266 1.00 81.62 637 SER A O 1
ATOM 5243 N N . LEU A 1 638 ? -13.668 7.594 22.254 1.00 79.06 638 LEU A N 1
ATOM 5244 C CA . LEU A 1 638 ? -12.994 8.863 22.590 1.00 79.06 638 LEU A CA 1
ATOM 5245 C C . LEU A 1 638 ? -11.641 9.035 21.874 1.00 79.06 638 LEU A C 1
ATOM 5247 O O . LEU A 1 638 ? -11.118 10.147 21.767 1.00 79.06 638 LEU A O 1
ATOM 5251 N N . LYS A 1 639 ? -11.051 7.922 21.430 1.00 80.31 639 LYS A N 1
ATOM 5252 C CA . LYS A 1 639 ? -9.789 7.809 20.692 1.00 80.31 639 LYS A CA 1
ATOM 5253 C C . LYS A 1 639 ? -9.952 6.735 19.610 1.00 80.31 639 LYS A C 1
ATOM 5255 O O . LYS A 1 639 ? -11.041 6.198 19.447 1.00 80.31 639 LYS A O 1
ATOM 5260 N N . ASN A 1 640 ? -8.887 6.458 18.857 1.00 85.31 640 ASN A N 1
ATOM 5261 C CA . ASN A 1 640 ? -8.878 5.442 17.793 1.00 85.31 640 ASN A CA 1
ATOM 5262 C C . ASN A 1 640 ? -9.953 5.676 16.711 1.00 85.31 640 ASN A C 1
ATOM 5264 O O . ASN A 1 640 ? -10.508 4.768 16.106 1.00 85.31 640 ASN A O 1
ATOM 5268 N N . TRP A 1 641 ? -10.179 6.950 16.431 1.00 90.88 641 TRP A N 1
ATOM 5269 C CA . TRP A 1 641 ? -10.952 7.490 15.322 1.00 90.88 641 TRP A CA 1
ATOM 5270 C C . TRP A 1 641 ? -10.100 8.520 14.590 1.00 90.88 641 TRP A C 1
ATOM 5272 O O . TRP A 1 641 ? -9.150 9.059 15.166 1.00 90.88 641 TRP A O 1
ATOM 5282 N N . GLN A 1 642 ? -10.381 8.774 13.320 1.00 94.94 642 GLN A N 1
ATOM 5283 C CA . GLN A 1 642 ? -9.673 9.780 12.530 1.00 94.94 642 GLN A CA 1
ATOM 5284 C C . GLN A 1 642 ? -10.668 10.839 12.090 1.00 94.94 642 GLN A C 1
ATOM 5286 O O . GLN A 1 642 ? -11.622 10.513 11.394 1.00 94.94 642 GLN A O 1
ATOM 5291 N N . TRP A 1 643 ? -10.438 12.085 12.496 1.00 96.88 643 TRP A N 1
ATOM 5292 C CA . TRP A 1 643 ? -11.305 13.214 12.164 1.00 96.88 643 TRP A CA 1
ATOM 5293 C C . TRP A 1 643 ? -10.677 14.048 11.068 1.00 96.88 643 TRP A C 1
ATOM 5295 O O . TRP A 1 643 ? -9.489 14.351 11.136 1.00 96.88 643 TRP A O 1
ATOM 5305 N N . PHE A 1 644 ? -11.438 14.424 10.051 1.00 98.31 644 PHE A N 1
ATOM 5306 C CA . PHE A 1 644 ? -10.886 15.172 8.929 1.00 98.31 644 PHE A CA 1
ATOM 5307 C C . PHE A 1 644 ? -11.938 16.013 8.214 1.00 98.31 644 PHE A C 1
ATOM 5309 O O . PHE A 1 644 ? -13.135 15.844 8.429 1.00 98.31 644 PHE A O 1
ATOM 5316 N N . THR A 1 645 ? -11.470 16.941 7.385 1.00 98.69 645 THR A N 1
ATOM 5317 C CA . THR A 1 645 ? -12.282 17.801 6.515 1.00 98.69 645 THR A CA 1
ATOM 5318 C C . THR A 1 645 ? -11.509 18.120 5.226 1.00 98.69 645 THR A C 1
ATOM 5320 O O . THR A 1 645 ? -10.284 17.942 5.165 1.00 98.69 645 THR A O 1
ATOM 5323 N N . TYR A 1 646 ? -12.231 18.537 4.184 1.00 98.31 646 TYR A N 1
ATOM 5324 C CA . TYR A 1 646 ? -11.684 18.975 2.891 1.00 98.31 646 TYR A CA 1
ATOM 5325 C C . TYR A 1 646 ? -12.021 20.437 2.555 1.00 98.31 646 TYR A C 1
ATOM 5327 O O . TYR A 1 646 ? -11.394 21.018 1.663 1.00 98.31 646 TYR A O 1
ATOM 5335 N N . ASP A 1 647 ? -12.974 21.034 3.272 1.00 97.00 647 ASP A N 1
ATOM 5336 C CA . ASP A 1 647 ? -13.443 22.410 3.102 1.00 97.00 647 ASP A CA 1
ATOM 5337 C C . ASP A 1 647 ? -13.198 23.286 4.344 1.00 97.00 647 ASP A C 1
ATOM 5339 O O . ASP A 1 647 ? -13.384 24.494 4.267 1.00 97.00 647 ASP A O 1
ATOM 5343 N N . GLY A 1 648 ? -12.732 22.704 5.456 1.00 97.38 648 GLY A N 1
ATOM 5344 C CA . GLY A 1 648 ? -12.501 23.406 6.720 1.00 97.38 648 GLY A CA 1
ATOM 5345 C C . GLY A 1 648 ? -13.745 23.552 7.605 1.00 97.38 648 GLY A C 1
ATOM 5346 O O . GLY A 1 648 ? -13.608 23.982 8.749 1.00 97.38 648 GLY A O 1
ATOM 5347 N N . HIS A 1 649 ? -14.924 23.154 7.117 1.00 96.19 649 HIS A N 1
ATOM 5348 C CA . HIS A 1 649 ? -16.216 23.388 7.770 1.00 96.19 649 HIS A CA 1
ATOM 5349 C C . HIS A 1 649 ? -17.003 22.094 7.998 1.00 96.19 649 HIS A C 1
ATOM 5351 O O . HIS A 1 649 ? -17.488 21.847 9.099 1.00 96.19 649 HIS A O 1
ATOM 5357 N N . ARG A 1 650 ? -17.098 21.219 6.993 1.00 97.81 650 ARG A N 1
ATOM 5358 C CA . ARG A 1 650 ? -17.788 19.935 7.108 1.00 97.81 650 ARG A CA 1
ATOM 5359 C C . ARG A 1 650 ? -16.813 18.849 7.550 1.00 97.81 650 ARG A C 1
ATOM 5361 O O . ARG A 1 650 ? -15.891 18.479 6.817 1.00 97.81 650 ARG A O 1
ATOM 5368 N N . TRP A 1 651 ? -17.010 18.329 8.760 1.00 98.38 651 TRP A N 1
ATOM 5369 C CA . TRP A 1 651 ? -16.130 17.336 9.381 1.00 98.38 651 TRP A CA 1
ATOM 5370 C C . TRP A 1 651 ? -16.683 15.916 9.300 1.00 98.38 651 TRP A C 1
ATOM 5372 O O . TRP A 1 651 ? -17.883 15.674 9.394 1.00 98.38 651 TRP A O 1
ATOM 5382 N N . MET A 1 652 ? -15.780 14.953 9.165 1.00 97.31 652 MET A N 1
ATOM 5383 C CA . MET A 1 652 ? -16.094 13.536 9.003 1.00 97.31 652 MET A CA 1
ATOM 5384 C C . MET A 1 652 ? -15.157 12.664 9.837 1.00 97.31 652 MET A C 1
ATOM 5386 O O . MET A 1 652 ? -14.108 13.125 10.300 1.00 97.31 652 MET A O 1
ATOM 5390 N N . VAL A 1 653 ? -15.554 11.404 10.039 1.00 96.38 653 VAL A N 1
ATOM 5391 C CA . VAL A 1 653 ? -14.847 10.451 10.899 1.00 96.38 653 VAL A CA 1
ATOM 5392 C C . VAL A 1 653 ? -14.707 9.071 10.250 1.00 96.38 653 VAL A C 1
ATOM 5394 O O . VAL A 1 653 ? -15.604 8.610 9.545 1.00 96.38 653 VAL A O 1
ATOM 5397 N N . THR A 1 654 ? -13.584 8.399 10.509 1.00 96.56 654 THR A N 1
ATOM 5398 C CA . THR A 1 654 ? -13.334 6.993 10.140 1.00 96.56 654 THR A CA 1
ATOM 5399 C C . THR A 1 654 ? -12.776 6.184 11.319 1.00 96.56 654 THR A C 1
ATOM 5401 O O . THR A 1 654 ? -12.118 6.753 12.202 1.00 96.56 654 THR A O 1
ATOM 5404 N N . PRO A 1 655 ? -13.025 4.858 11.372 1.00 95.56 655 PRO A N 1
ATOM 5405 C CA . PRO A 1 655 ? -12.443 3.979 12.383 1.00 95.56 655 PRO A CA 1
ATOM 5406 C C . PRO A 1 655 ? -10.925 3.844 12.234 1.00 95.56 655 PRO A C 1
ATOM 5408 O O . PRO A 1 655 ? -10.370 3.895 11.135 1.00 95.56 655 PRO A O 1
ATOM 5411 N N . TYR A 1 656 ? -10.245 3.631 13.359 1.00 93.56 656 TYR A N 1
ATOM 5412 C CA . TYR A 1 656 ? -8.820 3.324 13.410 1.00 93.56 656 TYR A CA 1
ATOM 5413 C C . TYR A 1 656 ? -8.511 2.383 14.581 1.00 93.56 656 TYR A C 1
ATOM 5415 O O . TYR A 1 656 ? -9.290 2.273 15.516 1.00 93.56 656 TYR A O 1
ATOM 5423 N N . ASP A 1 657 ? -7.368 1.700 14.515 1.00 90.69 657 ASP A N 1
ATOM 5424 C CA . ASP A 1 657 ? -6.878 0.723 15.502 1.00 90.69 657 ASP A CA 1
ATOM 5425 C C . ASP A 1 657 ? -7.971 -0.234 16.024 1.00 90.69 657 ASP A C 1
ATOM 5427 O O . ASP A 1 657 ? -8.343 -0.224 17.193 1.00 90.69 657 ASP A O 1
ATOM 5431 N N . LEU A 1 658 ? -8.510 -1.052 15.115 1.00 92.75 658 LEU A N 1
ATOM 5432 C CA . LEU A 1 658 ? -9.624 -1.977 15.366 1.00 92.75 658 LEU A CA 1
ATOM 5433 C C . LEU A 1 658 ? -9.205 -3.315 16.003 1.00 92.75 658 LEU A C 1
ATOM 5435 O O . LEU A 1 658 ? -9.875 -4.329 15.823 1.00 92.75 658 LEU A O 1
ATOM 5439 N N . ASP A 1 659 ? -8.095 -3.352 16.739 1.00 86.69 659 ASP A N 1
ATOM 5440 C CA . ASP A 1 659 ? -7.581 -4.581 17.358 1.00 86.69 659 ASP A CA 1
ATOM 5441 C C . ASP A 1 659 ? -8.410 -5.067 18.561 1.00 86.69 659 ASP A C 1
ATOM 5443 O O . ASP A 1 659 ? -8.281 -6.219 18.969 1.00 86.69 659 ASP A O 1
ATOM 5447 N N . GLN A 1 660 ? -9.292 -4.217 19.093 1.00 89.25 660 GLN A N 1
ATOM 5448 C CA . GLN A 1 660 ? -10.235 -4.540 20.168 1.00 89.25 660 GLN A CA 1
ATOM 5449 C C . GLN A 1 660 ? -11.668 -4.663 19.647 1.00 89.25 660 GLN A C 1
ATOM 5451 O O . GLN A 1 660 ? -12.553 -3.883 20.007 1.00 89.25 660 GLN A O 1
ATOM 5456 N N . THR A 1 661 ? -11.873 -5.613 18.740 1.00 92.50 661 THR A N 1
ATOM 5457 C CA . THR A 1 661 ? -13.162 -5.901 18.103 1.00 92.50 661 THR A CA 1
ATOM 5458 C C . THR A 1 661 ? -13.520 -7.377 18.250 1.00 92.50 661 THR A C 1
ATOM 5460 O O . THR A 1 661 ? -12.708 -8.196 18.686 1.00 92.50 661 THR A O 1
ATOM 5463 N N . PHE A 1 662 ? -14.768 -7.722 17.938 1.00 93.50 662 PHE A N 1
ATOM 5464 C CA . PHE A 1 662 ? -15.276 -9.098 17.979 1.00 93.50 662 PHE A CA 1
ATOM 5465 C C . PHE A 1 662 ? -15.106 -9.777 19.346 1.00 93.50 662 PHE A C 1
ATOM 5467 O O . PHE A 1 662 ? -14.783 -10.962 19.448 1.00 93.50 662 PHE A O 1
ATOM 5474 N N . GLY A 1 663 ? -15.298 -8.992 20.409 1.00 88.12 663 GLY A N 1
ATOM 5475 C CA . GLY A 1 663 ? -15.227 -9.453 21.792 1.00 88.12 663 GLY A CA 1
ATOM 5476 C C . GLY A 1 663 ? -13.827 -9.489 22.384 1.00 88.12 663 GLY A C 1
ATOM 5477 O O . GLY A 1 663 ? -13.699 -9.849 23.546 1.00 88.12 663 GLY A O 1
ATOM 5478 N N . VAL A 1 664 ? -12.780 -9.108 21.652 1.00 87.94 664 VAL A N 1
ATOM 5479 C CA . VAL A 1 664 ? -11.426 -9.025 22.212 1.00 87.94 664 VAL A CA 1
ATOM 5480 C C . VAL A 1 664 ? -11.208 -7.645 22.838 1.00 87.94 664 VAL A C 1
ATOM 5482 O O . VAL A 1 664 ? -11.358 -6.619 22.184 1.00 87.94 664 VAL A O 1
ATOM 5485 N N . GLY A 1 665 ? -10.850 -7.611 24.120 1.00 81.69 665 GLY A N 1
ATOM 5486 C CA . GLY A 1 665 ? -10.509 -6.396 24.860 1.00 81.69 665 GLY A CA 1
ATOM 5487 C C . GLY A 1 665 ? -9.002 -6.127 24.937 1.00 81.69 665 GLY A C 1
ATOM 5488 O O . GLY A 1 665 ? -8.169 -6.961 24.582 1.00 81.69 665 GLY A O 1
ATOM 5489 N N . LEU A 1 666 ? -8.637 -4.959 25.476 1.00 77.69 666 LEU A N 1
ATOM 5490 C CA . LEU A 1 666 ? -7.265 -4.427 25.553 1.00 77.69 666 LEU A CA 1
ATOM 5491 C C . LEU A 1 666 ? -6.201 -5.399 26.106 1.00 77.69 666 LEU A C 1
ATOM 5493 O O . LEU A 1 666 ? -5.023 -5.302 25.756 1.00 77.69 666 LEU A O 1
ATOM 5497 N N . TYR A 1 667 ? -6.574 -6.293 27.025 1.00 76.50 667 TYR A N 1
ATOM 5498 C CA . TYR A 1 667 ? -5.647 -7.239 27.660 1.00 76.50 667 TYR A CA 1
ATOM 5499 C C . TYR A 1 667 ? -5.730 -8.651 27.060 1.00 76.50 667 TYR A C 1
ATOM 5501 O O . TYR A 1 667 ? -5.144 -9.577 27.612 1.00 76.50 667 TYR A O 1
ATOM 5509 N N . GLY A 1 668 ? -6.447 -8.825 25.944 1.00 76.75 668 GLY A N 1
ATOM 5510 C CA . GLY A 1 668 ? -6.845 -10.141 25.443 1.00 76.75 668 GLY A CA 1
ATOM 5511 C C . GLY A 1 668 ? -7.966 -10.761 26.281 1.00 76.75 668 GLY A C 1
ATOM 5512 O O . GLY A 1 668 ? -8.094 -11.976 26.339 1.00 76.75 668 GLY A O 1
ATOM 5513 N N . ASN A 1 669 ? -8.735 -9.946 27.011 1.00 78.25 669 ASN A N 1
ATOM 5514 C CA . ASN A 1 669 ? -9.935 -10.385 27.720 1.00 78.25 669 ASN A CA 1
ATOM 5515 C C . ASN A 1 669 ? -11.107 -10.548 26.756 1.00 78.25 669 ASN A C 1
ATOM 5517 O O . ASN A 1 669 ? -11.270 -9.726 25.863 1.00 78.25 669 ASN A O 1
ATOM 5521 N N . ILE A 1 670 ? -11.913 -11.590 26.951 1.00 81.75 670 ILE A N 1
ATOM 5522 C CA . ILE A 1 670 ? -13.063 -11.869 26.091 1.00 81.75 670 ILE A CA 1
ATOM 5523 C C . ILE A 1 670 ? -14.319 -11.237 26.691 1.00 81.75 670 ILE A C 1
ATOM 5525 O O . ILE A 1 670 ? -14.708 -11.556 27.811 1.00 81.75 670 ILE A O 1
ATOM 5529 N N . GLU A 1 671 ? -14.949 -10.333 25.951 1.00 81.38 671 GLU A N 1
ATOM 5530 C CA . GLU A 1 671 ? -16.217 -9.704 26.301 1.00 81.38 671 GLU A CA 1
ATOM 5531 C C . GLU A 1 671 ? -17.402 -10.457 25.682 1.00 81.38 671 GLU A C 1
ATOM 5533 O O . GLU A 1 671 ? -17.327 -10.873 24.522 1.00 81.38 671 GLU A O 1
ATOM 5538 N N . PRO A 1 672 ? -18.528 -10.602 26.403 1.00 81.62 672 PRO A N 1
ATOM 5539 C CA . PRO A 1 672 ? -19.702 -11.281 25.873 1.00 81.62 672 PRO A CA 1
ATOM 5540 C C . PRO A 1 672 ? -20.377 -10.472 24.748 1.00 81.62 672 PRO A C 1
ATOM 5542 O O . PRO A 1 672 ? -20.382 -9.237 24.780 1.00 81.62 672 PRO A O 1
ATOM 5545 N N . PRO A 1 673 ? -21.022 -11.141 23.777 1.00 85.31 673 PRO A N 1
ATOM 5546 C CA . PRO A 1 673 ? -21.633 -10.469 22.627 1.00 85.31 673 PRO A CA 1
ATOM 5547 C C . PRO A 1 673 ? -22.890 -9.655 22.980 1.00 85.31 673 PRO A C 1
ATOM 5549 O O . PRO A 1 673 ? -23.218 -8.676 22.308 1.00 85.31 673 PRO A O 1
ATOM 5552 N N . TYR A 1 674 ? -23.571 -10.013 24.070 1.00 78.88 674 TYR A N 1
ATOM 5553 C CA . TYR A 1 674 ? -24.794 -9.366 24.560 1.00 78.88 674 TYR A CA 1
ATOM 5554 C C . TYR A 1 674 ? -24.535 -8.155 25.465 1.00 78.88 674 TYR A C 1
ATOM 5556 O O . TYR A 1 674 ? -25.453 -7.656 26.122 1.00 78.88 674 TYR A O 1
ATOM 5564 N N . ARG A 1 675 ? -23.289 -7.672 25.538 1.00 77.88 675 ARG A N 1
ATOM 5565 C CA . ARG A 1 675 ? -22.985 -6.443 26.270 1.00 77.88 675 ARG A CA 1
ATOM 5566 C C . ARG A 1 675 ? -23.808 -5.276 25.687 1.00 77.88 675 ARG A C 1
ATOM 5568 O O . ARG A 1 675 ? -23.753 -5.069 24.467 1.00 77.88 675 ARG A O 1
ATOM 5575 N N . PRO A 1 676 ? -24.544 -4.508 26.520 1.00 76.00 676 PRO A N 1
ATOM 5576 C CA . PRO A 1 676 ? -25.381 -3.412 26.045 1.00 76.00 676 PRO A CA 1
ATOM 5577 C C . PRO A 1 676 ? -24.622 -2.407 25.179 1.00 76.00 676 PRO A C 1
ATOM 5579 O O . PRO A 1 676 ? -23.434 -2.156 25.391 1.00 76.00 676 PRO A O 1
ATOM 5582 N N . VAL A 1 677 ? -25.324 -1.811 24.212 1.00 78.50 677 VAL A N 1
ATOM 5583 C CA . VAL A 1 677 ? -24.766 -0.746 23.375 1.00 78.50 677 VAL A CA 1
ATOM 5584 C C . VAL A 1 677 ? -24.449 0.476 24.235 1.00 78.50 677 VAL A C 1
ATOM 5586 O O . VAL A 1 677 ? -25.348 1.132 24.760 1.00 78.50 677 VAL A O 1
ATOM 5589 N N . GLU A 1 678 ? -23.167 0.812 24.345 1.00 84.00 678 GLU A N 1
ATOM 5590 C CA . GLU A 1 678 ? -22.723 2.094 24.886 1.00 84.00 678 GLU A CA 1
ATOM 5591 C C . GLU A 1 678 ? -22.797 3.130 23.760 1.00 84.00 678 GLU A C 1
ATOM 5593 O O . GLU A 1 678 ? -21.962 3.136 22.858 1.00 84.00 678 GLU A O 1
ATOM 5598 N N . LYS A 1 679 ? -23.832 3.977 23.770 1.00 87.00 679 LYS A N 1
ATOM 5599 C CA . LYS A 1 679 ? -23.980 5.025 22.752 1.00 87.00 679 LYS A CA 1
ATOM 5600 C C . LYS A 1 679 ? -22.778 5.970 22.780 1.00 87.00 679 LYS A C 1
ATOM 5602 O O . LYS A 1 679 ? -22.327 6.383 23.847 1.00 87.00 679 LYS A O 1
ATOM 5607 N N . LEU A 1 680 ? -22.305 6.361 21.600 1.00 90.75 680 LEU A N 1
ATOM 5608 C CA . LEU A 1 680 ? -21.301 7.413 21.458 1.00 90.75 680 LEU A CA 1
ATOM 5609 C C . LEU A 1 680 ? -21.937 8.761 21.814 1.00 90.75 680 LEU A C 1
ATOM 5611 O O . LEU A 1 680 ? -22.854 9.205 21.141 1.00 90.75 680 LEU A O 1
ATOM 5615 N N . THR A 1 681 ? -21.491 9.433 22.870 1.00 90.25 681 THR A N 1
ATOM 5616 C CA . THR A 1 681 ? -22.128 10.694 23.310 1.00 90.25 681 THR A CA 1
ATOM 5617 C C . THR A 1 681 ? -21.231 11.914 23.194 1.00 90.25 681 THR A C 1
ATOM 5619 O O . THR A 1 681 ? -21.662 13.007 23.544 1.00 90.25 681 THR A O 1
ATOM 5622 N N . SER A 1 682 ? -19.984 11.753 22.749 1.00 89.00 682 SER A N 1
ATOM 5623 C CA . SER A 1 682 ? -19.067 12.883 22.623 1.00 89.00 682 SER A CA 1
ATOM 5624 C C . SER A 1 682 ? -19.269 13.621 21.299 1.00 89.00 682 SER A C 1
ATOM 5626 O O . SER A 1 682 ? -19.386 13.003 20.238 1.00 89.00 682 SER A O 1
ATOM 5628 N N . GLY A 1 683 ? -19.286 14.950 21.376 1.00 89.75 683 GLY A N 1
ATOM 5629 C CA . GLY A 1 683 ? -19.332 15.873 20.255 1.00 89.75 683 GLY A CA 1
ATOM 5630 C C . GLY A 1 683 ? -20.516 15.613 19.323 1.00 89.75 683 GLY A C 1
ATOM 5631 O O . GLY A 1 683 ? -21.653 15.537 19.798 1.00 89.75 683 GLY A O 1
ATOM 5632 N N . PRO A 1 684 ? -20.285 15.469 18.007 1.00 94.06 684 PRO A N 1
ATOM 5633 C CA . PRO A 1 684 ? -21.360 15.283 17.032 1.00 94.06 684 PRO A CA 1
ATOM 5634 C C . PRO A 1 684 ? -22.204 14.028 17.272 1.00 94.06 684 PRO A C 1
ATOM 5636 O O . PRO A 1 684 ? -23.383 14.022 16.929 1.00 94.06 684 PRO A O 1
ATOM 5639 N N . PHE A 1 685 ? -21.673 12.990 17.925 1.00 95.19 685 PHE A N 1
ATOM 5640 C CA . PHE A 1 685 ? -22.446 11.774 18.182 1.00 95.19 685 PHE A CA 1
ATOM 5641 C C . PHE A 1 685 ? -23.598 11.972 19.177 1.00 95.19 685 PHE A C 1
ATOM 5643 O O . PHE A 1 685 ? -24.575 11.225 19.120 1.00 95.19 685 PHE A O 1
ATOM 5650 N N . TYR A 1 686 ? -23.542 12.986 20.051 1.00 95.25 686 TYR A N 1
ATOM 5651 C CA . TYR A 1 686 ? -24.710 13.382 20.846 1.00 95.25 686 TYR A CA 1
ATOM 5652 C C . TYR A 1 686 ? -25.870 13.805 19.936 1.00 95.25 686 TYR A C 1
ATOM 5654 O O . TYR A 1 686 ? -26.991 13.321 20.088 1.00 95.25 686 TYR A O 1
ATOM 5662 N N . TRP A 1 687 ? -25.578 14.665 18.957 1.00 96.00 687 TRP A N 1
ATOM 5663 C CA . TRP A 1 687 ? -26.558 15.203 18.018 1.00 96.00 687 TRP A CA 1
ATOM 5664 C C . TRP A 1 687 ? -27.101 14.121 17.083 1.00 96.00 687 TRP A C 1
ATOM 5666 O O . TRP A 1 687 ? -28.313 14.025 16.907 1.00 96.00 687 TRP A O 1
ATOM 5676 N N . ILE A 1 688 ? -26.237 13.237 16.574 1.00 96.50 688 ILE A N 1
ATOM 5677 C CA . ILE A 1 688 ? -26.658 12.089 15.755 1.00 96.50 688 ILE A CA 1
ATOM 5678 C C . ILE A 1 688 ? -27.567 11.145 16.550 1.00 96.50 688 ILE A C 1
ATOM 5680 O O . ILE A 1 688 ? -28.645 10.797 16.084 1.00 96.50 688 ILE A O 1
ATOM 5684 N N . ASN A 1 689 ? -27.223 10.797 17.793 1.00 94.44 689 ASN A N 1
ATOM 5685 C CA . ASN A 1 689 ? -28.097 9.948 18.613 1.00 94.44 689 ASN A CA 1
ATOM 5686 C C . ASN A 1 689 ? -29.448 10.592 18.960 1.00 94.44 689 ASN A C 1
ATOM 5688 O O . ASN A 1 689 ? -30.371 9.868 19.333 1.00 94.44 689 ASN A O 1
ATOM 5692 N N . LYS A 1 690 ? -29.554 11.924 18.897 1.00 95.00 690 LYS A N 1
ATOM 5693 C CA . LYS A 1 690 ? -30.782 12.668 19.196 1.00 95.00 690 LYS A CA 1
ATOM 5694 C C . LYS A 1 690 ? -31.670 12.861 17.964 1.00 95.00 690 LYS A C 1
ATOM 5696 O O . LYS A 1 690 ? -32.880 12.717 18.085 1.00 95.00 690 LYS A O 1
ATOM 5701 N N . TYR A 1 691 ? -31.079 13.169 16.809 1.00 96.62 691 TYR A N 1
ATOM 5702 C CA . TYR A 1 691 ? -31.800 13.594 15.599 1.00 96.62 691 TYR A CA 1
ATOM 5703 C C . TYR A 1 691 ? -31.757 12.591 14.435 1.00 96.62 691 TYR A C 1
ATOM 5705 O O . TYR A 1 691 ? -32.465 12.789 13.450 1.00 96.62 691 TYR A O 1
ATOM 5713 N N . TYR A 1 692 ? -30.944 11.536 14.553 1.00 97.19 692 TYR A N 1
ATOM 5714 C CA . TYR A 1 692 ? -30.708 10.514 13.524 1.00 97.19 692 TYR A CA 1
ATOM 5715 C C . TYR A 1 692 ? -30.766 9.087 14.101 1.00 97.19 692 TYR A C 1
ATOM 5717 O O . TYR A 1 692 ? -30.122 8.166 13.602 1.00 97.19 692 TYR A O 1
ATOM 5725 N N . ALA A 1 693 ? -31.484 8.890 15.213 1.00 92.12 693 ALA A N 1
ATOM 5726 C CA . ALA A 1 693 ? -31.598 7.573 15.843 1.00 92.12 693 ALA A CA 1
ATOM 5727 C C . ALA A 1 693 ? -32.255 6.543 14.909 1.00 92.12 693 ALA A C 1
ATOM 5729 O O . ALA A 1 693 ? -31.809 5.395 14.874 1.00 92.12 693 ALA A O 1
ATOM 5730 N N . ASP A 1 694 ? -33.259 6.979 14.146 1.00 91.44 694 ASP A N 1
ATOM 5731 C CA . ASP A 1 694 ? -33.936 6.153 13.147 1.00 91.44 694 ASP A CA 1
ATOM 5732 C C . ASP A 1 694 ? -32.998 5.871 11.963 1.00 91.44 694 ASP A C 1
ATOM 5734 O O . ASP A 1 694 ? -32.825 4.712 11.610 1.00 91.44 694 ASP A O 1
ATOM 5738 N N . ASP A 1 695 ? -32.254 6.867 11.458 1.00 97.69 695 ASP A N 1
ATOM 5739 C CA . ASP A 1 695 ? -31.273 6.659 10.379 1.00 97.69 695 ASP A CA 1
ATOM 5740 C C . ASP A 1 695 ? -30.159 5.660 10.772 1.00 97.69 695 ASP A C 1
ATOM 5742 O O . ASP A 1 695 ? -29.677 4.890 9.939 1.00 97.69 695 ASP A O 1
ATOM 5746 N N . ILE A 1 696 ? -29.746 5.628 12.048 1.00 97.56 696 ILE A N 1
ATOM 5747 C CA . ILE A 1 696 ? -28.813 4.611 12.568 1.00 97.56 696 ILE A CA 1
ATOM 5748 C C . ILE A 1 696 ? -29.436 3.213 12.506 1.00 97.56 696 ILE A C 1
ATOM 5750 O O . ILE A 1 696 ? -28.760 2.259 12.108 1.00 97.56 696 ILE A O 1
ATOM 5754 N N . ALA A 1 697 ? -30.693 3.080 12.935 1.00 93.44 697 ALA A N 1
ATOM 5755 C CA . ALA A 1 697 ? -31.405 1.809 12.901 1.00 93.44 697 ALA A CA 1
ATOM 5756 C C . ALA A 1 697 ? -31.603 1.336 11.455 1.00 93.44 697 ALA A C 1
ATOM 5758 O O . ALA A 1 697 ? -31.257 0.198 11.135 1.00 93.44 697 ALA A O 1
ATOM 5759 N N . ASP A 1 698 ? -32.040 2.231 10.571 1.00 95.56 698 ASP A N 1
ATOM 5760 C CA . ASP A 1 698 ? -32.239 1.972 9.146 1.00 95.56 698 ASP A CA 1
ATOM 5761 C C . ASP A 1 698 ? -30.934 1.569 8.461 1.00 95.56 698 ASP A C 1
ATOM 5763 O O . ASP A 1 698 ? -30.910 0.634 7.656 1.00 95.56 698 ASP A O 1
ATOM 5767 N N . ARG A 1 699 ? -29.811 2.210 8.814 1.00 98.06 699 ARG A N 1
ATOM 5768 C CA . ARG A 1 699 ? -28.502 1.823 8.283 1.00 98.06 699 ARG A CA 1
ATOM 5769 C C . ARG A 1 699 ? -28.105 0.418 8.723 1.00 98.06 699 ARG A C 1
ATOM 5771 O O . ARG A 1 699 ? -27.622 -0.353 7.895 1.00 98.06 699 ARG A O 1
ATOM 5778 N N . TYR A 1 700 ? -28.316 0.061 9.991 1.00 97.69 700 TYR A N 1
ATOM 5779 C CA . TYR A 1 700 ? -28.086 -1.309 10.456 1.00 97.69 700 TYR A CA 1
ATOM 5780 C C . TYR A 1 700 ? -28.968 -2.314 9.701 1.00 97.69 700 TYR A C 1
ATOM 5782 O O . TYR A 1 700 ? -28.446 -3.306 9.197 1.00 97.69 700 TYR A O 1
ATOM 5790 N N . ILE A 1 701 ? -30.271 -2.038 9.580 1.00 93.81 701 ILE A N 1
ATOM 5791 C CA . ILE A 1 701 ? -31.237 -2.889 8.868 1.00 93.81 701 ILE A CA 1
ATOM 5792 C C . ILE A 1 701 ? -30.812 -3.077 7.409 1.00 93.81 701 ILE A C 1
ATOM 5794 O O . ILE A 1 701 ? -30.690 -4.206 6.953 1.00 93.81 701 ILE A O 1
ATOM 5798 N N . THR A 1 702 ? -30.458 -1.997 6.713 1.00 95.50 702 THR A N 1
ATOM 5799 C CA . THR A 1 702 ? -29.984 -2.047 5.321 1.00 95.50 702 THR A CA 1
ATOM 5800 C C . THR A 1 702 ? -28.751 -2.944 5.173 1.00 95.50 702 THR A C 1
ATOM 5802 O O . THR A 1 702 ? -28.663 -3.761 4.259 1.00 95.50 702 THR A O 1
ATOM 5805 N N . LEU A 1 703 ? -27.779 -2.828 6.085 1.00 97.50 703 LEU A N 1
ATOM 5806 C CA . LEU A 1 703 ? -26.572 -3.663 6.069 1.00 97.50 703 LEU A CA 1
ATOM 5807 C C . LEU A 1 703 ? -26.868 -5.127 6.410 1.00 97.50 703 LEU A C 1
ATOM 5809 O O . LEU A 1 703 ? -26.176 -6.021 5.918 1.00 97.50 703 LEU A O 1
ATOM 5813 N N . ARG A 1 704 ? -27.883 -5.383 7.242 1.00 94.62 704 ARG A N 1
ATOM 5814 C CA . ARG A 1 704 ? -28.385 -6.731 7.517 1.00 94.62 704 ARG A CA 1
ATOM 5815 C C . ARG A 1 704 ? -29.071 -7.331 6.289 1.00 94.62 704 ARG A C 1
ATOM 5817 O O . ARG A 1 704 ? -28.736 -8.456 5.946 1.00 94.62 704 ARG A O 1
ATOM 5824 N N . GLU A 1 705 ? -29.958 -6.596 5.622 1.00 90.38 705 GLU A N 1
ATOM 5825 C CA . GLU A 1 705 ? -30.707 -7.045 4.436 1.00 90.38 705 GLU A CA 1
ATOM 5826 C C . GLU A 1 705 ? -29.808 -7.272 3.214 1.00 90.38 705 GLU A C 1
ATOM 5828 O O . GLU A 1 705 ? -30.011 -8.217 2.455 1.00 90.38 705 GLU A O 1
ATOM 5833 N N . ASN A 1 706 ? -28.770 -6.449 3.053 1.00 93.62 706 ASN A N 1
ATOM 5834 C CA . ASN A 1 706 ? -27.784 -6.589 1.978 1.00 93.62 706 ASN A CA 1
ATOM 5835 C C . ASN A 1 706 ? -26.730 -7.681 2.247 1.00 93.62 706 ASN A C 1
ATOM 5837 O O . ASN A 1 706 ? -25.800 -7.844 1.457 1.00 93.62 706 ASN A O 1
ATOM 5841 N N . GLY A 1 707 ? -26.827 -8.394 3.372 1.00 94.31 707 GLY A N 1
ATOM 5842 C CA . GLY A 1 707 ? -25.912 -9.470 3.750 1.00 94.31 707 GLY A CA 1
ATOM 5843 C C . GLY A 1 707 ? -24.517 -9.029 4.202 1.00 94.31 707 GLY A C 1
ATOM 5844 O O . GLY A 1 707 ? -23.629 -9.861 4.377 1.00 94.31 707 GLY A O 1
ATOM 5845 N N . VAL A 1 708 ? -24.296 -7.732 4.446 1.00 97.12 708 VAL A N 1
ATOM 5846 C CA . VAL A 1 708 ? -23.017 -7.224 4.976 1.00 97.12 708 VAL A CA 1
ATOM 5847 C C . VAL A 1 708 ? -22.852 -7.630 6.442 1.00 97.12 708 VAL A C 1
ATOM 5849 O O . VAL A 1 708 ? -21.800 -8.121 6.846 1.00 97.12 708 VAL A O 1
ATOM 5852 N N . PHE A 1 709 ? -23.908 -7.483 7.242 1.00 96.44 709 PHE A N 1
ATOM 5853 C CA . PHE A 1 709 ? -23.950 -7.893 8.652 1.00 96.44 709 PHE A CA 1
ATOM 5854 C C . PHE A 1 709 ? -24.556 -9.286 8.862 1.00 96.44 709 PHE A C 1
ATOM 5856 O O . PHE A 1 709 ? -25.191 -9.549 9.884 1.00 96.44 709 PHE A O 1
ATOM 5863 N N . ASP A 1 710 ? -24.348 -10.184 7.903 1.00 94.06 710 ASP A N 1
ATOM 5864 C CA . ASP A 1 710 ? -24.682 -11.598 8.048 1.00 94.06 710 ASP A CA 1
ATOM 5865 C C . ASP A 1 710 ? -23.545 -12.399 8.677 1.00 94.06 710 ASP A C 1
ATOM 5867 O O . ASP A 1 710 ? -22.362 -12.108 8.490 1.00 94.06 710 ASP A O 1
ATOM 5871 N N . TYR A 1 711 ? -23.926 -13.453 9.402 1.00 94.88 711 TYR A N 1
ATOM 5872 C CA . TYR A 1 711 ? -22.984 -14.375 10.033 1.00 94.88 711 TYR A CA 1
ATOM 5873 C C . TYR A 1 711 ? -22.016 -14.971 9.003 1.00 94.88 711 TYR A C 1
ATOM 5875 O O . TYR A 1 711 ? -20.806 -14.860 9.190 1.00 94.88 711 TYR A O 1
ATOM 5883 N N . ASP A 1 712 ? -22.540 -15.514 7.899 1.00 94.69 712 ASP A N 1
ATOM 5884 C CA . ASP A 1 712 ? -21.732 -16.186 6.875 1.00 94.69 712 ASP A CA 1
ATOM 5885 C C . ASP A 1 712 ? -20.727 -15.231 6.220 1.00 94.69 712 ASP A C 1
ATOM 5887 O O . ASP A 1 712 ? -19.569 -15.593 6.029 1.00 94.69 712 ASP A O 1
ATOM 5891 N N . ASN A 1 713 ? -21.132 -13.991 5.925 1.00 98.00 713 ASN A N 1
ATOM 5892 C CA . ASN A 1 713 ? -20.238 -12.995 5.334 1.00 98.00 713 ASN A CA 1
ATOM 5893 C C . ASN A 1 713 ? -19.122 -12.580 6.305 1.00 98.00 713 ASN A C 1
ATOM 5895 O O . ASN A 1 713 ? -17.945 -12.592 5.947 1.00 98.00 713 ASN A O 1
ATOM 5899 N N . VAL A 1 714 ? -19.470 -12.240 7.550 1.00 97.56 714 VAL A N 1
ATOM 5900 C CA . VAL A 1 714 ? -18.486 -11.784 8.545 1.00 97.56 714 VAL A CA 1
ATOM 5901 C C . VAL A 1 714 ? -17.495 -12.897 8.887 1.00 97.56 714 VAL A C 1
ATOM 5903 O O . VAL A 1 714 ? -16.291 -12.648 8.960 1.00 97.56 714 VAL A O 1
ATOM 5906 N N . VAL A 1 715 ? -17.983 -14.127 9.057 1.00 97.19 715 VAL A N 1
ATOM 5907 C CA . VAL A 1 715 ? -17.135 -15.298 9.299 1.00 97.19 715 VAL A CA 1
ATOM 5908 C C . VAL A 1 715 ? -16.254 -15.600 8.090 1.00 97.19 715 VAL A C 1
ATOM 5910 O O . VAL A 1 715 ? -15.058 -15.800 8.273 1.00 97.19 715 VAL A O 1
ATOM 5913 N N . ALA A 1 716 ? -16.775 -15.515 6.862 1.00 98.12 716 ALA A N 1
ATOM 5914 C CA . ALA A 1 716 ? -15.970 -15.723 5.660 1.00 98.12 716 ALA A CA 1
ATOM 5915 C C . ALA A 1 716 ? -14.775 -14.758 5.569 1.00 98.12 716 ALA A C 1
ATOM 5917 O O . ALA A 1 716 ? -13.695 -15.179 5.168 1.00 98.12 716 ALA A O 1
ATOM 5918 N N . ILE A 1 717 ? -14.926 -13.491 5.982 1.00 97.62 717 ILE A N 1
ATOM 5919 C CA . ILE A 1 717 ? -13.810 -12.525 6.026 1.00 97.62 717 ILE A CA 1
ATOM 5920 C C . ILE A 1 717 ? -12.711 -12.988 7.000 1.00 97.62 717 ILE A C 1
ATOM 5922 O O . ILE A 1 717 ? -11.519 -12.886 6.695 1.00 97.62 717 ILE A O 1
ATOM 5926 N N . ILE A 1 718 ? -13.100 -13.474 8.181 1.00 95.94 718 ILE A N 1
ATOM 5927 C CA . ILE A 1 718 ? -12.173 -13.920 9.233 1.00 95.94 718 ILE A CA 1
ATOM 5928 C C . ILE A 1 718 ? -11.486 -15.232 8.834 1.00 95.94 718 ILE A C 1
ATOM 5930 O O . ILE A 1 718 ? -10.265 -15.360 8.967 1.00 95.94 718 ILE A O 1
ATOM 5934 N N . ASP A 1 719 ? -12.255 -16.184 8.317 1.00 96.44 719 ASP A N 1
ATOM 5935 C CA . ASP A 1 719 ? -11.763 -17.505 7.940 1.00 96.44 719 ASP A CA 1
ATOM 5936 C C . ASP A 1 719 ? -10.857 -17.419 6.710 1.00 96.44 719 ASP A C 1
ATOM 5938 O O . ASP A 1 719 ? -9.808 -18.061 6.678 1.00 96.44 719 ASP A O 1
ATOM 5942 N N . ASP A 1 720 ? -11.182 -16.562 5.735 1.00 97.38 720 ASP A N 1
ATOM 5943 C CA . ASP A 1 720 ? -10.311 -16.278 4.594 1.00 97.38 720 ASP A CA 1
ATOM 5944 C C . ASP A 1 720 ? -8.950 -15.726 5.049 1.00 97.38 720 ASP A C 1
ATOM 5946 O O . ASP A 1 720 ? -7.908 -16.195 4.590 1.00 97.38 720 ASP A O 1
ATOM 5950 N N . TRP A 1 721 ? -8.916 -14.782 5.997 1.00 97.06 721 TRP A N 1
ATOM 5951 C CA . TRP A 1 721 ? -7.654 -14.278 6.554 1.00 97.06 721 TRP A CA 1
ATOM 5952 C C . TRP A 1 721 ? -6.785 -15.409 7.122 1.00 97.06 721 TRP A C 1
ATOM 5954 O O . TRP A 1 721 ? -5.592 -15.512 6.816 1.00 97.06 721 TRP A O 1
ATOM 5964 N N . ARG A 1 722 ? -7.390 -16.285 7.931 1.00 95.25 722 ARG A N 1
ATOM 5965 C CA . ARG A 1 722 ? -6.704 -17.410 8.575 1.00 95.25 722 ARG A CA 1
ATOM 5966 C C . ARG A 1 722 ? -6.247 -18.452 7.551 1.00 95.25 722 ARG A C 1
ATOM 5968 O O . ARG A 1 722 ? -5.106 -18.917 7.610 1.00 95.25 722 ARG A O 1
ATOM 5975 N N . ALA A 1 723 ? -7.100 -18.772 6.580 1.00 97.00 723 ALA A N 1
ATOM 5976 C CA . ALA A 1 723 ? -6.818 -19.722 5.511 1.00 97.00 723 ALA A CA 1
ATOM 5977 C C . ALA A 1 723 ? -5.645 -19.270 4.632 1.00 97.00 723 ALA A C 1
ATOM 5979 O O . ALA A 1 723 ? -4.787 -20.086 4.290 1.00 97.00 723 ALA A O 1
ATOM 5980 N N . ARG A 1 724 ? -5.558 -17.968 4.323 1.00 97.25 724 ARG A N 1
ATOM 5981 C CA . ARG A 1 724 ? -4.440 -17.386 3.564 1.00 97.25 724 ARG A CA 1
ATOM 5982 C C . ARG A 1 724 ? -3.093 -17.564 4.261 1.00 97.25 724 ARG A C 1
ATOM 5984 O O . ARG A 1 724 ? -2.088 -17.743 3.581 1.00 97.25 724 ARG A O 1
ATOM 5991 N N . ILE A 1 725 ? -3.065 -17.545 5.595 1.00 97.81 725 ILE A N 1
ATOM 5992 C CA . ILE A 1 725 ? -1.858 -17.805 6.393 1.00 97.81 725 ILE A CA 1
ATOM 5993 C C . ILE A 1 725 ? -1.560 -19.309 6.443 1.00 97.81 725 ILE A C 1
ATOM 5995 O O . ILE A 1 725 ? -0.462 -19.730 6.094 1.00 97.81 725 ILE A O 1
ATOM 5999 N N . GLY A 1 726 ? -2.534 -20.129 6.836 1.00 95.94 726 GLY A N 1
ATOM 6000 C CA . GLY A 1 726 ? -2.399 -21.583 6.928 1.00 95.94 726 GLY A CA 1
ATOM 6001 C C . GLY A 1 726 ? -1.807 -22.096 8.250 1.00 95.94 726 GLY A C 1
ATOM 6002 O O . GLY A 1 726 ? -0.965 -21.466 8.894 1.00 95.94 726 GLY A O 1
ATOM 6003 N N . GLU A 1 727 ? -2.238 -23.299 8.644 1.00 96.19 727 GLU A N 1
ATOM 6004 C CA . GLU A 1 727 ? -1.978 -23.903 9.965 1.00 96.19 727 GLU A CA 1
ATOM 6005 C C . GLU A 1 727 ? -0.494 -24.028 10.326 1.00 96.19 727 GLU A C 1
ATOM 6007 O O . GLU A 1 727 ? -0.109 -23.821 11.475 1.00 96.19 727 GLU A O 1
ATOM 6012 N N . ALA A 1 728 ? 0.364 -24.329 9.346 1.00 96.56 728 ALA A N 1
ATOM 6013 C CA . ALA A 1 728 ? 1.793 -24.511 9.587 1.00 96.56 728 ALA A CA 1
ATOM 6014 C C . ALA A 1 728 ? 2.457 -23.243 10.156 1.00 96.56 728 ALA A C 1
ATOM 6016 O O . ALA A 1 728 ? 3.326 -23.337 11.024 1.00 96.56 728 ALA A O 1
ATOM 6017 N N . PHE A 1 729 ? 2.033 -22.054 9.713 1.00 97.88 729 PHE A N 1
ATOM 6018 C CA . PHE A 1 729 ? 2.570 -20.801 10.242 1.00 97.88 729 PHE A CA 1
ATOM 6019 C C . PHE A 1 729 ? 1.962 -20.425 11.591 1.00 97.88 729 PHE A C 1
ATOM 6021 O O . PHE A 1 729 ? 2.673 -19.845 12.408 1.00 97.88 729 PHE A O 1
ATOM 6028 N N . TYR A 1 730 ? 0.703 -20.783 11.866 1.00 97.62 730 TYR A N 1
ATOM 6029 C CA . TYR A 1 730 ? 0.126 -20.608 13.204 1.00 97.62 730 TYR A CA 1
ATOM 6030 C C . TYR A 1 730 ? 0.810 -21.503 14.240 1.00 97.62 730 TYR A C 1
ATOM 6032 O O . TYR A 1 730 ? 1.123 -21.028 15.329 1.00 97.62 730 TYR A O 1
ATOM 6040 N N . ALA A 1 731 ? 1.142 -22.746 13.881 1.00 97.00 731 ALA A N 1
ATOM 6041 C CA . ALA A 1 731 ? 1.926 -23.629 14.741 1.00 97.00 731 ALA A CA 1
ATOM 6042 C C . ALA A 1 731 ? 3.321 -23.043 15.038 1.00 97.00 731 ALA A C 1
ATOM 6044 O O . ALA A 1 731 ? 3.735 -22.981 16.195 1.00 97.00 731 ALA A O 1
ATOM 6045 N N . ALA A 1 732 ? 4.019 -22.535 14.014 1.00 97.50 732 ALA A N 1
ATOM 6046 C CA . ALA A 1 732 ? 5.313 -21.869 14.192 1.00 97.50 732 ALA A CA 1
ATOM 6047 C C . ALA A 1 732 ? 5.206 -20.574 15.025 1.00 97.50 732 ALA A C 1
ATOM 6049 O O . ALA A 1 732 ? 6.096 -20.251 15.814 1.00 97.50 732 ALA A O 1
ATOM 6050 N N . GLU A 1 733 ? 4.115 -19.820 14.869 1.00 97.69 733 GLU A N 1
ATOM 6051 C CA . GLU A 1 733 ? 3.810 -18.626 15.660 1.00 97.69 733 GLU A CA 1
ATOM 6052 C C . GLU A 1 733 ? 3.577 -18.968 17.139 1.00 97.69 733 GLU A C 1
ATOM 6054 O O . GLU A 1 733 ? 4.102 -18.265 18.001 1.00 97.69 733 GLU A O 1
ATOM 6059 N N . GLU A 1 734 ? 2.824 -20.027 17.444 1.00 95.56 734 GLU A N 1
ATOM 6060 C CA . GLU A 1 734 ? 2.587 -20.505 18.813 1.00 95.56 734 GLU A CA 1
ATOM 6061 C C . GLU A 1 734 ? 3.873 -21.023 19.467 1.00 95.56 734 GLU A C 1
ATOM 6063 O O . GLU A 1 734 ? 4.188 -20.628 20.589 1.00 95.56 734 GLU A O 1
ATOM 6068 N N . GLU A 1 735 ? 4.674 -21.814 18.745 1.00 96.56 735 GLU A N 1
ATOM 6069 C CA . GLU A 1 735 ? 5.976 -22.291 19.228 1.00 96.56 735 GLU A CA 1
ATOM 6070 C C . GLU A 1 735 ? 6.923 -21.123 19.545 1.00 96.56 735 GLU A C 1
ATOM 6072 O O . GLU A 1 735 ? 7.627 -21.123 20.560 1.00 96.56 735 GLU A O 1
ATOM 6077 N N . ARG A 1 736 ? 6.931 -20.094 18.689 1.00 96.00 736 ARG A N 1
ATOM 6078 C CA . ARG A 1 736 ? 7.799 -18.925 18.858 1.00 96.00 736 ARG A CA 1
ATOM 6079 C C . ARG A 1 736 ? 7.309 -17.974 19.949 1.00 96.00 736 ARG A C 1
ATOM 6081 O O . ARG A 1 736 ? 8.136 -17.375 20.644 1.00 96.00 736 ARG A O 1
ATOM 6088 N N . TRP A 1 737 ? 5.995 -17.812 20.087 1.00 94.38 737 TRP A N 1
ATOM 6089 C CA . TRP A 1 737 ? 5.353 -16.851 20.984 1.00 94.38 737 TRP A CA 1
ATOM 6090 C C . TRP A 1 737 ? 4.339 -17.517 21.935 1.00 94.38 737 TRP A C 1
ATOM 6092 O O . TRP A 1 737 ? 3.186 -17.079 22.003 1.00 94.38 737 TRP A O 1
ATOM 6102 N N . PRO A 1 738 ? 4.753 -18.506 22.752 1.00 91.06 738 PRO A N 1
ATOM 6103 C CA . PRO A 1 738 ? 3.831 -19.305 23.569 1.00 91.06 738 PRO A CA 1
ATOM 6104 C C . PRO A 1 738 ? 3.189 -18.504 24.711 1.00 91.06 738 PRO A C 1
ATOM 6106 O O . PRO A 1 738 ? 2.194 -18.916 25.291 1.00 91.06 738 PRO A O 1
ATOM 6109 N N . LEU A 1 739 ? 3.758 -17.339 25.042 1.00 87.44 739 LEU A N 1
ATOM 6110 C CA . LEU A 1 739 ? 3.245 -16.413 26.058 1.00 87.44 739 LEU A CA 1
ATOM 6111 C C . LEU A 1 739 ? 2.317 -15.340 25.468 1.00 87.44 739 LEU A C 1
ATOM 6113 O O . LEU A 1 739 ? 2.088 -14.298 26.091 1.00 87.44 739 LEU A O 1
ATOM 6117 N N . SER A 1 740 ? 1.859 -15.515 24.230 1.00 89.88 740 SER A N 1
ATOM 6118 C CA . SER A 1 740 ? 0.821 -14.658 23.668 1.00 89.88 740 SER A CA 1
ATOM 6119 C C . SER A 1 740 ? -0.495 -14.883 24.429 1.00 89.88 740 SER A C 1
ATOM 6121 O O . SER A 1 740 ? -0.882 -16.036 24.623 1.00 89.88 740 SER A O 1
ATOM 6123 N N . PRO A 1 741 ? -1.203 -13.818 24.863 1.00 87.62 741 PRO A N 1
ATOM 6124 C CA . PRO A 1 741 ? -2.391 -13.962 25.705 1.00 87.62 741 PRO A CA 1
ATOM 6125 C C . PRO A 1 741 ? -3.519 -14.817 25.124 1.00 87.62 741 PRO A C 1
ATOM 6127 O O . PRO A 1 741 ? -4.313 -15.316 25.909 1.00 87.62 741 PRO A O 1
ATOM 6130 N N . CYS A 1 742 ? -3.582 -14.996 23.801 1.00 90.25 742 CYS A N 1
ATOM 6131 C CA . CYS A 1 742 ? -4.607 -15.795 23.128 1.00 90.25 742 CYS A CA 1
ATOM 6132 C C . CYS A 1 742 ? -4.370 -17.317 23.190 1.00 90.25 742 CYS A C 1
ATOM 6134 O O . CYS A 1 742 ? -5.253 -18.081 22.811 1.00 90.25 742 CYS A O 1
ATOM 6136 N N . TYR A 1 743 ? -3.198 -17.785 23.640 1.00 90.31 743 TYR A N 1
ATOM 6137 C CA . TYR A 1 743 ? -2.849 -19.217 23.648 1.00 90.31 743 TYR A CA 1
ATOM 6138 C C . TYR A 1 743 ? -2.955 -19.884 25.026 1.00 90.31 743 TYR A C 1
ATOM 6140 O O . TYR A 1 743 ? -2.816 -21.101 25.137 1.00 90.31 743 TYR A O 1
ATOM 6148 N N . SER A 1 744 ? -3.221 -19.122 26.089 1.00 84.12 744 SER A N 1
ATOM 6149 C CA . SER A 1 744 ? -3.219 -19.641 27.461 1.00 84.12 744 SER A CA 1
ATOM 6150 C C . SER A 1 744 ? -4.315 -19.031 28.323 1.00 84.12 744 SER A C 1
ATOM 6152 O O . SER A 1 744 ? -4.666 -17.865 28.155 1.00 84.12 744 SER A O 1
ATOM 6154 N N . ASP A 1 745 ? -4.774 -19.780 29.319 1.00 84.94 745 ASP A N 1
ATOM 6155 C CA . ASP A 1 745 ? -5.653 -19.253 30.361 1.00 84.94 745 ASP A CA 1
ATOM 6156 C C . ASP A 1 745 ? -4.911 -18.332 31.341 1.00 84.94 745 ASP A C 1
ATOM 6158 O O . ASP A 1 745 ? -3.679 -18.327 31.439 1.00 84.94 745 ASP A O 1
ATOM 6162 N N . ALA A 1 746 ? -5.676 -17.536 32.089 1.00 85.31 746 ALA A N 1
ATOM 6163 C CA . ALA A 1 746 ? -5.131 -16.723 33.165 1.00 85.31 746 ALA A CA 1
ATOM 6164 C C . ALA A 1 746 ? -4.581 -17.607 34.292 1.00 85.31 746 ALA A C 1
ATOM 6166 O O . ALA A 1 746 ? -5.221 -18.567 34.720 1.00 85.31 746 ALA A O 1
ATOM 6167 N N . VAL A 1 747 ? -3.420 -17.231 34.826 1.00 88.38 747 VAL A N 1
ATOM 6168 C CA . VAL A 1 747 ? -2.818 -17.896 35.985 1.00 88.38 747 VAL A CA 1
ATOM 6169 C C . VAL A 1 747 ? -2.946 -16.976 37.188 1.00 88.38 747 VAL A C 1
ATOM 6171 O O . VAL A 1 747 ? -2.327 -15.910 37.236 1.00 88.38 747 VAL A O 1
ATOM 6174 N N . CYS A 1 748 ? -3.746 -17.383 38.169 1.00 92.19 748 CYS A N 1
ATOM 6175 C CA . CYS A 1 748 ? -3.972 -16.622 39.395 1.00 92.19 748 CYS A CA 1
ATOM 6176 C C . CYS A 1 748 ? -2.797 -16.746 40.375 1.00 92.19 748 CYS A C 1
ATOM 6178 O O . CYS A 1 748 ? -2.127 -17.777 40.437 1.00 92.19 748 CYS A O 1
ATOM 6180 N N . ASN A 1 749 ? -2.577 -15.713 41.193 1.00 95.38 749 ASN A N 1
ATOM 6181 C CA . ASN A 1 749 ? -1.805 -15.902 42.421 1.00 95.38 749 ASN A CA 1
ATOM 6182 C C . ASN A 1 749 ? -2.631 -16.718 43.422 1.00 95.38 749 ASN A C 1
ATOM 6184 O O . ASN A 1 749 ? -3.862 -16.694 43.394 1.00 95.38 749 ASN A O 1
ATOM 6188 N N . SER A 1 750 ? -1.951 -17.408 44.338 1.00 94.50 750 SER A N 1
ATOM 6189 C CA . SER A 1 750 ? -2.629 -18.124 45.423 1.00 94.50 750 SER A CA 1
ATOM 6190 C C . SER A 1 750 ? -3.562 -17.183 46.197 1.00 94.50 750 SER A C 1
ATOM 6192 O O . SER A 1 750 ? -3.178 -16.057 46.518 1.00 94.50 750 SER A O 1
ATOM 6194 N N . GLY A 1 751 ? -4.782 -17.643 46.482 1.00 94.00 751 GLY A N 1
ATOM 6195 C CA . GLY A 1 751 ? -5.825 -16.847 47.136 1.00 94.00 751 GLY A CA 1
ATOM 6196 C C . GLY A 1 751 ? -6.746 -16.070 46.189 1.00 94.00 751 GLY A C 1
ATOM 6197 O O . GLY A 1 751 ? -7.611 -15.342 46.671 1.00 94.00 751 GLY A O 1
ATOM 6198 N N . TRP A 1 752 ? -6.596 -16.238 44.873 1.00 95.94 752 TRP A N 1
ATOM 6199 C CA . TRP A 1 752 ? -7.443 -15.618 43.855 1.00 95.94 752 TRP A CA 1
ATOM 6200 C C . TRP A 1 752 ? -7.947 -16.630 42.824 1.00 95.94 752 TRP A C 1
ATOM 6202 O O . TRP A 1 752 ? -7.266 -17.604 42.508 1.00 95.94 752 TRP A O 1
ATOM 6212 N N . GLU A 1 753 ? -9.114 -16.355 42.248 1.00 93.00 753 GLU A N 1
ATOM 6213 C CA . GLU A 1 753 ? -9.670 -17.062 41.094 1.00 93.00 753 GLU A CA 1
ATOM 6214 C C . GLU A 1 753 ? -10.278 -16.084 40.076 1.00 93.00 753 GLU A C 1
ATOM 6216 O O . GLU A 1 753 ? -10.610 -14.936 40.397 1.00 93.00 753 GLU A O 1
ATOM 6221 N N . THR A 1 754 ? -10.411 -16.530 38.826 1.00 88.31 754 THR A N 1
ATOM 6222 C CA . THR A 1 754 ? -11.100 -15.765 37.782 1.00 88.31 754 THR A CA 1
ATOM 6223 C C . THR A 1 754 ? -12.607 -15.862 37.958 1.00 88.31 754 THR A C 1
ATOM 6225 O O . THR A 1 754 ? -13.130 -16.959 38.141 1.00 88.31 754 THR A O 1
ATOM 6228 N N . VAL A 1 755 ? -13.317 -14.745 37.804 1.00 83.38 755 VAL A N 1
ATOM 6229 C CA . VAL A 1 755 ? -14.780 -14.765 37.680 1.00 83.38 755 VAL A CA 1
ATOM 6230 C C . VAL A 1 755 ? -15.149 -14.855 36.194 1.00 83.38 755 VAL A C 1
ATOM 6232 O O . VAL A 1 755 ? -14.625 -14.053 35.410 1.00 83.38 755 VAL A O 1
ATOM 6235 N N . PRO A 1 756 ? -16.006 -15.810 35.789 1.00 69.94 756 PRO A N 1
ATOM 6236 C CA . PRO A 1 756 ? -16.561 -15.858 34.440 1.00 69.94 756 PRO A CA 1
ATOM 6237 C C . PRO A 1 756 ? -17.246 -14.534 34.067 1.00 69.94 756 PRO A C 1
ATOM 6239 O O . PRO A 1 756 ? -17.947 -13.933 34.878 1.00 69.94 756 PRO A O 1
ATOM 6242 N N . LEU A 1 757 ? -16.994 -14.045 32.850 1.00 64.00 757 LEU A N 1
ATOM 6243 C CA . LEU A 1 757 ? -17.525 -12.764 32.357 1.00 64.00 757 LEU A CA 1
ATOM 6244 C C . LEU A 1 757 ? -18.949 -12.880 31.787 1.00 64.00 757 LEU A C 1
ATOM 6246 O O . LEU A 1 757 ? -19.512 -11.880 31.346 1.00 64.00 757 LEU A O 1
ATOM 6250 N N . ASP A 1 758 ? -19.517 -14.084 31.773 1.00 58.69 758 ASP A N 1
ATOM 6251 C CA . ASP A 1 758 ? -20.852 -14.371 31.264 1.00 58.69 758 ASP A CA 1
ATOM 6252 C C . ASP A 1 758 ? -21.970 -14.077 32.276 1.00 58.69 758 ASP A C 1
ATOM 6254 O O . ASP A 1 758 ? -23.118 -13.925 31.857 1.00 58.69 758 ASP A O 1
ATOM 6258 N N . ASP A 1 759 ? -21.645 -13.907 33.562 1.00 58.72 759 ASP A N 1
ATOM 6259 C CA . ASP A 1 759 ? -22.593 -13.504 34.602 1.00 58.72 759 ASP A CA 1
ATOM 6260 C C . ASP A 1 759 ? -22.840 -11.973 34.582 1.00 58.72 759 ASP A C 1
ATOM 6262 O O . ASP A 1 759 ? -21.982 -11.187 35.019 1.00 58.72 759 ASP A O 1
ATOM 6266 N N . PRO A 1 760 ? -24.012 -11.508 34.097 1.00 55.09 760 PRO A N 1
ATOM 6267 C CA . PRO A 1 760 ? -24.315 -10.082 33.990 1.00 55.09 760 PRO A CA 1
ATOM 6268 C C . PRO A 1 760 ? -24.405 -9.395 35.359 1.00 55.09 760 PRO A C 1
ATOM 6270 O O . PRO A 1 760 ? -24.196 -8.183 35.449 1.00 55.09 760 PRO A O 1
ATOM 6273 N N . GLU A 1 761 ? -24.713 -10.147 36.421 1.00 59.72 761 GLU A N 1
ATOM 6274 C CA . GLU A 1 761 ? -24.924 -9.615 37.767 1.00 59.72 761 GLU A CA 1
ATOM 6275 C C . GLU A 1 761 ? -23.611 -9.069 38.342 1.00 59.72 761 GLU A C 1
ATOM 6277 O O . GLU A 1 761 ? -23.561 -7.948 38.856 1.00 59.72 761 GLU A O 1
ATOM 6282 N N . TYR A 1 762 ? -22.503 -9.788 38.145 1.00 61.25 762 TYR A N 1
ATOM 6283 C CA . TYR A 1 762 ? -21.186 -9.331 38.589 1.00 61.25 762 TYR A CA 1
ATOM 6284 C C . TYR A 1 762 ? -20.651 -8.164 37.759 1.00 61.25 762 TYR A C 1
ATOM 6286 O O . TYR A 1 762 ? -20.073 -7.236 38.334 1.00 61.25 762 TYR A O 1
ATOM 6294 N N . TYR A 1 763 ? -20.875 -8.165 36.441 1.00 58.19 763 TYR A N 1
ATOM 6295 C CA . TYR A 1 763 ? -20.403 -7.096 35.555 1.00 58.19 763 TYR A CA 1
ATOM 6296 C C . TYR A 1 763 ? -21.063 -5.744 35.880 1.00 58.19 763 TYR A C 1
ATOM 6298 O O . TYR A 1 763 ? -20.400 -4.707 35.888 1.00 58.19 763 TYR A O 1
ATOM 6306 N N . LEU A 1 764 ? -22.362 -5.759 36.200 1.00 55.28 764 LEU A N 1
ATOM 6307 C CA . LEU A 1 764 ? -23.159 -4.559 36.479 1.00 55.28 764 LEU A CA 1
ATOM 6308 C C . LEU A 1 764 ? -23.076 -4.081 37.937 1.00 55.28 764 LEU A C 1
ATOM 6310 O O . LEU A 1 764 ? -23.414 -2.933 38.219 1.00 55.28 764 LEU A O 1
ATOM 6314 N N . SER A 1 765 ? -22.602 -4.919 38.864 1.00 56.94 765 SER A N 1
ATOM 6315 C CA . SER A 1 765 ? -22.607 -4.629 40.310 1.00 56.94 765 SER A CA 1
ATOM 6316 C C . SER A 1 765 ? -21.652 -3.516 40.782 1.00 56.94 765 SER A C 1
ATOM 6318 O O . SER A 1 765 ? -21.592 -3.234 41.977 1.00 56.94 765 SER A O 1
ATOM 6320 N N . GLY A 1 766 ? -20.908 -2.855 39.885 1.00 58.06 766 GLY A N 1
ATOM 6321 C CA . GLY A 1 766 ? -20.102 -1.679 40.241 1.00 58.06 766 GLY A CA 1
ATOM 6322 C C . GLY A 1 766 ? -18.928 -1.976 41.182 1.00 58.06 766 GLY A C 1
ATOM 6323 O O . GLY A 1 766 ? -18.572 -1.140 42.013 1.00 58.06 766 GLY A O 1
ATOM 6324 N N . GLN A 1 767 ? -18.328 -3.167 41.072 1.00 73.25 767 GLN A N 1
ATOM 6325 C CA . GLN A 1 767 ? -17.183 -3.566 41.895 1.00 73.25 767 GLN A CA 1
ATOM 6326 C C . GLN A 1 767 ? -16.028 -2.553 41.796 1.00 73.25 767 GLN A C 1
ATOM 6328 O O . GLN A 1 767 ? -15.765 -1.965 40.747 1.00 73.25 767 GLN A O 1
ATOM 6333 N N . GLY A 1 768 ? -15.299 -2.354 42.894 1.00 81.62 768 GLY A N 1
ATOM 6334 C CA . GLY A 1 768 ? -14.133 -1.469 42.906 1.00 81.62 768 GLY A CA 1
ATOM 6335 C C . GLY A 1 768 ? -12.914 -2.088 42.215 1.00 81.62 768 GLY A C 1
ATOM 6336 O O . GLY A 1 768 ? -12.752 -3.309 42.174 1.00 81.62 768 GLY A O 1
ATOM 6337 N N . SER A 1 769 ? -12.002 -1.249 41.719 1.00 90.38 769 SER A N 1
ATOM 6338 C CA . SER A 1 769 ? -10.688 -1.710 41.255 1.00 90.38 769 SER A CA 1
ATOM 6339 C C . SER A 1 769 ? -9.867 -2.330 42.392 1.00 90.38 769 SER A C 1
ATOM 6341 O O . SER A 1 769 ? -9.995 -1.927 43.553 1.00 90.38 769 SER A O 1
ATOM 6343 N N . TYR A 1 770 ? -8.995 -3.283 42.057 1.00 93.44 770 TYR A N 1
ATOM 6344 C CA . TYR A 1 770 ? -8.018 -3.839 42.989 1.00 93.44 770 TYR A CA 1
ATOM 6345 C C . TYR A 1 770 ? -7.167 -2.722 43.609 1.00 93.44 770 TYR A C 1
ATOM 6347 O O . TYR A 1 770 ? -6.647 -1.849 42.911 1.00 93.44 770 TYR A O 1
ATOM 6355 N N . LYS A 1 771 ? -6.994 -2.770 44.928 1.00 94.06 771 LYS A N 1
ATOM 6356 C CA . LYS A 1 771 ? -6.140 -1.873 45.703 1.00 94.06 771 LYS A CA 1
ATOM 6357 C C . LYS A 1 771 ? -5.255 -2.732 46.585 1.00 94.06 771 LYS A C 1
ATOM 6359 O O . LYS A 1 771 ? -5.759 -3.421 47.461 1.00 94.06 771 LYS A O 1
ATOM 6364 N N . ALA A 1 772 ? -3.940 -2.635 46.412 1.00 93.88 772 ALA A N 1
ATOM 6365 C CA . ALA A 1 772 ? -2.990 -3.421 47.204 1.00 93.88 772 ALA A CA 1
ATOM 6366 C C . ALA A 1 772 ? -3.120 -3.190 48.722 1.00 93.88 772 ALA A C 1
ATOM 6368 O O . ALA A 1 772 ? -2.780 -4.060 49.512 1.00 93.88 772 ALA A O 1
ATOM 6369 N N . THR A 1 773 ? -3.632 -2.029 49.132 1.00 95.25 773 THR A N 1
ATOM 6370 C CA . THR A 1 773 ? -3.855 -1.671 50.537 1.00 95.25 773 THR A CA 1
ATOM 6371 C C . THR A 1 773 ? -5.185 -2.162 51.107 1.00 95.25 773 THR A C 1
ATOM 6373 O O . THR A 1 773 ? -5.387 -2.052 52.313 1.00 95.25 773 THR A O 1
ATOM 6376 N N . LYS A 1 774 ? -6.108 -2.655 50.271 1.00 94.38 774 LYS A N 1
ATOM 6377 C CA . LYS A 1 774 ? -7.394 -3.189 50.723 1.00 94.38 774 LYS A CA 1
ATOM 6378 C C . LYS A 1 774 ? -7.215 -4.655 51.123 1.00 94.38 774 LYS A C 1
ATOM 6380 O O . LYS A 1 774 ? -6.604 -5.426 50.387 1.00 94.38 774 LYS A O 1
ATOM 6385 N N . GLU A 1 775 ? -7.781 -5.016 52.268 1.00 96.38 775 GLU A N 1
ATOM 6386 C CA . GLU A 1 775 ? -8.018 -6.408 52.637 1.00 96.38 775 GLU A CA 1
ATOM 6387 C C . GLU A 1 775 ? -9.266 -6.912 51.911 1.00 96.38 775 GLU A C 1
ATOM 6389 O O . GLU A 1 775 ? -10.314 -6.261 51.932 1.00 96.38 775 GLU A O 1
ATOM 6394 N N . TYR A 1 776 ? -9.118 -8.032 51.212 1.00 95.81 776 TYR A N 1
ATOM 6395 C CA . TYR A 1 776 ? -10.189 -8.712 50.497 1.00 95.81 776 TYR A CA 1
ATOM 6396 C C . TYR A 1 776 ? -10.528 -9.981 51.254 1.00 95.81 776 TYR A C 1
ATOM 6398 O O . TYR A 1 776 ? -9.652 -10.818 51.450 1.00 95.81 776 TYR A O 1
ATOM 6406 N N . HIS A 1 777 ? -11.775 -10.130 51.682 1.00 95.62 777 HIS A N 1
ATOM 6407 C CA . HIS A 1 777 ? -12.248 -11.359 52.311 1.00 95.62 777 HIS A CA 1
ATOM 6408 C C . HIS A 1 777 ? -12.617 -12.403 51.253 1.00 95.62 777 HIS A C 1
ATOM 6410 O O . HIS A 1 777 ? -12.873 -12.066 50.098 1.00 95.62 777 HIS A O 1
ATOM 6416 N N . ALA A 1 778 ? -12.666 -13.682 51.634 1.00 94.94 778 ALA A N 1
ATOM 6417 C CA . ALA A 1 778 ? -13.109 -14.736 50.724 1.00 94.94 778 ALA A CA 1
ATOM 6418 C C . ALA A 1 778 ? -14.502 -14.411 50.144 1.00 94.94 778 ALA A C 1
ATOM 6420 O O . ALA A 1 778 ? -15.437 -14.120 50.889 1.00 94.94 778 ALA A O 1
ATOM 6421 N N . GLY A 1 779 ? -14.631 -14.463 48.819 1.00 90.06 779 GLY A N 1
ATOM 6422 C CA . GLY A 1 779 ? -15.827 -14.070 48.073 1.00 90.06 779 GLY A CA 1
ATOM 6423 C C . GLY A 1 779 ? -15.818 -12.622 47.574 1.00 90.06 779 GLY A C 1
ATOM 6424 O O . GLY A 1 779 ? -16.567 -12.322 46.643 1.00 90.06 779 GLY A O 1
ATOM 6425 N N . ASP A 1 780 ? -14.959 -11.748 48.111 1.00 91.62 780 ASP A N 1
ATOM 6426 C CA . ASP A 1 780 ? -14.828 -10.379 47.613 1.00 91.62 780 ASP A CA 1
ATOM 6427 C C . ASP A 1 780 ? -14.337 -10.379 46.167 1.00 91.62 780 ASP A C 1
ATOM 6429 O O . ASP A 1 780 ? -13.426 -11.123 45.791 1.00 91.62 780 ASP A O 1
ATOM 6433 N N . VAL A 1 781 ? -14.906 -9.481 45.366 1.00 90.25 781 VAL A N 1
ATOM 6434 C CA . VAL A 1 781 ? -14.563 -9.326 43.955 1.00 90.25 781 VAL A CA 1
ATOM 6435 C C . VAL A 1 781 ? -13.915 -7.963 43.715 1.00 90.25 781 VAL A C 1
ATOM 6437 O O . VAL A 1 781 ? -14.228 -6.969 44.374 1.00 90.25 781 VAL A O 1
ATOM 6440 N N . CYS A 1 782 ? -12.978 -7.898 42.771 1.00 90.50 782 CYS A N 1
ATOM 6441 C CA . CYS A 1 782 ? -12.408 -6.636 42.313 1.00 90.50 782 CYS A CA 1
ATOM 6442 C C . CYS A 1 782 ? -12.063 -6.642 40.824 1.00 90.50 782 CYS A C 1
ATOM 6444 O O . CYS A 1 782 ? -11.798 -7.689 40.231 1.00 90.50 782 CYS A O 1
ATOM 6446 N N . TRP A 1 783 ? -12.030 -5.448 40.232 1.00 87.88 783 TRP A N 1
ATOM 6447 C CA . TRP A 1 783 ? -11.579 -5.242 38.857 1.00 87.88 783 TRP A CA 1
ATOM 6448 C C . TRP A 1 783 ? -10.070 -5.031 38.788 1.00 87.88 783 TRP A C 1
ATOM 6450 O O . TRP A 1 783 ? -9.527 -4.147 39.455 1.00 87.88 783 TRP A O 1
ATOM 6460 N N . LEU A 1 784 ? -9.387 -5.764 37.915 1.00 88.75 784 LEU A N 1
ATOM 6461 C CA . LEU A 1 784 ? -8.003 -5.465 37.564 1.00 88.75 784 LEU A CA 1
ATOM 6462 C C . LEU A 1 784 ? -7.705 -5.899 36.131 1.00 88.75 784 LEU A C 1
ATOM 6464 O O . LEU A 1 784 ? -7.955 -7.047 35.773 1.00 88.75 784 LEU A O 1
ATOM 6468 N N . GLU A 1 785 ? -7.151 -4.975 35.338 1.00 84.94 785 GLU A N 1
ATOM 6469 C CA . GLU A 1 785 ? -6.720 -5.213 33.950 1.00 84.94 785 GLU A CA 1
ATOM 6470 C C . GLU A 1 785 ? -7.802 -5.891 33.084 1.00 84.94 785 GLU A C 1
ATOM 6472 O O . GLU A 1 785 ? -7.565 -6.893 32.416 1.00 84.94 785 GLU A O 1
ATOM 6477 N N . GLY A 1 786 ? -9.023 -5.345 33.122 1.00 78.56 786 GLY A N 1
ATOM 6478 C CA . GLY A 1 786 ? -10.131 -5.787 32.266 1.00 78.56 786 GLY A CA 1
ATOM 6479 C C . GLY A 1 786 ? -10.813 -7.092 32.691 1.00 78.56 786 GLY A C 1
ATOM 6480 O O . GLY A 1 786 ? -11.659 -7.586 31.953 1.00 78.56 786 GLY A O 1
ATOM 6481 N N . ARG A 1 787 ? -10.489 -7.644 33.870 1.00 82.50 787 ARG A N 1
ATOM 6482 C CA . ARG A 1 787 ? -11.131 -8.849 34.417 1.00 82.50 787 ARG A CA 1
ATOM 6483 C C . ARG A 1 787 ? -11.587 -8.653 35.867 1.00 82.50 787 ARG A C 1
ATOM 6485 O O . ARG A 1 787 ? -10.972 -7.897 36.625 1.00 82.50 787 ARG A O 1
ATOM 6492 N N . LEU A 1 788 ? -12.649 -9.367 36.237 1.00 86.88 788 LEU A N 1
ATOM 6493 C CA . LEU A 1 788 ? -13.078 -9.586 37.614 1.00 86.88 788 LEU A CA 1
ATOM 6494 C C . LEU A 1 788 ? -12.312 -10.750 38.253 1.00 86.88 788 LEU A C 1
ATOM 6496 O O . LEU A 1 788 ? -12.207 -11.844 37.691 1.00 86.88 788 LEU A O 1
ATOM 6500 N N . TRP A 1 789 ? -11.823 -10.511 39.462 1.00 89.69 789 TRP A N 1
ATOM 6501 C CA . TRP A 1 789 ? -11.092 -11.487 40.261 1.00 89.69 789 TRP A CA 1
ATOM 6502 C C . TRP A 1 789 ? -11.779 -11.657 41.599 1.00 89.69 789 TRP A C 1
ATOM 6504 O O . TRP A 1 789 ? -12.141 -10.657 42.223 1.00 89.69 789 TRP A O 1
ATOM 6514 N N . ARG A 1 790 ? -11.930 -12.902 42.043 1.00 92.56 790 ARG A N 1
ATOM 6515 C CA . ARG A 1 790 ? -12.533 -13.232 43.333 1.00 92.56 790 ARG A CA 1
ATOM 6516 C C . ARG A 1 790 ? -11.464 -13.732 44.284 1.00 92.56 790 ARG A C 1
ATOM 6518 O O . ARG A 1 790 ? -10.672 -14.601 43.925 1.00 92.56 790 ARG A O 1
ATOM 6525 N N . ALA A 1 791 ? -11.428 -13.170 45.482 1.00 95.00 791 ALA A N 1
ATOM 6526 C CA . ALA A 1 791 ? -10.574 -13.676 46.540 1.00 95.00 791 ALA A CA 1
ATOM 6527 C C . ALA A 1 791 ? -11.144 -15.012 47.041 1.00 95.00 791 ALA A C 1
ATOM 6529 O O . ALA A 1 791 ? -12.325 -15.107 47.368 1.00 95.00 791 ALA A O 1
ATOM 6530 N N . THR A 1 792 ? -10.322 -16.055 47.106 1.00 96.31 792 THR A N 1
ATOM 6531 C CA . THR A 1 792 ? -10.716 -17.376 47.633 1.00 96.31 792 THR A CA 1
ATOM 6532 C C . THR A 1 792 ? -10.394 -17.527 49.121 1.00 96.31 792 THR A C 1
ATOM 6534 O O . THR A 1 792 ? -10.851 -18.459 49.776 1.00 96.31 792 THR A O 1
ATOM 6537 N N . THR A 1 793 ? -9.633 -16.582 49.675 1.00 95.75 793 THR A N 1
ATOM 6538 C CA . THR A 1 793 ? -9.265 -16.475 51.090 1.00 95.75 793 THR A CA 1
ATOM 6539 C C . THR A 1 793 ? -9.166 -15.001 51.487 1.00 95.75 793 THR A C 1
ATOM 6541 O O . THR A 1 793 ? -9.172 -14.131 50.618 1.00 95.75 793 THR A O 1
ATOM 6544 N N . THR A 1 794 ? -9.040 -14.704 52.781 1.00 96.69 794 THR A N 1
ATOM 6545 C CA . THR A 1 794 ? -8.705 -13.343 53.218 1.00 96.69 794 THR A CA 1
ATOM 6546 C C . THR A 1 794 ? -7.276 -13.000 52.795 1.00 96.69 794 THR A C 1
ATOM 6548 O O . THR A 1 794 ? -6.330 -13.679 53.203 1.00 96.69 794 THR A O 1
ATOM 6551 N N . ILE A 1 795 ? -7.111 -11.969 51.965 1.00 95.62 795 ILE A N 1
ATOM 6552 C CA . ILE A 1 795 ? -5.839 -11.615 51.332 1.00 95.62 795 ILE A CA 1
ATOM 6553 C C . ILE A 1 795 ? -5.664 -10.097 51.193 1.00 95.62 795 ILE A C 1
ATOM 6555 O O . ILE A 1 795 ? -6.597 -9.367 50.866 1.00 95.62 795 ILE A O 1
ATOM 6559 N N . THR A 1 796 ? -4.434 -9.622 51.402 1.00 96.19 796 THR A N 1
ATOM 6560 C CA . THR A 1 796 ? -4.053 -8.203 51.304 1.00 96.19 796 THR A CA 1
ATOM 6561 C C . THR A 1 796 ? -2.711 -8.093 50.588 1.00 96.19 796 THR A C 1
ATOM 6563 O O . THR A 1 796 ? -1.820 -8.913 50.803 1.00 96.19 796 THR A O 1
ATOM 6566 N N . GLY A 1 797 ? -2.540 -7.090 49.724 1.00 94.25 797 GLY A N 1
ATOM 6567 C CA . GLY A 1 797 ? -1.260 -6.797 49.062 1.00 94.25 797 GLY A CA 1
ATOM 6568 C C . GLY A 1 797 ? -0.860 -7.717 47.903 1.00 94.25 797 GLY A C 1
ATOM 6569 O O . GLY A 1 797 ? 0.026 -7.349 47.131 1.00 94.25 797 GLY A O 1
ATOM 6570 N N . VAL A 1 798 ? -1.514 -8.867 47.720 1.00 94.44 798 VAL A N 1
ATOM 6571 C CA . VAL A 1 798 ? -1.209 -9.819 46.639 1.00 94.44 798 VAL A CA 1
ATOM 6572 C C . VAL A 1 798 ? -2.055 -9.523 45.403 1.00 94.44 798 VAL A C 1
ATOM 6574 O O . VAL A 1 798 ? -3.282 -9.609 45.452 1.00 94.44 798 VAL A O 1
ATOM 6577 N N . LYS A 1 799 ? -1.397 -9.215 44.275 1.00 95.25 799 LYS A N 1
ATOM 6578 C CA . LYS A 1 799 ? -2.063 -8.993 42.979 1.00 95.25 799 LYS A CA 1
ATOM 6579 C C . LYS A 1 799 ? -2.852 -10.251 42.566 1.00 95.25 799 LYS A C 1
ATOM 6581 O O . LYS A 1 799 ? -2.295 -11.338 42.682 1.00 95.25 799 LYS A O 1
ATOM 6586 N N . PRO A 1 800 ? -4.065 -10.133 42.001 1.00 94.56 800 PRO A N 1
ATOM 6587 C CA . PRO A 1 800 ? -4.881 -11.280 41.610 1.00 94.56 800 PRO A CA 1
ATOM 6588 C C . PRO A 1 800 ? -4.239 -12.348 40.714 1.00 94.56 800 PRO A C 1
ATOM 6590 O O . PRO A 1 800 ? -4.560 -13.527 40.834 1.00 94.56 800 PRO A O 1
ATOM 6593 N N . PHE A 1 801 ? -3.304 -11.979 39.839 1.00 91.62 801 PHE A N 1
ATOM 6594 C CA . PHE A 1 801 ? -2.763 -12.898 38.838 1.00 91.62 801 PHE A CA 1
ATOM 6595 C C . PHE A 1 801 ? -1.255 -12.782 38.640 1.00 91.62 801 PHE A C 1
ATOM 6597 O O . PHE A 1 801 ? -0.650 -11.735 38.889 1.00 91.62 801 PHE A O 1
ATOM 6604 N N . ILE A 1 802 ? -0.684 -13.875 38.138 1.00 88.25 802 ILE A N 1
ATOM 6605 C CA . ILE A 1 802 ? 0.664 -13.982 37.581 1.00 88.25 802 ILE A CA 1
ATOM 6606 C C . ILE A 1 802 ? 0.617 -13.599 36.097 1.00 88.25 802 ILE A C 1
ATOM 6608 O O . ILE A 1 802 ? 1.348 -12.707 35.669 1.00 88.25 802 ILE A O 1
ATOM 6612 N N . THR A 1 803 ? -0.303 -14.200 35.332 1.00 83.62 803 THR A N 1
ATOM 6613 C CA . THR A 1 803 ? -0.576 -13.861 33.925 1.00 83.62 803 THR A CA 1
ATOM 6614 C C . THR A 1 803 ? -2.062 -13.578 33.709 1.00 83.62 803 THR A C 1
ATOM 6616 O O . THR A 1 803 ? -2.929 -14.309 34.183 1.00 83.62 803 THR A O 1
ATOM 6619 N N . ASN A 1 804 ? -2.362 -12.500 32.983 1.00 85.38 804 ASN A N 1
ATOM 6620 C CA . ASN A 1 804 ? -3.715 -12.174 32.539 1.00 85.38 804 ASN A CA 1
ATOM 6621 C C . ASN A 1 804 ? -3.812 -12.508 31.049 1.00 85.38 804 ASN A C 1
ATOM 6623 O O . ASN A 1 804 ? -3.305 -11.762 30.214 1.00 85.38 804 ASN A O 1
ATOM 6627 N N . ALA A 1 805 ? -4.374 -13.676 30.752 1.00 82.69 805 ALA A N 1
ATOM 6628 C CA . ALA A 1 805 ? -4.492 -14.247 29.416 1.00 82.69 805 ALA A CA 1
ATOM 6629 C C . ALA A 1 805 ? -5.862 -14.927 29.273 1.00 82.69 805 ALA A C 1
ATOM 6631 O O . ALA A 1 805 ? -6.505 -15.228 30.283 1.00 82.69 805 ALA A O 1
ATOM 6632 N N . ASN A 1 806 ? -6.333 -15.120 28.044 1.00 84.38 806 ASN A N 1
ATOM 6633 C CA . ASN A 1 806 ? -7.527 -15.909 27.757 1.00 84.38 806 ASN A CA 1
ATOM 6634 C C . ASN A 1 806 ? -7.247 -16.745 26.535 1.00 84.38 806 ASN A C 1
ATOM 6636 O O . ASN A 1 806 ? -6.979 -16.196 25.465 1.00 84.38 806 ASN A O 1
ATOM 6640 N N . LYS A 1 807 ? -7.377 -18.058 26.690 1.00 85.56 807 LYS A N 1
ATOM 6641 C CA . LYS A 1 807 ? -7.337 -18.924 25.536 1.00 85.56 807 LYS A CA 1
ATOM 6642 C C . LYS A 1 807 ? -8.459 -18.527 24.586 1.00 85.56 807 LYS A C 1
ATOM 6644 O O . LYS A 1 807 ? -9.605 -18.336 24.995 1.00 85.56 807 LYS A O 1
ATOM 6649 N N . ASP A 1 808 ? -8.086 -18.390 23.329 1.00 90.06 808 ASP A N 1
ATOM 6650 C CA . ASP A 1 808 ? -8.947 -17.889 22.286 1.00 90.06 808 ASP A CA 1
ATOM 6651 C C . ASP A 1 808 ? -9.043 -18.898 21.128 1.00 90.06 808 ASP A C 1
ATOM 6653 O O . ASP A 1 808 ? -8.195 -19.783 20.994 1.00 90.06 808 ASP A O 1
ATOM 6657 N N . SER A 1 809 ? -10.109 -18.821 20.333 1.00 91.31 809 SER A N 1
ATOM 6658 C CA . SER A 1 809 ? -10.383 -19.753 19.241 1.00 91.31 809 SER A CA 1
ATOM 6659 C C . SER A 1 809 ? -11.307 -19.165 18.178 1.00 91.31 809 SER A C 1
ATOM 6661 O O . SER A 1 809 ? -12.120 -18.281 18.446 1.00 91.31 809 SER A O 1
ATOM 6663 N N . GLU A 1 810 ? -11.227 -19.728 16.975 1.00 92.19 810 GLU A N 1
ATOM 6664 C CA . GLU A 1 810 ? -12.142 -19.449 15.863 1.00 92.19 810 GLU A CA 1
ATOM 6665 C C . GLU A 1 810 ? -13.612 -19.666 16.264 1.00 92.19 810 GLU A C 1
ATOM 6667 O O . GLU A 1 810 ? -14.438 -18.771 16.102 1.00 92.19 810 GLU A O 1
ATOM 6672 N N . GLU A 1 811 ? -13.910 -20.787 16.933 1.00 93.50 811 GLU A N 1
ATOM 6673 C CA . GLU A 1 811 ? -15.242 -21.091 17.475 1.00 93.50 811 GLU A CA 1
ATOM 6674 C C . GLU A 1 811 ? -15.761 -19.976 18.400 1.00 93.50 811 GLU A C 1
ATOM 6676 O O . GLU A 1 811 ? -16.937 -19.606 18.349 1.00 93.50 811 GLU A O 1
ATOM 6681 N N . ARG A 1 812 ? -14.886 -19.389 19.227 1.00 92.06 812 ARG A N 1
ATOM 6682 C CA . ARG A 1 812 ? -15.247 -18.266 20.096 1.00 92.06 812 ARG A CA 1
ATOM 6683 C C . ARG A 1 812 ? -15.547 -17.006 19.280 1.00 92.06 812 ARG A C 1
ATOM 6685 O O . ARG A 1 812 ? -16.555 -16.366 19.586 1.00 92.06 812 ARG A O 1
ATOM 6692 N N . ILE A 1 813 ? -14.754 -16.654 18.252 1.00 94.81 813 ILE A N 1
ATOM 6693 C CA . ILE A 1 813 ? -15.091 -15.541 17.331 1.00 94.81 813 ILE A CA 1
ATOM 6694 C C . ILE A 1 813 ? -16.478 -15.775 16.731 1.00 94.81 813 ILE A C 1
ATOM 6696 O O . ILE A 1 813 ? -17.337 -14.896 16.805 1.00 94.81 813 ILE A O 1
ATOM 6700 N N . HIS A 1 814 ? -16.699 -16.946 16.136 1.00 95.38 814 HIS A N 1
ATOM 6701 C CA . HIS A 1 814 ? -17.921 -17.259 15.396 1.00 95.38 814 HIS A CA 1
ATOM 6702 C C . HIS A 1 814 ? -19.158 -17.144 16.291 1.00 95.38 814 HIS A C 1
ATOM 6704 O O . HIS A 1 814 ? -20.122 -16.454 15.951 1.00 95.38 814 HIS A O 1
ATOM 6710 N N . ASN A 1 815 ? -19.102 -17.748 17.481 1.00 91.56 815 ASN A N 1
ATOM 6711 C CA . ASN A 1 815 ? -20.176 -17.658 18.468 1.00 91.56 815 ASN A CA 1
ATOM 6712 C C . ASN A 1 815 ? -20.415 -16.214 18.932 1.00 91.56 815 ASN A C 1
ATOM 6714 O O . ASN A 1 815 ? -21.562 -15.817 19.149 1.00 91.56 815 ASN A O 1
ATOM 6718 N N . TRP A 1 816 ? -19.353 -15.411 19.053 1.00 93.50 816 TRP A N 1
ATOM 6719 C CA . TRP A 1 816 ? -19.478 -13.997 19.387 1.00 93.50 816 TRP A CA 1
ATOM 6720 C C . TRP A 1 816 ? -20.201 -13.215 18.285 1.00 93.50 816 TRP A C 1
ATOM 6722 O O . TRP A 1 816 ? -21.148 -12.492 18.586 1.00 93.50 816 TRP A O 1
ATOM 6732 N N . VAL A 1 817 ? -19.816 -13.390 17.015 1.00 96.19 817 VAL A N 1
ATOM 6733 C CA . VAL A 1 817 ? -20.463 -12.724 15.867 1.00 96.19 817 VAL A CA 1
ATOM 6734 C C . VAL A 1 817 ? -21.946 -13.074 15.817 1.00 96.19 817 VAL A C 1
ATOM 6736 O O . VAL A 1 817 ? -22.787 -12.176 15.765 1.00 96.19 817 VAL A O 1
ATOM 6739 N N . LYS A 1 818 ? -22.277 -14.366 15.925 1.00 91.56 818 LYS A N 1
ATOM 6740 C CA . LYS A 1 818 ? -23.664 -14.836 15.955 1.00 91.56 818 LYS A CA 1
ATOM 6741 C C . LYS A 1 818 ? -24.459 -14.186 17.089 1.00 91.56 818 LYS A C 1
ATOM 6743 O O . LYS A 1 818 ? -25.503 -13.586 16.848 1.00 91.56 818 LYS A O 1
ATOM 6748 N N . GLY A 1 819 ? -23.939 -14.244 18.315 1.00 86.38 819 GLY A N 1
ATOM 6749 C CA . GLY A 1 819 ? -24.599 -13.639 19.470 1.00 86.38 819 GLY A CA 1
ATOM 6750 C C . GLY A 1 819 ? -24.729 -12.117 19.355 1.00 86.38 819 GLY A C 1
ATOM 6751 O O . GLY A 1 819 ? -25.684 -11.540 19.874 1.00 86.38 819 GLY A O 1
ATOM 6752 N N . ARG A 1 820 ? -23.789 -11.449 18.673 1.00 93.44 820 ARG A N 1
ATOM 6753 C CA . ARG A 1 820 ? -23.822 -9.996 18.498 1.00 93.44 820 ARG A CA 1
ATOM 6754 C C . ARG A 1 820 ? -24.875 -9.578 17.483 1.00 93.44 820 ARG A C 1
ATOM 6756 O O . ARG A 1 820 ? -25.575 -8.600 17.735 1.00 93.44 820 ARG A O 1
ATOM 6763 N N . ILE A 1 821 ? -25.019 -10.334 16.395 1.00 92.75 821 ILE A N 1
ATOM 6764 C CA . ILE A 1 821 ? -26.122 -10.180 15.442 1.00 92.75 821 ILE A CA 1
ATOM 6765 C C . ILE A 1 821 ? -27.453 -10.374 16.169 1.00 92.75 821 ILE A C 1
ATOM 6767 O O . ILE A 1 821 ? -28.282 -9.476 16.134 1.00 92.75 821 ILE A O 1
ATOM 6771 N N . GLU A 1 822 ? -27.627 -11.469 16.917 1.00 84.19 822 GLU A N 1
ATOM 6772 C CA . GLU A 1 822 ? -28.866 -11.724 17.672 1.00 84.19 822 GLU A CA 1
ATOM 6773 C C . GLU A 1 822 ? -29.218 -10.577 18.635 1.00 84.19 822 GLU A C 1
ATOM 6775 O O . GLU A 1 822 ? -30.380 -10.180 18.747 1.00 84.19 822 GLU A O 1
ATOM 6780 N N . PHE A 1 823 ? -28.212 -10.033 19.324 1.00 85.44 823 PHE A N 1
ATOM 6781 C CA . PHE A 1 823 ? -28.378 -8.897 20.224 1.00 85.44 823 PHE A CA 1
ATOM 6782 C C . PHE A 1 823 ? -28.777 -7.612 19.477 1.00 85.44 823 PHE A C 1
ATOM 6784 O O . PHE A 1 823 ? -29.680 -6.902 19.924 1.00 85.44 823 PHE A O 1
ATOM 6791 N N . LEU A 1 824 ? -28.120 -7.301 18.356 1.00 90.94 824 LEU A N 1
ATOM 6792 C CA . LEU A 1 824 ? -28.385 -6.080 17.591 1.00 90.94 824 LEU A CA 1
ATOM 6793 C C . LEU A 1 824 ? -29.683 -6.149 16.784 1.00 90.94 824 LEU A C 1
ATOM 6795 O O . LEU A 1 824 ? -30.373 -5.136 16.711 1.00 90.94 824 LEU A O 1
ATOM 6799 N N . ASP A 1 825 ? -30.067 -7.327 16.287 1.00 87.25 825 ASP A N 1
ATOM 6800 C CA . ASP A 1 825 ? -31.380 -7.574 15.689 1.00 87.25 825 ASP A CA 1
ATOM 6801 C C . ASP A 1 825 ? -32.476 -7.158 16.688 1.00 87.25 825 ASP A C 1
ATOM 6803 O O . ASP A 1 825 ? -33.382 -6.390 16.370 1.00 87.25 825 ASP A O 1
ATOM 6807 N N . ALA A 1 826 ? -32.353 -7.599 17.947 1.00 78.25 826 ALA A N 1
ATOM 6808 C CA . ALA A 1 826 ? -33.288 -7.227 19.004 1.00 78.25 826 ALA A CA 1
ATOM 6809 C C . ALA A 1 826 ? -33.219 -5.728 19.351 1.00 78.25 826 ALA A C 1
ATOM 6811 O O . ALA A 1 826 ? -34.258 -5.098 19.547 1.00 78.25 826 ALA A O 1
ATOM 6812 N N . TYR A 1 827 ? -32.014 -5.154 19.425 1.00 83.00 827 TYR A N 1
ATOM 6813 C CA . TYR A 1 827 ? -31.804 -3.743 19.764 1.00 83.00 827 TYR A CA 1
ATOM 6814 C C . TYR A 1 827 ? -32.414 -2.786 18.728 1.00 83.00 827 TYR A C 1
ATOM 6816 O O . TYR A 1 827 ? -33.088 -1.829 19.105 1.00 83.00 827 TYR A O 1
ATOM 6824 N N . PHE A 1 828 ? -32.209 -3.058 17.438 1.00 85.88 828 PHE A N 1
ATOM 6825 C CA . PHE A 1 828 ? -32.735 -2.258 16.328 1.00 85.88 828 PHE A CA 1
ATOM 6826 C C . PHE A 1 828 ? -34.119 -2.707 15.853 1.00 85.88 828 PHE A C 1
ATOM 6828 O O . PHE A 1 828 ? -34.642 -2.162 14.889 1.00 85.88 828 PHE A O 1
ATOM 6835 N N . ALA A 1 829 ? -34.728 -3.678 16.542 1.00 79.75 829 ALA A N 1
ATOM 6836 C CA . ALA A 1 829 ? -36.004 -4.279 16.167 1.00 79.75 829 ALA A CA 1
ATOM 6837 C C . ALA A 1 829 ? -36.031 -4.821 14.721 1.00 79.75 829 ALA A C 1
ATOM 6839 O O . ALA A 1 829 ? -37.083 -4.822 14.084 1.00 79.75 829 ALA A O 1
ATOM 6840 N N . TYR A 1 830 ? -34.891 -5.312 14.228 1.00 80.06 830 TYR A N 1
ATOM 6841 C CA . TYR A 1 830 ? -34.807 -6.023 12.959 1.00 80.06 830 TYR A CA 1
ATOM 6842 C C . TYR A 1 830 ? -35.321 -7.453 13.126 1.00 80.06 830 TYR A C 1
ATOM 6844 O O . TYR A 1 830 ? -34.917 -8.189 14.031 1.00 80.06 830 TYR A O 1
ATOM 6852 N N . THR A 1 831 ? -36.197 -7.861 12.216 1.00 67.94 831 THR A N 1
ATOM 6853 C CA . THR A 1 831 ? -36.648 -9.244 12.086 1.00 67.94 831 THR A CA 1
ATOM 6854 C C . THR A 1 831 ? -36.657 -9.622 10.614 1.00 67.94 831 THR A C 1
ATOM 6856 O O . THR A 1 831 ? -37.307 -8.913 9.846 1.00 67.94 831 THR A O 1
ATOM 6859 N N . PRO A 1 832 ? -36.026 -10.744 10.227 1.00 62.12 832 PRO A N 1
ATOM 6860 C CA . PRO A 1 832 ? -36.054 -11.224 8.844 1.00 62.12 832 PRO A CA 1
ATOM 6861 C C . PRO A 1 832 ? -37.480 -11.439 8.311 1.00 62.12 832 PRO A C 1
ATOM 6863 O O . PRO A 1 832 ? -37.730 -11.247 7.128 1.00 62.12 832 PRO A O 1
ATOM 6866 N N . ASP A 1 833 ? -38.418 -11.767 9.208 1.00 50.97 833 ASP A N 1
ATOM 6867 C CA . ASP A 1 833 ? -39.846 -11.919 8.936 1.00 50.97 833 ASP A CA 1
ATOM 6868 C C . ASP A 1 833 ? -40.653 -11.011 9.886 1.00 50.97 833 ASP A C 1
ATOM 6870 O O . ASP A 1 833 ? -40.424 -11.028 11.096 1.00 50.97 833 ASP A O 1
ATOM 6874 N N . ALA A 1 834 ? -41.579 -10.214 9.341 1.00 38.19 834 ALA A N 1
ATOM 6875 C CA . ALA A 1 834 ? -42.309 -9.121 10.002 1.00 38.19 834 ALA A CA 1
ATOM 6876 C C . ALA A 1 834 ? -42.752 -9.367 11.468 1.00 38.19 834 ALA A C 1
ATOM 6878 O O . ALA A 1 834 ? -43.367 -10.386 11.795 1.00 38.19 834 ALA A O 1
ATOM 6879 N N . ILE A 1 835 ? -42.528 -8.375 12.344 1.00 42.22 835 ILE A N 1
ATOM 6880 C CA . ILE A 1 835 ? -43.100 -8.332 13.701 1.00 42.22 835 ILE A CA 1
ATOM 6881 C C . ILE A 1 835 ? -44.602 -8.035 13.608 1.00 42.22 835 ILE A C 1
ATOM 6883 O O . ILE A 1 835 ? -45.005 -6.947 13.205 1.00 42.22 835 ILE A O 1
ATOM 6887 N N . GLU A 1 836 ? -45.437 -8.969 14.058 1.00 43.50 836 GLU A N 1
ATOM 6888 C CA . GLU A 1 836 ? -46.812 -8.658 14.458 1.00 43.50 836 GLU A CA 1
ATOM 6889 C C . GLU A 1 836 ? -46.802 -8.090 15.885 1.00 43.50 836 GLU A C 1
ATOM 6891 O O . GLU A 1 836 ? -46.340 -8.752 16.823 1.00 43.50 836 GLU A O 1
ATOM 6896 N N . ASP A 1 837 ? -47.335 -6.880 16.068 1.00 43.50 837 ASP A N 1
ATOM 6897 C CA . ASP A 1 837 ? -47.660 -6.355 17.394 1.00 43.50 837 ASP A CA 1
ATOM 6898 C C . ASP A 1 837 ? -48.761 -7.220 18.018 1.00 43.50 837 ASP A C 1
ATOM 6900 O O . ASP A 1 837 ? -49.903 -7.232 17.556 1.00 43.50 837 ASP A O 1
ATOM 6904 N N . ILE A 1 838 ? -48.437 -7.953 19.087 1.00 47.06 838 ILE A N 1
ATOM 6905 C CA . ILE A 1 838 ? -49.422 -8.746 19.825 1.00 47.06 838 ILE A CA 1
ATOM 6906 C C . ILE A 1 838 ? -49.425 -8.314 21.285 1.00 47.06 838 ILE A C 1
ATOM 6908 O O . ILE A 1 838 ? -48.538 -8.636 22.076 1.00 47.06 838 ILE A O 1
ATOM 6912 N N . ILE A 1 839 ? -50.501 -7.628 21.654 1.00 47.19 839 ILE A N 1
ATOM 6913 C CA . ILE A 1 839 ? -50.962 -7.529 23.036 1.00 47.19 839 ILE A CA 1
ATOM 6914 C C . ILE A 1 839 ? -51.461 -8.940 23.389 1.00 47.19 839 ILE A C 1
ATOM 6916 O O . ILE A 1 839 ? -52.430 -9.401 22.789 1.00 47.19 839 ILE A O 1
ATOM 6920 N N . ILE A 1 840 ? -50.752 -9.691 24.245 1.00 52.94 840 ILE A N 1
ATOM 6921 C CA . ILE A 1 840 ? -51.021 -11.133 24.407 1.00 52.94 840 ILE A CA 1
ATOM 6922 C C . ILE A 1 840 ? -52.468 -11.400 24.829 1.00 52.94 840 ILE A C 1
ATOM 6924 O O . ILE A 1 840 ? -52.933 -10.899 25.851 1.00 52.94 840 ILE A O 1
ATOM 6928 N N . ALA A 1 841 ? -53.095 -12.327 24.100 1.00 41.12 841 ALA A N 1
ATOM 6929 C CA . ALA A 1 841 ? -53.979 -13.324 24.699 1.00 41.12 841 ALA A CA 1
ATOM 6930 C C . ALA A 1 841 ? -53.447 -14.770 24.558 1.00 41.12 841 ALA A C 1
ATOM 6932 O O . ALA A 1 841 ? -53.711 -15.570 25.445 1.00 41.12 841 ALA A O 1
ATOM 6933 N N . GLU A 1 842 ? -52.641 -15.133 23.545 1.00 50.75 842 GLU A N 1
ATOM 6934 C CA . GLU A 1 842 ? -52.030 -16.477 23.475 1.00 50.75 842 GLU A CA 1
ATOM 6935 C C . GLU A 1 842 ? -50.623 -16.462 22.841 1.00 50.75 842 GLU A C 1
ATOM 6937 O O . GLU A 1 842 ? -50.411 -15.872 21.780 1.00 50.75 842 GLU A O 1
ATOM 6942 N N . SER A 1 843 ? -49.657 -17.151 23.470 1.00 53.00 843 SER A N 1
ATOM 6943 C CA . SER A 1 843 ? -48.411 -17.558 22.799 1.00 53.00 843 SER A CA 1
ATOM 6944 C C . SER A 1 843 ? -48.741 -18.457 21.600 1.00 53.00 843 SER A C 1
ATOM 6946 O O . SER A 1 843 ? -49.628 -19.307 21.722 1.00 53.00 843 SER A O 1
ATOM 6948 N N . PRO A 1 844 ? -48.027 -18.339 20.465 1.00 56.66 844 PRO A N 1
ATOM 6949 C CA . PRO A 1 844 ? -48.215 -19.252 19.343 1.00 56.66 844 PRO A CA 1
ATOM 6950 C C . PRO A 1 844 ? -47.920 -20.692 19.793 1.00 56.66 844 PRO A C 1
ATOM 6952 O O . PRO A 1 844 ? -46.799 -21.001 20.194 1.00 56.66 844 PRO A O 1
ATOM 6955 N N . LYS A 1 845 ? -48.937 -21.565 19.749 1.00 57.34 845 LYS A N 1
ATOM 6956 C CA . LYS A 1 845 ? -48.883 -22.953 20.257 1.00 57.34 845 LYS A CA 1
ATOM 6957 C C . LYS A 1 845 ? -47.861 -23.837 19.527 1.00 57.34 845 LYS A C 1
ATOM 6959 O O . LYS A 1 845 ? -47.446 -24.852 20.077 1.00 57.34 845 LYS A O 1
ATOM 6964 N N . ASP A 1 846 ? -47.403 -23.404 18.353 1.00 65.31 846 ASP A N 1
ATOM 6965 C CA . ASP A 1 846 ? -46.581 -24.207 17.443 1.00 65.31 846 ASP A CA 1
ATOM 6966 C C . ASP A 1 846 ? -45.101 -23.781 17.409 1.00 65.31 846 ASP A C 1
ATOM 6968 O O . ASP A 1 846 ? -44.307 -24.370 16.677 1.00 65.31 846 ASP A O 1
ATOM 6972 N N . LYS A 1 847 ? -44.702 -22.760 18.184 1.00 69.62 847 LYS A N 1
ATOM 6973 C CA . LYS A 1 847 ? -43.340 -22.197 18.149 1.00 69.62 847 LYS A CA 1
ATOM 6974 C C . LYS A 1 847 ? -42.652 -22.299 19.510 1.00 69.62 847 LYS A C 1
ATOM 6976 O O . LYS A 1 847 ? -43.192 -21.861 20.525 1.00 69.62 847 LYS A O 1
ATOM 6981 N N . ARG A 1 848 ? -41.426 -22.837 19.546 1.00 78.94 848 ARG A N 1
ATOM 6982 C CA . ARG A 1 848 ? -40.635 -22.938 20.784 1.00 78.94 848 ARG A CA 1
ATOM 6983 C C . ARG A 1 848 ? -39.983 -21.592 21.095 1.00 78.94 848 ARG A C 1
ATOM 6985 O O . ARG A 1 848 ? -39.275 -21.054 20.254 1.00 78.94 848 ARG A O 1
ATOM 6992 N N . LEU A 1 849 ? -40.184 -21.070 22.304 1.00 78.69 849 LEU A N 1
ATOM 6993 C CA . LEU A 1 849 ? -39.497 -19.871 22.797 1.00 78.69 849 LEU A CA 1
ATOM 6994 C C . LEU A 1 849 ? -38.014 -20.185 23.078 1.00 78.69 849 LEU A C 1
ATOM 6996 O O . LEU A 1 849 ? -37.718 -21.117 23.824 1.00 78.69 849 LEU A O 1
ATOM 7000 N N . GLU A 1 850 ? -37.090 -19.413 22.507 1.00 79.25 850 GLU A N 1
ATOM 7001 C CA . GLU A 1 850 ? -35.632 -19.583 22.677 1.00 79.25 850 GLU A CA 1
ATOM 7002 C C . GLU A 1 850 ? -34.992 -18.524 23.583 1.00 79.25 850 GLU A C 1
ATOM 7004 O O . GLU A 1 850 ? -33.914 -18.728 24.162 1.00 79.25 850 GLU A O 1
ATOM 7009 N N . GLY A 1 851 ? -35.660 -17.384 23.744 1.00 77.12 851 GLY A N 1
ATOM 7010 C CA . GLY A 1 851 ? -35.187 -16.331 24.623 1.00 77.12 851 GLY A CA 1
ATOM 7011 C C . GLY A 1 851 ? -36.193 -15.210 24.819 1.00 77.12 851 GLY A C 1
ATOM 7012 O O . GLY A 1 851 ? -37.031 -14.930 23.964 1.00 77.12 851 GLY A O 1
ATOM 7013 N N . ILE A 1 852 ? -36.070 -14.563 25.973 1.00 79.69 852 ILE A N 1
ATOM 7014 C CA . ILE A 1 852 ? -36.778 -13.342 26.331 1.00 79.69 852 ILE A CA 1
ATOM 7015 C C . ILE A 1 852 ? -35.719 -12.263 26.475 1.00 79.69 852 ILE A C 1
ATOM 7017 O O . ILE A 1 852 ? -34.736 -12.469 27.182 1.00 79.69 852 ILE A O 1
ATOM 7021 N N . TYR A 1 853 ? -35.912 -11.125 25.826 1.00 74.06 853 TYR A N 1
ATOM 7022 C CA . TYR A 1 853 ? -34.948 -10.036 25.806 1.00 74.06 853 TYR A CA 1
ATOM 7023 C C . TYR A 1 853 ? -35.619 -8.744 26.266 1.00 74.06 853 TYR A C 1
ATOM 7025 O O . TYR A 1 853 ? -36.792 -8.507 25.990 1.00 74.06 853 TYR A O 1
ATOM 7033 N N . THR A 1 854 ? -34.909 -7.886 26.993 1.00 74.75 854 THR A N 1
ATOM 7034 C CA . THR A 1 854 ? -35.383 -6.519 27.250 1.00 74.75 854 THR A CA 1
ATOM 7035 C C . THR A 1 854 ? -35.436 -5.729 25.940 1.00 74.75 854 THR A C 1
ATOM 7037 O O . THR A 1 854 ? -34.810 -6.112 24.955 1.00 74.75 854 THR A O 1
ATOM 7040 N N . LEU A 1 855 ? -36.114 -4.576 25.926 1.00 60.56 855 LEU A N 1
ATOM 7041 C CA . LEU A 1 855 ? -36.020 -3.639 24.792 1.00 60.56 855 LEU A CA 1
ATOM 7042 C C . LEU A 1 855 ? -34.585 -3.139 24.539 1.00 60.56 855 LEU A C 1
ATOM 7044 O O . LEU A 1 855 ? -34.299 -2.614 23.475 1.00 60.56 855 LEU A O 1
ATOM 7048 N N . ALA A 1 856 ? -33.680 -3.312 25.506 1.00 51.81 856 ALA A N 1
ATOM 7049 C CA . ALA A 1 856 ? -32.255 -3.041 25.351 1.00 51.81 856 ALA A CA 1
ATOM 7050 C C . ALA A 1 856 ? -31.457 -4.268 24.855 1.00 51.81 856 ALA A C 1
ATOM 7052 O O . ALA A 1 856 ? -30.231 -4.258 24.934 1.00 51.81 856 ALA A O 1
ATOM 7053 N N . GLY A 1 857 ? -32.129 -5.338 24.408 1.00 54.81 857 GLY A N 1
ATOM 7054 C CA . GLY A 1 857 ? -31.516 -6.561 23.875 1.00 54.81 857 GLY A CA 1
ATOM 7055 C C . GLY A 1 857 ? -30.946 -7.516 24.932 1.00 54.81 857 GLY A C 1
ATOM 7056 O O . GLY A 1 857 ? -30.334 -8.521 24.589 1.00 54.81 857 GLY A O 1
ATOM 7057 N N . ILE A 1 858 ? -31.128 -7.243 26.228 1.00 63.38 858 ILE A N 1
ATOM 7058 C CA . ILE A 1 858 ? -30.554 -8.073 27.300 1.00 63.38 858 ILE A CA 1
ATOM 7059 C C . ILE A 1 858 ? -31.394 -9.335 27.461 1.00 63.38 858 ILE A C 1
ATOM 7061 O O . ILE A 1 858 ? -32.570 -9.229 27.812 1.00 63.38 858 ILE A O 1
ATOM 7065 N N . LYS A 1 859 ? -30.797 -10.517 27.264 1.00 74.62 859 LYS A N 1
ATOM 7066 C CA . LYS A 1 859 ? -31.471 -11.792 27.534 1.00 74.62 859 LYS A CA 1
ATOM 7067 C C . LYS A 1 859 ? -31.772 -11.910 29.029 1.00 74.62 859 LYS A C 1
ATOM 7069 O O . LYS A 1 859 ? -30.886 -11.737 29.860 1.00 74.62 859 LYS A O 1
ATOM 7074 N N . ILE A 1 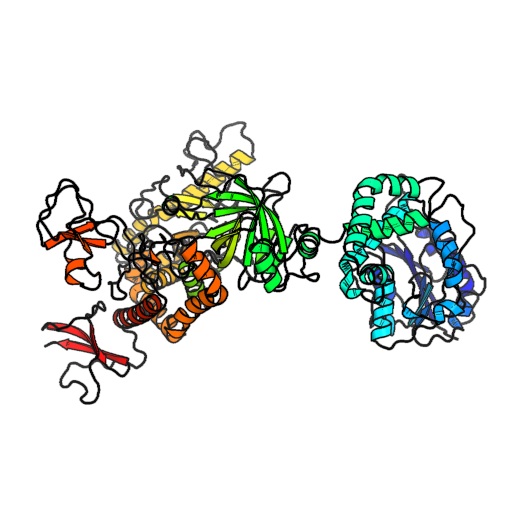860 ? -33.016 -12.214 29.370 1.00 74.06 860 ILE A N 1
ATOM 7075 C CA . ILE A 1 860 ? -33.477 -12.419 30.742 1.00 74.06 860 ILE A CA 1
ATOM 7076 C C . ILE A 1 860 ? -34.131 -13.789 30.874 1.00 74.06 860 ILE A C 1
ATOM 7078 O O . ILE A 1 860 ? -34.728 -14.310 29.933 1.00 74.06 860 ILE A O 1
ATOM 7082 N N . SER A 1 861 ? -34.031 -14.368 32.064 1.00 70.38 861 SER A N 1
ATOM 7083 C CA . SER A 1 861 ? -34.669 -15.646 32.382 1.00 70.38 861 SER A CA 1
ATOM 7084 C C . SER A 1 861 ? -36.151 -15.487 32.726 1.00 70.38 861 SER A C 1
ATOM 7086 O O . SER A 1 861 ? -36.935 -16.390 32.452 1.00 70.38 861 SER A O 1
ATOM 7088 N N . THR A 1 862 ? -36.545 -14.349 33.312 1.00 73.81 862 THR A N 1
ATOM 7089 C CA . THR A 1 862 ? -37.917 -14.104 33.783 1.00 73.81 862 THR A CA 1
ATOM 7090 C C . THR A 1 862 ? -38.352 -12.662 33.488 1.00 73.81 862 THR A C 1
ATOM 7092 O O . THR A 1 862 ? -37.694 -11.731 33.958 1.00 73.81 862 THR A O 1
ATOM 7095 N N . PRO A 1 863 ? -39.438 -12.441 32.727 1.00 74.25 863 PRO A N 1
ATOM 7096 C CA . PRO A 1 863 ? -39.987 -11.109 32.490 1.00 74.25 863 PRO A CA 1
ATOM 7097 C C . PRO A 1 863 ? -40.696 -10.535 33.728 1.00 74.25 863 PRO A C 1
ATOM 7099 O O . PRO A 1 863 ? -41.278 -11.275 34.517 1.00 74.25 863 PRO A O 1
ATOM 7102 N N . LEU A 1 864 ? -40.683 -9.207 33.880 1.00 72.50 864 LEU A N 1
ATOM 7103 C CA . LEU A 1 864 ? -41.374 -8.484 34.954 1.00 72.50 864 LEU A CA 1
ATOM 7104 C C . LEU A 1 864 ? -42.704 -7.900 34.465 1.00 72.50 864 LEU A C 1
ATOM 7106 O O . LEU A 1 864 ? -42.788 -7.345 33.371 1.00 72.50 864 LEU A O 1
ATOM 7110 N N . THR A 1 865 ? -43.713 -7.951 35.327 1.00 72.88 865 THR A N 1
ATOM 7111 C CA . THR A 1 865 ? -45.026 -7.319 35.149 1.00 72.88 865 THR A CA 1
ATOM 7112 C C . THR A 1 865 ? -44.906 -5.809 34.888 1.00 72.88 865 THR A C 1
ATOM 7114 O O . THR A 1 865 ? -44.084 -5.125 35.503 1.00 72.88 865 THR A O 1
ATOM 7117 N N . GLY A 1 866 ? -45.717 -5.275 33.974 1.00 64.50 866 GLY A N 1
ATOM 7118 C CA . GLY A 1 866 ? -45.745 -3.868 33.565 1.00 64.50 866 GLY A CA 1
ATOM 7119 C C . GLY A 1 866 ? -44.629 -3.441 32.604 1.00 64.50 866 GLY A C 1
ATOM 7120 O O . GLY A 1 866 ? -44.443 -2.243 32.381 1.00 64.50 866 GLY A O 1
ATOM 7121 N N . LYS A 1 867 ? -43.856 -4.380 32.043 1.00 67.75 867 LYS A N 1
ATOM 7122 C CA . LYS A 1 867 ? -42.756 -4.088 31.109 1.00 67.75 867 LYS A CA 1
ATOM 7123 C C . LYS A 1 867 ? -42.917 -4.808 29.775 1.00 67.75 867 LYS A C 1
ATOM 7125 O O . LYS A 1 867 ? -43.542 -5.861 29.682 1.00 67.75 867 LYS A O 1
ATOM 7130 N N . THR A 1 868 ? -42.314 -4.226 28.740 1.00 71.44 868 THR A N 1
ATOM 7131 C CA . THR A 1 868 ? -42.268 -4.800 27.391 1.00 71.44 868 THR A CA 1
ATOM 7132 C C . THR A 1 868 ? -40.935 -5.500 27.150 1.00 71.44 868 THR A C 1
ATOM 7134 O O . THR A 1 868 ? -39.873 -4.976 27.494 1.00 71.44 868 THR A O 1
ATOM 7137 N N . TYR A 1 869 ? -41.006 -6.674 26.534 1.00 77.38 869 TYR A N 1
ATOM 7138 C CA . TYR A 1 869 ? -39.882 -7.539 26.192 1.00 77.38 869 TYR A CA 1
ATOM 7139 C C . TYR A 1 869 ? -39.982 -7.994 24.740 1.00 77.38 869 TYR A C 1
ATOM 7141 O O . TYR A 1 869 ? -41.017 -7.835 24.104 1.00 77.38 869 TYR A O 1
ATOM 7149 N N . ILE A 1 870 ? -38.910 -8.574 24.218 1.00 76.00 870 ILE A N 1
ATOM 7150 C CA . ILE A 1 870 ? -38.855 -9.222 22.913 1.00 76.00 870 ILE A CA 1
ATOM 7151 C C . ILE A 1 870 ? -38.765 -10.731 23.161 1.00 76.00 870 ILE A C 1
ATOM 7153 O O . ILE A 1 870 ? -37.821 -11.207 23.786 1.00 76.00 870 ILE A O 1
ATOM 7157 N N . PHE A 1 871 ? -39.759 -11.488 22.713 1.00 81.69 871 PHE A N 1
ATOM 7158 C CA . PHE A 1 871 ? -39.768 -12.951 22.730 1.00 81.69 871 PHE A CA 1
ATOM 7159 C C . PHE A 1 871 ? -39.284 -13.476 21.387 1.00 81.69 871 PHE A C 1
ATOM 7161 O O . PHE A 1 871 ? -39.913 -13.184 20.374 1.00 81.69 871 PHE A O 1
ATOM 7168 N N . ARG A 1 872 ? -38.202 -14.258 21.379 1.00 71.31 872 ARG A N 1
ATOM 7169 C CA . ARG A 1 872 ? -37.649 -14.875 20.166 1.00 71.31 872 ARG A CA 1
ATOM 7170 C C . ARG A 1 872 ? -37.964 -16.364 20.125 1.00 71.31 872 ARG A C 1
ATOM 7172 O O . ARG A 1 872 ? -37.812 -17.058 21.135 1.00 71.31 872 ARG A O 1
ATOM 7179 N N . TYR A 1 873 ? -38.401 -16.840 18.967 1.00 81.25 873 TYR A N 1
ATOM 7180 C CA . TYR A 1 873 ? -38.841 -18.211 18.738 1.00 81.25 873 TYR A CA 1
ATOM 7181 C C . TYR A 1 873 ? -37.868 -18.979 17.834 1.00 81.25 873 TYR A C 1
ATOM 7183 O O . TYR A 1 873 ? -37.049 -18.389 17.133 1.00 81.25 873 TYR A O 1
ATOM 7191 N N . SER A 1 874 ? -37.973 -20.308 17.851 1.00 75.94 874 SER A N 1
ATOM 7192 C CA . SER A 1 874 ? -37.058 -21.243 17.179 1.00 75.94 874 SER A CA 1
ATOM 7193 C C . SER A 1 874 ? -37.043 -21.182 15.655 1.00 75.94 874 SER A C 1
ATOM 7195 O O . SER A 1 874 ? -36.196 -21.807 15.030 1.00 75.94 874 SER A O 1
ATOM 7197 N N . ASP A 1 875 ? -37.991 -20.477 15.050 1.00 67.81 875 ASP A N 1
ATOM 7198 C CA . ASP A 1 875 ? -38.032 -20.209 13.613 1.00 67.81 875 ASP A CA 1
ATOM 7199 C C . ASP A 1 875 ? -37.367 -18.873 13.242 1.00 67.81 875 ASP A C 1
ATOM 7201 O O . ASP A 1 875 ? -37.431 -18.457 12.094 1.00 67.81 875 ASP A O 1
ATOM 7205 N N . GLY A 1 876 ? -36.746 -18.188 14.208 1.00 57.22 876 GLY A N 1
ATOM 7206 C CA . GLY A 1 876 ? -36.107 -16.889 14.016 1.00 57.22 876 GLY A CA 1
ATOM 7207 C C . GLY A 1 876 ? -37.038 -15.693 14.228 1.00 57.22 876 GLY A C 1
ATOM 7208 O O . GLY A 1 876 ? -36.545 -14.571 14.363 1.00 57.22 876 GLY A O 1
ATOM 7209 N N . THR A 1 877 ? -38.355 -15.904 14.344 1.00 63.19 877 THR A N 1
ATOM 7210 C CA . THR A 1 877 ? -39.309 -14.804 14.542 1.00 63.19 877 THR A CA 1
ATOM 7211 C C . THR A 1 877 ? -39.196 -14.203 15.943 1.00 63.19 877 THR A C 1
ATOM 7213 O O . THR A 1 877 ? -38.966 -14.909 16.930 1.00 63.19 877 THR A O 1
ATOM 7216 N N . SER A 1 878 ? -39.373 -12.883 16.049 1.00 65.06 878 SER A N 1
ATOM 7217 C CA . SER A 1 878 ? -39.397 -12.166 17.329 1.00 65.06 878 SER A CA 1
ATOM 7218 C C . SER A 1 878 ? -40.707 -11.399 17.504 1.00 65.06 878 SER A C 1
ATOM 7220 O O . SER A 1 878 ? -41.256 -10.869 16.544 1.00 65.06 878 SER A O 1
ATOM 7222 N N . ARG A 1 879 ? -41.229 -11.340 18.733 1.00 69.31 879 ARG A N 1
ATOM 7223 C CA . ARG A 1 879 ? -42.466 -10.620 19.079 1.00 69.31 879 ARG A CA 1
ATOM 7224 C C . ARG A 1 879 ? -42.227 -9.676 20.247 1.00 69.31 879 ARG A C 1
ATOM 7226 O O . ARG A 1 879 ? -41.710 -10.107 21.276 1.00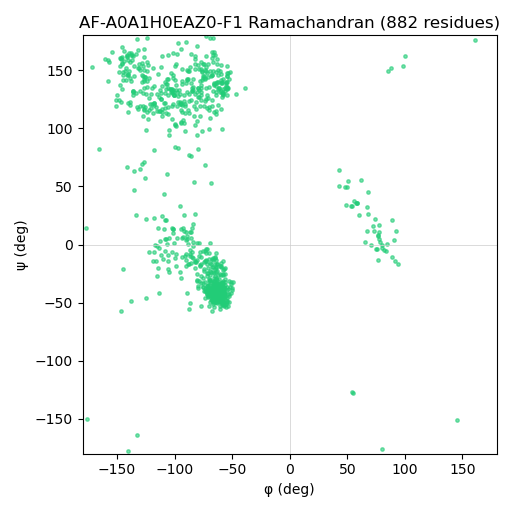 69.31 879 ARG A O 1
ATOM 7233 N N . LYS A 1 880 ? -42.640 -8.411 20.126 1.00 68.31 880 LYS A N 1
ATOM 7234 C CA . LYS A 1 880 ? -42.718 -7.506 21.281 1.00 68.31 880 LYS A CA 1
ATOM 7235 C C . LYS A 1 880 ? -43.917 -7.903 22.140 1.00 68.31 880 LYS A C 1
ATOM 7237 O O . LYS A 1 880 ? -45.039 -7.964 21.657 1.00 68.31 880 LYS A O 1
ATOM 7242 N N . VAL A 1 881 ? -43.668 -8.178 23.413 1.00 70.75 881 VAL A N 1
ATOM 7243 C CA . VAL A 1 881 ? -44.658 -8.646 24.379 1.00 70.75 881 VAL A CA 1
ATOM 7244 C C . VAL A 1 881 ? -44.654 -7.736 25.593 1.00 70.75 881 VAL A C 1
ATOM 7246 O O . VAL A 1 881 ? -43.651 -7.637 26.299 1.00 70.75 881 VAL A O 1
ATOM 7249 N N . HIS A 1 882 ? -45.789 -7.092 25.854 1.00 72.69 882 HIS A N 1
ATOM 7250 C CA . HIS A 1 882 ? -46.032 -6.401 27.115 1.00 72.69 882 HIS A CA 1
ATOM 7251 C C . HIS A 1 882 ? -46.573 -7.390 28.150 1.00 72.69 882 HIS A C 1
ATOM 7253 O O . HIS A 1 882 ? -47.569 -8.068 27.903 1.00 72.69 882 HIS A O 1
ATOM 7259 N N . ILE A 1 883 ? -45.901 -7.490 29.293 1.00 73.19 883 ILE A N 1
ATOM 7260 C CA . ILE A 1 883 ? -46.217 -8.457 30.346 1.00 73.19 883 ILE A CA 1
ATOM 7261 C C . ILE A 1 883 ? -47.168 -7.770 31.312 1.00 73.19 883 ILE A C 1
ATOM 7263 O O . ILE A 1 883 ? -46.755 -6.852 32.017 1.00 73.19 883 ILE A O 1
ATOM 7267 N N . GLN A 1 884 ? -48.438 -8.171 31.280 1.00 65.94 884 GLN A N 1
ATOM 7268 C CA . GLN A 1 884 ? -49.488 -7.620 32.139 1.00 65.94 884 GLN A CA 1
ATOM 7269 C C . GLN A 1 884 ? -49.418 -8.133 33.567 1.00 65.94 884 GLN A C 1
ATOM 7271 O O . GLN A 1 884 ? -49.013 -9.303 33.764 1.00 65.94 884 GLN A O 1
#

Nearest PDB structures (foldseek):
  4d0z-assembly5_F  TM=4.173E-01  e=6.440E-09  Homo sapiens
  6pxu-assembly1_A  TM=3.682E-01  e=6.863E-08  Homo sapiens
  6pxu-assembly2_B  TM=3.659E-01  e=7.242E-08  Homo sapiens
  6e4r-assembly2_B  TM=4.336E-01  e=1.187E-06  Drosophila melanogaster
  1xhb-assembly1_A  TM=4.022E-01  e=4.756E-07  Mus musculus

Solvent-accessible surface area (backbone atoms only — not comparable to full-atom values): 47320 Å² total; per-residue (Å²): 112,65,53,48,36,21,36,38,28,55,32,60,79,54,65,36,62,72,37,51,52,53,52,42,57,41,49,72,71,40,86,83,54,47,64,38,36,41,38,38,33,41,29,50,65,65,43,98,87,71,44,61,72,55,63,67,71,68,52,56,70,43,78,57,38,44,79,44,82,43,94,58,63,67,28,75,26,43,53,51,45,49,48,62,69,72,46,88,42,61,29,34,37,34,31,44,34,71,40,41,75,79,53,88,52,56,62,58,53,59,35,63,44,93,54,93,52,28,28,36,22,41,51,43,79,46,87,68,55,93,42,31,43,51,43,55,51,50,62,73,48,48,83,56,44,40,38,72,53,29,59,77,44,40,51,80,61,42,54,66,58,28,26,40,33,30,41,70,56,46,71,75,58,55,53,60,60,86,43,54,62,56,62,63,54,43,46,47,45,25,49,52,37,52,74,70,71,52,71,65,36,50,51,86,54,52,36,26,48,57,76,69,66,52,29,59,58,48,50,52,52,50,54,45,24,45,51,42,47,63,72,45,39,78,81,38,62,91,72,37,71,67,59,50,52,58,68,66,55,81,54,64,66,58,58,49,50,45,25,50,47,32,72,77,39,39,69,58,53,50,52,39,40,50,32,73,70,39,47,72,70,56,49,56,51,47,55,52,13,54,48,49,61,75,50,68,68,67,66,53,51,56,78,69,42,57,78,95,71,52,41,60,46,56,50,59,43,42,80,50,61,59,56,94,81,42,44,73,46,48,86,47,61,64,44,78,48,68,64,41,70,38,29,43,34,35,42,34,79,52,95,62,80,44,74,38,62,86,37,74,32,62,32,32,43,31,40,35,37,61,78,42,45,31,34,50,42,38,28,38,35,20,24,37,69,79,75,53,46,76,44,94,68,56,23,32,37,39,35,35,20,27,97,85,69,38,60,93,58,30,40,42,38,27,45,53,75,46,47,67,39,43,49,38,32,39,40,32,46,62,46,46,74,77,29,44,62,30,42,37,52,35,53,50,50,53,61,70,49,64,89,51,79,58,68,52,50,78,39,75,41,85,75,91,73,46,39,72,57,46,52,51,60,38,46,26,44,34,21,51,74,29,38,83,69,37,61,22,23,46,28,49,48,94,41,50,60,27,55,70,42,52,54,87,36,50,28,24,34,31,40,43,44,46,60,31,43,85,29,24,25,62,61,34,77,43,39,71,41,36,21,63,71,29,36,54,72,35,25,21,58,86,63,41,75,54,49,54,91,66,33,60,50,54,20,34,89,87,39,94,61,38,76,57,91,93,60,56,69,70,56,45,52,23,29,52,41,17,22,52,34,43,50,32,55,52,52,55,13,38,47,46,58,55,53,48,54,46,52,73,67,68,52,50,72,67,57,51,50,55,59,47,52,64,42,25,43,60,64,38,50,38,54,44,52,47,49,39,61,68,38,45,40,74,59,56,72,50,28,45,42,40,40,34,29,56,65,41,56,37,36,38,49,33,69,40,84,44,69,22,31,64,34,32,38,97,56,24,37,74,50,61,42,59,61,67,83,78,76,58,61,48,48,70,36,38,54,41,62,70,79,36,49,63,61,38,38,51,50,47,46,52,35,42,76,72,41,61,65,29,60,69,48,51,47,48,50,49,50,49,56,43,59,51,66,33,70,72,54,52,54,52,32,42,73,74,43,63,85,28,23,21,72,33,67,55,39,55,29,92,52,32,42,81,50,75,72,82,49,64,66,68,74,70,64,70,64,51,65,70,49,60,87,47,77,33,45,58,72,39,62,24,36,55,86,86,40,50,35,28,24,71,32,74,47,60,60,71,65,58,52,78,43,75,25,28,60,56,51,70,69,56,44,53,54,29,53,47,41,28,45,58,23,47,29,48,50,58,68,53,51,101,52,82,67,62,89,42,82,74,87,70,78,67,91,88,57,54,78,74,47,38,20,38,67,71,23,41,77,50,94,72,90,58,72,81,38,60,29,34,42,32,30,74,87,69,43,50,32,57,38,60,35,116

Secondary structure (DSSP, 8-state):
---EEEEEEEESS---HHHHHHHHHHHHTSTT-EEEEEEEE-SPPBPTTS-BSS-HHHHTTSTTEEEEE-SS---HHHHHHHHHHH--SSEEEEE-TT-B---TTHHHHHHHS--SSEEE--EEEPP--TT-HHHHHHHHHGGG-SHHHHHHSGGGS--TTEEEEEHHHHHHS---TT--SSSSHHHHHHHHHHHTTPPEE--S-PEEE-----HHHHHHHHHHHHHHHHHTTTTTTTT-HHHHHHHH---HHHHHHHHHHHHHHHHHHHHHHTSSS--HHHHHHHHHHHHHHTS-HHHHHHHHS-GGG--HHHHHHHTTT-STT-EE-TT-SEEEEPPPSSEEEEEES-SS---STT--EEEEEEEE-SSSEEEEEEEEEEEE-SSGGGSSSPEEEEEE--TTS-STTPPEEEETTSPPBSEEEEE--TT-SSS-HHHHHHHHHHHHTTTSPPHHHHTT--------SS--EEEEEEEETTEEEEEEEEEE---GGGGT--TT-TT-EEEEE--SIIIIITS---TTSEEEEESSS-BBTTSSB--TTS--PBP-TTSTTSS-TT--HHHHHHHHHHHHHHHHHHHHHHHHHHHHHHHHTT--HHHHHHHHHHHB-HHHHHHHHHHHHHHT-TTTTTSSEEEEESSSSSEEEEE--TTS-TTB-TTSPBPPTT-------STHHHHHHHH-HHHHHHHHHHHHHTTTT-HHHHHHHHHHHHHHH-HHHHHHHHHH-TT-TTSS--EEPTTEEEPPTT-HHHHHS-PPBP-TTSEE-TT-EEEETTEEEEESS-EES--SEEE------HHHHHHHHHHHHHHHHHHTT--SS------SS---TT--EEEEEETT--EESSPPTTEEEEEEETTS-EEEEEE-

Mean predicted aligned error: 15.35 Å

Organism: NCBI:txid2913614

pLDDT: mean 89.74, std 10.4, range [38.19, 98.69]

InterPro domains:
  IPR001173 Glycosyltransferase 2-like [PF00535] (6-157)
  IPR014867 Spore coat protein CotH/Invasin CotH2/3/7 [PF08757] (384-736)
  IPR029044 Nucleotide-diphospho-sugar transferases [G3DSA:3.90.550.10] (1-217)
  IPR029044 Nucleotide-diphospho-sugar transferases [SSF53448] (5-221)
  IPR050834 Glycosyltransferase 2 family enzymes [PTHR43685] (4-290)

Foldseek 3Di:
DAQEEEEEEEDALFALLQVLVLVLVLQVVDPRHHYAYEYEYQQHDADPVRHDSYDQVSQVPGPRYHYHYDNHHLADQVSVLVRLVVDDTFKYKFAYSQWAQPDSCLVVCVRPDPDPFKEFQFAAEADDDLLAPQNVVCVVCRVCRALVNCVVPVLLNFDRHTMMGGSVVCNVQGQDSVCRADDDSRSLSSVVCVVVVHDYHHDNRHIYNYDGDALLVVVVSLLRHLVVCLVCVVSCPPSDPLNVVVVPPPDLVVLVVLLVCCVVCVVVLSVLSNGSRHDPVSVVSSSSNSSSVVADDPQSVLVPADPVRAFLLSVVLVVLPPHRQAAECQVPLEAEEAAALEKEKEWDPWPDAALAQPRKTWGWIWMDRSPRYIYIFIWIWGFDDDLQSPPPDTKIKIATDHPVRHSVSARFYHYHLAQTDRIWIWQQLLQDLLQDVLQLLVVLLCVLCVVDDAPCVLQVHDDDASAPCAKHWAKYFYHYPRHGDAITTTMDDNACSNVVADQQALQWWKKAFFCFLCDAQQQHHDQQGIFGRPNAQFAALVRDGADRVRGHHGAAPVRPNLDDPPDDPVSNSRSVSRRSNNVLSSLNNCLVVVLVVCVVVVDDLVRSVVSLSQQEDLVQLLSLQLSCLQFVQVPSQRHQKMWTHNRSGYIHIDGGDSSCGLQQDPQRHGAALLDFRDQRCTHSSVSCVVSVVLVSLVSNLVCVVVCSLPLVNSLCSSVSSSVSCDDVSSVVNCVNSVLRQQNDAFAWDPQKDFDDNPDVCVVPVPAAADDLADWAAAQHWHDDPHTIMGGNHGDHNGDGGPGHGDHHDSVSSSVSSVSNCQQSCLQSVNAPDDEDADADPDDDPPWAWPFKAANSSHTDPDDDAQGWIWTATPVRDIYIYHHD

Radius of gyration: 37.69 Å; Cα contacts (8 Å, |Δi|>4): 1703; chains: 1; bounding box: 98×70×120 Å

Sequence (884 aa):
MKQELSILIPIYNSDCTSQVAALSRQAEAIEGLKYEIIVADDGSDRMDDGRWMMDDGQLSAFPHVRFIRREQNVGRAAIRNFLCNEAQYAWLLFMDGDMTIPSDDFVRRWLDADVEQVGYGGYIIGRGEETNLRYLYERQCEAMHTAEERRKRPFMHFHTCNFLISKPLMQQYPFDERFHHYGYEDVLFGKRLRQAGIRIVHPDNPAGFFDYEDNAHFVSKTEEGLRTLKEFRSDLRGYSQMLTFVDGIHISAVKSVIRLWHRLFGTWERRNLCSEKPSLRLFKLYKLGYFLTLTKLLLLLILSTPIAAQTPFITAITERGYDENVQDLSDSMTIKIDEPTLAFVNLTGFSKLPTKKTDVQKGYLEMYDGNGHYFRKPVTLNGQGDYTMRYPKKNFSCHFTDATWNEDGAPDLKFGDWVKQDGFHLKAFYTDYPRGLGEAAYKLFSQMIADRPPYWERGGYYESSEARCFPDGFPCIVYVKGDFYGIYAWQLKKHRKNMNQKKARATHIHLDGNLNDQYLFKGTISWNRFEVRTPKTLYTVQGNVYDGNSPKELIDENSPLYIVDDEPDSIRKAKELSAEVKQHIQELSQYWSVLTDIEAQEASIEQMRQEIEQRFDTDALIDYAVHYYFTRNGDGSLKNWQWFTYDGHRWMVTPYDLDQTFGVGLYGNIEPPYRPVEKLTSGPFYWINKYYADDIADRYITLRENGVFDYDNVVAIIDDWRARIGEAFYAAEEERWPLSPCYSDAVCNSGWETVPLDDPEYYLSGQGSYKATKEYHAGDVCWLEGRLWRATTTITGVKPFITNANKDSEERIHNWVKGRIEFLDAYFAYTPDAIEDIIIAESPKDKRLEGIYTLAGIKISTPLTGKTYIFRYSDGTSRKVHIQ